Protein AF-0000000074034510 (afdb_homodimer)

Organism: Plasmodium gonderi (NCBI:txid77519)

Structure (mmCIF, N/CA/C/O backbone):
data_AF-0000000074034510-model_v1
#
loop_
_entity.id
_entity.type
_entity.pdbx_description
1 polymer 'Sphingomyelin synthase 2'
#
loop_
_atom_site.group_PDB
_atom_site.id
_atom_site.type_symbol
_atom_site.label_atom_id
_atom_site.label_alt_id
_atom_site.label_comp_id
_atom_site.label_asym_id
_atom_site.label_entity_id
_atom_site.label_seq_id
_atom_site.pdbx_PDB_ins_code
_atom_site.Cartn_x
_atom_site.Cartn_y
_atom_site.Cartn_z
_atom_site.occupancy
_atom_site.B_iso_or_equiv
_atom_site.auth_seq_id
_atom_site.auth_comp_id
_atom_site.auth_asym_id
_atom_site.auth_atom_id
_atom_site.pdbx_PDB_model_num
ATOM 1 N N . MET A 1 1 ? 15.148 32.625 19.844 1 21.69 1 MET A N 1
ATOM 2 C CA . MET A 1 1 ? 14.727 32.969 18.5 1 21.69 1 MET A CA 1
ATOM 3 C C . MET A 1 1 ? 13.305 33.5 18.5 1 21.69 1 MET A C 1
ATOM 5 O O . MET A 1 1 ? 12.367 32.812 18.891 1 21.69 1 MET A O 1
ATOM 9 N N . SER A 1 2 ? 13.125 34.719 18.625 1 24.03 2 SER A N 1
ATOM 10 C CA . SER A 1 2 ? 11.922 35.469 18.938 1 24.03 2 SER A CA 1
ATOM 11 C C . SER A 1 2 ? 10.977 35.562 17.75 1 24.03 2 SER A C 1
ATOM 13 O O . SER A 1 2 ? 11.406 35.812 16.625 1 24.03 2 SER A O 1
ATOM 15 N N . ILE A 1 3 ? 9.977 34.688 17.688 1 31.17 3 ILE A N 1
ATOM 16 C CA . ILE A 1 3 ? 8.82 34.969 16.828 1 31.17 3 ILE A CA 1
ATOM 17 C C . ILE A 1 3 ? 8.438 36.438 16.922 1 31.17 3 ILE A C 1
ATOM 19 O O . ILE A 1 3 ? 8.055 36.906 18 1 31.17 3 ILE A O 1
ATOM 23 N N . THR A 1 4 ? 9.133 37.344 16.297 1 28.84 4 THR A N 1
ATOM 24 C CA . THR A 1 4 ? 8.656 38.719 16.344 1 28.84 4 THR A CA 1
ATOM 25 C C . THR A 1 4 ? 7.324 38.875 15.625 1 28.84 4 THR A C 1
ATOM 27 O O . THR A 1 4 ? 7.23 38.594 14.43 1 28.84 4 THR A O 1
ATOM 30 N N . THR A 1 5 ? 6.199 38.75 16.234 1 32.41 5 THR A N 1
ATOM 31 C CA . THR A 1 5 ? 4.855 39.156 15.844 1 32.41 5 THR A CA 1
ATOM 32 C C . THR A 1 5 ? 4.832 40.656 15.469 1 32.41 5 THR A C 1
ATOM 34 O O . THR A 1 5 ? 4.633 41.5 16.328 1 32.41 5 THR A O 1
ATOM 37 N N . GLU A 1 6 ? 5.738 41.188 14.68 1 30.78 6 GLU A N 1
ATOM 38 C CA . GLU A 1 6 ? 5.426 42.594 14.344 1 30.78 6 GLU A CA 1
ATOM 39 C C . GLU A 1 6 ? 4.23 42.656 13.406 1 30.78 6 GLU A C 1
ATOM 41 O O . GLU A 1 6 ? 4.289 42.188 12.266 1 30.78 6 GLU A O 1
ATOM 46 N N . PHE A 1 7 ? 3.023 42.719 13.914 1 32.66 7 PHE A N 1
ATOM 47 C CA . PHE A 1 7 ? 1.898 43.25 13.148 1 32.66 7 PHE A CA 1
ATOM 48 C C . PHE A 1 7 ? 2.248 44.594 12.539 1 32.66 7 PHE A C 1
ATOM 50 O O . PHE A 1 7 ? 2.295 45.594 13.242 1 32.66 7 PHE A O 1
ATOM 57 N N . LYS A 1 8 ? 3.004 44.562 11.469 1 35.94 8 LYS A N 1
ATOM 58 C CA . LYS A 1 8 ? 3.209 45.844 10.836 1 35.94 8 LYS A CA 1
ATOM 59 C C . LYS A 1 8 ? 1.889 46.438 10.352 1 35.94 8 LYS A C 1
ATOM 61 O O . LYS A 1 8 ? 1.207 45.844 9.516 1 35.94 8 LYS A O 1
ATOM 66 N N . LYS A 1 9 ? 1.268 47.312 11.125 1 34.28 9 LYS A N 1
ATOM 67 C CA . LYS A 1 9 ? 0.274 48.312 10.695 1 34.28 9 LYS A CA 1
ATOM 68 C C . LYS A 1 9 ? 0.782 49.125 9.508 1 34.28 9 LYS A C 1
ATOM 70 O O . LYS A 1 9 ? 1.759 49.844 9.625 1 34.28 9 LYS A O 1
ATOM 75 N N . LYS A 1 10 ? 0.629 48.688 8.195 1 33.22 10 LYS A N 1
ATOM 76 C CA . LYS A 1 10 ? 0.838 49.656 7.109 1 33.22 10 LYS A CA 1
ATOM 77 C C . LYS A 1 10 ? -0.125 50.812 7.219 1 33.22 10 LYS A C 1
ATOM 79 O O . LYS A 1 10 ? -1.344 50.625 7.168 1 33.22 10 LYS A O 1
ATOM 84 N N . THR A 1 11 ? 0.208 51.906 7.84 1 28.08 11 THR A N 1
ATOM 85 C CA . THR A 1 11 ? -0.455 53.188 7.652 1 28.08 11 THR A CA 1
ATOM 86 C C . THR A 1 11 ? -0.308 53.656 6.211 1 28.08 11 THR A C 1
ATOM 88 O O . THR A 1 11 ? 0.729 54.219 5.836 1 28.08 11 THR A O 1
ATOM 91 N N . SER A 1 12 ? -0.665 52.906 5.137 1 27.03 12 SER A N 1
ATOM 92 C CA . SER A 1 12 ? -0.628 53.531 3.811 1 27.03 12 SER A CA 1
ATOM 93 C C . SER A 1 12 ? -1.612 54.688 3.713 1 27.03 12 SER A C 1
ATOM 95 O O . SER A 1 12 ? -2.826 54.469 3.695 1 27.03 12 SER A O 1
ATOM 97 N N . GLU A 1 13 ? -1.406 55.844 4.176 1 24.89 13 GLU A N 1
ATOM 98 C CA . GLU A 1 13 ? -2.197 57 3.742 1 24.89 13 GLU A CA 1
ATOM 99 C C . GLU A 1 13 ? -2.104 57.188 2.232 1 24.89 13 GLU A C 1
ATOM 101 O O . GLU A 1 13 ? -2.688 58.125 1.686 1 24.89 13 GLU A O 1
ATOM 106 N N . HIS A 1 14 ? -0.968 56.812 1.524 1 24.45 14 HIS A N 1
ATOM 107 C CA . HIS A 1 14 ? -0.853 57.688 0.368 1 24.45 14 HIS A CA 1
ATOM 108 C C . HIS A 1 14 ? -1.963 57.438 -0.643 1 24.45 14 HIS A C 1
ATOM 110 O O . HIS A 1 14 ? -2.529 56.344 -0.673 1 24.45 14 HIS A O 1
ATOM 116 N N . SER A 1 15 ? -2.16 58.438 -1.667 1 24.31 15 SER A N 1
ATOM 117 C CA . SER A 1 15 ? -3.078 58.875 -2.709 1 24.31 15 SER A CA 1
ATOM 118 C C . SER A 1 15 ? -3.316 57.781 -3.744 1 24.31 15 SER A C 1
ATOM 120 O O . SER A 1 15 ? -2.566 56.812 -3.809 1 24.31 15 SER A O 1
ATOM 122 N N . GLY A 1 16 ? -3.98 58.156 -5.031 1 22.53 16 GLY A N 1
ATOM 123 C CA . GLY A 1 16 ? -4.949 57.781 -6.055 1 22.53 16 GLY A CA 1
ATOM 124 C C . GLY A 1 16 ? -4.441 56.75 -7.023 1 22.53 16 GLY A C 1
ATOM 125 O O . GLY A 1 16 ? -5.23 56.094 -7.707 1 22.53 16 GLY A O 1
ATOM 126 N N . THR A 1 17 ? -3.25 57 -7.742 1 25.47 17 THR A N 1
ATOM 127 C CA . THR A 1 17 ? -3.307 56.656 -9.156 1 25.47 17 THR A CA 1
ATOM 128 C C . THR A 1 17 ? -3.219 55.125 -9.344 1 25.47 17 THR A C 1
ATOM 130 O O . THR A 1 17 ? -2.395 54.469 -8.703 1 25.47 17 THR A O 1
ATOM 133 N N . GLU A 1 18 ? -4.227 54.5 -10.016 1 25.67 18 GLU A N 1
ATOM 134 C CA . GLU A 1 18 ? -4.699 53.156 -10.383 1 25.67 18 GLU A CA 1
ATOM 135 C C . GLU A 1 18 ? -3.621 52.375 -11.125 1 25.67 18 GLU A C 1
ATOM 137 O O . G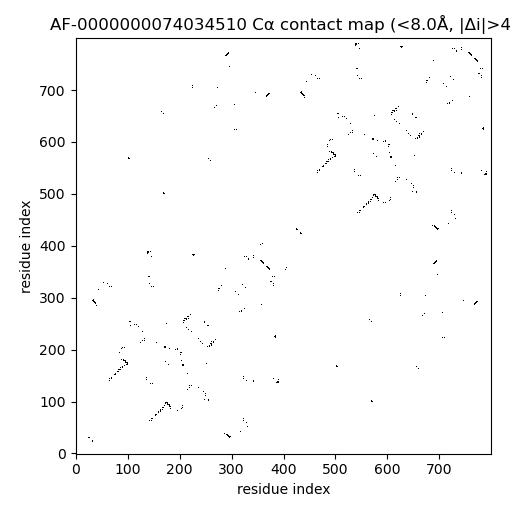LU A 1 18 ? -3.9 51.312 -11.703 1 25.67 18 GLU A O 1
ATOM 142 N N . ASN A 1 19 ? -2.398 52.906 -11.359 1 25.8 19 ASN A N 1
ATOM 143 C CA . ASN A 1 19 ? -1.757 52.156 -12.43 1 25.8 19 ASN A CA 1
ATOM 144 C C . ASN A 1 19 ? -1.609 50.656 -12.062 1 25.8 19 ASN A C 1
ATOM 146 O O . ASN A 1 19 ? -1.172 50.344 -10.961 1 25.8 19 ASN A O 1
ATOM 150 N N . GLU A 1 20 ? -2.316 49.75 -12.781 1 27.2 20 GLU A N 1
ATOM 151 C CA . GLU A 1 20 ? -2.607 48.312 -12.883 1 27.2 20 GLU A CA 1
ATOM 152 C C . GLU A 1 20 ? -1.364 47.5 -12.594 1 27.2 20 GLU A C 1
ATOM 154 O O . GLU A 1 20 ? -1.433 46.5 -11.859 1 27.2 20 GLU A O 1
ATOM 159 N N . ASP A 1 21 ? -0.495 47.438 -13.617 1 26.73 21 ASP A N 1
ATOM 160 C CA . ASP A 1 21 ? 0.273 46.281 -14.023 1 26.73 21 ASP A CA 1
ATOM 161 C C . ASP A 1 21 ? 1.408 46 -13.039 1 26.73 21 ASP A C 1
ATOM 163 O O . ASP A 1 21 ? 2.338 45.25 -13.352 1 26.73 21 ASP A O 1
ATOM 167 N N . SER A 1 22 ? 1.687 46.906 -12.094 1 27.88 22 SER A N 1
ATOM 168 C CA . SER A 1 22 ? 3.043 46.875 -11.555 1 27.88 22 SER A CA 1
ATOM 169 C C . SER A 1 22 ? 3.334 45.562 -10.852 1 27.88 22 SER A C 1
ATOM 171 O O . SER A 1 22 ? 2.525 45.094 -10.047 1 27.88 22 SER A O 1
ATOM 173 N N . ASN A 1 23 ? 4.121 44.688 -11.641 1 29.58 23 ASN A N 1
ATOM 174 C CA . ASN A 1 23 ? 4.918 43.562 -11.195 1 29.58 23 ASN A CA 1
ATOM 175 C C . ASN A 1 23 ? 5.445 43.75 -9.773 1 29.58 23 ASN A C 1
ATOM 177 O O . ASN A 1 23 ? 6.555 44.25 -9.586 1 29.58 23 ASN A O 1
ATOM 181 N N . ASN A 1 24 ? 4.707 44.344 -8.977 1 27.5 24 ASN A N 1
ATOM 182 C CA . ASN A 1 24 ? 5.168 44.844 -7.68 1 27.5 24 ASN A CA 1
ATOM 183 C C . ASN A 1 24 ? 5.734 43.719 -6.82 1 27.5 24 ASN A C 1
ATOM 185 O O . ASN A 1 24 ? 5 42.812 -6.414 1 27.5 24 ASN A O 1
ATOM 189 N N . CYS A 1 25 ? 6.984 43.312 -7.164 1 31.38 25 CYS A N 1
ATOM 190 C CA . CYS A 1 25 ? 7.875 42.656 -6.207 1 31.38 25 CYS A CA 1
ATOM 191 C C . CYS A 1 25 ? 7.645 43.188 -4.797 1 31.38 25 CYS A C 1
ATOM 193 O O . CYS A 1 25 ? 7.891 44.375 -4.527 1 31.38 25 CYS A O 1
ATOM 195 N N . ARG A 1 26 ? 6.547 42.875 -4.234 1 35.31 26 ARG A N 1
ATOM 196 C CA . ARG A 1 26 ? 6.352 43.406 -2.895 1 35.31 26 ARG A CA 1
ATOM 197 C C . ARG A 1 26 ? 7.512 43.062 -1.978 1 35.31 26 ARG A C 1
ATOM 199 O O . ARG A 1 26 ? 7.914 41.875 -1.91 1 35.31 26 ARG A O 1
ATOM 206 N N . ASP A 1 27 ? 8.469 43.875 -1.936 1 31.66 27 ASP A N 1
ATOM 207 C CA . ASP A 1 27 ? 9.523 43.875 -0.922 1 31.66 27 ASP A CA 1
ATOM 208 C C . ASP A 1 27 ? 8.945 43.625 0.469 1 31.66 27 ASP A C 1
ATOM 210 O O . ASP A 1 27 ? 8.203 44.469 1 1 31.66 27 ASP A O 1
ATOM 214 N N . VAL A 1 28 ? 8.234 42.688 0.54 1 32.53 28 VAL A N 1
ATOM 215 C CA . VAL A 1 28 ? 7.926 42.562 1.961 1 32.53 28 VAL A CA 1
ATOM 216 C C . VAL A 1 28 ? 9.141 42.031 2.719 1 32.53 28 VAL A C 1
ATOM 218 O O . VAL A 1 28 ? 9.531 40.875 2.535 1 32.53 28 VAL A O 1
ATOM 221 N N . GLY A 1 29 ? 9.812 42.844 3.449 1 33.91 29 GLY A N 1
ATOM 222 C CA . GLY A 1 29 ? 11.172 42.781 3.963 1 33.91 29 GLY A CA 1
ATOM 223 C C . GLY A 1 29 ? 12.195 42.438 2.893 1 33.91 29 GLY A C 1
ATOM 224 O O . GLY A 1 29 ? 11.914 42.562 1.698 1 33.91 29 GLY A O 1
ATOM 225 N N . ASN A 1 30 ? 13.602 42.344 3.176 1 33.62 30 ASN A N 1
ATOM 226 C CA . ASN A 1 30 ? 14.688 42.125 2.215 1 33.62 30 ASN A CA 1
ATOM 227 C C . ASN A 1 30 ? 14.469 40.875 1.394 1 33.62 30 ASN A C 1
ATOM 229 O O . ASN A 1 30 ? 15.422 40.344 0.82 1 33.62 30 ASN A O 1
ATOM 233 N N . TYR A 1 31 ? 13.391 40.094 1.666 1 37.62 31 TYR A N 1
ATOM 234 C CA . TYR A 1 31 ? 13.266 38.812 0.949 1 37.62 31 TYR A CA 1
ATOM 235 C C . TYR A 1 31 ? 12.508 39 -0.359 1 37.62 31 TYR A C 1
ATOM 237 O O . TYR A 1 31 ? 11.5 39.719 -0.404 1 37.62 31 TYR A O 1
ATOM 245 N N . LYS A 1 32 ? 13.211 38.781 -1.444 1 39.12 32 LYS A N 1
ATOM 246 C CA . LYS A 1 32 ? 12.523 38.75 -2.736 1 39.12 32 LYS A CA 1
ATOM 247 C C . LYS A 1 32 ? 11.727 37.438 -2.902 1 39.12 32 LYS A C 1
ATOM 249 O O . LYS A 1 32 ? 12.289 36.344 -2.861 1 39.12 32 LYS A O 1
ATOM 254 N N . ILE A 1 33 ? 10.586 37.344 -2.502 1 44.59 33 ILE A N 1
ATOM 255 C CA . ILE A 1 33 ? 9.656 36.281 -2.785 1 44.59 33 ILE A CA 1
ATOM 256 C C . ILE A 1 33 ? 9.523 36.094 -4.297 1 44.59 33 ILE A C 1
ATOM 258 O O . ILE A 1 33 ? 9.016 36.969 -4.996 1 44.59 33 ILE A O 1
ATOM 262 N N . ASN A 1 34 ? 10.305 35.125 -4.832 1 43 34 ASN A N 1
ATOM 263 C CA . ASN A 1 34 ? 10.234 34.906 -6.273 1 43 34 ASN A CA 1
ATOM 264 C C . ASN A 1 34 ? 9 34.094 -6.656 1 43 34 ASN A C 1
ATOM 266 O O . ASN A 1 34 ? 8.461 34.25 -7.754 1 43 34 ASN A O 1
ATOM 270 N N . VAL A 1 35 ? 8.695 33.094 -5.855 1 45.09 35 VAL A N 1
ATOM 271 C CA . VAL A 1 35 ? 7.527 32.281 -6.207 1 45.09 35 VAL A CA 1
ATOM 272 C C . VAL A 1 35 ? 6.559 32.25 -5.027 1 45.09 35 VAL A C 1
ATOM 274 O O . VAL A 1 35 ? 6.961 31.969 -3.893 1 45.09 35 VAL A O 1
ATOM 277 N N . ASP A 1 36 ? 5.5 32.875 -5.098 1 45.5 36 ASP A N 1
ATOM 278 C CA . ASP A 1 36 ? 4.383 32.844 -4.16 1 45.5 36 ASP A CA 1
ATOM 279 C C . ASP A 1 36 ? 3.252 31.953 -4.699 1 45.5 36 ASP A C 1
ATOM 281 O O . ASP A 1 36 ? 2.496 32.375 -5.574 1 45.5 36 ASP A O 1
ATOM 285 N N . VAL A 1 37 ? 3.512 30.641 -4.52 1 46.22 37 VAL A N 1
ATOM 286 C CA . VAL A 1 37 ? 2.438 29.812 -5.047 1 46.22 37 VAL A CA 1
ATOM 287 C C . VAL A 1 37 ? 1.452 29.469 -3.93 1 46.22 37 VAL A C 1
ATOM 289 O O . VAL A 1 37 ? 1.854 29 -2.861 1 46.22 37 VAL A O 1
ATOM 292 N N . LYS A 1 38 ? 0.297 30.078 -4.07 1 46.34 38 LYS A N 1
ATOM 293 C CA . LYS A 1 38 ? -0.797 29.656 -3.199 1 46.34 38 LYS A CA 1
ATOM 294 C C . LYS A 1 38 ? -1.012 28.141 -3.271 1 46.34 38 LYS A C 1
ATOM 296 O O . LYS A 1 38 ? -0.988 27.562 -4.355 1 46.34 38 LYS A O 1
ATOM 301 N N . MET A 1 39 ? -0.523 27.469 -2.295 1 47.97 39 MET A N 1
ATOM 302 C CA . MET A 1 39 ? -0.903 26.062 -2.275 1 47.97 39 MET A CA 1
ATOM 303 C C . MET A 1 39 ? -2.348 25.875 -2.73 1 47.97 39 MET A C 1
ATOM 305 O O . MET A 1 39 ? -3.121 25.172 -2.09 1 47.97 39 MET A O 1
ATOM 309 N N . SER A 1 40 ? -3.074 26.859 -3.279 1 43.72 40 SER A N 1
ATOM 310 C CA . SER A 1 40 ? -4.469 26.656 -3.656 1 43.72 40 SER A CA 1
ATOM 311 C C . SER A 1 40 ? -4.633 25.438 -4.559 1 43.72 40 SER A C 1
ATOM 313 O O . SER A 1 40 ? -5.754 25.078 -4.918 1 43.72 40 SER A O 1
ATOM 315 N N . ASN A 1 41 ? -3.684 25.203 -5.512 1 40.88 41 ASN A N 1
ATOM 316 C CA . ASN A 1 41 ? -4.109 24.297 -6.562 1 40.88 41 ASN A CA 1
ATOM 317 C C . ASN A 1 41 ? -4.477 22.922 -6 1 40.88 41 ASN A C 1
ATOM 319 O O . ASN A 1 41 ? -3.645 22.016 -5.965 1 40.88 41 ASN A O 1
ATOM 323 N N . SER A 1 42 ? -5 22.875 -5.047 1 42.75 42 SER A N 1
ATOM 324 C CA . SER A 1 42 ? -5.637 21.578 -4.797 1 42.75 42 SER A CA 1
ATOM 325 C C . SER A 1 42 ? -6.137 20.953 -6.09 1 42.75 42 SER A C 1
ATOM 327 O O . SER A 1 42 ? -6.652 21.641 -6.969 1 42.75 42 SER A O 1
ATOM 329 N N . PRO A 1 43 ? -5.508 19.969 -6.488 1 42.5 43 PRO A N 1
ATOM 330 C CA . PRO A 1 43 ? -6.117 19.297 -7.648 1 42.5 43 PRO A CA 1
ATOM 331 C C . PRO A 1 43 ? -7.641 19.359 -7.621 1 42.5 43 PRO A C 1
ATOM 333 O O . PRO A 1 43 ? -8.305 18.531 -8.25 1 42.5 43 PRO A O 1
ATOM 336 N N . MET A 1 44 ? -8.234 20.141 -6.855 1 39.59 44 MET A N 1
ATOM 337 C CA . MET A 1 44 ? -9.695 20.141 -6.922 1 39.59 44 MET A CA 1
ATOM 338 C C . MET A 1 44 ? -10.18 20.625 -8.281 1 39.59 44 MET A C 1
ATOM 340 O O . MET A 1 44 ? -9.602 21.531 -8.859 1 39.59 44 MET A O 1
ATOM 344 N N . PRO A 1 45 ? -10.82 19.844 -8.922 1 38.03 45 PRO A N 1
ATOM 345 C CA . PRO A 1 45 ? -11.414 20.359 -10.148 1 38.03 45 PRO A CA 1
ATOM 346 C C . PRO A 1 45 ? -11.992 21.766 -9.977 1 38.03 45 PRO A C 1
ATOM 348 O O . PRO A 1 45 ? -12.555 22.078 -8.922 1 38.03 45 PRO A O 1
ATOM 351 N N . LYS A 1 46 ? -11.461 22.891 -10.617 1 38.66 46 LYS A N 1
ATOM 352 C CA . LYS A 1 46 ? -11.969 24.266 -10.688 1 38.66 46 LYS A CA 1
ATOM 353 C C . LYS A 1 46 ? -13.492 24.297 -10.578 1 38.66 46 LYS A C 1
ATOM 355 O O . LYS A 1 46 ? -14.07 25.312 -10.18 1 38.66 46 LYS A O 1
ATOM 360 N N . LYS A 1 47 ? -14.086 23.375 -11.375 1 37.16 47 LYS A N 1
ATOM 361 C CA . LYS A 1 47 ? -15.484 23.656 -11.711 1 37.16 47 LYS A CA 1
ATOM 362 C C . LYS A 1 47 ? -16.391 23.391 -10.508 1 37.16 47 LYS A C 1
ATOM 364 O O . LYS A 1 47 ? -17.609 23.344 -10.648 1 37.16 47 LYS A O 1
ATOM 369 N N . VAL A 1 48 ? -15.945 22.703 -9.516 1 37.28 48 VAL A N 1
ATOM 370 C CA . VAL A 1 48 ? -17.156 22.625 -8.695 1 37.28 48 VAL A CA 1
ATOM 371 C C . VAL A 1 48 ? -17.562 24.031 -8.242 1 37.28 48 VAL A C 1
ATOM 373 O O . VAL A 1 48 ? -16.781 24.719 -7.566 1 37.28 48 VAL A O 1
ATOM 376 N N . LYS A 1 49 ? -18.328 24.75 -8.969 1 35.38 49 LYS A N 1
ATOM 377 C CA . LYS A 1 49 ? -19 25.984 -8.562 1 35.38 49 LYS A CA 1
ATOM 378 C C . LYS A 1 49 ? -19.188 26.047 -7.051 1 35.38 49 LYS A C 1
ATOM 380 O O . LYS A 1 49 ? -19.641 25.078 -6.441 1 35.38 49 LYS A O 1
ATOM 385 N N . PRO A 1 50 ? -18.297 26.797 -6.352 1 36 50 PRO A N 1
ATOM 386 C CA . PRO A 1 50 ? -18.812 26.953 -4.988 1 36 50 PRO A CA 1
ATOM 387 C C . PRO A 1 50 ? -20.328 26.828 -4.914 1 36 50 PRO A C 1
ATOM 389 O O . PRO A 1 50 ? -21.047 27.562 -5.586 1 36 50 PRO A O 1
ATOM 392 N N . SER A 1 51 ? -20.875 25.766 -4.996 1 37 51 SER A N 1
ATOM 393 C CA . SER A 1 51 ? -22.281 25.969 -4.637 1 37 51 SER A CA 1
ATOM 394 C C . SER A 1 51 ? -22.453 27.172 -3.717 1 37 51 SER A C 1
ATOM 396 O O . SER A 1 51 ? -21.562 27.484 -2.922 1 37 51 SER A O 1
ATOM 398 N N . ASN A 1 52 ? -23.141 28.219 -3.932 1 37.62 52 ASN A N 1
ATOM 399 C CA . ASN A 1 52 ? -23.453 29.219 -2.926 1 37.62 52 ASN A CA 1
ATOM 400 C C . ASN A 1 52 ? -23.234 28.688 -1.512 1 37.62 52 ASN A C 1
ATOM 402 O O . ASN A 1 52 ? -23.969 27.812 -1.058 1 37.62 52 ASN A O 1
ATOM 406 N N . GLU A 1 53 ? -22 28.359 -1.103 1 48.22 53 GLU A N 1
ATOM 407 C CA . GLU A 1 53 ? -21.484 28.031 0.219 1 48.22 53 GLU A CA 1
ATOM 408 C C . GLU A 1 53 ? -22.531 28.25 1.302 1 48.22 53 GLU A C 1
ATOM 410 O O . GLU A 1 53 ? -22.562 27.531 2.299 1 48.22 53 GLU A O 1
ATOM 415 N N . HIS A 1 54 ? -23.281 29.344 1.119 1 49.41 54 HIS A N 1
ATOM 416 C CA . HIS A 1 54 ? -24.234 29.828 2.113 1 49.41 54 HIS A CA 1
ATOM 417 C C . HIS A 1 54 ? -25.375 28.828 2.324 1 49.41 54 HIS A C 1
ATOM 419 O O . HIS A 1 54 ? -26.047 28.859 3.354 1 49.41 54 HIS A O 1
ATOM 425 N N . ASN A 1 55 ? -25.844 27.875 1.349 1 61.88 55 ASN A N 1
ATOM 426 C CA . ASN A 1 55 ? -27.094 27.234 1.731 1 61.88 55 ASN A CA 1
ATOM 427 C C . ASN A 1 55 ? -27 25.719 1.672 1 61.88 55 ASN A C 1
ATOM 429 O O . ASN A 1 55 ? -27.891 25.062 1.114 1 61.88 55 ASN A O 1
ATOM 433 N N . LEU A 1 56 ? -25.797 25 2.135 1 76.5 56 LEU A N 1
ATOM 434 C CA . LEU A 1 56 ? -25.859 23.531 2.207 1 76.5 56 LEU A CA 1
ATOM 435 C C . LEU A 1 56 ? -26.688 23.094 3.406 1 76.5 56 LEU A C 1
ATOM 437 O O . LEU A 1 56 ? -26.281 23.281 4.555 1 76.5 56 LEU A O 1
ATOM 441 N N . THR A 1 57 ? -27.859 22.625 3.035 1 78.88 57 THR A N 1
ATOM 442 C CA . THR A 1 57 ? -28.734 22.094 4.078 1 78.88 57 THR A CA 1
ATOM 443 C C . THR A 1 57 ? -28.484 20.609 4.305 1 78.88 57 THR A C 1
ATOM 445 O O . THR A 1 57 ? -27.797 19.969 3.512 1 78.88 57 THR A O 1
ATOM 448 N N . LYS A 1 58 ? -28.938 20.094 5.336 1 83.19 58 LYS A N 1
ATOM 449 C CA . LYS A 1 58 ? -28.828 18.688 5.699 1 83.19 58 LYS A CA 1
ATOM 450 C C . LYS A 1 58 ? -29.406 17.797 4.605 1 83.19 58 LYS A C 1
ATOM 452 O O . LYS A 1 58 ? -28.812 16.766 4.254 1 83.19 58 LYS A O 1
ATOM 457 N N . TRP A 1 59 ? -30.453 18.25 3.988 1 84.62 59 TRP A N 1
ATOM 458 C CA . TRP A 1 59 ? -31.141 17.438 2.986 1 84.62 59 TRP A CA 1
ATOM 459 C C . TRP A 1 59 ? -30.391 17.469 1.66 1 84.62 59 TRP A C 1
ATOM 461 O O . TRP A 1 59 ? -30.328 16.453 0.959 1 84.62 59 TRP A O 1
ATOM 471 N N . LYS A 1 60 ? -29.875 18.547 1.322 1 87.31 60 LYS A N 1
ATOM 472 C CA . LYS A 1 60 ? -29.094 18.641 0.096 1 87.31 60 LYS A CA 1
ATOM 473 C C . LYS A 1 60 ? -27.828 17.781 0.185 1 87.31 60 LYS A C 1
ATOM 475 O O . LYS A 1 60 ? -27.453 17.109 -0.783 1 87.31 60 LYS A O 1
ATOM 480 N N . LEU A 1 61 ? -27.188 17.797 1.354 1 88.81 61 LEU A N 1
ATOM 481 C CA . LEU A 1 61 ? -26.016 16.953 1.562 1 88.81 61 LEU A CA 1
ATOM 482 C C . LEU A 1 61 ? -26.406 15.477 1.463 1 88.81 61 LEU A C 1
ATOM 484 O O . LEU A 1 61 ? -25.688 14.68 0.843 1 88.81 61 LEU A O 1
ATOM 488 N N . PHE A 1 62 ? -27.547 15.117 2.029 1 89.88 62 PHE A N 1
ATOM 489 C CA . PHE A 1 62 ? -28.031 13.742 1.995 1 89.88 62 PHE A CA 1
ATOM 490 C C . PHE A 1 62 ? -28.25 13.281 0.56 1 89.88 62 PHE A C 1
ATOM 492 O O . PHE A 1 62 ? -27.844 12.18 0.183 1 89.88 62 PHE A O 1
ATOM 499 N N . LYS A 1 63 ? -28.844 14.141 -0.232 1 91.88 63 LYS A N 1
ATOM 500 C CA . LYS A 1 63 ? -29.109 13.805 -1.627 1 91.88 63 LYS A CA 1
ATOM 501 C C . LYS A 1 63 ? -27.812 13.609 -2.402 1 91.88 63 LYS A C 1
ATOM 503 O O . LYS A 1 63 ? -27.703 12.688 -3.211 1 91.88 63 LYS A O 1
ATOM 508 N N . ILE A 1 64 ? -26.859 14.43 -2.137 1 93.38 64 ILE A N 1
ATOM 509 C CA . ILE A 1 64 ? -25.562 14.336 -2.809 1 93.38 64 ILE A CA 1
ATOM 510 C C . ILE A 1 64 ? -24.891 13.023 -2.432 1 93.38 64 ILE A C 1
ATOM 512 O O . ILE A 1 64 ? -24.359 12.32 -3.297 1 93.38 64 ILE A O 1
ATOM 516 N N . LEU A 1 65 ? -24.906 12.695 -1.2 1 93.12 65 LEU A N 1
ATOM 517 C CA . LEU A 1 65 ? -24.234 11.492 -0.726 1 93.12 65 LEU A CA 1
ATOM 518 C C . LEU A 1 65 ? -24.938 10.234 -1.255 1 93.12 65 LEU A C 1
ATOM 520 O O . LEU A 1 65 ? -24.281 9.227 -1.518 1 93.12 65 LEU A O 1
ATOM 524 N N . VAL A 1 66 ? -26.25 10.32 -1.452 1 94.5 66 VAL A N 1
ATOM 525 C CA . VAL A 1 66 ? -26.984 9.188 -2.006 1 94.5 66 VAL A CA 1
ATOM 526 C C . VAL A 1 66 ? -26.594 8.992 -3.471 1 94.5 66 VAL A C 1
ATOM 528 O O . VAL A 1 66 ? -26.484 7.855 -3.941 1 94.5 66 VAL A O 1
ATOM 531 N N . ILE A 1 67 ? -26.406 10.078 -4.152 1 96.06 67 ILE A N 1
ATOM 532 C CA . ILE A 1 67 ? -25.953 9.984 -5.535 1 96.06 67 ILE A CA 1
ATOM 533 C C . ILE A 1 67 ? -24.562 9.352 -5.59 1 96.06 67 ILE A C 1
ATOM 535 O O . ILE A 1 67 ? -24.297 8.492 -6.434 1 96.06 67 ILE A O 1
ATOM 539 N N . LYS A 1 68 ? -23.688 9.781 -4.719 1 96.38 68 LYS A N 1
ATOM 540 C CA . LYS A 1 68 ? -22.359 9.203 -4.66 1 96.38 68 LYS A CA 1
ATOM 541 C C . LYS A 1 68 ? -22.422 7.711 -4.324 1 96.38 68 LYS A C 1
ATOM 543 O O . LYS A 1 68 ? -21.625 6.918 -4.852 1 96.38 68 LYS A O 1
ATOM 548 N N . PHE A 1 69 ? -23.328 7.359 -3.465 1 96.5 69 PHE A N 1
ATOM 549 C CA . PHE A 1 69 ? -23.547 5.961 -3.111 1 96.5 69 PHE A CA 1
ATOM 550 C C . PHE A 1 69 ? -23.984 5.152 -4.328 1 96.5 69 PHE A C 1
ATOM 552 O O . PHE A 1 69 ? -23.484 4.051 -4.559 1 96.5 69 PHE A O 1
ATOM 559 N N . SER A 1 70 ? -24.844 5.711 -5.105 1 97.62 70 SER A N 1
ATOM 560 C CA . SER A 1 70 ? -25.312 5.039 -6.316 1 97.62 70 SER A CA 1
ATOM 561 C C . SER A 1 70 ? -24.188 4.84 -7.312 1 97.62 70 SER A C 1
ATOM 563 O O . SER A 1 70 ? -24.094 3.789 -7.949 1 97.62 70 SER A O 1
ATOM 565 N N . ILE A 1 71 ? -23.344 5.793 -7.438 1 97.44 71 ILE A N 1
ATOM 566 C CA . ILE A 1 71 ? -22.203 5.691 -8.336 1 97.44 71 ILE A CA 1
ATOM 567 C C . ILE A 1 71 ? -21.25 4.605 -7.844 1 97.44 71 ILE A C 1
ATOM 569 O O . ILE A 1 71 ? -20.719 3.826 -8.641 1 97.44 71 ILE A O 1
ATOM 573 N N . ALA A 1 72 ? -21 4.57 -6.551 1 97.88 72 ALA A N 1
ATOM 574 C CA . ALA A 1 72 ? -20.141 3.541 -5.973 1 97.88 72 ALA A CA 1
ATOM 575 C C . ALA A 1 72 ? -20.703 2.146 -6.223 1 97.88 72 ALA A C 1
ATOM 577 O O . ALA A 1 72 ? -19.953 1.208 -6.5 1 97.88 72 ALA A O 1
ATOM 578 N N . LEU A 1 73 ? -22.016 1.998 -6.156 1 97.75 73 LEU A N 1
ATOM 579 C CA . LEU A 1 73 ? -22.672 0.72 -6.41 1 97.75 73 LEU A CA 1
ATOM 580 C C . LEU A 1 73 ? -22.5 0.297 -7.863 1 97.75 73 LEU A C 1
ATOM 582 O O . LEU A 1 73 ? -22.219 -0.869 -8.148 1 97.75 73 LEU A O 1
ATOM 586 N N . VAL A 1 74 ? -22.672 1.222 -8.727 1 97.94 74 VAL A N 1
ATOM 587 C CA . VAL A 1 74 ? -22.484 0.941 -10.148 1 97.94 74 VAL A CA 1
ATOM 588 C C . VAL A 1 74 ? -21.047 0.526 -10.414 1 97.94 74 VAL A C 1
ATOM 590 O O . VAL A 1 74 ? -20.797 -0.413 -11.172 1 97.94 74 VAL A O 1
ATOM 593 N N . PHE A 1 75 ? -20.125 1.228 -9.828 1 97.88 75 PHE A N 1
ATOM 594 C CA . PHE A 1 75 ? -18.719 0.89 -9.984 1 97.88 75 PHE A CA 1
ATOM 595 C C . PHE A 1 75 ? -18.453 -0.535 -9.516 1 97.88 75 PHE A C 1
ATOM 597 O O . PHE A 1 75 ? -17.719 -1.282 -10.18 1 97.88 75 PHE A O 1
ATOM 604 N N . LEU A 1 76 ? -19 -0.926 -8.391 1 97.62 76 LEU A N 1
ATOM 605 C CA . LEU A 1 76 ? -18.812 -2.281 -7.883 1 97.62 76 LEU A CA 1
ATOM 606 C C . LEU A 1 76 ? -19.391 -3.307 -8.859 1 97.62 76 LEU A C 1
ATOM 608 O O . LEU A 1 76 ? -18.766 -4.34 -9.117 1 97.62 76 LEU A O 1
ATOM 612 N N . PHE A 1 77 ? -20.516 -3.014 -9.398 1 96.94 77 PHE A N 1
ATOM 613 C CA . PHE A 1 77 ? -21.141 -3.938 -10.328 1 96.94 77 PHE A CA 1
ATOM 614 C C . PHE A 1 77 ? -20.297 -4.105 -11.586 1 96.94 77 PHE A C 1
ATOM 616 O O . PHE A 1 77 ? -20.125 -5.223 -12.078 1 96.94 77 PHE A O 1
ATOM 623 N N . ILE A 1 78 ? -19.781 -3.057 -12.062 1 97.38 78 ILE A N 1
ATOM 624 C CA . ILE A 1 78 ? -18.922 -3.119 -13.234 1 97.38 78 ILE A CA 1
ATOM 625 C C . ILE A 1 78 ? -17.672 -3.938 -12.906 1 97.38 78 ILE A C 1
ATOM 627 O O . ILE A 1 78 ? -17.219 -4.758 -13.719 1 97.38 78 ILE A O 1
ATOM 631 N N . SER A 1 79 ? -17.125 -3.693 -11.742 1 98 79 SER A N 1
ATOM 632 C CA . SER A 1 79 ? -15.93 -4.41 -11.328 1 98 79 SER A CA 1
ATOM 633 C C . SER A 1 79 ? -16.203 -5.906 -11.188 1 98 79 SER A C 1
ATOM 635 O O . SER A 1 79 ? -15.359 -6.73 -11.539 1 98 79 SER A O 1
ATOM 637 N N . LEU A 1 80 ? -17.344 -6.238 -10.688 1 96.56 80 LEU A N 1
ATOM 638 C CA . LEU A 1 80 ? -17.734 -7.641 -10.555 1 96.56 80 LEU A CA 1
ATOM 639 C C . LEU A 1 80 ? -17.859 -8.297 -11.93 1 96.56 80 LEU A C 1
ATOM 641 O O . LEU A 1 80 ? -17.484 -9.453 -12.109 1 96.56 80 LEU A O 1
ATOM 645 N N . PHE A 1 81 ? -18.359 -7.551 -12.82 1 95.94 81 PHE A N 1
ATOM 646 C CA . PHE A 1 81 ? -18.5 -8.039 -14.188 1 95.94 81 PHE A CA 1
ATOM 647 C C . PHE A 1 81 ? -17.125 -8.281 -14.812 1 95.94 81 PHE A C 1
ATOM 649 O O . PHE A 1 81 ? -16.891 -9.336 -15.406 1 95.94 81 PHE A O 1
ATOM 656 N N . ILE A 1 82 ? -16.281 -7.391 -14.633 1 96.81 82 ILE A N 1
ATOM 657 C CA . ILE A 1 82 ? -14.945 -7.5 -15.203 1 96.81 82 ILE A CA 1
ATOM 658 C C . ILE A 1 82 ? -14.219 -8.688 -14.586 1 96.81 82 ILE A C 1
ATOM 660 O O . ILE A 1 82 ? -13.656 -9.523 -15.305 1 96.81 82 ILE A O 1
ATOM 664 N N . GLN A 1 83 ? -14.266 -8.797 -13.312 1 97.25 83 GLN A N 1
ATOM 665 C CA . GLN A 1 83 ? -13.594 -9.898 -12.633 1 97.25 83 GLN A CA 1
ATOM 666 C C . GLN A 1 83 ? -14.18 -11.242 -13.055 1 97.25 83 GLN A C 1
ATOM 668 O O . GLN A 1 83 ? -13.438 -12.203 -13.297 1 97.25 83 GLN A O 1
ATOM 673 N N . GLY A 1 84 ? -15.523 -11.312 -13.125 1 95.69 84 GLY A N 1
ATOM 674 C CA . GLY A 1 84 ? -16.172 -12.555 -13.516 1 95.69 84 GLY A CA 1
ATOM 675 C C . GLY A 1 84 ? -15.773 -13.031 -14.898 1 95.69 84 GLY A C 1
ATOM 676 O O . GLY A 1 84 ? -15.492 -14.211 -15.094 1 95.69 84 GLY A O 1
ATOM 677 N N . PHE A 1 85 ? -15.664 -12.148 -15.805 1 95.75 85 PHE A N 1
ATOM 678 C CA . PHE A 1 85 ? -15.281 -12.508 -17.156 1 95.75 85 PHE A CA 1
ATOM 679 C C . PHE A 1 85 ? -13.836 -12.992 -17.203 1 95.75 85 PHE A C 1
ATOM 681 O O . PHE A 1 85 ? -13.539 -13.992 -17.859 1 95.75 85 PHE A O 1
ATOM 688 N N . PHE A 1 86 ? -13.008 -12.336 -16.516 1 96.12 86 PHE A N 1
ATOM 689 C CA . PHE A 1 86 ? -11.609 -12.742 -16.484 1 96.12 86 PHE A CA 1
ATOM 690 C C . PHE A 1 86 ? -11.461 -14.117 -15.836 1 96.12 86 PHE A C 1
ATOM 692 O O . PHE A 1 86 ? -10.633 -14.922 -16.266 1 96.12 86 PHE A O 1
ATOM 699 N N . MET A 1 87 ? -12.234 -14.359 -14.867 1 95.81 87 MET A N 1
ATOM 700 C CA . MET A 1 87 ? -12.18 -15.648 -14.172 1 95.81 87 MET A CA 1
ATOM 701 C C . MET A 1 87 ? -12.656 -16.781 -15.086 1 95.81 87 MET A C 1
ATOM 703 O O . MET A 1 87 ? -12.039 -17.844 -15.117 1 95.81 87 MET A O 1
ATOM 707 N N . ILE A 1 88 ? -13.734 -16.516 -15.797 1 95.31 88 ILE A N 1
ATOM 708 C CA . ILE A 1 88 ? -14.273 -17.516 -16.719 1 95.31 88 ILE A CA 1
ATOM 709 C C . ILE A 1 88 ? -13.242 -17.812 -17.797 1 95.31 88 ILE A C 1
ATOM 711 O O . ILE A 1 88 ? -12.984 -18.984 -18.109 1 95.31 88 ILE A O 1
ATOM 715 N N . TYR A 1 89 ? -12.641 -16.812 -18.297 1 94.25 89 TYR A N 1
ATOM 716 C CA . TYR A 1 89 ? -11.656 -17 -19.359 1 94.25 89 TYR A CA 1
ATOM 717 C C . TYR A 1 89 ? -10.406 -17.703 -18.828 1 94.25 89 TYR A C 1
ATOM 719 O O . TYR A 1 89 ? -9.828 -18.531 -19.516 1 94.25 89 TYR A O 1
ATOM 727 N N . SER A 1 90 ? -10 -17.359 -17.656 1 95.06 90 SER A N 1
ATOM 728 C CA . SER A 1 90 ? -8.859 -18.031 -17.062 1 95.06 90 SER A CA 1
ATOM 729 C C . SER A 1 90 ? -9.141 -19.516 -16.844 1 95.06 90 SER A C 1
ATOM 731 O O . SER A 1 90 ? -8.281 -20.359 -17.109 1 95.06 90 SER A O 1
ATOM 733 N N . ASP A 1 91 ? -10.328 -19.797 -16.422 1 95 91 ASP A N 1
ATOM 734 C CA . ASP A 1 91 ? -10.734 -21.156 -16.125 1 95 91 ASP A CA 1
ATOM 735 C C . ASP A 1 91 ? -10.758 -22.016 -17.375 1 95 91 ASP A C 1
ATOM 737 O O . ASP A 1 91 ? -10.609 -23.25 -17.312 1 95 91 ASP A O 1
ATOM 741 N N . SER A 1 92 ? -10.945 -21.406 -18.531 1 92.44 92 SER A N 1
ATOM 742 C CA . SER A 1 92 ? -10.984 -22.141 -19.797 1 92.44 92 SER A CA 1
ATOM 743 C C . SER A 1 92 ? -9.617 -22.719 -20.141 1 92.44 92 SER A C 1
ATOM 745 O O . SER A 1 92 ? -9.516 -23.656 -20.938 1 92.44 92 SER A O 1
ATOM 747 N N . TYR A 1 93 ? -8.594 -22.25 -19.531 1 91.25 93 TYR A N 1
ATOM 748 C CA . TYR A 1 93 ? -7.246 -22.75 -19.781 1 91.25 93 TYR A CA 1
ATOM 749 C C . TYR A 1 93 ? -6.863 -23.828 -18.766 1 91.25 93 TYR A C 1
ATOM 751 O O . TYR A 1 93 ? -5.809 -24.453 -18.891 1 91.25 93 TYR A O 1
ATOM 759 N N . TYR A 1 94 ? -7.641 -23.984 -17.781 1 92.25 94 TYR A N 1
ATOM 760 C CA . TYR A 1 94 ? -7.379 -24.984 -16.766 1 92.25 94 TYR A CA 1
ATOM 761 C C . TYR A 1 94 ? -7.879 -26.359 -17.203 1 92.25 94 TYR A C 1
ATOM 763 O O . TYR A 1 94 ? -8.961 -26.469 -17.766 1 92.25 94 TYR A O 1
ATOM 771 N N . LYS A 1 95 ? -7.09 -27.359 -16.922 1 91.19 95 LYS A N 1
ATOM 772 C CA . LYS A 1 95 ? -7.453 -28.734 -17.203 1 91.19 95 LYS A CA 1
ATOM 773 C C . LYS A 1 95 ? -7.621 -29.547 -15.922 1 91.19 95 LYS A C 1
ATOM 775 O O . LYS A 1 95 ? -6.773 -29.484 -15.031 1 91.19 95 LYS A O 1
ATOM 780 N N . THR A 1 96 ? -8.672 -30.266 -15.914 1 93.06 96 THR A N 1
ATOM 781 C CA . THR A 1 96 ? -8.922 -31.141 -14.766 1 93.06 96 THR A CA 1
ATOM 782 C C . THR A 1 96 ? -7.77 -32.125 -14.57 1 93.06 96 THR A C 1
ATOM 784 O O . THR A 1 96 ? -7.195 -32.625 -15.547 1 93.06 96 THR A O 1
ATOM 787 N N . TYR A 1 97 ? -7.371 -32.312 -13.305 1 91.75 97 TYR A N 1
ATOM 788 C CA . TYR A 1 97 ? -6.352 -33.25 -12.883 1 91.75 97 TYR A CA 1
ATOM 789 C C . TYR A 1 97 ? -4.953 -32.656 -13.055 1 91.75 97 TYR A C 1
ATOM 791 O O . TYR A 1 97 ? -3.967 -33.406 -13.086 1 91.75 97 TYR A O 1
ATOM 799 N N . THR A 1 98 ? -4.934 -31.391 -13.305 1 91.81 98 THR A N 1
ATOM 800 C CA . THR A 1 98 ? -3.641 -30.734 -13.203 1 91.81 98 THR A CA 1
ATOM 801 C C . THR A 1 98 ? -3.107 -30.781 -11.781 1 91.81 98 THR A C 1
ATOM 803 O O . THR A 1 98 ? -3.855 -30.578 -10.82 1 91.81 98 THR A O 1
ATOM 806 N N . THR A 1 99 ? -1.86 -31.141 -11.656 1 91.81 99 THR A N 1
ATOM 807 C CA . THR A 1 99 ? -1.248 -31.281 -10.344 1 91.81 99 THR A CA 1
ATOM 808 C C . THR A 1 99 ? -1.248 -29.938 -9.594 1 91.81 99 THR A C 1
ATOM 810 O O . THR A 1 99 ? -0.857 -28.922 -10.156 1 91.81 99 THR A O 1
ATOM 813 N N . PRO A 1 100 ? -1.711 -29.922 -8.383 1 94.31 100 PRO A N 1
ATOM 814 C CA . PRO A 1 100 ? -1.699 -28.688 -7.59 1 94.31 100 PRO A CA 1
ATOM 815 C C . PRO A 1 100 ? -0.285 -28.203 -7.258 1 94.31 100 PRO A C 1
ATOM 817 O O . PRO A 1 100 ? 0.673 -28.984 -7.387 1 94.31 100 PRO A O 1
ATOM 820 N N . LEU A 1 101 ? -0.194 -27 -6.855 1 94.88 101 LEU A N 1
ATOM 821 C CA . LEU A 1 101 ? 1.082 -26.422 -6.449 1 94.88 101 LEU A CA 1
ATOM 822 C C . LEU A 1 101 ? 1.531 -27 -5.105 1 94.88 101 LEU A C 1
ATOM 824 O O . LEU A 1 101 ? 0.707 -27.453 -4.316 1 94.88 101 LEU A O 1
ATOM 828 N N . HIS A 1 102 ? 2.791 -26.953 -4.918 1 94 102 HIS A N 1
ATOM 829 C CA . HIS A 1 102 ? 3.322 -27.375 -3.631 1 94 102 HIS A CA 1
ATOM 830 C C . HIS A 1 102 ? 3.172 -26.281 -2.58 1 94 102 HIS A C 1
ATOM 832 O O . HIS A 1 102 ? 3.857 -25.266 -2.641 1 94 102 HIS A O 1
ATOM 838 N N . ASP A 1 103 ? 2.301 -26.531 -1.634 1 96.5 103 ASP A N 1
ATOM 839 C CA . ASP A 1 103 ? 2.059 -25.625 -0.514 1 96.5 103 ASP A CA 1
ATOM 840 C C . ASP A 1 103 ? 2.484 -26.266 0.808 1 96.5 103 ASP A C 1
ATOM 842 O O . ASP A 1 103 ? 2.162 -27.422 1.077 1 96.5 103 ASP A O 1
ATOM 846 N N . ARG A 1 104 ? 3.18 -25.562 1.611 1 96.62 104 ARG A N 1
ATOM 847 C CA . ARG A 1 104 ? 3.768 -26.094 2.832 1 96.62 104 ARG A CA 1
ATOM 848 C C . ARG A 1 104 ? 2.686 -26.562 3.797 1 96.62 104 ARG A C 1
ATOM 850 O O . ARG A 1 104 ? 2.807 -27.641 4.402 1 96.62 104 ARG A O 1
ATOM 857 N N . ILE A 1 105 ? 1.651 -25.828 3.92 1 96.12 105 ILE A N 1
ATOM 858 C CA . ILE A 1 105 ? 0.596 -26.188 4.855 1 96.12 105 ILE A CA 1
ATOM 859 C C . ILE A 1 105 ? -0.22 -27.344 4.285 1 96.12 105 ILE A C 1
ATOM 861 O O . ILE A 1 105 ? -0.6 -28.266 5.016 1 96.12 105 ILE A O 1
ATOM 865 N N . HIS A 1 106 ? -0.482 -27.312 2.992 1 95.56 106 HIS A N 1
ATOM 866 C CA . HIS A 1 106 ? -1.194 -28.406 2.35 1 95.56 106 HIS A CA 1
ATOM 867 C C . HIS A 1 106 ? -0.416 -29.719 2.471 1 95.56 106 HIS A C 1
ATOM 869 O O . HIS A 1 106 ? -1.005 -30.766 2.697 1 95.56 106 HIS A O 1
ATOM 875 N N . THR A 1 107 ? 0.888 -29.562 2.277 1 93.75 107 THR A N 1
ATOM 876 C CA . THR A 1 107 ? 1.729 -30.75 2.383 1 93.75 107 THR A CA 1
ATOM 877 C C . THR A 1 107 ? 1.72 -31.297 3.809 1 93.75 107 THR A C 1
ATOM 879 O O . THR A 1 107 ? 1.77 -32.5 4.016 1 93.75 107 THR A O 1
ATOM 882 N N . PHE A 1 108 ? 1.712 -30.391 4.758 1 94.44 108 PHE A N 1
ATOM 883 C CA . PHE A 1 108 ? 1.689 -30.781 6.164 1 94.44 108 PHE A CA 1
ATOM 884 C C . PHE A 1 108 ? 0.405 -31.531 6.496 1 94.44 108 PHE A C 1
ATOM 886 O O . PHE A 1 108 ? 0.433 -32.531 7.219 1 94.44 108 PHE A O 1
ATOM 893 N N . PHE A 1 109 ? -0.748 -31.203 5.922 1 93.94 109 PHE A N 1
ATOM 894 C CA . PHE A 1 109 ? -2.039 -31.812 6.227 1 93.94 109 PHE A CA 1
ATOM 895 C C . PHE A 1 109 ? -2.342 -32.969 5.262 1 93.94 109 PHE A C 1
ATOM 897 O O . PHE A 1 109 ? -3.17 -33.812 5.555 1 93.94 109 PHE A O 1
ATOM 904 N N . GLU A 1 110 ? -1.711 -32.969 4.09 1 91.75 110 GLU A N 1
ATOM 905 C CA . GLU A 1 110 ? -1.813 -34 3.053 1 91.75 110 GLU A CA 1
ATOM 906 C C . GLU A 1 110 ? -3.199 -34 2.414 1 91.75 110 GLU A C 1
ATOM 908 O O . GLU A 1 110 ? -3.324 -34 1.188 1 91.75 110 GLU A O 1
ATOM 913 N N . TYR A 1 111 ? -4.316 -33.969 3.338 1 92.44 111 TYR A N 1
ATOM 914 C CA . TYR A 1 111 ? -5.691 -33.906 2.848 1 92.44 111 TYR A CA 1
ATOM 915 C C . TYR A 1 111 ? -6.52 -32.906 3.633 1 92.44 111 TYR A C 1
ATOM 917 O O . TYR A 1 111 ? -6.289 -32.688 4.828 1 92.44 111 TYR A O 1
ATOM 925 N N . PRO A 1 112 ? -7.426 -32.25 2.916 1 92.94 112 PRO A N 1
ATOM 926 C CA . PRO A 1 112 ? -8.289 -31.328 3.648 1 92.94 112 PRO A CA 1
ATOM 927 C C . PRO A 1 112 ? -9.305 -32.031 4.535 1 92.94 112 PRO A C 1
ATOM 929 O O . PRO A 1 112 ? -9.906 -33.031 4.113 1 92.94 112 PRO A O 1
ATOM 932 N N . PRO A 1 113 ? -9.469 -31.547 5.73 1 93.5 113 PRO A N 1
ATOM 933 C CA . PRO A 1 113 ? -10.508 -32.125 6.582 1 93.5 113 PRO A CA 1
ATOM 934 C C . PRO A 1 113 ? -11.898 -32.031 5.953 1 93.5 113 PRO A C 1
ATOM 936 O O . PRO A 1 113 ? -12.242 -31.031 5.344 1 93.5 113 PRO A O 1
ATOM 939 N N . ARG A 1 114 ? -12.742 -33 6.211 1 90.75 114 ARG A N 1
ATOM 940 C CA . ARG A 1 114 ? -14.039 -33.156 5.555 1 90.75 114 ARG A CA 1
ATOM 941 C C . ARG A 1 114 ? -15.023 -32.094 6.078 1 90.75 114 ARG A C 1
ATOM 943 O O . ARG A 1 114 ? -15.938 -31.688 5.359 1 90.75 114 ARG A O 1
ATOM 950 N N . TRP A 1 115 ? -14.797 -31.609 7.195 1 90.94 115 TRP A N 1
ATOM 951 C CA . TRP A 1 115 ? -15.758 -30.703 7.809 1 90.94 115 TRP A CA 1
ATOM 952 C C . TRP A 1 115 ? -15.531 -29.266 7.336 1 90.94 115 TRP A C 1
ATOM 954 O O . TRP A 1 115 ? -16.391 -28.406 7.516 1 90.94 115 TRP A O 1
ATOM 964 N N . ILE A 1 116 ? -14.422 -29.031 6.723 1 91.44 116 ILE A N 1
ATOM 965 C CA . ILE A 1 116 ? -14.148 -27.703 6.184 1 91.44 116 ILE A CA 1
ATOM 966 C C . ILE A 1 116 ? -14.617 -27.625 4.734 1 91.44 116 ILE A C 1
ATOM 968 O O . ILE A 1 116 ? -14.125 -28.359 3.877 1 91.44 116 ILE A O 1
ATOM 972 N N . SER A 1 117 ? -15.648 -26.797 4.516 1 87.5 117 SER A N 1
ATOM 973 C CA . SER A 1 117 ? -16.172 -26.656 3.162 1 87.5 117 SER A CA 1
ATOM 974 C C . SER A 1 117 ? -16.141 -25.203 2.705 1 87.5 117 SER A C 1
ATOM 976 O O . SER A 1 117 ? -15.984 -24.297 3.521 1 87.5 117 SER A O 1
ATOM 978 N N . TYR A 1 118 ? -16.219 -25.125 1.425 1 87.62 118 TYR A N 1
ATOM 979 C CA . TYR A 1 118 ? -16.297 -23.812 0.814 1 87.62 118 TYR A CA 1
ATOM 980 C C . TYR A 1 118 ? -17.484 -23.016 1.371 1 87.62 118 TYR A C 1
ATOM 982 O O . TYR A 1 118 ? -17.359 -21.828 1.665 1 87.62 118 TYR A O 1
ATOM 990 N N . ASN A 1 119 ? -18.562 -23.656 1.606 1 88.88 119 ASN A N 1
ATOM 991 C CA . ASN A 1 119 ? -19.766 -23.016 2.131 1 88.88 119 ASN A CA 1
ATOM 992 C C . ASN A 1 119 ? -19.578 -22.547 3.57 1 88.88 119 ASN A C 1
ATOM 994 O O . ASN A 1 119 ? -20.094 -21.5 3.963 1 88.88 119 ASN A O 1
ATOM 998 N N . LEU A 1 120 ? -18.906 -23.312 4.297 1 90.69 120 LEU A N 1
ATOM 999 C CA . LEU A 1 120 ? -18.625 -22.922 5.672 1 90.69 120 LEU A CA 1
ATOM 1000 C C . LEU A 1 120 ? -17.828 -21.625 5.711 1 90.69 120 LEU A C 1
ATOM 1002 O O . LEU A 1 120 ? -18.125 -20.719 6.492 1 90.69 120 LEU A O 1
ATOM 1006 N N . SER A 1 121 ? -16.797 -21.578 4.871 1 90.62 121 SER A N 1
ATOM 1007 C CA . SER A 1 121 ? -15.984 -20.375 4.824 1 90.62 121 SER A CA 1
ATOM 1008 C C . SER A 1 121 ? -16.812 -19.156 4.43 1 90.62 121 SER A C 1
ATOM 1010 O O . SER A 1 121 ? -16.703 -18.094 5.031 1 90.62 121 SER A O 1
ATOM 1012 N N . ASN A 1 122 ? -17.703 -19.266 3.512 1 90.88 122 ASN A N 1
ATOM 1013 C CA . ASN A 1 122 ? -18.578 -18.188 3.086 1 90.88 122 ASN A CA 1
ATOM 1014 C C . ASN A 1 122 ? -19.531 -17.766 4.203 1 90.88 122 ASN A C 1
ATOM 1016 O O . ASN A 1 122 ? -19.797 -16.562 4.375 1 90.88 122 ASN A O 1
ATOM 1020 N N . ASN A 1 123 ? -20 -18.734 4.898 1 91.75 123 ASN A N 1
ATOM 1021 C CA . ASN A 1 123 ? -20.891 -18.438 6.012 1 91.75 123 ASN A CA 1
ATOM 1022 C C . ASN A 1 123 ? -20.172 -17.672 7.113 1 91.75 123 ASN A C 1
ATOM 1024 O O . ASN A 1 123 ? -20.766 -16.781 7.734 1 91.75 123 ASN A O 1
ATOM 1028 N N . LEU A 1 124 ? -19 -18.031 7.344 1 93.19 124 LEU A N 1
ATOM 1029 C CA . LEU A 1 124 ? -18.234 -17.344 8.367 1 93.19 124 LEU A CA 1
ATOM 1030 C C . LEU A 1 124 ? -17.938 -15.906 7.949 1 93.19 124 LEU A C 1
ATOM 1032 O O . LEU A 1 124 ? -18.016 -14.984 8.773 1 93.19 124 LEU A O 1
ATOM 1036 N N . ILE A 1 125 ? -17.641 -15.742 6.727 1 92.81 125 ILE A N 1
ATOM 1037 C CA . ILE A 1 125 ? -17.406 -14.398 6.219 1 92.81 125 ILE A CA 1
ATOM 1038 C C . ILE A 1 125 ? -18.719 -13.602 6.266 1 92.81 125 ILE A C 1
ATOM 1040 O O . ILE A 1 125 ? -18.703 -12.398 6.547 1 92.81 125 ILE A O 1
ATOM 1044 N N . ALA A 1 126 ? -19.828 -14.273 6.012 1 91.44 126 ALA A N 1
ATOM 1045 C CA . ALA A 1 126 ? -21.141 -13.633 6.117 1 91.44 126 ALA A CA 1
ATOM 1046 C C . ALA A 1 126 ? -21.391 -13.148 7.539 1 91.44 126 ALA A C 1
ATOM 1048 O O . ALA A 1 126 ? -21.969 -12.078 7.742 1 91.44 126 ALA A O 1
ATOM 1049 N N . LEU A 1 127 ? -21 -13.914 8.461 1 91.75 127 LEU A N 1
ATOM 1050 C CA . LEU A 1 127 ? -21.125 -13.508 9.859 1 91.75 127 LEU A CA 1
ATOM 1051 C C . LEU A 1 127 ? -20.281 -12.273 10.148 1 91.75 127 LEU A C 1
ATOM 1053 O O . LEU A 1 127 ? -20.719 -11.375 10.875 1 91.75 127 LEU A O 1
ATOM 1057 N N . LEU A 1 128 ? -19.141 -12.312 9.562 1 91.69 128 LEU A N 1
ATOM 1058 C CA . LEU A 1 128 ? -18.266 -11.148 9.711 1 91.69 128 LEU A CA 1
ATOM 1059 C C . LEU A 1 128 ? -18.906 -9.914 9.078 1 91.69 128 LEU A C 1
ATOM 1061 O O . LEU A 1 128 ? -18.766 -8.805 9.594 1 91.69 128 LEU A O 1
ATOM 1065 N N . THR A 1 129 ? -19.609 -10.086 8 1 90 129 THR A N 1
ATOM 1066 C CA . THR A 1 129 ? -20.312 -9 7.316 1 90 129 THR A CA 1
ATOM 1067 C C . THR A 1 129 ? -21.359 -8.375 8.227 1 90 129 THR A C 1
ATOM 1069 O O . THR A 1 129 ? -21.625 -7.172 8.141 1 90 129 THR A O 1
ATOM 1072 N N . LEU A 1 130 ? -21.859 -9.109 9.172 1 87.81 130 LEU A N 1
ATOM 1073 C CA . LEU A 1 130 ? -22.844 -8.594 10.125 1 87.81 130 LEU A CA 1
ATOM 1074 C C . LEU A 1 130 ? -22.203 -7.535 11.031 1 87.81 130 LEU A C 1
ATOM 1076 O O . LEU A 1 130 ? -22.859 -6.551 11.383 1 87.81 130 LEU A O 1
ATOM 1080 N N . THR A 1 131 ? -21 -7.723 11.328 1 83.94 131 THR A N 1
ATOM 1081 C CA . THR A 1 131 ? -20.312 -6.727 12.133 1 83.94 131 THR A CA 1
ATOM 1082 C C . THR A 1 131 ? -20.125 -5.426 11.352 1 83.94 131 THR A C 1
ATOM 1084 O O . THR A 1 131 ? -20.188 -4.336 11.93 1 83.94 131 THR A O 1
ATOM 1087 N N . PHE A 1 132 ? -19.938 -5.551 10.125 1 88.31 132 PHE A N 1
ATOM 1088 C CA . PHE A 1 132 ? -19.828 -4.395 9.25 1 88.31 132 PHE A CA 1
ATOM 1089 C C . PHE A 1 132 ? -21.156 -3.658 9.148 1 88.31 132 PHE A C 1
ATOM 1091 O O . PHE A 1 132 ? -21.203 -2.426 9.172 1 88.31 132 PHE A O 1
ATOM 1098 N N . ILE A 1 133 ? -22.234 -4.441 9.117 1 88.56 133 ILE A N 1
ATOM 1099 C CA . ILE A 1 133 ? -23.578 -3.85 9.062 1 88.56 133 ILE A CA 1
ATOM 1100 C C . ILE A 1 133 ? -23.859 -3.104 10.359 1 88.56 133 ILE A C 1
ATOM 1102 O O . ILE A 1 133 ? -24.469 -2.027 10.344 1 88.56 133 ILE A O 1
ATOM 1106 N N . GLN A 1 134 ? -23.406 -3.578 11.414 1 85 134 GLN A N 1
ATOM 1107 C CA . GLN A 1 134 ? -23.547 -2.904 12.695 1 85 134 GLN A CA 1
ATOM 1108 C C . GLN A 1 134 ? -22.828 -1.563 12.703 1 85 134 GLN A C 1
ATOM 1110 O O . GLN A 1 134 ? -23.328 -0.585 13.266 1 85 134 GLN A O 1
ATOM 1115 N N . LEU A 1 135 ? -21.703 -1.55 12.094 1 84.38 135 LEU A N 1
ATOM 1116 C CA . LEU A 1 135 ? -20.938 -0.312 12.008 1 84.38 135 LEU A CA 1
ATOM 1117 C C . LEU A 1 135 ? -21.688 0.742 11.203 1 84.38 135 LEU A C 1
ATOM 1119 O O . LEU A 1 135 ? -21.672 1.926 11.547 1 84.38 135 LEU A O 1
ATOM 1123 N N . ILE A 1 136 ? -22.422 0.254 10.25 1 87.31 136 ILE A N 1
ATOM 1124 C CA . ILE A 1 136 ? -23.172 1.16 9.391 1 87.31 136 ILE A CA 1
ATOM 1125 C C . ILE A 1 136 ? -24.406 1.655 10.133 1 87.31 136 ILE A C 1
ATOM 1127 O O . ILE A 1 136 ? -24.719 2.848 10.109 1 87.31 136 ILE A O 1
ATOM 1131 N N . LEU A 1 137 ? -25.031 0.805 10.875 1 84.56 137 LEU A N 1
ATOM 1132 C CA . LEU A 1 137 ? -26.328 1.11 11.492 1 84.56 137 LEU A CA 1
ATOM 1133 C C . LEU A 1 137 ? -26.141 2.002 12.719 1 84.56 137 LEU A C 1
ATOM 1135 O O . LEU A 1 137 ? -27.031 2.783 13.062 1 84.56 137 LEU A O 1
ATOM 1139 N N . PHE A 1 138 ? -24.969 1.97 13.336 1 82.56 138 PHE A N 1
ATOM 1140 C CA . PHE A 1 138 ? -24.812 2.684 14.602 1 82.56 138 PHE A CA 1
ATOM 1141 C C . PHE A 1 138 ? -23.844 3.85 14.438 1 82.56 138 PHE A C 1
ATOM 1143 O O . PHE A 1 138 ? -23 4.09 15.305 1 82.56 138 PHE A O 1
ATOM 1150 N N . ASN A 1 139 ? -23.891 4.508 13.367 1 84.12 139 ASN A N 1
ATOM 1151 C CA . ASN A 1 139 ? -23.203 5.758 13.078 1 84.12 139 ASN A CA 1
ATOM 1152 C C . ASN A 1 139 ? -24.141 6.785 12.445 1 84.12 139 ASN A C 1
ATOM 1154 O O . ASN A 1 139 ? -25.312 6.5 12.219 1 84.12 139 ASN A O 1
ATOM 1158 N N . SER A 1 140 ? -23.672 7.969 12.359 1 83.69 140 SER A N 1
ATOM 1159 C CA . SER A 1 140 ? -24.469 8.984 11.68 1 83.69 140 SER A CA 1
ATOM 1160 C C . SER A 1 140 ? -24.719 8.617 10.219 1 83.69 140 SER A C 1
ATOM 1162 O O . SER A 1 140 ? -23.922 7.898 9.609 1 83.69 140 SER A O 1
ATOM 1164 N N . ILE A 1 141 ? -25.781 9.031 9.672 1 84.88 141 ILE A N 1
ATOM 1165 C CA . ILE A 1 141 ? -26.188 8.672 8.312 1 84.88 141 ILE A CA 1
ATOM 1166 C C . ILE A 1 141 ? -25.109 9.109 7.324 1 84.88 141 ILE A C 1
ATOM 1168 O O . ILE A 1 141 ? -24.812 8.398 6.363 1 84.88 141 ILE A O 1
ATOM 1172 N N . PHE A 1 142 ? -24.5 10.266 7.535 1 86.94 142 PHE A N 1
ATOM 1173 C CA . PHE A 1 142 ? -23.5 10.766 6.617 1 86.94 142 PHE A CA 1
ATOM 1174 C C . PHE A 1 142 ? -22.234 9.898 6.66 1 86.94 142 PHE A C 1
ATOM 1176 O O . PHE A 1 142 ? -21.688 9.555 5.613 1 86.94 142 PHE A O 1
ATOM 1183 N N . LEU A 1 143 ? -21.859 9.555 7.855 1 88.75 143 LEU A N 1
ATOM 1184 C CA . LEU A 1 143 ? -20.688 8.711 7.996 1 88.75 143 LEU A CA 1
ATOM 1185 C C . LEU A 1 143 ? -20.969 7.293 7.496 1 88.75 143 LEU A C 1
ATOM 1187 O O . LEU A 1 143 ? -20.109 6.652 6.91 1 88.75 143 LEU A O 1
ATOM 1191 N N . SER A 1 144 ? -22.203 6.852 7.75 1 91.31 144 SER A N 1
ATOM 1192 C CA . SER A 1 144 ? -22.594 5.523 7.289 1 91.31 144 SER A CA 1
ATOM 1193 C C . SER A 1 144 ? -22.516 5.414 5.77 1 91.31 144 SER A C 1
ATOM 1195 O O . SER A 1 144 ? -21.969 4.445 5.242 1 91.31 144 SER A O 1
ATOM 1197 N N . ILE A 1 145 ? -23 6.406 5.113 1 92.81 145 ILE A N 1
ATOM 1198 C CA . ILE A 1 145 ? -22.953 6.406 3.654 1 92.81 145 ILE A CA 1
ATOM 1199 C C . ILE A 1 145 ? -21.5 6.465 3.186 1 92.81 145 ILE A C 1
ATOM 1201 O O . ILE A 1 145 ? -21.125 5.773 2.238 1 92.81 145 ILE A O 1
ATOM 1205 N N . ALA A 1 146 ? -20.688 7.266 3.838 1 93.19 146 ALA A N 1
ATOM 1206 C CA . ALA A 1 146 ? -19.281 7.375 3.492 1 93.19 146 ALA A CA 1
ATOM 1207 C C . ALA A 1 146 ? -18.578 6.035 3.66 1 93.19 146 ALA A C 1
ATOM 1209 O O . ALA A 1 146 ? -17.812 5.613 2.789 1 93.19 146 ALA A O 1
ATOM 1210 N N . ILE A 1 147 ? -18.828 5.344 4.746 1 93.56 147 ILE A N 1
ATOM 1211 C CA . ILE A 1 147 ? -18.203 4.059 5.043 1 93.56 147 ILE A CA 1
ATOM 1212 C C . ILE A 1 147 ? -18.562 3.045 3.963 1 93.56 147 ILE A C 1
ATOM 1214 O O . ILE A 1 147 ? -17.719 2.297 3.482 1 93.56 147 ILE A O 1
ATOM 1218 N N . ILE A 1 148 ? -19.812 3.035 3.576 1 95.25 148 ILE A N 1
ATOM 1219 C CA . ILE A 1 148 ? -20.266 2.104 2.551 1 95.25 148 ILE A CA 1
ATOM 1220 C C . ILE A 1 148 ? -19.578 2.422 1.225 1 95.25 148 ILE A C 1
ATOM 1222 O O . ILE A 1 148 ? -19.141 1.516 0.514 1 95.25 148 ILE A O 1
ATOM 1226 N N . CYS A 1 149 ? -19.5 3.697 0.917 1 96.25 149 CYS A N 1
ATOM 1227 C CA . CYS A 1 149 ? -18.828 4.102 -0.317 1 96.25 149 CYS A CA 1
ATOM 1228 C C . CYS A 1 149 ? -17.375 3.67 -0.313 1 96.25 149 CYS A C 1
ATOM 1230 O O . CYS A 1 149 ? -16.875 3.117 -1.298 1 96.25 149 CYS A O 1
ATOM 1232 N N . ARG A 1 150 ? -16.719 3.902 0.769 1 96.56 150 ARG A N 1
ATOM 1233 C CA . ARG A 1 150 ? -15.32 3.492 0.899 1 96.56 150 ARG A CA 1
ATOM 1234 C C . ARG A 1 150 ? -15.164 1.993 0.663 1 96.56 150 ARG A C 1
ATOM 1236 O O . ARG A 1 150 ? -14.281 1.564 -0.078 1 96.56 150 ARG A O 1
ATOM 1243 N N . PHE A 1 151 ? -16.031 1.247 1.297 1 96.88 151 PHE A N 1
ATOM 1244 C CA . PHE A 1 151 ? -16 -0.207 1.181 1 96.88 151 PHE A CA 1
ATOM 1245 C C . PHE A 1 151 ? -16.203 -0.636 -0.268 1 96.88 151 PHE A C 1
ATOM 1247 O O . PHE A 1 151 ? -15.461 -1.473 -0.783 1 96.88 151 PHE A O 1
ATOM 1254 N N . LEU A 1 152 ? -17.141 -0.025 -0.98 1 97.62 152 LEU A N 1
ATOM 1255 C CA . LEU A 1 152 ? -17.484 -0.398 -2.348 1 97.62 152 LEU A CA 1
ATOM 1256 C C . LEU A 1 152 ? -16.359 -0.055 -3.309 1 97.62 152 LEU A C 1
ATOM 1258 O O . LEU A 1 152 ? -16.031 -0.841 -4.203 1 97.62 152 LEU A O 1
ATOM 1262 N N . TYR A 1 153 ? -15.742 1.059 -3.154 1 97.62 153 TYR A N 1
ATOM 1263 C CA . TYR A 1 153 ? -14.648 1.463 -4.039 1 97.62 153 TYR A CA 1
ATOM 1264 C C . TYR A 1 153 ? -13.422 0.581 -3.832 1 97.62 153 TYR A C 1
ATOM 1266 O O . TYR A 1 153 ? -12.773 0.179 -4.797 1 97.62 153 TYR A O 1
ATOM 1274 N N . MET A 1 154 ? -13.102 0.266 -2.602 1 97.75 154 MET A N 1
ATOM 1275 C CA . MET A 1 154 ? -11.953 -0.587 -2.326 1 97.75 154 MET A CA 1
ATOM 1276 C C . MET A 1 154 ? -12.18 -1.995 -2.867 1 97.75 154 MET A C 1
ATOM 1278 O O . MET A 1 154 ? -11.281 -2.578 -3.482 1 97.75 154 MET A O 1
ATOM 1282 N N . LEU A 1 155 ? -13.367 -2.477 -2.656 1 97.69 155 LEU A N 1
ATOM 1283 C CA . LEU A 1 155 ? -13.711 -3.801 -3.168 1 97.69 155 LEU A CA 1
ATOM 1284 C C . LEU A 1 155 ? -13.672 -3.818 -4.691 1 97.69 155 LEU A C 1
ATOM 1286 O O . LEU A 1 155 ? -13.117 -4.738 -5.293 1 97.69 155 LEU A O 1
ATOM 1290 N N . GLY A 1 156 ? -14.289 -2.807 -5.25 1 97.88 156 GLY A N 1
ATOM 1291 C CA . GLY A 1 156 ? -14.305 -2.732 -6.699 1 97.88 156 GLY A CA 1
ATOM 1292 C C . GLY A 1 156 ? -12.922 -2.635 -7.309 1 97.88 156 GLY A C 1
ATOM 1293 O O . GLY A 1 156 ? -12.617 -3.318 -8.289 1 97.88 156 GLY A O 1
ATOM 1294 N N . PHE A 1 157 ? -12.125 -1.811 -6.801 1 97.5 157 PHE A N 1
ATOM 1295 C CA . PHE A 1 157 ? -10.758 -1.65 -7.281 1 97.5 157 PHE A CA 1
ATOM 1296 C C . PHE A 1 157 ? -9.992 -2.965 -7.184 1 97.5 157 PHE A C 1
ATOM 1298 O O . PHE A 1 157 ? -9.297 -3.354 -8.117 1 97.5 157 PHE A O 1
ATOM 1305 N N . PHE A 1 158 ? -10.172 -3.645 -6.047 1 98.19 158 PHE A N 1
ATOM 1306 C CA . PHE A 1 158 ? -9.508 -4.922 -5.824 1 98.19 158 PHE A CA 1
ATOM 1307 C C . PHE A 1 158 ? -9.977 -5.961 -6.832 1 98.19 158 PHE A C 1
ATOM 1309 O O . PHE A 1 158 ? -9.18 -6.742 -7.352 1 98.19 158 PHE A O 1
ATOM 1316 N N . TYR A 1 159 ? -11.203 -5.977 -7.125 1 98 159 TYR A N 1
ATOM 1317 C CA . TYR A 1 159 ? -11.758 -6.973 -8.031 1 98 159 TYR A CA 1
ATOM 1318 C C . TYR A 1 159 ? -11.227 -6.777 -9.445 1 98 159 TYR A C 1
ATOM 1320 O O . TYR A 1 159 ? -11 -7.746 -10.172 1 98 159 TYR A O 1
ATOM 1328 N N . ILE A 1 160 ? -11.039 -5.625 -9.836 1 97.75 160 ILE A N 1
ATOM 1329 C CA . ILE A 1 160 ? -10.461 -5.367 -11.148 1 97.75 160 ILE A CA 1
ATOM 1330 C C . ILE A 1 160 ? -9.023 -5.875 -11.195 1 97.75 160 ILE A C 1
ATOM 1332 O O . ILE A 1 160 ? -8.633 -6.586 -12.125 1 97.75 160 ILE A O 1
ATOM 1336 N N . LEU A 1 161 ? -8.289 -5.535 -10.188 1 97.44 161 LEU A N 1
ATOM 1337 C CA . LEU A 1 161 ? -6.898 -5.965 -10.109 1 97.44 161 LEU A CA 1
ATOM 1338 C C . LEU A 1 161 ? -6.805 -7.488 -10.055 1 97.44 161 LEU A C 1
ATOM 1340 O O . LEU A 1 161 ? -6.012 -8.086 -10.781 1 97.44 161 LEU A O 1
ATOM 1344 N N . ARG A 1 162 ? -7.582 -8.016 -9.188 1 97.38 162 ARG A N 1
ATOM 1345 C CA . ARG A 1 162 ? -7.617 -9.469 -9.023 1 97.38 162 ARG A CA 1
ATOM 1346 C C . ARG A 1 162 ? -7.984 -10.156 -10.328 1 97.38 162 ARG A C 1
ATOM 1348 O O . ARG A 1 162 ? -7.359 -11.148 -10.711 1 97.38 162 ARG A O 1
ATOM 1355 N N . GLY A 1 163 ? -9 -9.609 -11.016 1 97.06 163 GLY A N 1
ATOM 1356 C CA . GLY A 1 163 ? -9.406 -10.172 -12.297 1 97.06 163 GLY A CA 1
ATOM 1357 C C . GLY A 1 163 ? -8.281 -10.188 -13.32 1 97.06 163 GLY A C 1
ATOM 1358 O O . GLY A 1 163 ? -8.062 -11.203 -13.992 1 97.06 163 GLY A O 1
ATOM 1359 N N . ILE A 1 164 ? -7.559 -9.18 -13.383 1 97.62 164 ILE A N 1
ATOM 1360 C CA . ILE A 1 164 ? -6.457 -9.07 -14.336 1 97.62 164 ILE A CA 1
ATOM 1361 C C . ILE A 1 164 ? -5.379 -10.102 -13.992 1 97.62 164 ILE A C 1
ATOM 1363 O O . ILE A 1 164 ? -4.898 -10.812 -14.875 1 97.62 164 ILE A O 1
ATOM 1367 N N . LEU A 1 165 ? -5.031 -10.234 -12.758 1 97.38 165 LEU A N 1
ATOM 1368 C CA . LEU A 1 165 ? -3.975 -11.141 -12.32 1 97.38 165 LEU A CA 1
ATOM 1369 C C . LEU A 1 165 ? -4.367 -12.594 -12.57 1 97.38 165 LEU A C 1
ATOM 1371 O O . LEU A 1 165 ? -3.543 -13.391 -13.023 1 97.38 165 LEU A O 1
ATOM 1375 N N . VAL A 1 166 ? -5.605 -12.883 -12.312 1 96.62 166 VAL A N 1
ATOM 1376 C CA . VAL A 1 166 ? -6.094 -14.25 -12.5 1 96.62 166 VAL A CA 1
ATOM 1377 C C . VAL A 1 166 ? -6.094 -14.594 -13.992 1 96.62 166 VAL A C 1
ATOM 1379 O O . VAL A 1 166 ? -5.801 -15.727 -14.375 1 96.62 166 VAL A O 1
ATOM 1382 N N . TYR A 1 167 ? -6.355 -13.625 -14.766 1 96.69 167 TYR A N 1
ATOM 1383 C CA . TYR A 1 167 ? -6.469 -13.867 -16.203 1 96.69 167 TYR A CA 1
ATOM 1384 C C . TYR A 1 167 ? -5.098 -14.07 -16.828 1 96.69 167 TYR A C 1
ATOM 1386 O O . TYR A 1 167 ? -4.898 -14.992 -17.625 1 96.69 167 TYR A O 1
ATOM 1394 N N . VAL A 1 168 ? -4.141 -13.266 -16.469 1 96.94 168 VAL A N 1
ATOM 1395 C CA . VAL A 1 168 ? -2.871 -13.242 -17.188 1 96.94 168 VAL A CA 1
ATOM 1396 C C . VAL A 1 168 ? -2.104 -14.531 -16.922 1 96.94 168 VAL A C 1
ATOM 1398 O O . VAL A 1 168 ? -1.367 -15.008 -17.781 1 96.94 168 VAL A O 1
ATOM 1401 N N . THR A 1 169 ? -2.236 -15.086 -15.742 1 96.5 169 THR A N 1
ATOM 1402 C CA . THR A 1 169 ? -1.6 -16.344 -15.391 1 96.5 169 THR A CA 1
ATOM 1403 C C . THR A 1 169 ? -2.566 -17.25 -14.625 1 96.5 169 THR A C 1
ATOM 1405 O O . THR A 1 169 ? -3.016 -16.891 -13.531 1 96.5 169 THR A O 1
ATOM 1408 N N . SER A 1 170 ? -2.82 -18.422 -15.125 1 95.12 170 SER A N 1
ATOM 1409 C CA . SER A 1 170 ? -3.75 -19.344 -14.484 1 95.12 170 SER A CA 1
ATOM 1410 C C . SER A 1 170 ? -3.021 -20.312 -13.555 1 95.12 170 SER A C 1
ATOM 1412 O O . SER A 1 170 ? -2.088 -21 -13.977 1 95.12 170 SER A O 1
ATOM 1414 N N . LEU A 1 171 ? -3.428 -20.359 -12.32 1 95.12 171 LEU A N 1
ATOM 1415 C CA . LEU A 1 171 ? -2.879 -21.297 -11.352 1 95.12 171 LEU A CA 1
ATOM 1416 C C . LEU A 1 171 ? -3.744 -22.562 -11.266 1 95.12 171 LEU A C 1
ATOM 1418 O O . LEU A 1 171 ? -4.965 -22.484 -11.422 1 95.12 171 LEU A O 1
ATOM 1422 N N . PRO A 1 172 ? -3.086 -23.625 -11.023 1 95.19 172 PRO A N 1
ATOM 1423 C CA . PRO A 1 172 ? -3.885 -24.844 -10.875 1 95.19 172 PRO A CA 1
ATOM 1424 C C . PRO A 1 172 ? -4.727 -24.844 -9.602 1 95.19 172 PRO A C 1
ATOM 1426 O O . PRO A 1 172 ? -4.355 -24.219 -8.609 1 95.19 172 PRO A O 1
ATOM 1429 N N . ALA A 1 173 ? -5.773 -25.594 -9.68 1 95.62 173 ALA A N 1
ATOM 1430 C CA . ALA A 1 173 ? -6.656 -25.703 -8.523 1 95.62 173 ALA A CA 1
ATOM 1431 C C . ALA A 1 173 ? -5.973 -26.438 -7.379 1 95.62 173 ALA A C 1
ATOM 1433 O O . ALA A 1 173 ? -5 -27.172 -7.594 1 95.62 173 ALA A O 1
ATOM 1434 N N . THR A 1 174 ? -6.445 -26.234 -6.195 1 94.75 174 THR A N 1
ATOM 1435 C CA . THR A 1 174 ? -5.891 -26.891 -5.012 1 94.75 174 THR A CA 1
ATOM 1436 C C . THR A 1 174 ? -6.273 -28.359 -4.973 1 94.75 174 THR A C 1
ATOM 1438 O O . THR A 1 174 ? -5.578 -29.172 -4.355 1 94.75 174 THR A O 1
ATOM 1441 N N . LEU A 1 175 ? -7.367 -28.594 -5.637 1 92.81 175 LEU A N 1
ATOM 1442 C CA . LEU A 1 175 ? -7.824 -29.984 -5.77 1 92.81 175 LEU A CA 1
ATOM 1443 C C . LEU A 1 175 ? -7.797 -30.422 -7.23 1 92.81 175 LEU A C 1
ATOM 1445 O O . LEU A 1 175 ? -8.312 -29.719 -8.102 1 92.81 175 LEU A O 1
ATOM 1449 N N . GLU A 1 176 ? -7.301 -31.547 -7.492 1 91.88 176 GLU A N 1
ATOM 1450 C CA . GLU A 1 176 ? -7.133 -32.062 -8.852 1 91.88 176 GLU A CA 1
ATOM 1451 C C . GLU A 1 176 ? -8.477 -32.375 -9.5 1 91.88 176 GLU A C 1
ATOM 1453 O O . GLU A 1 176 ? -8.594 -32.375 -10.727 1 91.88 176 GLU A O 1
ATOM 1458 N N . THR A 1 177 ? -9.523 -32.531 -8.68 1 91.06 177 THR A N 1
ATOM 1459 C CA . THR A 1 177 ? -10.82 -32.969 -9.18 1 91.06 177 THR A CA 1
ATOM 1460 C C . THR A 1 177 ? -11.688 -31.781 -9.594 1 91.06 177 THR A C 1
ATOM 1462 O O . THR A 1 177 ? -12.828 -31.969 -10.016 1 91.06 177 THR A O 1
ATOM 1465 N N . CYS A 1 178 ? -11.117 -30.656 -9.508 1 92.06 178 CYS A N 1
ATOM 1466 C CA . CYS A 1 178 ? -11.891 -29.484 -9.859 1 92.06 178 CYS A CA 1
ATOM 1467 C C . CYS A 1 178 ? -12.234 -29.469 -11.344 1 92.06 178 CYS A C 1
ATOM 1469 O O . CYS A 1 178 ? -11.375 -29.734 -12.188 1 92.06 178 CYS A O 1
ATOM 1471 N N . VAL A 1 179 ? -13.516 -29.141 -11.656 1 93.31 179 VAL A N 1
ATOM 1472 C CA . VAL A 1 179 ? -13.984 -29.078 -13.039 1 93.31 179 VAL A CA 1
ATOM 1473 C C . VAL A 1 179 ? -14.172 -27.625 -13.453 1 93.31 179 VAL A C 1
ATOM 1475 O O . VAL A 1 179 ? -14.93 -26.875 -12.812 1 93.31 179 VAL A O 1
ATOM 1478 N N . PRO A 1 180 ? -13.461 -27.203 -14.516 1 94.06 180 PRO A N 1
ATOM 1479 C CA . PRO A 1 180 ? -13.562 -25.797 -14.938 1 94.06 180 PRO A CA 1
ATOM 1480 C C . PRO A 1 180 ? -14.969 -25.422 -15.406 1 94.06 180 PRO A C 1
ATOM 1482 O O . PRO A 1 180 ? -15.719 -26.297 -15.852 1 94.06 180 PRO A O 1
ATOM 1485 N N . LEU A 1 181 ? -15.242 -24.156 -15.352 1 93.44 181 LEU A N 1
ATOM 1486 C CA . LEU A 1 181 ? -16.547 -23.641 -15.758 1 93.44 181 LEU A CA 1
ATOM 1487 C C . LEU A 1 181 ? -16.688 -23.656 -17.266 1 93.44 181 LEU A C 1
ATOM 1489 O O . LEU A 1 181 ? -15.727 -23.422 -18 1 93.44 181 LEU A O 1
ATOM 1493 N N . GLU A 1 182 ? -17.891 -23.953 -17.719 1 89.44 182 GLU A N 1
ATOM 1494 C CA . GLU A 1 182 ? -18.188 -23.891 -19.156 1 89.44 182 GLU A CA 1
ATOM 1495 C C . GLU A 1 182 ? -18.25 -22.453 -19.641 1 89.44 182 GLU A C 1
ATOM 1497 O O . GLU A 1 182 ? -18.734 -21.562 -18.922 1 89.44 182 GLU A O 1
ATOM 1502 N N . ARG A 1 183 ? -17.656 -22.203 -20.828 1 90.19 183 ARG A N 1
ATOM 1503 C CA . ARG A 1 183 ? -17.719 -20.891 -21.453 1 90.19 183 ARG A CA 1
ATOM 1504 C C . ARG A 1 183 ? -18.641 -20.922 -22.672 1 90.19 183 ARG A C 1
ATOM 1506 O O . ARG A 1 183 ? -18.75 -21.938 -23.344 1 90.19 183 ARG A O 1
ATOM 1513 N N . GLY A 1 184 ? -19.391 -19.812 -22.875 1 91.75 184 GLY A N 1
ATOM 1514 C CA . GLY A 1 184 ? -20.312 -19.719 -23.984 1 91.75 184 GLY A CA 1
ATOM 1515 C C . GLY A 1 184 ? -20.406 -18.312 -24.562 1 91.75 184 GLY A C 1
ATOM 1516 O O . GLY A 1 184 ? -19.406 -17.609 -24.656 1 91.75 184 GLY A O 1
ATOM 1517 N N . ASN A 1 185 ? -21.594 -18.062 -25.047 1 91.94 185 ASN A N 1
ATOM 1518 C CA . ASN A 1 185 ? -21.828 -16.719 -25.594 1 91.94 185 ASN A CA 1
ATOM 1519 C C . ASN A 1 185 ? -21.891 -15.68 -24.484 1 91.94 185 ASN A C 1
ATOM 1521 O O . ASN A 1 185 ? -21.734 -16 -23.297 1 91.94 185 ASN A O 1
ATOM 1525 N N . PHE A 1 186 ? -22 -14.5 -24.891 1 93 186 PHE A N 1
ATOM 1526 C CA . PHE A 1 186 ? -21.953 -13.391 -23.938 1 93 186 PHE A CA 1
ATOM 1527 C C . PHE A 1 186 ? -23.047 -13.523 -22.891 1 93 186 PHE A C 1
ATOM 1529 O O . PHE A 1 186 ? -22.781 -13.344 -21.688 1 93 186 PHE A O 1
ATOM 1536 N N . ALA A 1 187 ? -24.234 -13.836 -23.234 1 93.06 187 ALA A N 1
ATOM 1537 C CA . ALA A 1 187 ? -25.359 -13.969 -22.312 1 93.06 187 ALA A CA 1
ATOM 1538 C C . ALA A 1 187 ? -25.125 -15.117 -21.328 1 93.06 187 ALA A C 1
ATOM 1540 O O . ALA A 1 187 ? -25.422 -15 -20.141 1 93.06 187 ALA A O 1
ATOM 1541 N N . PHE A 1 188 ? -24.609 -16.172 -21.844 1 93.38 188 PHE A N 1
ATOM 1542 C CA . PHE A 1 188 ? -24.297 -17.328 -21.016 1 93.38 188 PHE A CA 1
ATOM 1543 C C . PHE A 1 188 ? -23.234 -16.984 -19.984 1 93.38 188 PHE A C 1
ATOM 1545 O O . PHE A 1 188 ? -23.359 -17.328 -18.812 1 93.38 188 PHE A O 1
ATOM 1552 N N . ASN A 1 189 ? -22.266 -16.328 -20.484 1 93.94 189 ASN A N 1
ATOM 1553 C CA . ASN A 1 189 ? -21.172 -15.945 -19.594 1 93.94 189 ASN A CA 1
ATOM 1554 C C . ASN A 1 189 ? -21.641 -14.953 -18.531 1 93.94 189 ASN A C 1
ATOM 1556 O O . ASN A 1 189 ? -21.156 -14.977 -17.391 1 93.94 189 ASN A O 1
ATOM 1560 N N . LEU A 1 190 ? -22.531 -14.117 -18.891 1 93.81 190 LEU A N 1
ATOM 1561 C CA . LEU A 1 190 ? -23.094 -13.188 -17.922 1 93.81 190 LEU A CA 1
ATOM 1562 C C . LEU A 1 190 ? -23.844 -13.938 -16.828 1 93.81 190 LEU A C 1
ATOM 1564 O O . LEU A 1 190 ? -23.75 -13.562 -15.648 1 93.81 190 LEU A O 1
ATOM 1568 N N . LEU A 1 191 ? -24.531 -14.906 -17.172 1 92.94 191 LEU A N 1
ATOM 1569 C CA . LEU A 1 191 ? -25.234 -15.742 -16.203 1 92.94 191 LEU A CA 1
ATOM 1570 C C . LEU A 1 191 ? -24.234 -16.469 -15.297 1 92.94 191 LEU A C 1
ATOM 1572 O O . LEU A 1 191 ? -24.469 -16.609 -14.094 1 92.94 191 LEU A O 1
ATOM 1576 N N . GLN A 1 192 ? -23.203 -16.922 -15.945 1 93.81 192 GLN A N 1
ATOM 1577 C CA . GLN A 1 192 ? -22.172 -17.594 -15.164 1 93.81 192 GLN A CA 1
ATOM 1578 C C . GLN A 1 192 ? -21.562 -16.641 -14.133 1 93.81 192 GLN A C 1
ATOM 1580 O O . GLN A 1 192 ? -21.281 -17.047 -13 1 93.81 192 GLN A O 1
ATOM 1585 N N . VAL A 1 193 ? -21.359 -15.422 -14.539 1 94.31 193 VAL A N 1
ATOM 1586 C CA . VAL A 1 193 ? -20.812 -14.422 -13.633 1 94.31 193 VAL A CA 1
ATOM 1587 C C . VAL A 1 193 ? -21.75 -14.234 -12.445 1 94.31 193 VAL A C 1
ATOM 1589 O O . VAL A 1 193 ? -21.312 -14.148 -11.297 1 94.31 193 VAL A O 1
ATOM 1592 N N . ALA A 1 194 ? -23.016 -14.195 -12.68 1 93.88 194 ALA A N 1
ATOM 1593 C CA . ALA A 1 194 ? -24 -14.07 -11.617 1 93.88 194 ALA A CA 1
ATOM 1594 C C . ALA A 1 194 ? -23.953 -15.273 -10.68 1 93.88 194 ALA A C 1
ATOM 1596 O O . ALA A 1 194 ? -24.016 -15.125 -9.453 1 93.88 194 ALA A O 1
ATOM 1597 N N . LYS A 1 195 ? -23.781 -16.438 -11.258 1 92.88 195 LYS A N 1
ATOM 1598 C CA . LYS A 1 195 ? -23.719 -17.656 -10.469 1 92.88 195 LYS A CA 1
ATOM 1599 C C . LYS A 1 195 ? -22.484 -17.688 -9.586 1 92.88 195 LYS A C 1
ATOM 1601 O O . LYS A 1 195 ? -22.531 -18.156 -8.445 1 92.88 195 LYS A O 1
ATOM 1606 N N . ILE A 1 196 ? -21.406 -17.203 -10.117 1 92 196 ILE A N 1
ATOM 1607 C CA . ILE A 1 196 ? -20.172 -17.141 -9.359 1 92 196 ILE A CA 1
ATOM 1608 C C . ILE A 1 196 ? -20.359 -16.25 -8.125 1 92 196 ILE A C 1
ATOM 1610 O O . ILE A 1 196 ? -20 -16.641 -7.012 1 92 196 ILE A O 1
ATOM 1614 N N . ASN A 1 197 ? -21 -15.117 -8.312 1 88.88 197 ASN A N 1
ATOM 1615 C CA . ASN A 1 197 ? -21.156 -14.141 -7.242 1 88.88 197 ASN A CA 1
ATOM 1616 C C . ASN A 1 197 ? -22.219 -14.586 -6.23 1 88.88 197 ASN A C 1
ATOM 1618 O O . ASN A 1 197 ? -22.234 -14.102 -5.098 1 88.88 197 ASN A O 1
ATOM 1622 N N . MET A 1 198 ? -23.016 -15.516 -6.617 1 88.19 198 MET A N 1
ATOM 1623 C CA . MET A 1 198 ? -24.016 -16.078 -5.707 1 88.19 198 MET A CA 1
ATOM 1624 C C . MET A 1 198 ? -23.516 -17.375 -5.086 1 88.19 198 MET A C 1
ATOM 1626 O O . MET A 1 198 ? -24.266 -18.078 -4.414 1 88.19 198 MET A O 1
ATOM 1630 N N . ASN A 1 199 ? -22.312 -17.719 -5.387 1 85.38 199 ASN A N 1
ATOM 1631 C CA . ASN A 1 199 ? -21.656 -18.906 -4.848 1 85.38 199 ASN A CA 1
ATOM 1632 C C . ASN A 1 199 ? -22.344 -20.188 -5.301 1 85.38 199 ASN A C 1
ATOM 1634 O O . ASN A 1 199 ? -22.453 -21.141 -4.531 1 85.38 199 ASN A O 1
ATOM 1638 N N . LEU A 1 200 ? -22.797 -20.188 -6.5 1 88 200 LEU A N 1
ATOM 1639 C CA . LEU A 1 200 ? -23.484 -21.359 -7.043 1 88 200 LEU A CA 1
ATOM 1640 C C . LEU A 1 200 ? -22.516 -22.219 -7.855 1 88 200 LEU A C 1
ATOM 1642 O O . LEU A 1 200 ? -22.75 -23.406 -8.039 1 88 200 LEU A O 1
ATOM 1646 N N . VAL A 1 201 ? -21.516 -21.562 -8.383 1 89 201 VAL A N 1
ATOM 1647 C CA . VAL A 1 201 ? -20.469 -22.266 -9.117 1 89 201 VAL A CA 1
ATOM 1648 C C . VAL A 1 201 ? -19.094 -21.812 -8.617 1 89 201 VAL A C 1
ATOM 1650 O O . VAL A 1 201 ? -18.953 -20.719 -8.078 1 89 201 VAL A O 1
ATOM 1653 N N . TYR A 1 202 ? -18.141 -22.703 -8.844 1 87.81 202 TYR A N 1
ATOM 1654 C CA . TYR A 1 202 ? -16.797 -22.438 -8.367 1 87.81 202 TYR A CA 1
ATOM 1655 C C . TYR A 1 202 ? -15.805 -22.375 -9.523 1 87.81 202 TYR A C 1
ATOM 1657 O O . TYR A 1 202 ? -15.891 -23.156 -10.469 1 87.81 202 TYR A O 1
ATOM 1665 N N . VAL A 1 203 ? -14.93 -21.406 -9.383 1 92.44 203 VAL A N 1
ATOM 1666 C CA . VAL A 1 203 ? -13.875 -21.234 -10.383 1 92.44 203 VAL A CA 1
ATOM 1667 C C . VAL A 1 203 ? -12.609 -21.953 -9.922 1 92.44 203 VAL A C 1
ATOM 1669 O O . VAL A 1 203 ? -12.188 -21.812 -8.773 1 92.44 203 VAL A O 1
ATOM 1672 N N . CYS A 1 204 ? -11.945 -22.656 -10.75 1 94 204 CYS A N 1
ATOM 1673 C CA . CYS A 1 204 ? -10.805 -23.484 -10.375 1 94 204 CYS A CA 1
ATOM 1674 C C . CYS A 1 204 ? -9.523 -22.672 -10.352 1 94 204 CYS A C 1
ATOM 1676 O O . CYS A 1 204 ? -8.648 -22.906 -9.516 1 94 204 CYS A O 1
ATOM 1678 N N . SER A 1 205 ? -9.375 -21.719 -11.211 1 93.5 205 SER A N 1
ATOM 1679 C CA . SER A 1 205 ? -8.094 -21.047 -11.414 1 93.5 205 SER A CA 1
ATOM 1680 C C . SER A 1 205 ? -8.016 -19.75 -10.609 1 93.5 205 SER A C 1
ATOM 1682 O O . SER A 1 205 ? -7.062 -18.984 -10.75 1 93.5 205 SER A O 1
ATOM 1684 N N . ASP A 1 206 ? -9.016 -19.469 -9.781 1 89.94 206 ASP A N 1
ATOM 1685 C CA . ASP A 1 206 ? -9.086 -18.234 -8.984 1 89.94 206 ASP A CA 1
ATOM 1686 C C . ASP A 1 206 ? -8.242 -18.359 -7.715 1 89.94 206 ASP A C 1
ATOM 1688 O O . ASP A 1 206 ? -8.773 -18.328 -6.605 1 89.94 206 ASP A O 1
ATOM 1692 N N . LEU A 1 207 ? -6.816 -18.422 -7.969 1 93.12 207 LEU A N 1
ATOM 1693 C CA . LEU A 1 207 ? -6.004 -18.781 -6.809 1 93.12 207 LEU A CA 1
ATOM 1694 C C . LEU A 1 207 ? -4.727 -17.953 -6.762 1 93.12 207 LEU A C 1
ATOM 1696 O O . LEU A 1 207 ? -3.709 -18.406 -6.227 1 93.12 207 LEU A O 1
ATOM 1700 N N . ILE A 1 208 ? -4.727 -16.812 -7.355 1 94.69 208 ILE A N 1
ATOM 1701 C CA . ILE A 1 208 ? -3.562 -15.93 -7.262 1 94.69 208 ILE A CA 1
ATOM 1702 C C . ILE A 1 208 ? -3.688 -15.039 -6.031 1 94.69 208 ILE A C 1
ATOM 1704 O O . ILE A 1 208 ? -2.762 -14.953 -5.219 1 94.69 208 ILE A O 1
ATOM 1708 N N . ILE A 1 209 ? -4.797 -14.453 -5.898 1 97.31 209 ILE A N 1
ATOM 1709 C CA . ILE A 1 209 ? -5.121 -13.641 -4.73 1 97.31 209 ILE A CA 1
ATOM 1710 C C . ILE A 1 209 ? -6.504 -14.016 -4.207 1 97.31 209 ILE A C 1
ATOM 1712 O O . ILE A 1 209 ? -7.5 -13.906 -4.926 1 97.31 209 ILE A O 1
ATOM 1716 N N . SER A 1 210 ? -6.625 -14.352 -3.01 1 96.75 210 SER A N 1
ATOM 1717 C CA . SER A 1 210 ? -7.863 -14.828 -2.41 1 96.75 210 SER A CA 1
ATOM 1718 C C . SER A 1 210 ? -8.828 -13.68 -2.139 1 96.75 210 SER A C 1
ATOM 1720 O O . SER A 1 210 ? -8.508 -12.766 -1.378 1 96.75 210 SER A O 1
ATOM 1722 N N . GLY A 1 211 ? -9.977 -13.758 -2.715 1 95.19 211 GLY A N 1
ATOM 1723 C CA . GLY A 1 211 ? -11.031 -12.797 -2.41 1 95.19 211 GLY A CA 1
ATOM 1724 C C . GLY A 1 211 ? -11.562 -12.93 -0.996 1 95.19 211 GLY A C 1
ATOM 1725 O O . GLY A 1 211 ? -11.898 -11.93 -0.359 1 95.19 211 GLY A O 1
ATOM 1726 N N . HIS A 1 212 ? -11.625 -14.172 -0.5 1 94.88 212 HIS A N 1
ATOM 1727 C CA . HIS A 1 212 ? -12.062 -14.43 0.866 1 94.88 212 HIS A CA 1
ATOM 1728 C C . HIS A 1 212 ? -11.148 -13.75 1.878 1 94.88 212 HIS A C 1
ATOM 1730 O O . HIS A 1 212 ? -11.617 -13.094 2.809 1 94.88 212 HIS A O 1
ATOM 1736 N N . SER A 1 213 ? -9.883 -13.969 1.632 1 97.44 213 SER A N 1
ATOM 1737 C CA . SER A 1 213 ? -8.914 -13.375 2.549 1 97.44 213 SER A CA 1
ATOM 1738 C C . SER A 1 213 ? -8.969 -11.852 2.494 1 97.44 213 SER A C 1
ATOM 1740 O O . SER A 1 213 ? -8.891 -11.188 3.527 1 97.44 213 SER A O 1
ATOM 1742 N N . PHE A 1 214 ? -9.062 -11.297 1.342 1 97.75 214 PHE A N 1
ATOM 1743 C CA . PHE A 1 214 ? -9.164 -9.852 1.185 1 97.75 214 PHE A CA 1
ATOM 1744 C C . PHE A 1 214 ? -10.375 -9.305 1.93 1 97.75 214 PHE A C 1
ATOM 1746 O O . PHE A 1 214 ? -10.258 -8.375 2.725 1 97.75 214 PHE A O 1
ATOM 1753 N N . SER A 1 215 ? -11.562 -9.93 1.643 1 96.44 215 SER A N 1
ATOM 1754 C CA . SER A 1 215 ? -12.797 -9.469 2.277 1 96.44 215 SER A CA 1
ATOM 1755 C C . SER A 1 215 ? -12.711 -9.594 3.795 1 96.44 215 SER A C 1
ATOM 1757 O O . SER A 1 215 ? -13.117 -8.672 4.52 1 96.44 215 SER A O 1
ATOM 1759 N N . THR A 1 216 ? -12.188 -10.672 4.254 1 97.38 216 THR A N 1
ATOM 1760 C CA . THR A 1 216 ? -12.016 -10.883 5.688 1 97.38 216 THR A CA 1
ATOM 1761 C C . THR A 1 216 ? -11.148 -9.781 6.293 1 97.38 216 THR A C 1
ATOM 1763 O O . THR A 1 216 ? -11.492 -9.211 7.328 1 97.38 216 THR A O 1
ATOM 1766 N N . THR A 1 217 ? -10.102 -9.453 5.617 1 97.25 217 THR A N 1
ATOM 1767 C CA . THR A 1 217 ? -9.164 -8.461 6.129 1 97.25 217 THR A CA 1
ATOM 1768 C C . THR A 1 217 ? -9.781 -7.062 6.086 1 97.25 217 THR A C 1
ATOM 1770 O O . THR A 1 217 ? -9.578 -6.262 7.004 1 97.25 217 THR A O 1
ATOM 1773 N N . ILE A 1 218 ? -10.469 -6.77 5.012 1 96.81 218 ILE A N 1
ATOM 1774 C CA . ILE A 1 218 ? -11.094 -5.457 4.891 1 96.81 218 ILE A CA 1
ATOM 1775 C C . ILE A 1 218 ? -12.078 -5.246 6.039 1 96.81 218 ILE A C 1
ATOM 1777 O O . ILE A 1 218 ? -12.117 -4.172 6.641 1 96.81 218 ILE A O 1
ATOM 1781 N N . PHE A 1 219 ? -12.867 -6.242 6.371 1 96.12 219 PHE A N 1
ATOM 1782 C CA . PHE A 1 219 ? -13.805 -6.141 7.484 1 96.12 219 PHE A CA 1
ATOM 1783 C C . PHE A 1 219 ? -13.062 -5.98 8.805 1 96.12 219 PHE A C 1
ATOM 1785 O O . PHE A 1 219 ? -13.492 -5.223 9.672 1 96.12 219 PHE A O 1
ATOM 1792 N N . LEU A 1 220 ? -12.023 -6.672 8.914 1 94.69 220 LEU A N 1
ATOM 1793 C CA . LEU A 1 220 ? -11.188 -6.52 10.094 1 94.69 220 LEU A CA 1
ATOM 1794 C C . LEU A 1 220 ? -10.688 -5.086 10.234 1 94.69 220 LEU A C 1
ATOM 1796 O O . LEU A 1 220 ? -10.789 -4.488 11.305 1 94.69 220 LEU A O 1
ATOM 1800 N N . LEU A 1 221 ? -10.219 -4.547 9.156 1 94.25 221 LEU A N 1
ATOM 1801 C CA . LEU A 1 221 ? -9.641 -3.207 9.188 1 94.25 221 LEU A CA 1
ATOM 1802 C C . LEU A 1 221 ? -10.719 -2.162 9.461 1 94.25 221 LEU A C 1
ATOM 1804 O O . LEU A 1 221 ? -10.477 -1.181 10.164 1 94.25 221 LEU A O 1
ATOM 1808 N N . PHE A 1 222 ? -11.891 -2.342 8.883 1 93.69 222 PHE A N 1
ATOM 1809 C CA . PHE A 1 222 ? -12.984 -1.432 9.211 1 93.69 222 PHE A CA 1
ATOM 1810 C C . PHE A 1 222 ? -13.289 -1.468 10.703 1 93.69 222 PHE A C 1
ATOM 1812 O O . PHE A 1 222 ? -13.555 -0.429 11.312 1 93.69 222 PHE A O 1
ATOM 1819 N N . SER A 1 223 ? -13.266 -2.621 11.266 1 90.81 223 SER A N 1
ATOM 1820 C CA . SER A 1 223 ? -13.516 -2.74 12.695 1 90.81 223 SER A CA 1
ATOM 1821 C C . SER A 1 223 ? -12.406 -2.072 13.508 1 90.81 223 SER A C 1
ATOM 1823 O O . SER A 1 223 ? -12.68 -1.375 14.484 1 90.81 223 SER A O 1
ATOM 1825 N N . LEU A 1 224 ? -11.227 -2.211 13.086 1 88.69 224 LEU A N 1
ATOM 1826 C CA . LEU A 1 224 ? -10.086 -1.669 13.82 1 88.69 224 LEU A CA 1
ATOM 1827 C C . LEU A 1 224 ? -10.047 -0.149 13.711 1 88.69 224 LEU A C 1
ATOM 1829 O O . LEU A 1 224 ? -9.648 0.534 14.656 1 88.69 224 LEU A O 1
ATOM 1833 N N . PHE A 1 225 ? -10.516 0.403 12.594 1 88.56 225 PHE A N 1
ATOM 1834 C CA . PHE A 1 225 ? -10.391 1.833 12.336 1 88.56 225 PHE A CA 1
ATOM 1835 C C . PHE A 1 225 ? -11.617 2.584 12.836 1 88.56 225 PHE A C 1
ATOM 1837 O O . PHE A 1 225 ? -11.531 3.762 13.188 1 88.56 225 PHE A O 1
ATOM 1844 N N . TYR A 1 226 ? -12.773 1.965 12.859 1 88.25 226 TYR A N 1
ATOM 1845 C CA . TYR A 1 226 ? -14 2.729 13.07 1 88.25 226 TYR A CA 1
ATOM 1846 C C . TYR A 1 226 ? -14.656 2.355 14.391 1 88.25 226 TYR A C 1
ATOM 1848 O O . TYR A 1 226 ? -15.68 2.932 14.773 1 88.25 226 TYR A O 1
ATOM 1856 N N . MET A 1 227 ? -14.062 1.44 15.086 1 84.19 227 MET A N 1
ATOM 1857 C CA . MET A 1 227 ? -14.594 1.059 16.391 1 84.19 227 MET A CA 1
ATOM 1858 C C . MET A 1 227 ? -13.578 1.318 17.5 1 84.19 227 MET A C 1
ATOM 1860 O O . MET A 1 227 ? -12.375 1.139 17.297 1 84.19 227 MET A O 1
ATOM 1864 N N . ASN A 1 228 ? -14.062 1.691 18.672 1 83.19 228 ASN A N 1
ATOM 1865 C CA . ASN A 1 228 ? -13.18 1.957 19.797 1 83.19 228 ASN A CA 1
ATOM 1866 C C . ASN A 1 228 ? -13.203 0.816 20.812 1 83.19 228 ASN A C 1
ATOM 1868 O O . ASN A 1 228 ? -12.305 0.704 21.656 1 83.19 228 ASN A O 1
ATOM 1872 N N . ASN A 1 229 ? -14.109 -0.077 20.766 1 84.88 229 ASN A N 1
ATOM 1873 C CA . ASN A 1 229 ? -14.234 -1.17 21.719 1 84.88 229 ASN A CA 1
ATOM 1874 C C . ASN A 1 229 ? -13.133 -2.207 21.531 1 84.88 229 ASN A C 1
ATOM 1876 O O . ASN A 1 229 ? -13.133 -2.955 20.562 1 84.88 229 ASN A O 1
ATOM 1880 N N . ILE A 1 230 ? -12.281 -2.307 22.469 1 86.81 230 ILE A N 1
ATOM 1881 C CA . ILE A 1 230 ? -11.094 -3.154 22.375 1 86.81 230 ILE A CA 1
ATOM 1882 C C . ILE A 1 230 ? -11.508 -4.625 22.406 1 86.81 230 ILE A C 1
ATOM 1884 O O . ILE A 1 230 ? -10.906 -5.461 21.734 1 86.81 230 ILE A O 1
ATOM 1888 N N . ILE A 1 231 ? -12.469 -4.969 23.172 1 90.69 231 ILE A N 1
ATOM 1889 C CA . ILE A 1 231 ? -12.914 -6.352 23.297 1 90.69 231 ILE A CA 1
ATOM 1890 C C . ILE A 1 231 ? -13.469 -6.836 21.953 1 90.69 231 ILE A C 1
ATOM 1892 O O . ILE A 1 231 ? -13.102 -7.914 21.484 1 90.69 231 ILE A O 1
ATOM 1896 N N . LEU A 1 232 ? -14.305 -6.035 21.422 1 88.56 232 LEU A N 1
ATOM 1897 C CA . LEU A 1 232 ? -14.891 -6.41 20.141 1 88.56 232 LEU A CA 1
ATOM 1898 C C . LEU A 1 232 ? -13.82 -6.508 19.047 1 88.56 232 LEU A C 1
ATOM 1900 O O . LEU A 1 232 ? -13.844 -7.426 18.234 1 88.56 232 LEU A O 1
ATOM 1904 N N . LYS A 1 233 ? -12.891 -5.621 19.047 1 89.62 233 LYS A N 1
ATOM 1905 C CA . LYS A 1 233 ? -11.797 -5.648 18.094 1 89.62 233 LYS A CA 1
ATOM 1906 C C . LYS A 1 233 ? -10.984 -6.938 18.219 1 89.62 233 LYS A C 1
ATOM 1908 O O . LYS A 1 233 ? -10.609 -7.547 17.219 1 89.62 233 LYS A O 1
ATOM 1913 N N . THR A 1 234 ? -10.758 -7.336 19.422 1 93.19 234 THR A N 1
ATOM 1914 C CA . THR A 1 234 ? -9.961 -8.531 19.672 1 93.19 234 THR A CA 1
ATOM 1915 C C . THR A 1 234 ? -10.711 -9.781 19.234 1 93.19 234 THR A C 1
ATOM 1917 O O . THR A 1 234 ? -10.125 -10.68 18.625 1 93.19 234 THR A O 1
ATOM 1920 N N . VAL A 1 235 ? -11.93 -9.828 19.5 1 94.25 235 VAL A N 1
ATOM 1921 C CA . VAL A 1 235 ? -12.742 -10.977 19.125 1 94.25 235 VAL A CA 1
ATOM 1922 C C . VAL A 1 235 ? -12.797 -11.086 17.594 1 94.25 235 VAL A C 1
ATOM 1924 O O . VAL A 1 235 ? -12.641 -12.18 17.047 1 94.25 235 VAL A O 1
ATOM 1927 N N . ILE A 1 236 ? -12.977 -9.969 16.969 1 94.12 236 ILE A N 1
ATOM 1928 C CA . ILE A 1 236 ? -13.047 -9.961 15.508 1 94.12 236 ILE A CA 1
ATOM 1929 C C . ILE A 1 236 ? -11.695 -10.367 14.922 1 94.12 236 ILE A C 1
ATOM 1931 O O . ILE A 1 236 ? -11.633 -11.125 13.953 1 94.12 236 ILE A O 1
ATOM 1935 N N . ALA A 1 237 ? -10.625 -9.875 15.5 1 94.38 237 ALA A N 1
ATOM 1936 C CA . ALA A 1 237 ? -9.289 -10.234 15.039 1 94.38 237 ALA A CA 1
ATOM 1937 C C . ALA A 1 237 ? -9.047 -11.734 15.141 1 94.38 237 ALA A C 1
ATOM 1939 O O . ALA A 1 237 ? -8.523 -12.352 14.211 1 94.38 237 ALA A O 1
ATOM 1940 N N . PHE A 1 238 ? -9.453 -12.328 16.203 1 96.44 238 PHE A N 1
ATOM 1941 C CA . PHE A 1 238 ? -9.297 -13.773 16.391 1 96.44 238 PHE A CA 1
ATOM 1942 C C . PHE A 1 238 ? -10.172 -14.539 15.406 1 96.44 238 PHE A C 1
ATOM 1944 O O . PHE A 1 238 ? -9.75 -15.555 14.859 1 96.44 238 PHE A O 1
ATOM 1951 N N . PHE A 1 239 ? -11.336 -14.055 15.242 1 96.5 239 PHE A N 1
ATOM 1952 C CA . PHE A 1 239 ? -12.258 -14.672 14.297 1 96.5 239 PHE A CA 1
ATOM 1953 C C . PHE A 1 239 ? -11.68 -14.648 12.883 1 96.5 239 PHE A C 1
ATOM 1955 O O . PHE A 1 239 ? -11.781 -15.625 12.148 1 96.5 239 PHE A O 1
ATOM 1962 N N . CYS A 1 240 ? -11.062 -13.547 12.516 1 97.38 240 CYS A N 1
ATOM 1963 C CA . CYS A 1 240 ? -10.445 -13.438 11.203 1 97.38 240 CYS A CA 1
ATOM 1964 C C . CYS A 1 240 ? -9.289 -14.422 11.062 1 97.38 240 CYS A C 1
ATOM 1966 O O . CYS A 1 240 ? -9.125 -15.047 10.008 1 97.38 240 CYS A O 1
ATOM 1968 N N . CYS A 1 241 ? -8.5 -14.586 12.117 1 97.56 241 CYS A N 1
ATOM 1969 C CA . CYS A 1 241 ? -7.418 -15.562 12.102 1 97.56 241 CYS A CA 1
ATOM 1970 C C . CYS A 1 241 ? -7.961 -16.969 11.883 1 97.56 241 CYS A C 1
ATOM 1972 O O . CYS A 1 241 ? -7.359 -17.766 11.156 1 97.56 241 CYS A O 1
ATOM 1974 N N . PHE A 1 242 ? -9.055 -17.203 12.484 1 97 242 PHE A N 1
ATOM 1975 C CA . PHE A 1 242 ? -9.711 -18.5 12.328 1 97 242 PHE A CA 1
ATOM 1976 C C . PHE A 1 242 ? -10.148 -18.719 10.883 1 97 242 PHE A C 1
ATOM 1978 O O . PHE A 1 242 ? -9.953 -19.797 10.328 1 97 242 PHE A O 1
ATOM 1985 N N . ILE A 1 243 ? -10.672 -17.734 10.281 1 97.19 243 ILE A N 1
ATOM 1986 C CA . ILE A 1 243 ? -11.133 -17.828 8.898 1 97.19 243 ILE A CA 1
ATOM 1987 C C . ILE A 1 243 ? -9.945 -18.078 7.973 1 97.19 243 ILE A C 1
ATOM 1989 O O . ILE A 1 243 ? -10.008 -18.938 7.09 1 97.19 243 ILE A O 1
ATOM 1993 N N . TYR A 1 244 ? -8.828 -17.328 8.188 1 98.06 244 TYR A N 1
ATOM 1994 C CA . TYR A 1 244 ? -7.637 -17.547 7.371 1 98.06 244 TYR A CA 1
ATOM 1995 C C . TYR A 1 244 ? -7.16 -18.984 7.465 1 98.06 244 TYR A C 1
ATOM 1997 O O . TYR A 1 244 ? -6.863 -19.609 6.445 1 98.06 244 TYR A O 1
ATOM 2005 N N . ALA A 1 245 ? -7.105 -19.484 8.672 1 97.19 245 ALA A N 1
ATOM 2006 C CA . ALA A 1 245 ? -6.641 -20.859 8.898 1 97.19 245 ALA A CA 1
ATOM 2007 C C . ALA A 1 245 ? -7.551 -21.875 8.211 1 97.19 245 ALA A C 1
ATOM 2009 O O . ALA A 1 245 ? -7.074 -22.828 7.59 1 97.19 245 ALA A O 1
ATOM 2010 N N . LEU A 1 246 ? -8.789 -21.641 8.273 1 96.75 246 LEU A N 1
ATOM 2011 C CA . LEU A 1 246 ? -9.758 -22.578 7.711 1 96.75 246 LEU A CA 1
ATOM 2012 C C . LEU A 1 246 ? -9.656 -22.609 6.191 1 96.75 246 LEU A C 1
ATOM 2014 O O . LEU A 1 246 ? -9.758 -23.672 5.578 1 96.75 246 LEU A O 1
ATOM 2018 N N . ILE A 1 247 ? -9.438 -21.469 5.586 1 96.62 247 ILE A N 1
ATOM 2019 C CA . ILE A 1 247 ? -9.398 -21.422 4.129 1 96.62 247 ILE A CA 1
ATOM 2020 C C . ILE A 1 247 ? -8.133 -22.109 3.621 1 96.62 247 ILE A C 1
ATOM 2022 O O . ILE A 1 247 ? -8.148 -22.75 2.564 1 96.62 247 ILE A O 1
ATOM 2026 N N . ILE A 1 248 ? -7.043 -22.062 4.371 1 97.56 248 ILE A N 1
ATOM 2027 C CA . ILE A 1 248 ? -5.793 -22.688 3.973 1 97.56 248 ILE A CA 1
ATOM 2028 C C . ILE A 1 248 ? -5.863 -24.188 4.258 1 97.56 248 ILE A C 1
ATOM 2030 O O . ILE A 1 248 ? -5.621 -25.016 3.369 1 97.56 248 ILE A O 1
ATOM 2034 N N . ILE A 1 249 ? -6.301 -24.562 5.465 1 96.94 249 ILE A N 1
ATOM 2035 C CA . ILE A 1 249 ? -6.328 -25.953 5.902 1 96.94 249 ILE A CA 1
ATOM 2036 C C . ILE A 1 249 ? -7.375 -26.719 5.102 1 96.94 249 ILE A C 1
ATOM 2038 O O . ILE A 1 249 ? -7.199 -27.906 4.82 1 96.94 249 ILE A O 1
ATOM 2042 N N . GLY A 1 250 ? -8.398 -26.047 4.652 1 95.88 250 GLY A N 1
ATOM 2043 C CA . GLY A 1 250 ? -9.453 -26.672 3.869 1 95.88 250 GLY A CA 1
ATOM 2044 C C . GLY A 1 250 ? -9.117 -26.797 2.395 1 95.88 250 GLY A C 1
ATOM 2045 O O . GLY A 1 250 ? -9.945 -27.25 1.598 1 95.88 250 GLY A O 1
ATOM 2046 N N . PHE A 1 251 ? -7.93 -26.359 1.952 1 95.75 251 PHE A N 1
ATOM 2047 C CA . PHE A 1 251 ? -7.445 -26.406 0.578 1 95.75 251 PHE A CA 1
ATOM 2048 C C . PHE A 1 251 ? -8.344 -25.594 -0.344 1 95.75 251 PHE A C 1
ATOM 2050 O O . PHE A 1 251 ? -8.57 -25.969 -1.494 1 95.75 251 PHE A O 1
ATOM 2057 N N . ILE A 1 252 ? -8.914 -24.578 0.239 1 94.12 252 ILE A N 1
ATOM 2058 C CA . ILE A 1 252 ? -9.727 -23.688 -0.569 1 94.12 252 ILE A CA 1
ATOM 2059 C C . ILE A 1 252 ? -8.828 -22.734 -1.345 1 94.12 252 ILE A C 1
ATOM 2061 O O . ILE A 1 252 ? -9.062 -22.469 -2.525 1 94.12 252 ILE A O 1
ATOM 2065 N N . HIS A 1 253 ? -7.832 -22.234 -0.699 1 96.56 253 HIS A N 1
ATOM 2066 C CA . HIS A 1 253 ? -6.82 -21.359 -1.284 1 96.56 253 HIS A CA 1
ATOM 2067 C C . HIS A 1 253 ? -5.418 -21.781 -0.857 1 96.56 253 HIS A C 1
ATOM 2069 O O . HIS A 1 253 ? -5.242 -22.422 0.184 1 96.56 253 HIS A O 1
ATOM 2075 N N . TYR A 1 254 ? -4.445 -21.5 -1.687 1 97.62 254 TYR A N 1
ATOM 2076 C CA . TYR A 1 254 ? -3.049 -21.672 -1.303 1 97.62 254 TYR A CA 1
ATOM 2077 C C . TYR A 1 254 ? -2.66 -20.656 -0.223 1 97.62 254 TYR A C 1
ATOM 2079 O O . TYR A 1 254 ? -3.283 -19.609 -0.097 1 97.62 254 TYR A O 1
ATOM 2087 N N . THR A 1 255 ? -1.646 -20.984 0.53 1 97.94 255 THR A N 1
ATOM 2088 C CA . THR A 1 255 ? -1.176 -20.094 1.58 1 97.94 255 THR A CA 1
ATOM 2089 C C . THR A 1 255 ? -0.723 -18.766 0.992 1 97.94 255 THR A C 1
ATOM 2091 O O . THR A 1 255 ? -1.031 -17.703 1.537 1 97.94 255 THR A O 1
ATOM 2094 N N . SER A 1 256 ? 0.007 -18.797 -0.119 1 97.06 256 SER A N 1
ATOM 2095 C CA . SER A 1 256 ? 0.495 -17.578 -0.739 1 97.06 256 SER A CA 1
ATOM 2096 C C . SER A 1 256 ? -0.659 -16.688 -1.188 1 97.06 256 SER A C 1
ATOM 2098 O O . SER A 1 256 ? -0.598 -15.461 -1.047 1 97.06 256 SER A O 1
ATOM 2100 N N . ASP A 1 257 ? -1.703 -17.266 -1.744 1 96.94 257 ASP A N 1
ATOM 2101 C CA . ASP A 1 257 ? -2.838 -16.469 -2.215 1 96.94 257 ASP A CA 1
ATOM 2102 C C . ASP A 1 257 ? -3.57 -15.812 -1.047 1 96.94 257 ASP A C 1
ATOM 2104 O O . ASP A 1 257 ? -4.02 -14.672 -1.153 1 96.94 257 ASP A O 1
ATOM 2108 N N . VAL A 1 258 ? -3.697 -16.547 0.073 1 98.12 258 VAL A N 1
ATOM 2109 C CA . VAL A 1 258 ? -4.312 -15.992 1.27 1 98.12 258 VAL A CA 1
ATOM 2110 C C . VAL A 1 258 ? -3.465 -14.836 1.796 1 98.12 258 VAL A C 1
ATOM 2112 O O . VAL A 1 258 ? -3.992 -13.781 2.143 1 98.12 258 VAL A O 1
ATOM 2115 N N . LEU A 1 259 ? -2.178 -15.016 1.812 1 98.06 259 LEU A N 1
ATOM 2116 C CA . LEU A 1 259 ? -1.271 -13.969 2.275 1 98.06 259 LEU A CA 1
ATOM 2117 C C . LEU A 1 259 ? -1.338 -12.75 1.366 1 98.06 259 LEU A C 1
ATOM 2119 O O . LEU A 1 259 ? -1.32 -11.609 1.845 1 98.06 259 LEU A O 1
ATOM 2123 N N . LEU A 1 260 ? -1.379 -12.969 0.117 1 98.06 260 LEU A N 1
ATOM 2124 C CA . LEU A 1 260 ? -1.478 -11.859 -0.821 1 98.06 260 LEU A CA 1
ATOM 2125 C C . LEU A 1 260 ? -2.791 -11.102 -0.635 1 98.06 260 LEU A C 1
ATOM 2127 O O . LEU A 1 260 ? -2.816 -9.867 -0.671 1 98.06 260 LEU A O 1
ATOM 2131 N N . GLY A 1 261 ? -3.938 -11.859 -0.452 1 98.25 261 GLY A N 1
ATOM 2132 C CA . GLY A 1 261 ? -5.195 -11.203 -0.152 1 98.25 261 GLY A CA 1
ATOM 2133 C C . GLY A 1 261 ? -5.137 -10.344 1.098 1 98.25 261 GLY A C 1
ATOM 2134 O O . GLY A 1 261 ? -5.648 -9.219 1.112 1 98.25 261 GLY A O 1
ATOM 2135 N N . PHE A 1 262 ? -4.492 -10.93 2.059 1 97.94 262 PHE A N 1
ATOM 2136 C CA . PHE A 1 262 ? -4.289 -10.234 3.324 1 97.94 262 PHE A CA 1
ATOM 2137 C C . PHE A 1 262 ? -3.48 -8.953 3.115 1 97.94 262 PHE A C 1
ATOM 2139 O O . PHE A 1 262 ? -3.883 -7.879 3.566 1 97.94 262 PHE A O 1
ATOM 2146 N N . ILE A 1 263 ? -2.389 -8.977 2.406 1 97 263 ILE A N 1
ATOM 2147 C CA . ILE A 1 263 ? -1.468 -7.863 2.197 1 97 263 ILE A CA 1
ATOM 2148 C C . ILE A 1 263 ? -2.135 -6.797 1.327 1 97 263 ILE A C 1
ATOM 2150 O O . ILE A 1 263 ? -2.061 -5.605 1.631 1 97 263 ILE A O 1
ATOM 2154 N N . PHE A 1 264 ? -2.777 -7.188 0.274 1 97.5 264 PHE A N 1
ATOM 2155 C CA . PHE A 1 264 ? -3.438 -6.242 -0.617 1 97.5 264 PHE A CA 1
ATOM 2156 C C . PHE A 1 264 ? -4.539 -5.484 0.116 1 97.5 264 PHE A C 1
ATOM 2158 O O . PHE A 1 264 ? -4.742 -4.293 -0.12 1 97.5 264 PHE A O 1
ATOM 2165 N N . ALA A 1 265 ? -5.254 -6.188 1.008 1 97.75 265 ALA A N 1
ATOM 2166 C CA . ALA A 1 265 ? -6.289 -5.52 1.791 1 97.75 265 ALA A CA 1
ATOM 2167 C C . ALA A 1 265 ? -5.691 -4.426 2.674 1 97.75 265 ALA A C 1
ATOM 2169 O O . ALA A 1 265 ? -6.223 -3.316 2.74 1 97.75 265 ALA A O 1
ATOM 2170 N N . ILE A 1 266 ? -4.566 -4.734 3.268 1 94.75 266 ILE A N 1
ATOM 2171 C CA . ILE A 1 266 ? -3.91 -3.771 4.148 1 94.75 266 ILE A CA 1
ATOM 2172 C C . ILE A 1 266 ? -3.426 -2.574 3.332 1 94.75 266 ILE A C 1
ATOM 2174 O O . ILE A 1 266 ? -3.639 -1.425 3.721 1 94.75 266 ILE A O 1
ATOM 2178 N N . PHE A 1 267 ? -2.893 -2.846 2.205 1 94 267 PHE A N 1
ATOM 2179 C CA . PHE A 1 267 ? -2.338 -1.787 1.371 1 94 267 PHE A CA 1
ATOM 2180 C C . PHE A 1 267 ? -3.443 -0.878 0.844 1 94 267 PHE A C 1
ATOM 2182 O O . PHE A 1 267 ? -3.365 0.344 0.982 1 94 267 PHE A O 1
ATOM 2189 N N . ILE A 1 268 ? -4.434 -1.457 0.326 1 95.75 268 ILE A N 1
ATOM 2190 C CA . ILE A 1 268 ? -5.504 -0.684 -0.292 1 95.75 268 ILE A CA 1
ATOM 2191 C C . ILE A 1 268 ? -6.25 0.112 0.777 1 95.75 268 ILE A C 1
ATOM 2193 O O . ILE A 1 268 ? -6.52 1.303 0.598 1 95.75 268 ILE A O 1
ATOM 2197 N N . PHE A 1 269 ? -6.551 -0.501 1.887 1 95.69 269 PHE A N 1
ATOM 2198 C CA . PHE A 1 269 ? -7.281 0.146 2.971 1 95.69 269 PHE A CA 1
ATOM 2199 C C . PHE A 1 269 ? -6.48 1.314 3.537 1 95.69 269 PHE A C 1
ATOM 2201 O O . PHE A 1 269 ? -7.012 2.416 3.693 1 95.69 269 PHE A O 1
ATOM 2208 N N . THR A 1 270 ? -5.223 1.055 3.838 1 92.19 270 THR A N 1
ATOM 2209 C CA . THR A 1 270 ? -4.379 2.076 4.445 1 92.19 270 THR A CA 1
ATOM 2210 C C . THR A 1 270 ? -4.141 3.23 3.477 1 92.19 270 THR A C 1
ATOM 2212 O O . THR A 1 270 ? -4.188 4.398 3.869 1 92.19 270 THR A O 1
ATOM 2215 N N . PHE A 1 271 ? -3.904 2.877 2.301 1 91.19 271 PHE A N 1
ATOM 2216 C CA . PHE A 1 271 ? -3.697 3.908 1.29 1 91.19 271 PHE A CA 1
ATOM 2217 C C . PHE A 1 271 ? -4.934 4.789 1.155 1 91.19 271 PHE A C 1
ATOM 2219 O O . PHE A 1 271 ? -4.828 6.02 1.174 1 91.19 271 PHE A O 1
ATOM 2226 N N . TYR A 1 272 ? -6.074 4.195 1.048 1 93.62 272 TYR A N 1
ATOM 2227 C CA . TYR A 1 272 ? -7.336 4.914 0.902 1 93.62 272 TYR A CA 1
ATOM 2228 C C . TYR A 1 272 ? -7.566 5.855 2.076 1 93.62 272 TYR A C 1
ATOM 2230 O O . TYR A 1 272 ? -7.883 7.031 1.884 1 93.62 272 TYR A O 1
ATOM 2238 N N . HIS A 1 273 ? -7.359 5.457 3.254 1 92.94 273 HIS A N 1
ATOM 2239 C CA . HIS A 1 273 ? -7.684 6.23 4.445 1 92.94 273 HIS A CA 1
ATOM 2240 C C . HIS A 1 273 ? -6.621 7.289 4.723 1 92.94 273 HIS A C 1
ATOM 2242 O O . HIS A 1 273 ? -6.926 8.352 5.273 1 92.94 273 HIS A O 1
ATOM 2248 N N . ILE A 1 274 ? -5.391 7 4.316 1 89.25 274 ILE A N 1
ATOM 2249 C CA . ILE A 1 274 ? -4.367 8.031 4.434 1 89.25 274 ILE A CA 1
ATOM 2250 C C . ILE A 1 274 ? -4.668 9.172 3.465 1 89.25 274 ILE A C 1
ATOM 2252 O O . ILE A 1 274 ? -4.484 10.344 3.801 1 89.25 274 ILE A O 1
ATOM 2256 N N . MET A 1 275 ? -5.098 8.812 2.332 1 89.75 275 MET A N 1
ATOM 2257 C CA . MET A 1 275 ? -5.461 9.836 1.354 1 89.75 275 MET A CA 1
ATOM 2258 C C . MET A 1 275 ? -6.609 10.695 1.868 1 89.75 275 MET A C 1
ATOM 2260 O O . MET A 1 275 ? -6.625 11.906 1.649 1 89.75 275 MET A O 1
ATOM 2264 N N . LEU A 1 276 ? -7.543 10.07 2.561 1 91.56 276 LEU A N 1
ATOM 2265 C CA . LEU A 1 276 ? -8.641 10.82 3.16 1 91.56 276 LEU A CA 1
ATOM 2266 C C . LEU A 1 276 ? -8.117 11.797 4.215 1 91.56 276 LEU A C 1
ATOM 2268 O O . LEU A 1 276 ? -8.555 12.945 4.277 1 91.56 276 LEU A O 1
ATOM 2272 N N . ASP A 1 277 ? -7.215 11.352 4.957 1 88.06 277 ASP A N 1
ATOM 2273 C CA . ASP A 1 277 ? -6.621 12.18 5.996 1 88.06 277 ASP A CA 1
ATOM 2274 C C . ASP A 1 277 ? -5.875 13.367 5.391 1 88.06 277 ASP A C 1
ATOM 2276 O O . ASP A 1 277 ? -6.062 14.508 5.82 1 88.06 277 ASP A O 1
ATOM 2280 N N . ILE A 1 278 ? -5.07 13.102 4.43 1 84.81 278 ILE A N 1
ATOM 2281 C CA . ILE A 1 278 ? -4.262 14.148 3.811 1 84.81 278 ILE A CA 1
ATOM 2282 C C . ILE A 1 278 ? -5.172 15.172 3.139 1 84.81 278 ILE A C 1
ATOM 2284 O O . ILE A 1 278 ? -4.992 16.375 3.309 1 84.81 278 ILE A O 1
ATOM 2288 N N . PHE A 1 279 ? -6.105 14.703 2.488 1 86.88 279 PHE A N 1
ATOM 2289 C CA . PHE A 1 279 ? -7.02 15.609 1.803 1 86.88 279 PHE A CA 1
ATOM 2290 C C . PHE A 1 279 ? -7.781 16.469 2.803 1 86.88 279 PHE A C 1
ATOM 2292 O O . PHE A 1 279 ? -7.91 17.688 2.619 1 86.88 279 PHE A O 1
ATOM 2299 N N . SER A 1 280 ? -8.359 15.867 3.797 1 86.94 280 SER A N 1
ATOM 2300 C CA . SER A 1 280 ? -9.148 16.594 4.785 1 86.94 280 SER A CA 1
ATOM 2301 C C . SER A 1 280 ? -8.32 17.672 5.465 1 86.94 280 SER A C 1
ATOM 2303 O O . SER A 1 280 ? -8.789 18.812 5.641 1 86.94 280 SER A O 1
ATOM 2305 N N . GLN A 1 281 ? -7.129 17.328 5.75 1 79.56 281 GLN A N 1
ATOM 2306 C CA . GLN A 1 281 ? -6.254 18.297 6.395 1 79.56 281 GLN A CA 1
ATOM 2307 C C . GLN A 1 281 ? -5.938 19.469 5.461 1 79.56 281 GLN A C 1
ATOM 2309 O O . GLN A 1 281 ? -6.055 20.641 5.852 1 79.56 281 GLN A O 1
ATOM 2314 N N . TYR A 1 282 ? -5.613 19.156 4.309 1 76.81 282 TYR A N 1
ATOM 2315 C CA . TYR A 1 282 ? -5.27 20.188 3.344 1 76.81 282 TYR A CA 1
ATOM 2316 C C . TYR A 1 282 ? -6.488 21.047 3.004 1 76.81 282 TYR A C 1
ATOM 2318 O O . TYR A 1 282 ? -6.383 22.266 2.887 1 76.81 282 TYR A O 1
ATOM 2326 N N . TYR A 1 283 ? -7.598 20.422 2.867 1 81.75 283 TYR A N 1
ATOM 2327 C CA . TYR A 1 283 ? -8.828 21.125 2.521 1 81.75 283 TYR A CA 1
ATOM 2328 C C . TYR A 1 283 ? -9.242 22.078 3.637 1 81.75 283 TYR A C 1
ATOM 2330 O O . TYR A 1 283 ? -9.562 23.25 3.379 1 81.75 283 TYR A O 1
ATOM 2338 N N . ILE A 1 284 ? -9.203 21.641 4.801 1 77.25 284 ILE A N 1
ATOM 2339 C CA . ILE A 1 284 ? -9.586 22.438 5.957 1 77.25 284 ILE A CA 1
ATOM 2340 C C . ILE A 1 284 ? -8.602 23.594 6.141 1 77.25 284 ILE A C 1
ATOM 2342 O O . ILE A 1 284 ? -9 24.734 6.387 1 77.25 284 ILE A O 1
ATOM 2346 N N . PHE A 1 285 ? -7.344 23.281 5.949 1 73.31 285 PHE A N 1
ATOM 2347 C CA . PHE A 1 285 ? -6.32 24.312 6.102 1 73.31 285 PHE A CA 1
ATOM 2348 C C . PHE A 1 285 ? -6.473 25.391 5.039 1 73.31 285 PHE A C 1
ATOM 2350 O O . PHE A 1 285 ? -6.305 26.578 5.32 1 73.31 285 PHE A O 1
ATOM 2357 N N . ASN A 1 286 ? -6.766 24.984 3.934 1 72.19 286 ASN A N 1
ATOM 2358 C CA . ASN A 1 286 ? -6.922 25.953 2.846 1 72.19 286 ASN A CA 1
ATOM 2359 C C . ASN A 1 286 ? -8.18 26.797 3.014 1 72.19 286 ASN A C 1
ATOM 2361 O O . ASN A 1 286 ? -8.258 27.906 2.508 1 72.19 286 ASN A O 1
ATOM 2365 N N . LYS A 1 287 ? -9.148 26.266 3.658 1 73.44 287 LYS A N 1
ATOM 2366 C CA . LYS A 1 287 ? -10.375 27.016 3.914 1 73.44 287 LYS A CA 1
ATOM 2367 C C . LYS A 1 287 ? -10.188 28 5.055 1 73.44 287 LYS A C 1
ATOM 2369 O O . LYS A 1 287 ? -10.797 29.078 5.055 1 73.44 287 LYS A O 1
ATOM 2374 N N . LEU A 1 288 ? -9.312 27.609 5.93 1 69.19 288 LEU A N 1
ATOM 2375 C CA . LEU A 1 288 ? -9.125 28.438 7.121 1 69.19 288 LEU A CA 1
ATOM 2376 C C . LEU A 1 288 ? -7.98 29.422 6.926 1 69.19 288 LEU A C 1
ATOM 2378 O O . LEU A 1 288 ? -7.992 30.516 7.496 1 69.19 288 LEU A O 1
ATOM 2382 N N . PHE A 1 289 ? -7.02 28.828 6.152 1 68.88 289 PHE A N 1
ATOM 2383 C CA . PHE A 1 289 ? -5.805 29.625 6.023 1 68.88 289 PHE A CA 1
ATOM 2384 C C . PHE A 1 289 ? -5.43 29.812 4.559 1 68.88 289 PHE A C 1
ATOM 2386 O O . PHE A 1 289 ? -5.879 29.047 3.697 1 68.88 289 PHE A O 1
ATOM 2393 N N . GLU A 1 290 ? -4.816 30.891 4.316 1 69.25 290 GLU A N 1
ATOM 2394 C CA . GLU A 1 290 ? -4.125 31.062 3.043 1 69.25 290 GLU A CA 1
ATOM 2395 C C . GLU A 1 290 ? -2.654 30.672 3.158 1 69.25 290 GLU A C 1
ATOM 2397 O O . GLU A 1 290 ? -1.878 31.359 3.828 1 69.25 290 GLU A O 1
ATOM 2402 N N . ILE A 1 291 ? -2.416 29.5 2.705 1 66.25 291 ILE A N 1
ATOM 2403 C CA . ILE A 1 291 ? -1.056 28.984 2.82 1 66.25 291 ILE A CA 1
ATOM 2404 C C . ILE A 1 291 ? -0.253 29.375 1.579 1 66.25 291 ILE A C 1
ATOM 2406 O O . ILE A 1 291 ? -0.694 29.141 0.451 1 66.25 291 ILE A O 1
ATOM 2410 N N . LYS A 1 292 ? 0.763 30.031 1.757 1 65.56 292 LYS A N 1
ATOM 2411 C CA . LYS A 1 292 ? 1.686 30.422 0.691 1 65.56 292 LYS A CA 1
ATOM 2412 C C . LYS A 1 292 ? 3.057 29.781 0.895 1 65.56 292 LYS A C 1
ATOM 2414 O O . LYS A 1 292 ? 3.561 29.719 2.018 1 65.56 292 LYS A O 1
ATOM 2419 N N . ILE A 1 293 ? 3.49 29.094 -0.083 1 66 293 ILE A N 1
ATOM 2420 C CA . ILE A 1 293 ? 4.844 28.547 -0.065 1 66 293 ILE A CA 1
ATOM 2421 C C . ILE A 1 293 ? 5.805 29.531 -0.738 1 66 293 ILE A C 1
ATOM 2423 O O . ILE A 1 293 ? 5.566 29.953 -1.869 1 66 293 ILE A O 1
ATOM 2427 N N . ILE A 1 294 ? 6.734 29.906 -0.012 1 63.59 294 ILE A N 1
ATOM 2428 C CA . ILE A 1 294 ? 7.703 30.891 -0.5 1 63.59 294 ILE A CA 1
ATOM 2429 C C . ILE A 1 294 ? 9 30.188 -0.88 1 63.59 294 ILE A C 1
ATOM 2431 O O . ILE A 1 294 ? 9.477 29.312 -0.151 1 63.59 294 ILE A O 1
ATOM 2435 N N . SER A 1 295 ? 9.391 30.312 -2.061 1 65.56 295 SER A N 1
ATOM 2436 C CA . SER A 1 295 ? 10.656 29.766 -2.521 1 65.56 295 SER A CA 1
ATOM 2437 C C . SER A 1 295 ? 11.641 30.875 -2.893 1 65.56 295 SER A C 1
ATOM 2439 O O . SER A 1 295 ? 11.234 31.922 -3.428 1 65.56 295 SER A O 1
ATOM 2441 N N . ASN A 1 296 ? 12.852 30.703 -2.488 1 59.78 296 ASN A N 1
ATOM 2442 C CA . ASN A 1 296 ? 13.891 31.656 -2.857 1 59.78 296 ASN A CA 1
ATOM 2443 C C . ASN A 1 296 ? 14.5 31.328 -4.219 1 59.78 296 ASN A C 1
ATOM 2445 O O . ASN A 1 296 ? 15.242 32.125 -4.781 1 59.78 296 ASN A O 1
ATOM 2449 N N . LYS A 1 297 ? 14.336 30.109 -4.613 1 61.06 297 LYS A N 1
ATOM 2450 C CA . LYS A 1 297 ? 14.875 29.719 -5.914 1 61.06 297 LYS A CA 1
ATOM 2451 C C . LYS A 1 297 ? 13.93 30.109 -7.043 1 61.06 297 LYS A C 1
ATOM 2453 O O . LYS A 1 297 ? 12.711 30.031 -6.898 1 61.06 297 LYS A O 1
ATOM 2458 N N . LYS A 1 298 ? 14.68 30.609 -8.055 1 54.84 298 LYS A N 1
ATOM 2459 C CA . LYS A 1 298 ? 13.969 31 -9.266 1 54.84 298 LYS A CA 1
ATOM 2460 C C . LYS A 1 298 ? 13.375 29.781 -9.969 1 54.84 298 LYS A C 1
ATOM 2462 O O . LYS A 1 298 ? 14.078 28.812 -10.227 1 54.84 298 LYS A O 1
ATOM 2467 N N . ASN A 1 299 ? 12.164 29.516 -9.953 1 57.81 299 ASN A N 1
ATOM 2468 C CA . ASN A 1 299 ? 11.391 28.656 -10.852 1 57.81 299 ASN A CA 1
ATOM 2469 C C . ASN A 1 299 ? 11.219 27.25 -10.273 1 57.81 299 ASN A C 1
ATOM 2471 O O . ASN A 1 299 ? 10.836 26.328 -10.984 1 57.81 299 ASN A O 1
ATOM 2475 N N . VAL A 1 300 ? 11.945 27 -9.039 1 62 300 VAL A N 1
ATOM 2476 C CA . VAL A 1 300 ? 11.734 25.625 -8.586 1 62 300 VAL A CA 1
ATOM 2477 C C . VAL A 1 300 ? 11.172 25.641 -7.168 1 62 300 VAL A C 1
ATOM 2479 O O . VAL A 1 300 ? 11.641 26.391 -6.312 1 62 300 VAL A O 1
ATOM 2482 N N . GLN A 1 301 ? 10.062 25.094 -6.973 1 62.38 301 GLN A N 1
ATOM 2483 C CA . GLN A 1 301 ? 9.461 24.922 -5.652 1 62.38 301 GLN A CA 1
ATOM 2484 C C . GLN A 1 301 ? 9.539 23.469 -5.191 1 62.38 301 GLN A C 1
ATOM 2486 O O . GLN A 1 301 ? 9.203 22.562 -5.941 1 62.38 301 GLN A O 1
ATOM 2491 N N . ALA A 1 302 ? 10.203 23.344 -3.979 1 66.56 302 ALA A N 1
ATOM 2492 C CA . ALA A 1 302 ? 10.188 22.016 -3.383 1 66.56 302 ALA A CA 1
ATOM 2493 C C . ALA A 1 302 ? 8.797 21.656 -2.873 1 66.56 302 ALA A C 1
ATOM 2495 O O . ALA A 1 302 ? 8.117 22.484 -2.273 1 66.56 302 ALA A O 1
ATOM 2496 N N . LYS A 1 303 ? 8.305 20.562 -3.338 1 69.88 303 LYS A N 1
ATOM 2497 C CA . LYS A 1 303 ? 6.988 20.062 -2.949 1 69.88 303 LYS A CA 1
ATOM 2498 C C . LYS A 1 303 ? 7.102 18.766 -2.158 1 69.88 303 LYS A C 1
ATOM 2500 O O . LYS A 1 303 ? 8.094 18.031 -2.279 1 69.88 303 LYS A O 1
ATOM 2505 N N . PRO A 1 304 ? 6.109 18.672 -1.28 1 75.75 304 PRO A N 1
ATOM 2506 C CA . PRO A 1 304 ? 6.078 17.359 -0.626 1 75.75 304 PRO A CA 1
ATOM 2507 C C . PRO A 1 304 ? 5.906 16.219 -1.616 1 75.75 304 PRO A C 1
ATOM 2509 O O . PRO A 1 304 ? 5.547 16.438 -2.775 1 75.75 304 PRO A O 1
ATOM 2512 N N . PHE A 1 305 ? 6.191 15.023 -1.193 1 79.19 305 PHE A N 1
ATOM 2513 C CA . PHE A 1 305 ? 6.215 13.859 -2.072 1 79.19 305 PHE A CA 1
ATOM 2514 C C . PHE A 1 305 ? 4.832 13.578 -2.641 1 79.19 305 PHE A C 1
ATOM 2516 O O . PHE A 1 305 ? 4.699 13.125 -3.779 1 79.19 305 PHE A O 1
ATOM 2523 N N . PHE A 1 306 ? 3.848 13.828 -1.828 1 73.25 306 PHE A N 1
ATOM 2524 C CA . PHE A 1 306 ? 2.512 13.453 -2.281 1 73.25 306 PHE A CA 1
ATOM 2525 C C . PHE A 1 306 ? 2.064 14.344 -3.438 1 73.25 306 PHE A C 1
ATOM 2527 O O . PHE A 1 306 ? 1.132 14 -4.164 1 73.25 306 PHE A O 1
ATOM 2534 N N . LEU A 1 307 ? 2.795 15.422 -3.684 1 73.31 307 LEU A N 1
ATOM 2535 C CA . LEU A 1 307 ? 2.467 16.312 -4.789 1 73.31 307 LEU A CA 1
ATOM 2536 C C . LEU A 1 307 ? 3.387 16.062 -5.98 1 73.31 307 LEU A C 1
ATOM 2538 O O . LEU A 1 307 ? 3.145 16.578 -7.078 1 73.31 307 LEU A O 1
ATOM 2542 N N . ARG A 1 308 ? 4.406 15.297 -5.824 1 74.12 308 ARG A N 1
ATOM 2543 C CA . ARG A 1 308 ? 5.398 15.086 -6.871 1 74.12 308 ARG A CA 1
ATOM 2544 C C . ARG A 1 308 ? 5.008 13.914 -7.766 1 74.12 308 ARG A C 1
ATOM 2546 O O . ARG A 1 308 ? 5.348 13.891 -8.953 1 74.12 308 ARG A O 1
ATOM 2553 N N . CYS A 1 309 ? 4.32 13.008 -7.18 1 71.75 309 CYS A N 1
ATOM 2554 C CA . CYS A 1 309 ? 3.977 11.82 -7.945 1 71.75 309 CYS A CA 1
ATOM 2555 C C . CYS A 1 309 ? 2.584 11.945 -8.555 1 71.75 309 CYS A C 1
ATOM 2557 O O . CYS A 1 309 ? 1.608 12.172 -7.836 1 71.75 309 CYS A O 1
ATOM 2559 N N . PHE A 1 310 ? 2.58 11.719 -9.828 1 73.5 310 PHE A N 1
ATOM 2560 C CA . PHE A 1 310 ? 1.33 11.852 -10.57 1 73.5 310 PHE A CA 1
ATOM 2561 C C . PHE A 1 310 ? 0.275 10.891 -10.031 1 73.5 310 PHE A C 1
ATOM 2563 O O . PHE A 1 310 ? -0.884 11.273 -9.852 1 73.5 310 PHE A O 1
ATOM 2570 N N . PHE A 1 311 ? 0.657 9.742 -9.664 1 76.44 311 PHE A N 1
ATOM 2571 C CA . PHE A 1 311 ? -0.287 8.727 -9.203 1 76.44 311 PHE A CA 1
ATOM 2572 C C . PHE A 1 311 ? -0.9 9.125 -7.867 1 76.44 311 PHE A C 1
ATOM 2574 O O . PHE A 1 311 ? -2.113 9.016 -7.676 1 76.44 311 PHE A O 1
ATOM 2581 N N . THR A 1 312 ? -0.116 9.672 -7.035 1 77.44 312 THR A N 1
ATOM 2582 C CA . THR A 1 312 ? -0.613 10.078 -5.723 1 77.44 312 THR A CA 1
ATOM 2583 C C . THR A 1 312 ? -1.524 11.297 -5.844 1 77.44 312 THR A C 1
ATOM 2585 O O . THR A 1 312 ? -2.553 11.375 -5.168 1 77.44 312 THR A O 1
ATOM 2588 N N . ARG A 1 313 ? -1.179 12.109 -6.781 1 81.06 313 ARG A N 1
ATOM 2589 C CA . ARG A 1 313 ? -1.991 13.305 -6.996 1 81.06 313 ARG A CA 1
ATOM 2590 C C . ARG A 1 313 ? -3.359 12.938 -7.562 1 81.06 313 ARG A C 1
ATOM 2592 O O . ARG A 1 313 ? -4.375 13.516 -7.172 1 81.06 313 ARG A O 1
ATOM 2599 N N . MET A 1 314 ? -3.291 11.961 -8.391 1 84.19 314 MET A N 1
ATOM 2600 C CA . MET A 1 314 ? -4.543 11.523 -9.008 1 84.19 314 MET A CA 1
ATOM 2601 C C . MET A 1 314 ? -5.48 10.93 -7.961 1 84.19 314 MET A C 1
ATOM 2603 O O . MET A 1 314 ? -6.672 11.242 -7.941 1 84.19 314 MET A O 1
ATOM 2607 N N . PHE A 1 315 ? -4.957 10.203 -7.066 1 87.12 315 PHE A N 1
ATOM 2608 C CA . PHE A 1 315 ? -5.797 9.57 -6.059 1 87.12 315 PHE A CA 1
ATOM 2609 C C . PHE A 1 315 ? -6.25 10.586 -5.016 1 87.12 315 PHE A C 1
ATOM 2611 O O . PHE A 1 315 ? -7.344 10.469 -4.461 1 87.12 315 PHE A O 1
ATOM 2618 N N . LEU A 1 316 ? -5.434 11.602 -4.801 1 86.25 316 LEU A N 1
ATOM 2619 C CA . LEU A 1 316 ? -5.801 12.664 -3.867 1 86.25 316 LEU A CA 1
ATOM 2620 C C . LEU A 1 316 ? -6.973 13.477 -4.406 1 86.25 316 LEU A C 1
ATOM 2622 O O . LEU A 1 316 ? -7.738 14.055 -3.629 1 86.25 316 LEU A O 1
ATOM 2626 N N . LYS A 1 317 ? -7.09 13.406 -5.719 1 86 317 LYS A N 1
ATOM 2627 C CA . LYS A 1 317 ? -8.203 14.125 -6.336 1 86 317 LYS A CA 1
ATOM 2628 C C . LYS A 1 317 ? -9.422 13.227 -6.492 1 86 317 LYS A C 1
ATOM 2630 O O . LYS A 1 317 ? -10.547 13.625 -6.176 1 86 317 LYS A O 1
ATOM 2635 N N . ILE A 1 318 ? -9.219 12.039 -6.832 1 90.31 318 ILE A N 1
ATOM 2636 C CA . ILE A 1 318 ? -10.297 11.125 -7.215 1 90.31 318 ILE A CA 1
ATOM 2637 C C . ILE A 1 318 ? -11.023 10.633 -5.965 1 90.31 318 ILE A C 1
ATOM 2639 O O . ILE A 1 318 ? -12.258 10.656 -5.91 1 90.31 318 ILE A O 1
ATOM 2643 N N . ILE A 1 319 ? -10.336 10.305 -4.914 1 90.44 319 ILE A N 1
ATOM 2644 C CA . ILE A 1 319 ? -10.922 9.633 -3.756 1 90.44 319 ILE A CA 1
ATOM 2645 C C . ILE A 1 319 ? -11.883 10.586 -3.045 1 90.44 319 ILE A C 1
ATOM 2647 O O . ILE A 1 319 ? -13.062 10.258 -2.848 1 90.44 319 ILE A O 1
ATOM 2651 N N . PRO A 1 320 ? -11.492 11.797 -2.736 1 88.5 320 PRO A N 1
ATOM 2652 C CA . PRO A 1 320 ? -12.438 12.703 -2.08 1 88.5 320 PRO A CA 1
ATOM 2653 C C . PRO A 1 320 ? -13.586 13.117 -2.998 1 88.5 320 PRO A C 1
ATOM 2655 O O . PRO A 1 320 ? -14.711 13.328 -2.533 1 88.5 320 PRO A O 1
ATOM 2658 N N . PHE A 1 321 ? -13.305 13.094 -4.262 1 89.06 321 PHE A N 1
ATOM 2659 C CA . PHE A 1 321 ? -14.32 13.508 -5.23 1 89.06 321 PHE A CA 1
ATOM 2660 C C . PHE A 1 321 ? -15.422 12.461 -5.332 1 89.06 321 PHE A C 1
ATOM 2662 O O . PHE A 1 321 ? -16.609 12.797 -5.332 1 89.06 321 PHE A O 1
ATOM 2669 N N . ILE A 1 322 ? -15.039 11.258 -5.367 1 92.06 322 ILE A N 1
ATOM 2670 C CA . ILE A 1 322 ? -16.031 10.203 -5.594 1 92.06 322 ILE A CA 1
ATOM 2671 C C . ILE A 1 322 ? -16.812 9.961 -4.312 1 92.06 322 ILE A C 1
ATOM 2673 O O . ILE A 1 322 ? -17.969 9.5 -4.359 1 92.06 322 ILE A O 1
ATOM 2677 N N . GLU A 1 323 ? -16.328 10.242 -3.195 1 91.75 323 GLU A N 1
ATOM 2678 C CA . GLU A 1 323 ? -17.031 10.055 -1.929 1 91.75 323 GLU A CA 1
ATOM 2679 C C . GLU A 1 323 ? -17.812 11.305 -1.529 1 91.75 323 GLU A C 1
ATOM 2681 O O . GLU A 1 323 ? -18.672 11.25 -0.654 1 91.75 323 GLU A O 1
ATOM 2686 N N . GLY A 1 324 ? -17.547 12.5 -2.086 1 91 324 GLY A N 1
ATOM 2687 C CA . GLY A 1 324 ? -18.156 13.758 -1.699 1 91 324 GLY A CA 1
ATOM 2688 C C . GLY A 1 324 ? -17.641 14.297 -0.383 1 91 324 GLY A C 1
ATOM 2689 O O . GLY A 1 324 ? -18.406 14.852 0.414 1 91 324 GLY A O 1
ATOM 2690 N N . LEU A 1 325 ? -16.406 14.047 -0.132 1 90.69 325 LEU A N 1
ATOM 2691 C CA . LEU A 1 325 ? -15.805 14.453 1.134 1 90.69 325 LEU A CA 1
ATOM 2692 C C . LEU A 1 325 ? -15.773 15.969 1.262 1 90.69 325 LEU A C 1
ATOM 2694 O O . LEU A 1 325 ? -15.922 16.516 2.359 1 90.69 325 LEU A O 1
ATOM 2698 N N . ASN A 1 326 ? -15.57 16.656 0.157 1 87.81 326 ASN A N 1
ATOM 2699 C CA . ASN A 1 326 ? -15.555 18.125 0.195 1 87.81 326 ASN A CA 1
ATOM 2700 C C . ASN A 1 326 ? -16.891 18.672 0.677 1 87.81 326 ASN A C 1
ATOM 2702 O O . ASN A 1 326 ? -16.922 19.641 1.453 1 87.81 326 ASN A O 1
ATOM 2706 N N . TYR A 1 327 ? -18 18.031 0.271 1 88.94 327 TYR A N 1
ATOM 2707 C CA . TYR A 1 327 ? -19.328 18.484 0.686 1 88.94 327 TYR A CA 1
ATOM 2708 C C . TYR A 1 327 ? -19.547 18.234 2.172 1 88.94 327 TYR A C 1
ATOM 2710 O O . TYR A 1 327 ? -20.109 19.078 2.873 1 88.94 327 TYR A O 1
ATOM 2718 N N . THR A 1 328 ? -19.109 17.094 2.619 1 88.69 328 THR A N 1
ATOM 2719 C CA . THR A 1 328 ? -19.266 16.766 4.027 1 88.69 328 THR A CA 1
ATOM 2720 C C . THR A 1 328 ? -18.453 17.719 4.906 1 88.69 328 THR A C 1
ATOM 2722 O O . THR A 1 328 ? -18.953 18.172 5.941 1 88.69 328 THR A O 1
ATOM 2725 N N . LEU A 1 329 ? -17.266 18.031 4.453 1 86.69 329 LEU A N 1
ATOM 2726 C CA . LEU A 1 329 ? -16.406 18.938 5.227 1 86.69 329 LEU A CA 1
ATOM 2727 C C . LEU A 1 329 ? -16.969 20.359 5.203 1 86.69 329 LEU A C 1
ATOM 2729 O O . LEU A 1 329 ? -16.906 21.062 6.215 1 86.69 329 LEU A O 1
ATOM 2733 N N . ASP A 1 330 ? -17.484 20.734 4.102 1 84.56 330 ASP A N 1
ATOM 2734 C CA . ASP A 1 330 ? -18.094 22.047 4.004 1 84.56 330 ASP A CA 1
ATOM 2735 C C . ASP A 1 330 ? -19.281 22.172 4.949 1 84.56 330 ASP A C 1
ATOM 2737 O O . ASP A 1 330 ? -19.469 23.203 5.594 1 84.56 330 ASP A O 1
ATOM 2741 N N . TYR A 1 331 ? -20.047 21.141 4.965 1 84.5 331 TYR A N 1
ATOM 2742 C CA . TYR A 1 331 ? -21.188 21.141 5.863 1 84.5 331 TYR A CA 1
ATOM 2743 C C . TYR A 1 331 ? -20.75 21.172 7.32 1 84.5 331 TYR A C 1
ATOM 2745 O O . TYR A 1 331 ? -21.344 21.859 8.148 1 84.5 331 TYR A O 1
ATOM 2753 N N . ALA A 1 332 ? -19.734 20.516 7.625 1 81.44 332 ALA A N 1
ATOM 2754 C CA . ALA A 1 332 ? -19.234 20.422 8.992 1 81.44 332 ALA A CA 1
ATOM 2755 C C . ALA A 1 332 ? -18.641 21.75 9.461 1 81.44 332 ALA A C 1
ATOM 2757 O O . ALA A 1 332 ? -18.688 22.062 10.656 1 81.44 332 ALA A O 1
ATOM 2758 N N . ILE A 1 333 ? -18.094 22.5 8.492 1 77.38 333 ILE A N 1
ATOM 2759 C CA . ILE A 1 333 ? -17.453 23.75 8.836 1 77.38 333 ILE A CA 1
ATOM 2760 C C . ILE A 1 333 ? -18.484 24.875 8.836 1 77.38 333 ILE A C 1
ATOM 2762 O O . ILE A 1 333 ? -18.297 25.906 9.5 1 77.38 333 ILE A O 1
ATOM 2766 N N . SER A 1 334 ? -19.578 24.594 8.188 1 75.75 334 SER A N 1
ATOM 2767 C CA . SER A 1 334 ? -20.578 25.641 8.086 1 75.75 334 SER A CA 1
ATOM 2768 C C . SER A 1 334 ? -21.203 25.953 9.445 1 75.75 334 SER A C 1
ATOM 2770 O O . SER A 1 334 ? -21.391 25.047 10.266 1 75.75 334 SER A O 1
ATOM 2772 N N . LYS A 1 335 ? -21.453 27.219 9.711 1 63.84 335 LYS A N 1
ATOM 2773 C CA . LYS A 1 335 ? -22 27.703 10.969 1 63.84 335 LYS A CA 1
ATOM 2774 C C . LYS A 1 335 ? -23.422 27.203 11.18 1 63.84 335 LYS A C 1
ATOM 2776 O O . LYS A 1 335 ? -23.875 27.031 12.32 1 63.84 335 LYS A O 1
ATOM 2781 N N . ASN A 1 336 ? -24.078 26.984 10.148 1 61.75 336 ASN A N 1
ATOM 2782 C CA . ASN A 1 336 ? -25.484 26.578 10.234 1 61.75 336 ASN A CA 1
ATOM 2783 C C . ASN A 1 336 ? -25.625 25.062 10.266 1 61.75 336 ASN A C 1
ATOM 2785 O O . ASN A 1 336 ? -26.719 24.531 10.109 1 61.75 336 ASN A O 1
ATOM 2789 N N . ALA A 1 337 ? -24.469 24.391 10.492 1 68.12 337 ALA A N 1
ATOM 2790 C CA . ALA A 1 337 ? -24.531 22.938 10.43 1 68.12 337 ALA A CA 1
ATOM 2791 C C . ALA A 1 337 ? -25.109 22.344 11.711 1 68.12 337 ALA A C 1
ATOM 2793 O O . ALA A 1 337 ? -24.859 22.859 12.805 1 68.12 337 ALA A O 1
ATOM 2794 N N . ASP A 1 338 ? -26.188 21.547 11.484 1 66.62 338 ASP A N 1
ATOM 2795 C CA . ASP A 1 338 ? -26.672 20.766 12.617 1 66.62 338 ASP A CA 1
ATOM 2796 C C . ASP A 1 338 ? -25.672 19.688 13.008 1 66.62 338 ASP A C 1
ATOM 2798 O O . ASP A 1 338 ? -25.656 18.594 12.422 1 66.62 338 ASP A O 1
ATOM 2802 N N . LEU A 1 339 ? -24.828 20 13.898 1 65.38 339 LEU A N 1
ATOM 2803 C CA . LEU A 1 339 ? -23.719 19.141 14.289 1 65.38 339 LEU A CA 1
ATOM 2804 C C . LEU A 1 339 ? -24.234 17.859 14.945 1 65.38 339 LEU A C 1
ATOM 2806 O O . LEU A 1 339 ? -23.484 16.875 15.039 1 65.38 339 LEU A O 1
ATOM 2810 N N . SER A 1 340 ? -25.547 17.891 15.32 1 64.69 340 SER A N 1
ATOM 2811 C CA . SER A 1 340 ? -26.141 16.719 15.953 1 64.69 340 SER A CA 1
ATOM 2812 C C . SER A 1 340 ? -26.266 15.562 14.961 1 64.69 340 SER A C 1
ATOM 2814 O O . SER A 1 340 ? -26.438 14.406 15.367 1 64.69 340 SER A O 1
ATOM 2816 N N . THR A 1 341 ? -26 15.953 13.742 1 67.75 341 THR A N 1
ATOM 2817 C CA . THR A 1 341 ? -26.125 14.906 12.734 1 67.75 341 THR A CA 1
ATOM 2818 C C . THR A 1 341 ? -24.828 14.109 12.625 1 67.75 341 THR A C 1
ATOM 2820 O O . THR A 1 341 ? -24.828 12.984 12.117 1 67.75 341 THR A O 1
ATOM 2823 N N . PHE A 1 342 ? -23.766 14.688 13.102 1 67.19 342 PHE A N 1
ATOM 2824 C CA . PHE A 1 342 ? -22.484 14.016 12.977 1 67.19 342 PHE A CA 1
ATOM 2825 C C . PHE A 1 342 ? -22.094 13.344 14.281 1 67.19 342 PHE A C 1
ATOM 2827 O O . PHE A 1 342 ? -21.453 12.297 14.281 1 67.19 342 PHE A O 1
ATOM 2834 N N . CYS A 1 343 ? -22.344 14.039 15.352 1 64.38 343 CYS A N 1
ATOM 2835 C CA . CYS A 1 343 ? -21.875 13.508 16.625 1 64.38 343 CYS A CA 1
ATOM 2836 C C . CYS A 1 343 ? -22.859 13.859 17.75 1 64.38 343 CYS A C 1
ATOM 2838 O O . CYS A 1 343 ? -23.625 14.812 17.625 1 64.38 343 CYS A O 1
ATOM 2840 N N . ILE A 1 344 ? -23.125 12.914 18.609 1 59.91 344 ILE A N 1
ATOM 2841 C CA . ILE A 1 344 ? -23.906 13.195 19.812 1 59.91 344 ILE A CA 1
ATOM 2842 C C . ILE A 1 344 ? -23.109 14.117 20.734 1 59.91 344 ILE A C 1
ATOM 2844 O O . ILE A 1 344 ? -22.359 13.648 21.594 1 59.91 344 ILE A O 1
ATOM 2848 N N . CYS A 1 345 ? -22.625 15.195 20.109 1 55.59 345 CYS A N 1
ATOM 2849 C CA . CYS A 1 345 ? -21.938 16.125 20.984 1 55.59 345 CYS A CA 1
ATOM 2850 C C . CYS A 1 345 ? -22.906 16.797 21.953 1 55.59 345 CYS A C 1
ATOM 2852 O O . CYS A 1 345 ? -24.078 16.984 21.625 1 55.59 345 CYS A O 1
ATOM 2854 N N . GLU A 1 346 ? -22.828 16.672 23.203 1 52.12 346 GLU A N 1
ATOM 2855 C CA . GLU A 1 346 ? -23.719 17.188 24.234 1 52.12 346 GLU A CA 1
ATOM 2856 C C . GLU A 1 346 ? -24.25 18.578 23.859 1 52.12 346 GLU A C 1
ATOM 2858 O O . GLU A 1 346 ? -23.484 19.438 23.406 1 52.12 346 GLU A O 1
ATOM 2863 N N . LYS A 1 347 ? -25.562 18.703 23.578 1 47.09 347 LYS A N 1
ATOM 2864 C CA . LYS A 1 347 ? -26.391 19.859 23.297 1 47.09 347 LYS A CA 1
ATOM 2865 C C . LYS A 1 347 ? -25.828 21.125 23.938 1 47.09 347 LYS A C 1
ATOM 2867 O O . LYS A 1 347 ? -25.922 22.219 23.391 1 47.09 347 LYS A O 1
ATOM 2872 N N . GLU A 1 348 ? -25.719 20.953 25.203 1 43.84 348 GLU A N 1
ATOM 2873 C CA . GLU A 1 348 ? -25.516 22.172 26 1 43.84 348 GLU A CA 1
ATOM 2874 C C . GLU A 1 348 ? -24.406 23.031 25.438 1 43.84 348 GLU A C 1
ATOM 2876 O O . GLU A 1 348 ? -24.359 24.25 25.688 1 43.84 348 GLU A O 1
ATOM 2881 N N . PHE A 1 349 ? -23.422 22.438 24.891 1 41.56 349 PHE A N 1
ATOM 2882 C CA . PHE A 1 349 ? -22.297 23.281 24.531 1 41.56 349 PHE A CA 1
ATOM 2883 C C . PHE A 1 349 ? -22.375 23.688 23.062 1 41.56 349 PHE A C 1
ATOM 2885 O O . PHE A 1 349 ? -21.438 24.281 22.516 1 41.56 349 PHE A O 1
ATOM 2892 N N . ALA A 1 350 ? -23.359 23.297 22.359 1 41.72 350 ALA A N 1
ATOM 2893 C CA . ALA A 1 350 ? -23.625 23.656 20.969 1 41.72 350 ALA A CA 1
ATOM 2894 C C . ALA A 1 350 ? -23.812 25.156 20.828 1 41.72 350 ALA A C 1
ATOM 2896 O O . ALA A 1 350 ? -24.031 25.656 19.719 1 41.72 350 ALA A O 1
ATOM 2897 N N . ILE A 1 351 ? -24.312 25.812 21.828 1 40.47 351 ILE A N 1
ATOM 2898 C CA . ILE A 1 351 ? -24.766 27.172 21.562 1 40.47 351 ILE A CA 1
ATOM 2899 C C . ILE A 1 351 ? -23.672 27.953 20.844 1 40.47 351 ILE A C 1
ATOM 2901 O O . ILE A 1 351 ? -23.969 28.781 19.984 1 40.47 351 ILE A O 1
ATOM 2905 N N . ASP A 1 352 ? -22.406 28.109 21.391 1 38.84 352 ASP A N 1
ATOM 2906 C CA . ASP A 1 352 ? -21.438 28.953 20.688 1 38.84 352 ASP A CA 1
ATOM 2907 C C . ASP A 1 352 ? -20.438 28.109 19.922 1 38.84 352 ASP A C 1
ATOM 2909 O O . ASP A 1 352 ? -19.734 27.281 20.5 1 38.84 352 ASP A O 1
ATOM 2913 N N . VAL A 1 353 ? -20.75 27.609 18.781 1 44.81 353 VAL A N 1
ATOM 2914 C CA . VAL A 1 353 ? -19.938 26.875 17.828 1 44.81 353 VAL A CA 1
ATOM 2915 C C . VAL A 1 353 ? -18.469 27.156 18.078 1 44.81 353 VAL A C 1
ATOM 2917 O O . VAL A 1 353 ? -18.016 28.312 18 1 44.81 353 VAL A O 1
ATOM 2920 N N . PRO A 1 354 ? -17.734 26.453 18.953 1 46.62 354 PRO A N 1
ATOM 2921 C CA . PRO A 1 354 ? -16.297 26.734 19.047 1 46.62 354 PRO A CA 1
ATOM 2922 C C . PRO A 1 354 ? -15.672 27.031 17.688 1 46.62 354 PRO A C 1
ATOM 2924 O O . PRO A 1 354 ? -16.125 26.484 16.672 1 46.62 354 PRO A O 1
ATOM 2927 N N . GLU A 1 355 ? -14.922 28.125 17.531 1 56.16 355 GLU A N 1
ATOM 2928 C CA . GLU A 1 355 ? -14.031 28.422 16.406 1 56.16 355 GLU A CA 1
ATOM 2929 C C . GLU A 1 355 ? -13.227 27.188 16 1 56.16 355 GLU A C 1
ATOM 2931 O O . GLU A 1 355 ? -12.703 26.469 16.859 1 56.16 355 GLU A O 1
ATOM 2936 N N . VAL A 1 356 ? -13.508 26.609 14.797 1 64.44 356 VAL A N 1
ATOM 2937 C CA . VAL A 1 356 ? -12.797 25.484 14.195 1 64.44 356 VAL A CA 1
ATOM 2938 C C . VAL A 1 356 ? -11.32 25.547 14.547 1 64.44 356 VAL A C 1
ATOM 2940 O O . VAL A 1 356 ? -10.688 24.531 14.828 1 64.44 356 VAL A O 1
ATOM 2943 N N . CYS A 1 357 ? -10.828 26.703 14.617 1 65.5 357 CYS A N 1
ATOM 2944 C CA . CYS A 1 357 ? -9.414 26.922 14.922 1 65.5 357 CYS A CA 1
ATOM 2945 C C . CYS A 1 357 ? -9.219 28.203 15.727 1 65.5 357 CYS A C 1
ATOM 2947 O O . CYS A 1 357 ? -9.852 29.219 15.445 1 65.5 357 CYS A O 1
ATOM 2949 N N . SER A 1 358 ? -8.641 28.125 16.953 1 65.56 358 SER A N 1
ATOM 2950 C CA . SER A 1 358 ? -8.312 29.312 17.75 1 65.56 358 SER A CA 1
ATOM 2951 C C . SER A 1 358 ? -6.809 29.422 17.969 1 65.56 358 SER A C 1
ATOM 2953 O O . SER A 1 358 ? -6.109 28.406 18.047 1 65.56 358 SER A O 1
ATOM 2955 N N . PHE A 1 359 ? -6.277 30.578 17.781 1 63.72 359 PHE A N 1
ATOM 2956 C CA . PHE A 1 359 ? -4.867 30.859 18.031 1 63.72 359 PHE A CA 1
ATOM 2957 C C . PHE A 1 359 ? -4.676 31.531 19.391 1 63.72 359 PHE A C 1
ATOM 2959 O O . PHE A 1 359 ? -5.461 32.406 19.766 1 63.72 359 PHE A O 1
ATOM 2966 N N . SER A 1 360 ? -4.082 30.859 20.281 1 60.53 360 SER A N 1
ATOM 2967 C CA . SER A 1 360 ? -3.762 31.5 21.547 1 60.53 360 SER A CA 1
ATOM 2968 C C . SER A 1 360 ? -2.256 31.547 21.781 1 60.53 360 SER A C 1
ATOM 2970 O O . SER A 1 360 ? -1.51 30.75 21.203 1 60.53 360 SER A O 1
ATOM 2972 N N . LYS A 1 361 ? -1.63 32.688 22.359 1 57.25 361 LYS A N 1
ATOM 2973 C CA . LYS A 1 361 ? -0.22 32.75 22.734 1 57.25 361 LYS A CA 1
ATOM 2974 C C . LYS A 1 361 ? 0.109 31.797 23.859 1 57.25 361 LYS A C 1
ATOM 2976 O O . LYS A 1 361 ? -0.658 31.656 24.812 1 57.25 361 LYS A O 1
ATOM 2981 N N . SER A 1 362 ? 0.853 30.781 23.531 1 55.66 362 SER A N 1
ATOM 2982 C CA . SER A 1 362 ? 1.22 29.875 24.609 1 55.66 362 SER A CA 1
ATOM 2983 C C . SER A 1 362 ? 2.207 30.516 25.578 1 55.66 362 SER A C 1
ATOM 2985 O O . SER A 1 362 ? 3.062 31.312 25.156 1 55.66 362 SER A O 1
ATOM 2987 N N . GLY A 1 363 ? 1.86 30.766 26.922 1 46.56 363 GLY A N 1
ATOM 2988 C CA . GLY A 1 363 ? 2.689 31.375 27.938 1 46.56 363 GLY A CA 1
ATOM 2989 C C . GLY A 1 363 ? 4.121 30.875 27.922 1 46.56 363 GLY A C 1
ATOM 2990 O O . GLY A 1 363 ? 5.051 31.641 28.234 1 46.56 363 GLY A O 1
ATOM 2991 N N . LYS A 1 364 ? 4.355 29.672 27.969 1 50.59 364 LYS A N 1
ATOM 2992 C CA . LYS A 1 364 ? 5.688 29.312 28.438 1 50.59 364 LYS A CA 1
ATOM 2993 C C . LYS A 1 364 ? 6.754 29.672 27.406 1 50.59 364 LYS A C 1
ATOM 2995 O O . LYS A 1 364 ? 7.82 30.172 27.75 1 50.59 364 LYS A O 1
ATOM 3000 N N . LYS A 1 365 ? 6.828 28.922 26.156 1 53.47 365 LYS A N 1
ATOM 3001 C CA . LYS A 1 365 ? 8.016 28.984 25.312 1 53.47 365 LYS A CA 1
ATOM 3002 C C . LYS A 1 365 ? 7.707 29.672 23.984 1 53.47 365 LYS A C 1
ATOM 3004 O O . LYS A 1 365 ? 8.352 29.391 22.969 1 53.47 365 LYS A O 1
ATOM 3009 N N . ASN A 1 366 ? 7.035 30.797 23.984 1 55.25 366 ASN A N 1
ATOM 3010 C CA . ASN A 1 366 ? 6.84 31.703 22.859 1 55.25 366 ASN A CA 1
ATOM 3011 C C . ASN A 1 366 ? 6.281 30.969 21.641 1 55.25 366 ASN A C 1
ATOM 3013 O O . ASN A 1 366 ? 6.672 31.25 20.5 1 55.25 366 ASN A O 1
ATOM 3017 N N . LYS A 1 367 ? 5.605 29.812 21.891 1 62.84 367 LYS A N 1
ATOM 3018 C CA . LYS A 1 367 ? 4.941 29.172 20.766 1 62.84 367 LYS A CA 1
ATOM 3019 C C . LYS A 1 367 ? 3.486 29.625 20.656 1 62.84 367 LYS A C 1
ATOM 3021 O O . LYS A 1 367 ? 2.883 30.047 21.641 1 62.84 367 LYS A O 1
ATOM 3026 N N . ILE A 1 368 ? 3.064 29.734 19.375 1 65.81 368 ILE A N 1
ATOM 3027 C CA . ILE A 1 368 ? 1.651 29.984 19.109 1 65.81 368 ILE A CA 1
ATOM 3028 C C . ILE A 1 368 ? 0.861 28.688 19.281 1 65.81 368 ILE A C 1
ATOM 3030 O O . ILE A 1 368 ? 1.248 27.641 18.75 1 65.81 368 ILE A O 1
ATOM 3034 N N . SER A 1 369 ? -0.069 28.656 20.109 1 68 369 SER A N 1
ATOM 3035 C CA . SER A 1 369 ? -0.932 27.5 20.312 1 68 369 SER A CA 1
ATOM 3036 C C . SER A 1 369 ? -2.133 27.531 19.375 1 68 369 SER A C 1
ATOM 3038 O O . SER A 1 369 ? -2.797 28.562 19.25 1 68 369 SER A O 1
ATOM 3040 N N . ILE A 1 370 ? -2.15 26.531 18.578 1 68.12 370 ILE A N 1
ATOM 3041 C CA . ILE A 1 370 ? -3.299 26.391 17.688 1 68.12 370 ILE A CA 1
ATOM 3042 C C . ILE A 1 370 ? -4.23 25.312 18.234 1 68.12 370 ILE A C 1
ATOM 3044 O O . ILE A 1 370 ? -3.797 24.188 18.531 1 68.12 370 ILE A O 1
ATOM 3048 N N . SER A 1 371 ? -5.406 25.625 18.484 1 67.25 371 SER A N 1
ATOM 3049 C CA . SER A 1 371 ? -6.387 24.656 18.969 1 67.25 371 SER A CA 1
ATOM 3050 C C . SER A 1 371 ? -7.387 24.297 17.875 1 67.25 371 SER A C 1
ATOM 3052 O O . SER A 1 371 ? -7.945 25.172 17.219 1 67.25 371 SER A O 1
ATOM 3054 N N . PHE A 1 372 ? -7.391 23 17.625 1 69.44 372 PHE A N 1
ATOM 3055 C CA . PHE A 1 372 ? -8.344 22.5 16.641 1 69.44 372 PHE A CA 1
ATOM 3056 C C . PHE A 1 372 ? -9.445 21.703 17.312 1 69.44 372 PHE A C 1
ATOM 3058 O O . PHE A 1 372 ? -9.195 20.938 18.25 1 69.44 372 PHE A O 1
ATOM 3065 N N . SER A 1 373 ? -10.672 21.953 16.844 1 68.69 373 SER A N 1
ATOM 3066 C CA . SER A 1 373 ? -11.789 21.156 17.328 1 68.69 373 SER A CA 1
ATOM 3067 C C . SER A 1 373 ? -11.766 19.75 16.734 1 68.69 373 SER A C 1
ATOM 3069 O O . SER A 1 373 ? -11.484 19.578 15.555 1 68.69 373 SER A O 1
ATOM 3071 N N . ASP A 1 374 ? -12.023 18.75 17.484 1 72.81 374 ASP A N 1
ATOM 3072 C CA . ASP A 1 374 ? -12.047 17.359 17.016 1 72.81 374 ASP A CA 1
ATOM 3073 C C . ASP A 1 374 ? -13.273 17.094 16.156 1 72.81 374 ASP A C 1
ATOM 3075 O O . ASP A 1 374 ? -13.383 16.047 15.531 1 72.81 374 ASP A O 1
ATOM 3079 N N . HIS A 1 375 ? -14.141 18.094 16.094 1 70.38 375 HIS A N 1
ATOM 3080 C CA . HIS A 1 375 ? -15.336 17.984 15.266 1 70.38 375 HIS A CA 1
ATOM 3081 C C . HIS A 1 375 ? -14.969 17.734 13.805 1 70.38 375 HIS A C 1
ATOM 3083 O O . HIS A 1 375 ? -15.703 17.062 13.078 1 70.38 375 HIS A O 1
ATOM 3089 N N . LEU A 1 376 ? -13.852 18.25 13.539 1 71.94 376 LEU A N 1
ATOM 3090 C CA . LEU A 1 376 ? -13.414 18.109 12.156 1 71.94 376 LEU A CA 1
ATOM 3091 C C . LEU A 1 376 ? -13.102 16.656 11.828 1 71.94 376 LEU A C 1
ATOM 3093 O O . LEU A 1 376 ? -13.359 16.188 10.719 1 71.94 376 LEU A O 1
ATOM 3097 N N . PHE A 1 377 ? -12.773 15.938 12.828 1 75.81 377 PHE A N 1
ATOM 3098 C CA . PHE A 1 377 ? -12.438 14.531 12.609 1 75.81 377 PHE A CA 1
ATOM 3099 C C . PHE A 1 377 ? -13.688 13.656 12.703 1 75.81 377 PHE A C 1
ATOM 3101 O O . PHE A 1 377 ? -13.742 12.586 12.109 1 75.81 377 PHE A O 1
ATOM 3108 N N . HIS A 1 378 ? -14.68 14.141 13.312 1 75.88 378 HIS A N 1
ATOM 3109 C CA . HIS A 1 378 ? -15.93 13.406 13.438 1 75.88 378 HIS A CA 1
ATOM 3110 C C . HIS A 1 378 ? -16.641 13.297 12.094 1 75.88 378 HIS A C 1
ATOM 3112 O O . HIS A 1 378 ? -17.297 12.281 11.812 1 75.88 378 HIS A O 1
ATOM 3118 N N . SER A 1 379 ? -16.438 14.32 11.352 1 77.44 379 SER A N 1
ATOM 3119 C CA . SER A 1 379 ? -17.203 14.414 10.125 1 77.44 379 SER A CA 1
ATOM 3120 C C . SER A 1 379 ? -16.797 13.344 9.125 1 77.44 379 SER A C 1
ATOM 3122 O O . SER A 1 379 ? -17.641 12.766 8.438 1 77.44 379 SER A O 1
ATOM 3124 N N . TYR A 1 380 ? -15.531 13.008 9.094 1 82.5 380 TYR A N 1
ATOM 3125 C CA . TYR A 1 380 ? -15.164 12.062 8.047 1 82.5 380 TYR A CA 1
ATOM 3126 C C . TYR A 1 380 ? -14.633 10.766 8.648 1 82.5 380 TYR A C 1
ATOM 3128 O O . TYR A 1 380 ? -14.617 9.727 7.984 1 82.5 380 TYR A O 1
ATOM 3136 N N . ALA A 1 381 ? -14.188 10.734 9.875 1 81.44 381 ALA A N 1
ATOM 3137 C CA . ALA A 1 381 ? -13.617 9.539 10.492 1 81.44 381 ALA A CA 1
ATOM 3138 C C . ALA A 1 381 ? -14.516 9.008 11.602 1 81.44 381 ALA A C 1
ATOM 3140 O O . ALA A 1 381 ? -14.469 7.816 11.938 1 81.44 381 ALA A O 1
ATOM 3141 N N . GLY A 1 382 ? -15.336 9.781 12.117 1 77.5 382 GLY A N 1
ATOM 3142 C CA . GLY A 1 382 ? -16.172 9.352 13.219 1 77.5 382 GLY A CA 1
ATOM 3143 C C . GLY A 1 382 ? -15.438 9.266 14.539 1 77.5 382 GLY A C 1
ATOM 3144 O O . GLY A 1 382 ? -14.219 9.484 14.594 1 77.5 382 GLY A O 1
ATOM 3145 N N . ASP A 1 383 ? -16.125 8.992 15.625 1 74.19 383 ASP A N 1
ATOM 3146 C CA . ASP A 1 383 ? -15.516 8.93 16.953 1 74.19 383 ASP A CA 1
ATOM 3147 C C . ASP A 1 383 ? -15.406 7.48 17.438 1 74.19 383 ASP A C 1
ATOM 3149 O O . ASP A 1 383 ? -14.875 7.223 18.516 1 74.19 383 ASP A O 1
ATOM 3153 N N . GLY A 1 384 ? -15.867 6.492 16.641 1 75.25 384 GLY A N 1
ATOM 3154 C CA . GLY A 1 384 ? -15.727 5.082 16.969 1 75.25 384 GLY A CA 1
ATOM 3155 C C . GLY A 1 384 ? -16.766 4.598 17.953 1 75.25 384 GLY A C 1
ATOM 3156 O O . GLY A 1 384 ? -16.766 3.428 18.344 1 75.25 384 GLY A O 1
ATOM 3157 N N . THR A 1 385 ? -17.641 5.543 18.344 1 76.25 385 THR A N 1
ATOM 3158 C CA . THR A 1 385 ? -18.672 5.172 19.328 1 76.25 385 THR A CA 1
ATOM 3159 C C . THR A 1 385 ? -19.969 4.781 18.625 1 76.25 385 THR A C 1
ATOM 3161 O O . THR A 1 385 ? -20.219 5.199 17.5 1 76.25 385 THR A O 1
ATOM 3164 N N . ILE A 1 386 ? -20.672 3.877 19.328 1 73.19 386 ILE A N 1
ATOM 3165 C CA . ILE A 1 386 ? -21.969 3.445 18.812 1 73.19 386 ILE A CA 1
ATOM 3166 C C . ILE A 1 386 ? -23.016 4.527 19.078 1 73.19 386 ILE A C 1
ATOM 3168 O O . ILE A 1 386 ? -23.078 5.086 20.172 1 73.19 386 ILE A O 1
ATOM 3172 N N . ASN A 1 387 ? -23.594 4.949 18.016 1 74.75 387 ASN A N 1
ATOM 3173 C CA . ASN A 1 387 ? -24.672 5.93 18.172 1 74.75 387 ASN A CA 1
ATOM 3174 C C . ASN A 1 387 ? -25.891 5.562 17.344 1 74.75 387 ASN A C 1
ATOM 3176 O O . ASN A 1 387 ? -25.844 4.637 16.531 1 74.75 387 ASN A O 1
ATOM 3180 N N . PHE A 1 388 ? -27.031 6.078 17.688 1 70.81 388 PHE A N 1
ATOM 3181 C CA . PHE A 1 388 ? -28.281 5.762 17 1 70.81 388 PHE A CA 1
ATOM 3182 C C . PHE A 1 388 ? -28.734 6.914 16.109 1 70.81 388 PHE A C 1
ATOM 3184 O O . PHE A 1 388 ? -29.922 7.094 15.867 1 70.81 388 PHE A O 1
ATOM 3191 N N . LEU A 1 389 ? -27.828 7.688 15.703 1 72.44 389 LEU A N 1
ATOM 3192 C CA . LEU A 1 389 ? -28.125 8.898 14.953 1 72.44 389 LEU A CA 1
ATOM 3193 C C . LEU A 1 389 ? -28.75 8.57 13.602 1 72.44 389 LEU A C 1
ATOM 3195 O O . LEU A 1 389 ? -29.578 9.336 13.086 1 72.44 389 LEU A O 1
ATOM 3199 N N . LEU A 1 390 ? -28.391 7.5 13.07 1 76.12 390 LEU A N 1
ATOM 3200 C CA . LEU A 1 390 ? -28.984 7.07 11.805 1 76.12 390 LEU A CA 1
ATOM 3201 C C . LEU A 1 390 ? -30.484 6.867 11.953 1 76.12 390 LEU A C 1
ATOM 3203 O O . LEU A 1 390 ? -31.266 7.336 11.117 1 76.12 390 LEU A O 1
ATOM 3207 N N . PHE A 1 391 ? -30.828 6.238 13.023 1 71.94 391 PHE A N 1
ATOM 3208 C CA . PHE A 1 391 ? -32.25 5.941 13.25 1 71.94 391 PHE A CA 1
ATOM 3209 C C . PHE A 1 391 ? -33.031 7.215 13.57 1 71.94 391 PHE A C 1
ATOM 3211 O O . PHE A 1 391 ? -34.188 7.363 13.156 1 71.94 391 PHE A O 1
ATOM 3218 N N . ASN A 1 392 ? -32.375 8.164 14.227 1 74.44 392 ASN A N 1
ATOM 3219 C CA . ASN A 1 392 ? -33 9.453 14.523 1 74.44 392 ASN A CA 1
ATOM 3220 C C . ASN A 1 392 ? -33.25 10.258 13.258 1 74.44 392 ASN A C 1
ATOM 3222 O O . ASN A 1 392 ? -34.281 10.906 13.133 1 74.44 392 ASN A O 1
ATOM 3226 N N . PHE A 1 393 ? -32.344 10.219 12.414 1 75.38 393 PHE A N 1
ATOM 3227 C CA . PHE A 1 393 ? -32.5 10.914 11.141 1 75.38 393 PHE A CA 1
ATOM 3228 C C . PHE A 1 393 ? -33.625 10.312 10.328 1 75.38 393 PHE A C 1
ATOM 3230 O O . PHE A 1 393 ? -34.438 11.047 9.758 1 75.38 393 PHE A O 1
ATOM 3237 N N . LEU A 1 394 ? -33.75 9 10.297 1 73.38 394 LEU A N 1
ATOM 3238 C CA . LEU A 1 394 ? -34.781 8.336 9.523 1 73.38 394 LEU A CA 1
ATOM 3239 C C . LEU A 1 394 ? -36.156 8.609 10.109 1 73.38 394 LEU A C 1
ATOM 3241 O O . LEU A 1 394 ? -37.156 8.742 9.375 1 73.38 394 LEU A O 1
ATOM 3245 N N . ARG A 1 395 ? -36.156 8.781 11.414 1 71.12 395 ARG A N 1
ATOM 3246 C CA . ARG A 1 395 ? -37.406 9.094 12.086 1 71.12 395 ARG A CA 1
ATOM 3247 C C . ARG A 1 395 ? -37.875 10.508 11.766 1 71.12 395 ARG A C 1
ATOM 3249 O O . ARG A 1 395 ? -39.062 10.758 11.594 1 71.12 395 ARG A O 1
ATOM 3256 N N . LYS A 1 396 ? -36.938 11.414 11.578 1 72.38 396 LYS A N 1
ATOM 3257 C CA . LYS A 1 396 ? -37.281 12.805 11.305 1 72.38 396 LYS A CA 1
ATOM 3258 C C . LYS A 1 396 ? -37.719 12.992 9.859 1 72.38 396 LYS A C 1
ATOM 3260 O O . LYS A 1 396 ? -38.562 13.836 9.57 1 72.38 396 LYS A O 1
ATOM 3265 N N . ILE A 1 397 ? -37.125 12.344 8.984 1 67.81 397 ILE A N 1
ATOM 3266 C CA . ILE A 1 397 ? -37.531 12.422 7.59 1 67.81 397 ILE A CA 1
ATOM 3267 C C . ILE A 1 397 ? -39 11.945 7.449 1 67.81 397 ILE A C 1
ATOM 3269 O O . ILE A 1 397 ? -39.781 12.531 6.695 1 67.81 397 ILE A O 1
ATOM 3273 N N . LYS A 1 398 ? -39.375 10.938 8.266 1 62.97 398 LYS A N 1
ATOM 3274 C CA . LYS A 1 398 ? -40.719 10.422 8.211 1 62.97 398 LYS A CA 1
ATOM 3275 C C . LYS A 1 398 ? -41.719 11.43 8.781 1 62.97 398 LYS A C 1
ATOM 3277 O O . LYS A 1 398 ? -42.875 11.484 8.359 1 62.97 398 LYS A O 1
ATOM 3282 N N . MET A 1 399 ? -41.156 12.227 9.586 1 57.19 399 MET A N 1
ATOM 3283 C CA . MET A 1 399 ? -42.031 13.195 10.227 1 57.19 399 MET A CA 1
ATOM 3284 C C . MET A 1 399 ? -42.188 14.445 9.375 1 57.19 399 MET A C 1
ATOM 3286 O O . MET A 1 399 ? -43.188 15.148 9.469 1 57.19 399 MET A O 1
ATOM 3290 N N . ASP A 1 400 ? -41.156 14.719 8.539 1 54.53 400 ASP A N 1
ATOM 3291 C CA . ASP A 1 400 ? -41.281 15.867 7.656 1 54.53 400 ASP A CA 1
ATOM 3292 C C . ASP A 1 400 ? -42.062 15.5 6.391 1 54.53 400 ASP A C 1
ATOM 3294 O O . ASP A 1 400 ? -42.844 16.297 5.875 1 54.53 400 ASP A O 1
ATOM 3298 N N . MET B 1 1 ? -18.594 35.375 9.375 1 21.55 1 MET B N 1
ATOM 3299 C CA . MET B 1 1 ? -18.094 34.625 10.531 1 21.55 1 MET B CA 1
ATOM 3300 C C . MET B 1 1 ? -16.703 35.125 10.922 1 21.55 1 MET B C 1
ATOM 3302 O O . MET B 1 1 ? -15.758 35.031 10.133 1 21.55 1 MET B O 1
ATOM 3306 N N . SER B 1 2 ? -16.594 36.062 11.734 1 24.16 2 SER B N 1
ATOM 3307 C CA . SER B 1 2 ? -15.453 36.906 12.062 1 24.16 2 SER B CA 1
ATOM 3308 C C . SER B 1 2 ? -14.445 36.156 12.945 1 24.16 2 SER B C 1
ATOM 3310 O O . SER B 1 2 ? -14.836 35.469 13.883 1 24.16 2 SER B O 1
ATOM 3312 N N . ILE B 1 3 ? -13.391 35.625 12.367 1 31.41 3 ILE B N 1
ATOM 3313 C CA . ILE B 1 3 ? -12.211 35.281 13.164 1 31.41 3 ILE B CA 1
ATOM 3314 C C . ILE B 1 3 ? -11.945 36.406 14.18 1 31.41 3 ILE B C 1
ATOM 3316 O O . ILE B 1 3 ? -11.656 37.531 13.805 1 31.41 3 ILE B O 1
ATOM 3320 N N . THR B 1 4 ? -12.672 36.531 15.289 1 29.2 4 THR B N 1
ATOM 3321 C CA . THR B 1 4 ? -12.312 37.562 16.266 1 29.2 4 THR B CA 1
ATOM 3322 C C . THR B 1 4 ? -10.961 37.25 16.891 1 29.2 4 THR B C 1
ATOM 3324 O O . THR B 1 4 ? -10.789 36.219 17.547 1 29.2 4 THR B O 1
ATOM 3327 N N . THR B 1 5 ? -9.859 37.719 16.438 1 32.78 5 THR B N 1
ATOM 3328 C CA . THR B 1 5 ? -8.539 37.812 17.047 1 32.78 5 THR B CA 1
ATOM 3329 C C . THR B 1 5 ? -8.625 38.562 18.375 1 32.78 5 THR B C 1
ATOM 3331 O O . THR B 1 5 ? -8.531 39.812 18.406 1 32.78 5 THR B O 1
ATOM 3334 N N . GLU B 1 6 ? -9.539 38.281 19.312 1 31.12 6 GLU B N 1
ATOM 3335 C CA . GLU B 1 6 ? -9.359 39.031 20.562 1 31.12 6 GLU B CA 1
ATOM 3336 C C . GLU B 1 6 ? -8.133 38.531 21.312 1 31.12 6 GLU B C 1
ATOM 3338 O O . GLU B 1 6 ? -8.094 37.375 21.75 1 31.12 6 GLU B O 1
ATOM 3343 N N . PHE B 1 7 ? -6.934 39.062 21.078 1 32.5 7 PHE B N 1
ATOM 3344 C CA . PHE B 1 7 ? -5.824 38.969 22.016 1 32.5 7 PHE B CA 1
ATOM 3345 C C . PHE B 1 7 ? -6.258 39.406 23.406 1 32.5 7 PHE B C 1
ATOM 3347 O O . PHE B 1 7 ? -6.418 40.625 23.656 1 32.5 7 PHE B O 1
ATOM 3354 N N . LYS B 1 8 ? -6.973 38.531 24.125 1 37.44 8 LYS B N 1
ATOM 3355 C CA . LYS B 1 8 ? -7.258 38.938 25.5 1 37.44 8 LYS B CA 1
ATOM 3356 C C . LYS B 1 8 ? -5.969 39.094 26.297 1 37.44 8 LYS B C 1
ATOM 3358 O O . LYS B 1 8 ? -5.203 38.125 26.453 1 37.44 8 LYS B O 1
ATOM 3363 N N . LYS B 1 9 ? -5.465 40.312 26.5 1 35.88 9 LYS B N 1
ATOM 3364 C CA . LYS B 1 9 ? -4.535 40.719 27.547 1 35.88 9 LYS B CA 1
ATOM 3365 C C . LYS B 1 9 ? -5.047 40.312 28.922 1 35.88 9 LYS B C 1
ATOM 3367 O O . LYS B 1 9 ? -6.102 40.781 29.375 1 35.88 9 LYS B O 1
ATOM 3372 N N . LYS B 1 10 ? -4.762 39.094 29.531 1 37.69 10 LYS B N 1
ATOM 3373 C CA . LYS B 1 10 ? -4.98 38.844 30.953 1 37.69 10 LYS B CA 1
ATOM 3374 C C . LYS B 1 10 ? -4.188 39.812 31.828 1 37.69 10 LYS B C 1
ATOM 3376 O O . LYS B 1 10 ? -2.953 39.781 31.812 1 37.69 10 LYS B O 1
ATOM 3381 N N . THR B 1 11 ? -4.645 40.906 32.188 1 28.2 11 THR B N 1
ATOM 3382 C CA . THR B 1 11 ? -4.098 41.688 33.312 1 28.2 11 THR B CA 1
ATOM 3383 C C . THR B 1 11 ? -4.289 40.906 34.625 1 28.2 11 THR B C 1
ATOM 3385 O O . THR B 1 11 ? -5.301 41.094 35.312 1 28.2 11 THR B O 1
ATOM 3388 N N . SER B 1 12 ? -4.184 39.594 34.75 1 26.98 12 SER B N 1
ATOM 3389 C CA . SER B 1 12 ? -4.348 39.094 36.125 1 26.98 12 SER B CA 1
ATOM 3390 C C . SER B 1 12 ? -3.225 39.562 37.031 1 26.98 12 SER B C 1
ATOM 3392 O O . SER B 1 12 ? -2.061 39.219 36.844 1 26.98 12 SER B O 1
ATOM 3394 N N . GLU B 1 13 ? -3.252 40.688 37.719 1 24.77 13 GLU B N 1
ATOM 3395 C CA . GLU B 1 13 ? -2.436 41.094 38.844 1 24.77 13 GLU B CA 1
ATOM 3396 C C . GLU B 1 13 ? -2.533 40.094 39.969 1 24.77 13 GLU B C 1
ATOM 3398 O O . GLU B 1 13 ? -1.963 40.281 41.062 1 24.77 13 GLU B O 1
ATOM 3403 N N . HIS B 1 14 ? -3.631 39.281 40.156 1 25.09 14 HIS B N 1
ATOM 3404 C CA . HIS B 1 14 ? -3.73 38.906 41.562 1 25.09 14 HIS B CA 1
ATOM 3405 C C . HIS B 1 14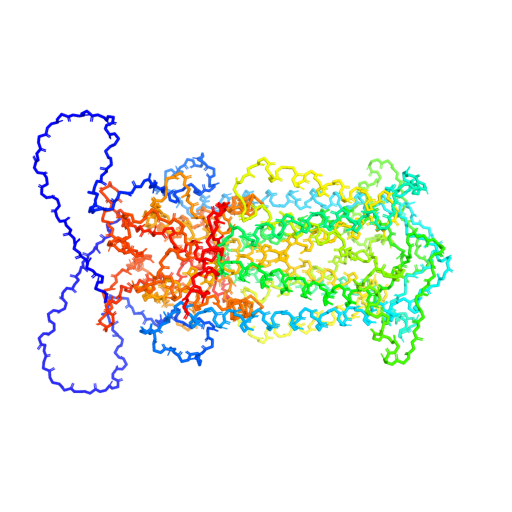 ? -2.562 38.031 42 1 25.09 14 HIS B C 1
ATOM 3407 O O . HIS B 1 14 ? -1.948 37.375 41.188 1 25.09 14 HIS B O 1
ATOM 3413 N N . SER B 1 15 ? -2.33 37.906 43.438 1 24.5 15 SER B N 1
ATOM 3414 C CA . SER B 1 15 ? -1.369 37.469 44.438 1 24.5 15 SER B CA 1
ATOM 3415 C C . SER B 1 15 ? -1.032 36 44.25 1 24.5 15 SER B C 1
ATOM 3417 O O . SER B 1 15 ? -1.741 35.281 43.531 1 24.5 15 SER B O 1
ATOM 3419 N N . GLY B 1 16 ? -0.302 35.281 45.344 1 22.81 16 GLY B N 1
ATOM 3420 C CA . GLY B 1 16 ? 0.762 34.344 45.688 1 22.81 16 GLY B CA 1
ATOM 3421 C C . GLY B 1 16 ? 0.379 32.906 45.5 1 22.81 16 GLY B C 1
ATOM 3422 O O . GLY B 1 16 ? 1.249 32.031 45.375 1 22.81 16 GLY B O 1
ATOM 3423 N N . THR B 1 17 ? -0.775 32.438 46.188 1 25.97 17 THR B N 1
ATOM 3424 C CA . THR B 1 17 ? -0.583 31.125 46.812 1 25.97 17 THR B CA 1
ATOM 3425 C C . THR B 1 17 ? -0.597 30.016 45.75 1 25.97 17 THR B C 1
ATOM 3427 O O . THR B 1 17 ? -1.436 30.016 44.875 1 25.97 17 THR B O 1
ATOM 3430 N N . GLU B 1 18 ? 0.502 29.203 45.625 1 25.75 18 GLU B N 1
ATOM 3431 C CA . GLU B 1 18 ? 1.066 28.141 44.812 1 25.75 18 GLU B CA 1
ATOM 3432 C C . GLU B 1 18 ? 0.103 26.953 44.719 1 25.75 18 GLU B C 1
ATOM 3434 O O . GLU B 1 18 ? 0.483 25.875 44.25 1 25.75 18 GLU B O 1
ATOM 3439 N N . ASN B 1 19 ? -1.12 26.984 45.281 1 26.55 19 ASN B N 1
ATOM 3440 C CA . ASN B 1 19 ? -1.604 25.625 45.406 1 26.55 19 ASN B CA 1
ATOM 3441 C C . ASN B 1 19 ? -1.735 24.953 44.031 1 26.55 19 ASN B C 1
ATOM 3443 O O . ASN B 1 19 ? -2.316 25.531 43.125 1 26.55 19 ASN B O 1
ATOM 3447 N N . GLU B 1 20 ? -0.867 23.969 43.688 1 27.88 20 GLU B N 1
ATOM 3448 C CA . GLU B 1 20 ? -0.513 23.062 42.594 1 27.88 20 GLU B CA 1
ATOM 3449 C C . GLU B 1 20 ? -1.759 22.531 41.906 1 27.88 20 GLU B C 1
ATOM 3451 O O . GLU B 1 20 ? -1.782 22.391 40.688 1 27.88 20 GLU B O 1
ATOM 3456 N N . ASP B 1 21 ? -2.533 21.781 42.688 1 27.08 21 ASP B N 1
ATOM 3457 C CA . ASP B 1 21 ? -3.268 20.625 42.156 1 27.08 21 ASP B CA 1
ATOM 3458 C C . ASP B 1 21 ? -4.441 21.078 41.281 1 27.08 21 ASP B C 1
ATOM 3460 O O . ASP B 1 21 ? -5.316 20.281 40.969 1 27.08 21 ASP B O 1
ATOM 3464 N N . SER B 1 22 ? -4.844 22.359 41.344 1 28.05 22 SER B N 1
ATOM 3465 C CA . SER B 1 22 ? -6.223 22.625 40.938 1 28.05 22 SER B CA 1
ATOM 3466 C C . SER B 1 22 ? -6.449 22.281 39.469 1 28.05 22 SER B C 1
ATOM 3468 O O . SER B 1 22 ? -5.664 22.688 38.625 1 28.05 22 SER B O 1
ATOM 3470 N N . ASN B 1 23 ? -7.113 21.078 39.312 1 30.2 23 ASN B N 1
ATOM 3471 C CA . ASN B 1 23 ? -7.844 20.609 38.125 1 30.2 23 ASN B CA 1
ATOM 3472 C C . ASN B 1 23 ? -8.484 21.766 37.375 1 30.2 23 ASN B C 1
ATOM 3474 O O . ASN B 1 23 ? -9.641 22.109 37.625 1 30.2 23 ASN B O 1
ATOM 3478 N N . ASN B 1 24 ? -7.883 22.844 37.312 1 28.12 24 ASN B N 1
ATOM 3479 C CA . ASN B 1 24 ? -8.484 24.109 36.875 1 28.12 24 ASN B CA 1
ATOM 3480 C C . ASN B 1 24 ? -9 24 35.438 1 28.12 24 ASN B C 1
ATOM 3482 O O . ASN B 1 24 ? -8.219 23.812 34.5 1 28.12 24 ASN B O 1
ATOM 3486 N N . CYS B 1 25 ? -10.211 23.375 35.281 1 32.31 25 CYS B N 1
ATOM 3487 C CA . CYS B 1 25 ? -11.102 23.609 34.125 1 32.31 25 CYS B CA 1
ATOM 3488 C C . CYS B 1 25 ? -10.984 25.047 33.656 1 32.31 25 CYS B C 1
ATOM 3490 O O . CYS B 1 25 ? -11.312 25.984 34.375 1 32.31 25 CYS B O 1
ATOM 3492 N N . ARG B 1 26 ? -9.93 25.406 33.062 1 36.66 26 ARG B N 1
ATOM 3493 C CA . ARG B 1 26 ? -9.836 26.797 32.625 1 36.66 26 ARG B CA 1
ATOM 3494 C C . ARG B 1 26 ? -10.992 27.156 31.688 1 36.66 26 ARG B C 1
ATOM 3496 O O . ARG B 1 26 ? -11.305 26.422 30.75 1 36.66 26 ARG B O 1
ATOM 3503 N N . ASP B 1 27 ? -12.031 27.656 32.25 1 32.44 27 ASP B N 1
ATOM 3504 C CA . ASP B 1 27 ? -13.125 28.328 31.547 1 32.44 27 ASP B CA 1
ATOM 3505 C C . ASP B 1 27 ? -12.594 29.266 30.469 1 32.44 27 ASP B C 1
ATOM 3507 O O . ASP B 1 27 ? -11.93 30.266 30.781 1 32.44 27 ASP B O 1
ATOM 3511 N N . VAL B 1 28 ? -11.844 28.766 29.688 1 33.47 28 VAL B N 1
ATOM 3512 C CA . VAL B 1 28 ? -11.578 29.797 28.688 1 33.47 28 VAL B CA 1
ATOM 3513 C C . VAL B 1 28 ? -12.781 29.938 27.766 1 33.47 28 VAL B C 1
ATOM 3515 O O . VAL B 1 28 ? -13.086 29.031 26.984 1 33.47 28 VAL B O 1
ATOM 3518 N N . GLY B 1 29 ? -13.547 30.922 27.891 1 34.94 29 GLY B N 1
ATOM 3519 C CA . GLY B 1 29 ? -14.906 31.156 27.422 1 34.94 29 GLY B CA 1
ATOM 3520 C C . GLY B 1 29 ? -15.867 30.062 27.844 1 34.94 29 GLY B C 1
ATOM 3521 O O . GLY B 1 29 ? -15.594 29.297 28.766 1 34.94 29 GLY B O 1
ATOM 3522 N N . ASN B 1 30 ? -17.25 30.062 27.391 1 34.31 30 ASN B N 1
ATOM 3523 C CA . ASN B 1 30 ? -18.281 29.125 27.812 1 34.31 30 ASN B CA 1
ATOM 3524 C C . ASN B 1 30 ? -17.906 27.688 27.453 1 34.31 30 ASN B C 1
ATOM 3526 O O . ASN B 1 30 ? -18.781 26.812 27.375 1 34.31 30 ASN B O 1
ATOM 3530 N N . TYR B 1 31 ? -16.75 27.484 26.797 1 39.34 31 TYR B N 1
ATOM 3531 C CA . TYR B 1 31 ? -16.469 26.125 26.344 1 39.34 31 TYR B CA 1
ATOM 3532 C C . TYR B 1 31 ? -15.672 25.359 27.391 1 39.34 31 TYR B C 1
ATOM 3534 O O . TYR B 1 31 ? -14.742 25.906 28 1 39.34 31 TYR B O 1
ATOM 3542 N N . LYS B 1 32 ? -16.312 24.359 27.922 1 40.69 32 LYS B N 1
ATOM 3543 C CA . LYS B 1 32 ? -15.594 23.453 28.828 1 40.69 32 LYS B CA 1
ATOM 3544 C C . LYS B 1 32 ? -14.648 22.547 28.047 1 40.69 32 LYS B C 1
ATOM 3546 O O . LYS B 1 32 ? -15.086 21.781 27.188 1 40.69 32 LYS B O 1
ATOM 3551 N N . ILE B 1 33 ? -13.477 22.781 27.797 1 45.59 33 ILE B N 1
ATOM 3552 C CA . ILE B 1 33 ? -12.43 21.938 27.234 1 45.59 33 ILE B CA 1
ATOM 3553 C C . ILE B 1 33 ? -12.219 20.719 28.125 1 45.59 33 ILE B C 1
ATOM 3555 O O . ILE B 1 33 ? -11.758 20.844 29.266 1 45.59 33 ILE B O 1
ATOM 3559 N N . ASN B 1 34 ? -12.836 19.562 27.766 1 43.03 34 ASN B N 1
ATOM 3560 C CA . ASN B 1 34 ? -12.688 18.375 28.594 1 43.03 34 ASN B CA 1
ATOM 3561 C C . ASN B 1 34 ? -11.367 17.656 28.297 1 43.03 34 ASN B C 1
ATOM 3563 O O . ASN B 1 34 ? -10.82 17 29.188 1 43.03 34 ASN B O 1
ATOM 3567 N N . VAL B 1 35 ? -11.008 17.609 27.078 1 44.56 35 VAL B N 1
ATOM 3568 C CA . VAL B 1 35 ? -9.758 16.922 26.75 1 44.56 35 VAL B CA 1
ATOM 3569 C C . VAL B 1 35 ? -8.836 17.859 25.969 1 44.56 35 VAL B C 1
ATOM 3571 O O . VAL B 1 35 ? -9.266 18.484 25 1 44.56 35 VAL B O 1
ATOM 3574 N N . ASP B 1 36 ? -7.863 18.344 26.547 1 44.41 36 ASP B N 1
ATOM 3575 C CA . ASP B 1 36 ? -6.785 19.094 25.922 1 44.41 36 ASP B CA 1
ATOM 3576 C C . ASP B 1 36 ? -5.555 18.234 25.688 1 44.41 36 ASP B C 1
ATOM 3578 O O . ASP B 1 36 ? -4.801 17.953 26.625 1 44.41 36 ASP B O 1
ATOM 3582 N N . VAL B 1 37 ? -5.68 17.453 24.594 1 46.72 37 VAL B N 1
ATOM 3583 C CA . VAL B 1 37 ? -4.512 16.609 24.375 1 46.72 37 VAL B CA 1
ATOM 3584 C C . VAL B 1 37 ? -3.551 17.281 23.406 1 46.72 37 VAL B C 1
ATOM 3586 O O . VAL B 1 37 ? -3.955 17.719 22.328 1 46.72 37 VAL B O 1
ATOM 3589 N N . LYS B 1 38 ? -2.453 17.703 24 1 46.56 38 LYS B N 1
ATOM 3590 C CA . LYS B 1 38 ? -1.364 18.156 23.141 1 46.56 38 LYS B CA 1
ATOM 3591 C C . LYS B 1 38 ? -1.021 17.109 22.094 1 46.56 38 LYS B C 1
ATOM 3593 O O . LYS B 1 38 ? -0.944 15.914 22.391 1 46.56 38 LYS B O 1
ATOM 3598 N N . MET B 1 39 ? -1.509 17.344 20.891 1 47.72 39 MET B N 1
ATOM 3599 C CA . MET B 1 39 ? -0.999 16.453 19.859 1 47.72 39 MET B CA 1
ATOM 3600 C C . MET B 1 39 ? 0.472 16.125 20.109 1 47.72 39 MET B C 1
ATOM 3602 O O . MET B 1 39 ? 1.295 16.234 19.203 1 47.72 39 MET B O 1
ATOM 3606 N N . SER B 1 40 ? 1.128 16.484 21.203 1 43.94 40 SER B N 1
ATOM 3607 C CA . SER B 1 40 ? 2.549 16.188 21.375 1 43.94 40 SER B CA 1
ATOM 3608 C C . SER B 1 40 ? 2.842 14.719 21.109 1 43.94 40 SER B C 1
ATOM 3610 O O . SER B 1 40 ? 3.996 14.289 21.172 1 43.94 40 SER B O 1
ATOM 3612 N N . ASN B 1 41 ? 1.941 13.781 21.578 1 41.28 41 ASN B N 1
ATOM 3613 C CA . ASN B 1 41 ? 2.459 12.422 21.641 1 41.28 41 ASN B CA 1
ATOM 3614 C C . ASN B 1 41 ? 2.908 11.938 20.266 1 41.28 41 ASN B C 1
ATOM 3616 O O . ASN B 1 41 ? 2.133 11.312 19.547 1 41.28 41 ASN B O 1
ATOM 3620 N N . SER B 1 42 ? 3.383 12.625 19.609 1 43.22 42 SER B N 1
ATOM 3621 C CA . SER B 1 42 ? 4.078 11.977 18.5 1 43.22 42 SER B CA 1
ATOM 3622 C C . SER B 1 42 ? 4.645 10.625 18.922 1 43.22 42 SER B C 1
ATOM 3624 O O . SER B 1 42 ? 5.16 10.484 20.031 1 43.22 42 SER B O 1
ATOM 3626 N N . PRO B 1 43 ? 4.062 9.633 18.453 1 42.78 43 PRO B N 1
ATOM 3627 C CA . PRO B 1 43 ? 4.738 8.375 18.766 1 42.78 43 PRO B CA 1
ATOM 3628 C C . PRO B 1 43 ? 6.254 8.523 18.859 1 42.78 43 PRO B C 1
ATOM 3630 O O . PRO B 1 43 ? 6.984 7.535 18.766 1 42.78 43 PRO B O 1
ATOM 3633 N N . MET B 1 44 ? 6.789 9.641 18.906 1 39.56 44 MET B N 1
ATOM 3634 C CA . MET B 1 44 ? 8.242 9.695 19.016 1 39.56 44 MET B CA 1
ATOM 3635 C C . MET B 1 44 ? 8.711 9.109 20.344 1 39.56 44 MET B C 1
ATOM 3637 O O . MET B 1 44 ? 8.062 9.305 21.375 1 39.56 44 MET B O 1
ATOM 3641 N N . PRO B 1 45 ? 9.438 8.141 20.281 1 38.47 45 PRO B N 1
ATOM 3642 C CA . PRO B 1 45 ? 10 7.672 21.547 1 38.47 45 PRO B CA 1
ATOM 3643 C C . PRO B 1 45 ? 10.438 8.812 22.469 1 38.47 45 PRO B C 1
ATOM 3645 O O . PRO B 1 45 ? 10.945 9.828 21.984 1 38.47 45 PRO B O 1
ATOM 3648 N N . LYS B 1 46 ? 9.82 9.094 23.75 1 39.34 46 LYS B N 1
ATOM 3649 C CA . LYS B 1 46 ? 10.211 10.023 24.812 1 39.34 46 LYS B CA 1
ATOM 3650 C C . LYS B 1 46 ? 11.719 10.258 24.812 1 39.34 46 LYS B C 1
ATOM 3652 O O . LYS B 1 46 ? 12.188 11.273 25.328 1 39.34 46 LYS B O 1
ATOM 3657 N N . LYS B 1 47 ? 12.438 9.141 24.688 1 37.34 47 LYS B N 1
ATOM 3658 C CA . LYS B 1 47 ? 13.828 9.219 25.109 1 37.34 47 LYS B CA 1
ATOM 3659 C C . LYS B 1 47 ? 14.672 10 24.109 1 37.34 47 LYS B C 1
ATOM 3661 O O . LYS B 1 47 ? 15.906 9.961 24.156 1 37.34 47 LYS B O 1
ATOM 3666 N N . VAL B 1 48 ? 14.211 10.242 22.953 1 37.53 48 VAL B N 1
ATOM 3667 C CA . VAL B 1 48 ? 15.344 10.922 22.344 1 37.53 48 VAL B CA 1
ATOM 3668 C C . VAL B 1 48 ? 15.641 12.219 23.094 1 37.53 48 VAL B C 1
ATOM 3670 O O . VAL B 1 48 ? 14.797 13.117 23.141 1 37.53 48 VAL B O 1
ATOM 3673 N N . LYS B 1 49 ? 16.359 12.211 24.125 1 35.53 49 LYS B N 1
ATOM 3674 C CA . LYS B 1 49 ? 16.938 13.375 24.797 1 35.53 49 LYS B CA 1
ATOM 3675 C C . LYS B 1 49 ? 17.109 14.539 23.828 1 35.53 49 LYS B C 1
ATOM 3677 O O . LYS B 1 49 ? 17.625 14.367 22.719 1 35.53 49 LYS B O 1
ATOM 3682 N N . PRO B 1 50 ? 16.156 15.516 23.859 1 36.16 50 PRO B N 1
ATOM 3683 C CA . PRO B 1 50 ? 16.641 16.656 23.094 1 36.16 50 PRO B CA 1
ATOM 3684 C C . PRO B 1 50 ? 18.172 16.703 23.016 1 36.16 50 PRO B C 1
ATOM 3686 O O . PRO B 1 50 ? 18.844 16.766 24.047 1 36.16 50 PRO B O 1
ATOM 3689 N N . SER B 1 51 ? 18.797 15.945 22.328 1 37.5 51 SER B N 1
ATOM 3690 C CA . SER B 1 51 ? 20.188 16.391 22.266 1 37.5 51 SER B CA 1
ATOM 3691 C C . SER B 1 51 ? 20.297 17.891 22.547 1 37.5 51 SER B C 1
ATOM 3693 O O . SER B 1 51 ? 19.375 18.656 22.234 1 37.5 51 SER B O 1
ATOM 3695 N N . ASN B 1 52 ? 20.953 18.453 23.453 1 38.12 52 ASN B N 1
ATOM 3696 C CA . ASN B 1 52 ? 21.219 19.891 23.516 1 38.12 52 ASN B CA 1
ATOM 3697 C C . ASN B 1 52 ? 21.016 20.562 22.172 1 38.12 52 ASN B C 1
ATOM 3699 O O . ASN B 1 52 ? 21.797 20.344 21.234 1 38.12 52 ASN B O 1
ATOM 3703 N N . GLU B 1 53 ? 19.812 20.562 21.609 1 48.5 53 GLU B N 1
ATOM 3704 C CA . GLU B 1 53 ? 19.25 21.266 20.453 1 48.5 53 GLU B CA 1
ATOM 3705 C C . GLU B 1 53 ? 20.234 22.297 19.922 1 48.5 53 GLU B C 1
ATOM 3707 O O . GLU B 1 53 ? 20.297 22.531 18.703 1 48.5 53 GLU B O 1
ATOM 3712 N N . HIS B 1 54 ? 20.875 22.984 20.859 1 49.62 54 HIS B N 1
ATOM 3713 C CA . HIS B 1 54 ? 21.734 24.125 20.562 1 49.62 54 HIS B CA 1
ATOM 3714 C C . HIS B 1 54 ? 22.953 23.688 19.75 1 49.62 54 HIS B C 1
ATOM 3716 O O . HIS B 1 54 ? 23.609 24.516 19.109 1 49.62 54 HIS B O 1
ATOM 3722 N N . ASN B 1 55 ? 23.5 22.359 19.75 1 62.22 55 ASN B N 1
ATOM 3723 C CA . ASN B 1 55 ? 24.812 22.297 19.094 1 62.22 55 ASN B CA 1
ATOM 3724 C C . ASN B 1 55 ? 24.859 21.219 18.016 1 62.22 55 ASN B C 1
ATOM 3726 O O . ASN B 1 55 ? 25.797 20.438 17.969 1 62.22 55 ASN B O 1
ATOM 3730 N N . LEU B 1 56 ? 23.719 21.016 17.109 1 76.5 56 LEU B N 1
ATOM 3731 C CA . LEU B 1 56 ? 23.906 20.078 16 1 76.5 56 LEU B CA 1
ATOM 3732 C C . LEU B 1 56 ? 24.719 20.734 14.891 1 76.5 56 LEU B C 1
ATOM 3734 O O . LEU B 1 56 ? 24.266 21.672 14.242 1 76.5 56 LEU B O 1
ATOM 3738 N N . THR B 1 57 ? 25.953 20.25 14.844 1 78.75 57 THR B N 1
ATOM 3739 C CA . THR B 1 57 ? 26.844 20.734 13.789 1 78.75 57 THR B CA 1
ATOM 3740 C C . THR B 1 57 ? 26.703 19.875 12.531 1 78.75 57 THR B C 1
ATOM 3742 O O . THR B 1 57 ? 26.109 18.797 12.57 1 78.75 57 THR B O 1
ATOM 3745 N N . LYS B 1 58 ? 27.156 20.328 11.477 1 83.12 58 LYS B N 1
ATOM 3746 C CA . LYS B 1 58 ? 27.156 19.625 10.195 1 83.12 58 LYS B CA 1
ATOM 3747 C C . LYS B 1 58 ? 27.844 18.266 10.305 1 83.12 58 LYS B C 1
ATOM 3749 O O . LYS B 1 58 ? 27.344 17.266 9.773 1 83.12 58 LYS B O 1
ATOM 3754 N N . TRP B 1 59 ? 28.891 18.219 11.086 1 84.5 59 TRP B N 1
ATOM 3755 C CA . TRP B 1 59 ? 29.672 16.984 11.195 1 84.5 59 TRP B CA 1
ATOM 3756 C C . TRP B 1 59 ? 28.969 15.969 12.086 1 84.5 59 TRP B C 1
ATOM 3758 O O . TRP B 1 59 ? 29.016 14.766 11.82 1 84.5 59 TRP B O 1
ATOM 3768 N N . LYS B 1 60 ? 28.375 16.422 13.094 1 87.25 60 LYS B N 1
ATOM 3769 C CA . LYS B 1 60 ? 27.625 15.516 13.961 1 87.25 60 LYS B CA 1
ATOM 3770 C C . LYS B 1 60 ? 26.453 14.891 13.219 1 87.25 60 LYS B C 1
ATOM 3772 O O . LYS B 1 60 ? 26.172 13.703 13.383 1 87.25 60 LYS B O 1
ATOM 3777 N N . LEU B 1 61 ? 25.766 15.703 12.422 1 88.69 61 LEU B N 1
ATOM 3778 C CA . LEU B 1 61 ? 24.672 15.18 11.609 1 88.69 61 LEU B CA 1
ATOM 3779 C C . LEU B 1 61 ? 25.188 14.148 10.617 1 88.69 61 LEU B C 1
ATOM 3781 O O . LEU B 1 61 ? 24.562 13.102 10.43 1 88.69 61 LEU B O 1
ATOM 3785 N N . PHE B 1 62 ? 26.344 14.414 10.008 1 89.69 62 PHE B N 1
ATOM 3786 C CA . PHE B 1 62 ? 26.938 13.5 9.047 1 89.69 62 PHE B CA 1
ATOM 3787 C C . PHE B 1 62 ? 27.25 12.156 9.695 1 89.69 62 PHE B C 1
ATOM 3789 O O . PHE B 1 62 ? 26.953 11.102 9.133 1 89.69 62 PHE B O 1
ATOM 3796 N N . LYS B 1 63 ? 27.797 12.227 10.883 1 91.75 63 LYS B N 1
ATOM 3797 C CA . LYS B 1 63 ? 28.141 11 11.602 1 91.75 63 LYS B CA 1
ATOM 3798 C C . LYS B 1 63 ? 26.891 10.188 11.938 1 91.75 63 LYS B C 1
ATOM 3800 O O . LYS B 1 63 ? 26.891 8.961 11.812 1 91.75 63 LYS B O 1
ATOM 3805 N N . ILE B 1 64 ? 25.859 10.859 12.328 1 93.19 64 ILE B N 1
ATOM 3806 C CA . ILE B 1 64 ? 24.609 10.195 12.664 1 93.19 64 ILE B CA 1
ATOM 3807 C C . ILE B 1 64 ? 24.031 9.523 11.422 1 93.19 64 ILE B C 1
ATOM 3809 O O . ILE B 1 64 ? 23.594 8.367 11.477 1 93.19 64 ILE B O 1
ATOM 3813 N N . LEU B 1 65 ? 24.031 10.195 10.344 1 93.06 65 LEU B N 1
ATOM 3814 C CA . LEU B 1 65 ? 23.453 9.664 9.109 1 93.06 65 LEU B CA 1
ATOM 3815 C C . LEU B 1 65 ? 24.266 8.492 8.586 1 93.06 65 LEU B C 1
ATOM 3817 O O . LEU B 1 65 ? 23.719 7.555 8 1 93.06 65 LEU B O 1
ATOM 3821 N N . VAL B 1 66 ? 25.578 8.523 8.828 1 94.38 66 VAL B N 1
ATOM 3822 C CA . VAL B 1 66 ? 26.438 7.418 8.406 1 94.38 66 VAL B CA 1
ATOM 3823 C C . VAL B 1 66 ? 26.125 6.18 9.25 1 94.38 66 VAL B C 1
ATOM 3825 O O . VAL B 1 66 ? 26.141 5.059 8.742 1 94.38 66 VAL B O 1
ATOM 3828 N N . ILE B 1 67 ? 25.859 6.41 10.5 1 95.94 67 ILE B N 1
ATOM 3829 C CA . ILE B 1 67 ? 25.484 5.297 11.359 1 95.94 67 ILE B CA 1
ATOM 3830 C C . ILE B 1 67 ? 24.156 4.707 10.883 1 95.94 67 ILE B C 1
ATOM 3832 O O . ILE B 1 67 ? 24 3.486 10.82 1 95.94 67 ILE B O 1
ATOM 3836 N N . LYS B 1 68 ? 23.219 5.551 10.57 1 96.25 68 LYS B N 1
ATOM 3837 C CA . LYS B 1 68 ? 21.922 5.086 10.055 1 96.25 68 LYS B CA 1
ATOM 3838 C C . LYS B 1 68 ? 22.109 4.328 8.742 1 96.25 68 LYS B C 1
ATOM 3840 O O . LYS B 1 68 ? 21.422 3.336 8.492 1 96.25 68 LYS B O 1
ATOM 3845 N N . PHE B 1 69 ? 23.016 4.793 7.926 1 96.44 69 PHE B N 1
ATOM 3846 C CA . PHE B 1 69 ? 23.328 4.125 6.668 1 96.44 69 PHE B CA 1
ATOM 3847 C C . PHE B 1 69 ? 23.875 2.727 6.922 1 96.44 69 PHE B C 1
ATOM 3849 O O . PHE B 1 69 ? 23.484 1.767 6.258 1 96.44 69 PHE B O 1
ATOM 3856 N N . SER B 1 70 ? 24.734 2.617 7.895 1 97.62 70 SER B N 1
ATOM 3857 C CA . SER B 1 70 ? 25.312 1.32 8.242 1 97.62 70 SER B CA 1
ATOM 3858 C C . SER B 1 70 ? 24.234 0.356 8.734 1 97.62 70 SER B C 1
ATOM 3860 O O . SER B 1 70 ? 24.25 -0.829 8.398 1 97.62 70 SER B O 1
ATOM 3862 N N . ILE B 1 71 ? 23.328 0.835 9.484 1 97.44 71 ILE B N 1
ATOM 3863 C CA . ILE B 1 71 ? 22.234 0.01 9.984 1 97.44 71 ILE B CA 1
ATOM 3864 C C . ILE B 1 71 ? 21.359 -0.446 8.82 1 97.44 71 ILE B C 1
ATOM 3866 O O . ILE B 1 71 ? 20.922 -1.603 8.773 1 97.44 71 ILE B O 1
ATOM 3870 N N . ALA B 1 72 ? 21.062 0.448 7.902 1 97.81 72 ALA B N 1
ATOM 3871 C CA . ALA B 1 72 ? 20.266 0.102 6.723 1 97.81 72 ALA B CA 1
ATOM 3872 C C . ALA B 1 72 ? 20.969 -0.977 5.898 1 97.81 72 ALA B C 1
ATOM 3874 O O . ALA B 1 72 ? 20.312 -1.881 5.371 1 97.81 72 ALA B O 1
ATOM 3875 N N . LEU B 1 73 ? 22.281 -0.908 5.797 1 97.69 73 LEU B N 1
ATOM 3876 C CA . LEU B 1 73 ? 23.047 -1.897 5.055 1 97.69 73 LEU B CA 1
ATOM 3877 C C . LEU B 1 73 ? 22.984 -3.264 5.727 1 97.69 73 LEU B C 1
ATOM 3879 O O . LEU B 1 73 ? 22.812 -4.285 5.055 1 97.69 73 LEU B O 1
ATOM 3883 N N . VAL B 1 74 ? 23.094 -3.252 6.996 1 97.94 74 VAL B N 1
ATOM 3884 C CA . VAL B 1 74 ? 23 -4.496 7.75 1 97.94 74 VAL B CA 1
ATOM 3885 C C . VAL B 1 74 ? 21.609 -5.098 7.574 1 97.94 74 VAL B C 1
ATOM 3887 O O . VAL B 1 74 ? 21.469 -6.312 7.395 1 97.94 74 VAL B O 1
ATOM 3890 N N . PHE B 1 75 ? 20.609 -4.281 7.66 1 97.88 75 PHE B N 1
ATOM 3891 C CA . PHE B 1 75 ? 19.234 -4.75 7.469 1 97.88 75 PHE B CA 1
ATOM 3892 C C . PHE B 1 75 ? 19.062 -5.395 6.098 1 97.88 75 PHE B C 1
ATOM 3894 O O . PHE B 1 75 ? 18.438 -6.445 5.977 1 97.88 75 PHE B O 1
ATOM 3901 N N . LEU B 1 76 ? 19.609 -4.789 5.055 1 97.62 76 LEU B N 1
ATOM 3902 C CA . LEU B 1 76 ? 19.531 -5.352 3.715 1 97.62 76 LEU B CA 1
ATOM 3903 C C . LEU B 1 76 ? 20.219 -6.707 3.65 1 97.62 76 LEU B C 1
ATOM 3905 O O . LEU B 1 76 ? 19.703 -7.652 3.049 1 97.62 76 LEU B O 1
ATOM 3909 N N . PHE B 1 77 ? 21.344 -6.805 4.273 1 96.94 77 PHE B N 1
ATOM 3910 C CA . PHE B 1 77 ? 22.078 -8.055 4.254 1 96.94 77 PHE B CA 1
ATOM 3911 C C . PHE B 1 77 ? 21.312 -9.164 4.957 1 96.94 77 PHE B C 1
ATOM 3913 O O . PHE B 1 77 ? 21.25 -10.297 4.473 1 96.94 77 PHE B O 1
ATOM 3920 N N . ILE B 1 78 ? 20.719 -8.836 6.031 1 97.38 78 ILE B N 1
ATOM 3921 C CA . ILE B 1 78 ? 19.906 -9.812 6.75 1 97.38 78 ILE B CA 1
ATOM 3922 C C . ILE B 1 78 ? 18.719 -10.242 5.887 1 97.38 78 ILE B C 1
ATOM 3924 O O . ILE B 1 78 ? 18.391 -11.422 5.824 1 97.38 78 ILE B O 1
ATOM 3928 N N . SER B 1 79 ? 18.125 -9.281 5.254 1 98 79 SER B N 1
ATOM 3929 C CA . SER B 1 79 ? 16.984 -9.562 4.398 1 98 79 SER B CA 1
ATOM 3930 C C . SER B 1 79 ? 17.375 -10.453 3.225 1 98 79 SER B C 1
ATOM 3932 O O . SER B 1 79 ? 16.609 -11.344 2.83 1 98 79 SER B O 1
ATOM 3934 N N . LEU B 1 80 ? 18.516 -10.211 2.688 1 96.5 80 LEU B N 1
ATOM 3935 C CA . LEU B 1 80 ? 19.031 -11.031 1.591 1 96.5 80 LEU B CA 1
ATOM 3936 C C . LEU B 1 80 ? 19.266 -12.461 2.053 1 96.5 80 LEU B C 1
ATOM 3938 O O . LEU B 1 80 ? 18.984 -13.414 1.315 1 96.5 80 LEU B O 1
ATOM 3942 N N . PHE B 1 81 ? 19.719 -12.562 3.223 1 95.81 81 PHE B N 1
ATOM 3943 C CA . PHE B 1 81 ? 19.953 -13.883 3.801 1 95.81 81 PHE B CA 1
ATOM 3944 C C . PHE B 1 81 ? 18.641 -14.625 4.008 1 95.81 81 PHE B C 1
ATOM 3946 O O . PHE B 1 81 ? 18.516 -15.789 3.631 1 95.81 81 PHE B O 1
ATOM 3953 N N . ILE B 1 82 ? 17.719 -13.953 4.496 1 96.75 82 ILE B N 1
ATOM 3954 C CA . ILE B 1 82 ? 16.422 -14.562 4.758 1 96.75 82 ILE B CA 1
ATOM 3955 C C . ILE B 1 82 ? 15.773 -14.977 3.441 1 96.75 82 ILE B C 1
ATOM 3957 O O . ILE B 1 82 ? 15.312 -16.109 3.301 1 96.75 82 ILE B O 1
ATOM 3961 N N . GLN B 1 83 ? 15.773 -14.125 2.494 1 97.19 83 GLN B N 1
ATOM 3962 C CA . GLN B 1 83 ? 15.172 -14.438 1.2 1 97.19 83 GLN B CA 1
ATOM 3963 C C . GLN B 1 83 ? 15.891 -15.602 0.529 1 97.19 83 GLN B C 1
ATOM 3965 O O . GLN B 1 83 ? 15.25 -16.5 -0.034 1 97.19 83 GLN B O 1
ATOM 3970 N N . GLY B 1 84 ? 17.234 -15.586 0.574 1 95.62 84 GLY B N 1
ATOM 3971 C CA . GLY B 1 84 ? 18 -16.656 -0.046 1 95.62 84 GLY B CA 1
ATOM 3972 C C . GLY B 1 84 ? 17.703 -18.016 0.534 1 95.62 84 GLY B C 1
ATOM 3973 O O . GLY B 1 84 ? 17.531 -18.984 -0.208 1 95.62 84 GLY B O 1
ATOM 3974 N N . PHE B 1 85 ? 17.547 -18.078 1.795 1 95.75 85 PHE B N 1
ATOM 3975 C CA . PHE B 1 85 ? 17.25 -19.359 2.447 1 95.75 85 PHE B CA 1
ATOM 3976 C C . PHE B 1 85 ? 15.859 -19.844 2.068 1 95.75 85 PHE B C 1
ATOM 3978 O O . PHE B 1 85 ? 15.672 -21.031 1.771 1 95.75 85 PHE B O 1
ATOM 3985 N N . PHE B 1 86 ? 14.945 -18.984 2.049 1 96.19 86 PHE B N 1
ATOM 3986 C CA . PHE B 1 86 ? 13.586 -19.359 1.674 1 96.19 86 PHE B CA 1
ATOM 3987 C C . PHE B 1 86 ? 13.531 -19.828 0.223 1 96.19 86 PHE B C 1
ATOM 3989 O O . PHE B 1 86 ? 12.805 -20.75 -0.109 1 96.19 86 PHE B O 1
ATOM 3996 N N . MET B 1 87 ? 14.297 -19.203 -0.588 1 95.88 87 MET B N 1
ATOM 3997 C CA . MET B 1 87 ? 14.328 -19.578 -2.002 1 95.88 87 MET B CA 1
ATOM 3998 C C . MET B 1 87 ? 14.93 -20.953 -2.191 1 95.88 87 MET B C 1
ATOM 4000 O O . MET B 1 87 ? 14.422 -21.766 -2.971 1 95.88 87 MET B O 1
ATOM 4004 N N . ILE B 1 88 ? 16.016 -21.203 -1.47 1 95.31 88 ILE B N 1
ATOM 4005 C CA . ILE B 1 88 ? 16.672 -22.5 -1.555 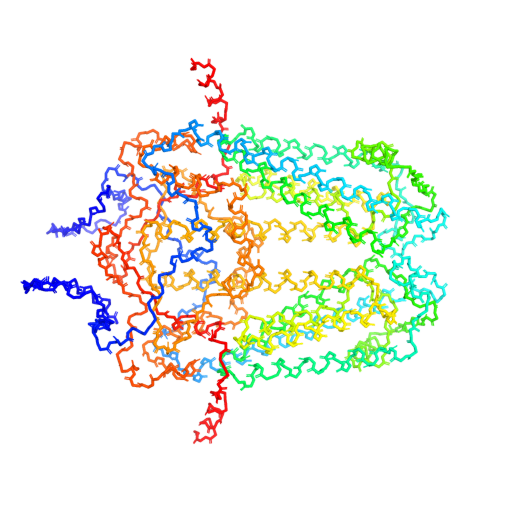1 95.31 88 ILE B CA 1
ATOM 4006 C C . ILE B 1 88 ? 15.719 -23.594 -1.074 1 95.31 88 ILE B C 1
ATOM 4008 O O . ILE B 1 88 ? 15.578 -24.641 -1.722 1 95.31 88 ILE B O 1
ATOM 4012 N N . TYR B 1 89 ? 15.055 -23.328 -0.03 1 94.25 89 TYR B N 1
ATOM 4013 C CA . TYR B 1 89 ? 14.133 -24.312 0.525 1 94.25 89 TYR B CA 1
ATOM 4014 C C . TYR B 1 89 ? 12.938 -24.516 -0.392 1 94.25 89 TYR B C 1
ATOM 4016 O O . TYR B 1 89 ? 12.453 -25.641 -0.554 1 94.25 89 TYR B O 1
ATOM 4024 N N . SER B 1 90 ? 12.453 -23.469 -0.952 1 95.06 90 SER B N 1
ATOM 4025 C CA . SER B 1 90 ? 11.344 -23.578 -1.9 1 95.06 90 SER B CA 1
ATOM 4026 C C . SER B 1 90 ? 11.75 -24.406 -3.117 1 95.06 90 SER B C 1
ATOM 4028 O O . SER B 1 90 ? 10.984 -25.25 -3.592 1 95.06 90 SER B O 1
ATOM 4030 N N . ASP B 1 91 ? 12.938 -24.188 -3.559 1 95.06 91 ASP B N 1
ATOM 4031 C CA . ASP B 1 91 ? 13.445 -24.859 -4.75 1 95.06 91 ASP B CA 1
ATOM 4032 C C . ASP B 1 91 ? 13.594 -26.359 -4.516 1 95.06 91 ASP B C 1
ATOM 4034 O O . ASP B 1 91 ? 13.547 -27.156 -5.461 1 95.06 91 ASP B O 1
ATOM 4038 N N . SER B 1 92 ? 13.781 -26.766 -3.268 1 92.44 92 SER B N 1
ATOM 4039 C CA . SER B 1 92 ? 13.93 -28.172 -2.939 1 92.44 92 SER B CA 1
ATOM 4040 C C . SER B 1 92 ? 12.625 -28.938 -3.176 1 92.44 92 SER B C 1
ATOM 4042 O O . SER B 1 92 ? 12.633 -30.172 -3.311 1 92.44 92 SER B O 1
ATOM 4044 N N . TYR B 1 93 ? 11.547 -28.266 -3.303 1 91.31 93 TYR B N 1
ATOM 4045 C CA . TYR B 1 93 ? 10.25 -28.891 -3.539 1 91.31 93 TYR B CA 1
ATOM 4046 C C . TYR B 1 93 ? 9.922 -28.922 -5.027 1 91.31 93 TYR B C 1
ATOM 4048 O O . TYR B 1 93 ? 8.922 -29.516 -5.438 1 91.31 93 TYR B O 1
ATOM 4056 N N . TYR B 1 94 ? 10.672 -28.25 -5.785 1 92.38 94 TYR B N 1
ATOM 4057 C CA . TYR B 1 94 ? 10.461 -28.203 -7.227 1 92.38 94 TYR B CA 1
ATOM 4058 C C . TYR B 1 94 ? 11.094 -29.422 -7.91 1 92.38 94 TYR B C 1
ATOM 4060 O O . TYR B 1 94 ? 12.203 -29.828 -7.562 1 92.38 94 TYR B O 1
ATOM 4068 N N . LYS B 1 95 ? 10.398 -29.953 -8.867 1 91.31 95 LYS B N 1
ATOM 4069 C CA . LYS B 1 95 ? 10.891 -31.062 -9.672 1 91.31 95 LYS B CA 1
ATOM 4070 C C . LYS B 1 95 ? 11.07 -30.656 -11.133 1 91.31 95 LYS B C 1
ATOM 4072 O O . LYS B 1 95 ? 10.188 -30.031 -11.727 1 91.31 95 LYS B O 1
ATOM 4077 N N . THR B 1 96 ? 12.18 -31.047 -11.648 1 93.25 96 THR B N 1
ATOM 4078 C CA . THR B 1 96 ? 12.453 -30.781 -13.055 1 93.25 96 THR B CA 1
ATOM 4079 C C . THR B 1 96 ? 11.383 -31.406 -13.945 1 93.25 96 THR B C 1
ATOM 4081 O O . THR B 1 96 ? 10.906 -32.5 -13.664 1 93.25 96 THR B O 1
ATOM 4084 N N . TYR B 1 97 ? 10.953 -30.641 -14.938 1 91.88 97 TYR B N 1
ATOM 4085 C CA . TYR B 1 97 ? 10.008 -31.062 -15.961 1 91.88 97 TYR B CA 1
ATOM 4086 C C . TYR B 1 97 ? 8.57 -30.922 -15.469 1 91.88 97 TYR B C 1
ATOM 4088 O O . TYR B 1 97 ? 7.656 -31.547 -16.031 1 91.88 97 TYR B O 1
ATOM 4096 N N . THR B 1 98 ? 8.453 -30.25 -14.367 1 91.94 98 THR B N 1
ATOM 4097 C CA . THR B 1 98 ? 7.098 -29.844 -13.992 1 91.94 98 THR B CA 1
ATOM 4098 C C . THR B 1 98 ? 6.52 -28.875 -15.031 1 91.94 98 THR B C 1
ATOM 4100 O O . THR B 1 98 ? 7.211 -27.969 -15.5 1 91.94 98 THR B O 1
ATOM 4103 N N . THR B 1 99 ? 5.301 -29.125 -15.414 1 91.81 99 THR B N 1
ATOM 4104 C CA . THR B 1 99 ? 4.656 -28.312 -16.438 1 91.81 99 THR B CA 1
ATOM 4105 C C . THR B 1 99 ? 4.512 -26.875 -15.969 1 91.81 99 THR B C 1
ATOM 4107 O O . THR B 1 99 ? 4.055 -26.609 -14.852 1 91.81 99 THR B O 1
ATOM 4110 N N . PRO B 1 100 ? 4.922 -25.922 -16.75 1 94.31 100 PRO B N 1
ATOM 4111 C CA . PRO B 1 100 ? 4.77 -24.516 -16.406 1 94.31 100 PRO B CA 1
ATOM 4112 C C . PRO B 1 100 ? 3.309 -24.078 -16.328 1 94.31 100 PRO B C 1
ATOM 4114 O O . PRO B 1 100 ? 2.428 -24.781 -16.844 1 94.31 100 PRO B O 1
ATOM 4117 N N . LEU B 1 101 ? 3.098 -22.969 -15.727 1 94.94 101 LEU B N 1
ATOM 4118 C CA . LEU B 1 101 ? 1.761 -22.391 -15.633 1 94.94 101 LEU B CA 1
ATOM 4119 C C . LEU B 1 101 ? 1.314 -21.828 -16.984 1 94.94 101 LEU B C 1
ATOM 4121 O O . LEU B 1 101 ? 2.148 -21.5 -17.828 1 94.94 101 LEU B O 1
ATOM 4125 N N . HIS B 1 102 ? 0.055 -21.781 -17.125 1 94.06 102 HIS B N 1
ATOM 4126 C CA . HIS B 1 102 ? -0.484 -21.172 -18.328 1 94.06 102 HIS B CA 1
ATOM 4127 C C . HIS B 1 102 ? -0.47 -19.641 -18.25 1 94.06 102 HIS B C 1
ATOM 4129 O O . HIS B 1 102 ? -1.24 -19.062 -17.484 1 94.06 102 HIS B O 1
ATOM 4135 N N . ASP B 1 103 ? 0.386 -19.047 -19.031 1 96.5 103 ASP B N 1
ATOM 4136 C CA . ASP B 1 103 ? 0.505 -17.594 -19.125 1 96.5 103 ASP B CA 1
ATOM 4137 C C . ASP B 1 103 ? 0.084 -17.094 -20.516 1 96.5 103 ASP B C 1
ATOM 4139 O O . ASP B 1 103 ? 0.49 -17.656 -21.531 1 96.5 103 ASP B O 1
ATOM 4143 N N . ARG B 1 104 ? -0.692 -16.094 -20.562 1 96.62 104 ARG B N 1
ATOM 4144 C CA . ARG B 1 104 ? -1.279 -15.625 -21.812 1 96.62 104 ARG B CA 1
ATOM 4145 C C . ARG B 1 104 ? -0.199 -15.141 -22.781 1 96.62 104 ARG B C 1
ATOM 4147 O O . ARG B 1 104 ? -0.25 -15.438 -23.969 1 96.62 104 ARG B O 1
ATOM 4154 N N . ILE B 1 105 ? 0.764 -14.461 -22.281 1 96.25 105 ILE B N 1
ATOM 4155 C CA . ILE B 1 105 ? 1.811 -13.938 -23.141 1 96.25 105 ILE B CA 1
ATOM 4156 C C . ILE B 1 105 ? 2.742 -15.062 -23.578 1 96.25 105 ILE B C 1
ATOM 4158 O O . ILE B 1 105 ? 3.168 -15.125 -24.734 1 96.25 105 ILE B O 1
ATOM 4162 N N . HIS B 1 106 ? 3.037 -15.969 -22.656 1 95.62 106 HIS B N 1
ATOM 4163 C CA . HIS B 1 106 ? 3.863 -17.125 -23 1 95.62 106 HIS B CA 1
ATOM 4164 C C . HIS B 1 106 ? 3.193 -17.984 -24.062 1 95.62 106 HIS B C 1
ATOM 4166 O O . HIS B 1 106 ? 3.857 -18.5 -24.969 1 95.62 106 HIS B O 1
ATOM 4172 N N . THR B 1 107 ? 1.9 -18.141 -23.875 1 93.75 107 THR B N 1
ATOM 4173 C CA . THR B 1 107 ? 1.156 -18.938 -24.844 1 93.75 107 THR B CA 1
ATOM 4174 C C . THR B 1 107 ? 1.163 -18.266 -26.203 1 93.75 107 THR B C 1
ATOM 4176 O O . THR B 1 107 ? 1.213 -18.938 -27.234 1 93.75 107 THR B O 1
ATOM 4179 N N . PHE B 1 108 ? 1.062 -16.953 -26.203 1 94.44 108 PHE B N 1
ATOM 4180 C CA . PHE B 1 108 ? 1.065 -16.188 -27.438 1 94.44 108 PHE B CA 1
ATOM 4181 C C . PHE B 1 108 ? 2.396 -16.328 -28.156 1 94.44 108 PHE B C 1
ATOM 4183 O O . PHE B 1 108 ? 2.43 -16.484 -29.391 1 94.44 108 PHE B O 1
ATOM 4190 N N . PHE B 1 109 ? 3.537 -16.438 -27.484 1 94.06 109 PHE B N 1
ATOM 4191 C CA . PHE B 1 109 ? 4.863 -16.516 -28.094 1 94.06 109 PHE B CA 1
ATOM 4192 C C . PHE B 1 109 ? 5.305 -17.969 -28.25 1 94.06 109 PHE B C 1
ATOM 4194 O O . PHE B 1 109 ? 6.195 -18.266 -29.047 1 94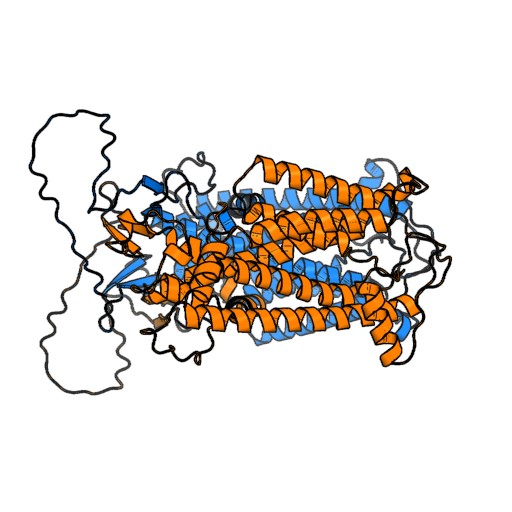.06 109 PHE B O 1
ATOM 4201 N N . GLU B 1 110 ? 4.719 -18.906 -27.484 1 91.75 110 GLU B N 1
ATOM 4202 C CA . GLU B 1 110 ? 4.949 -20.344 -27.531 1 91.75 110 GLU B CA 1
ATOM 4203 C C . GLU B 1 110 ? 6.355 -20.688 -27.047 1 91.75 110 GLU B C 1
ATOM 4205 O O . GLU B 1 110 ? 6.527 -21.562 -26.203 1 91.75 110 GLU B O 1
ATOM 4210 N N . TYR B 1 111 ? 7.426 -19.875 -27.594 1 92.44 111 TYR B N 1
ATOM 4211 C CA . TYR B 1 111 ? 8.805 -20.078 -27.172 1 92.44 111 TYR B CA 1
ATOM 4212 C C . TYR B 1 111 ? 9.508 -18.75 -26.938 1 92.44 111 TYR B C 1
ATOM 4214 O O . TYR B 1 111 ? 9.219 -17.75 -27.609 1 92.44 111 TYR B O 1
ATOM 4222 N N . PRO B 1 112 ? 10.383 -18.766 -25.938 1 92.88 112 PRO B N 1
ATOM 4223 C CA . PRO B 1 112 ? 11.133 -17.516 -25.734 1 92.88 112 PRO B CA 1
ATOM 4224 C C . PRO B 1 112 ? 12.172 -17.266 -26.812 1 92.88 112 PRO B C 1
ATOM 4226 O O . PRO B 1 112 ? 12.883 -18.188 -27.234 1 92.88 112 PRO B O 1
ATOM 4229 N N . PRO B 1 113 ? 12.227 -16.047 -27.266 1 93.44 113 PRO B N 1
ATOM 4230 C CA . PRO B 1 113 ? 13.281 -15.711 -28.234 1 93.44 113 PRO B CA 1
ATOM 4231 C C . PRO B 1 113 ? 14.688 -15.992 -27.703 1 93.44 113 PRO B C 1
ATOM 4233 O O . PRO B 1 113 ? 14.969 -15.719 -26.531 1 93.44 113 PRO B O 1
ATOM 4236 N N . ARG B 1 114 ? 15.586 -16.406 -28.547 1 90.69 114 ARG B N 1
ATOM 4237 C CA . ARG B 1 114 ? 16.922 -16.875 -28.141 1 90.69 114 ARG B CA 1
ATOM 4238 C C . ARG B 1 114 ? 17.781 -15.695 -27.703 1 90.69 114 ARG B C 1
ATOM 4240 O O . ARG B 1 114 ? 18.688 -15.859 -26.875 1 90.69 114 ARG B O 1
ATOM 4247 N N . TRP B 1 115 ? 17.484 -14.555 -28.125 1 90.94 115 TRP B N 1
ATOM 4248 C CA . TRP B 1 115 ? 18.344 -13.414 -27.844 1 90.94 115 TRP B CA 1
ATOM 4249 C C . TRP B 1 115 ? 18.016 -12.805 -26.484 1 90.94 115 TRP B C 1
ATOM 4251 O O . TRP B 1 115 ? 18.797 -12.016 -25.953 1 90.94 115 TRP B O 1
ATOM 4261 N N . ILE B 1 116 ? 16.922 -13.188 -25.938 1 91.62 116 ILE B N 1
ATOM 4262 C CA . ILE B 1 116 ? 16.547 -12.703 -24.609 1 91.62 116 ILE B CA 1
ATOM 4263 C C . ILE B 1 116 ? 17.062 -13.672 -23.547 1 91.62 116 ILE B C 1
ATOM 4265 O O . ILE B 1 116 ? 16.672 -14.836 -23.516 1 91.62 116 ILE B O 1
ATOM 4269 N N . SER B 1 117 ? 18.031 -13.195 -22.766 1 87.5 117 SER B N 1
ATOM 4270 C CA . SER B 1 117 ? 18.594 -14.039 -21.719 1 87.5 117 SER B CA 1
ATOM 4271 C C . SER B 1 117 ? 18.438 -13.398 -20.344 1 87.5 117 SER B C 1
ATOM 4273 O O . SER B 1 117 ? 18.188 -12.195 -20.234 1 87.5 117 SER B O 1
ATOM 4275 N N . TYR B 1 118 ? 18.562 -14.273 -19.406 1 87.81 118 TYR B N 1
ATOM 4276 C CA . TYR B 1 118 ? 18.562 -13.812 -18.016 1 87.81 118 TYR B CA 1
ATOM 4277 C C . TYR B 1 118 ? 19.641 -12.773 -17.781 1 87.81 118 TYR B C 1
ATOM 4279 O O . TYR B 1 118 ? 19.406 -11.758 -17.125 1 87.81 118 TYR B O 1
ATOM 4287 N N . ASN B 1 119 ? 20.766 -12.938 -18.359 1 88.88 119 ASN B N 1
ATOM 4288 C CA . ASN B 1 119 ? 21.891 -12.023 -18.219 1 88.88 119 ASN B CA 1
ATOM 4289 C C . ASN B 1 119 ? 21.609 -10.664 -18.859 1 88.88 119 ASN B C 1
ATOM 4291 O O . ASN B 1 119 ? 22.016 -9.625 -18.344 1 88.88 119 ASN B O 1
ATOM 4295 N N . LEU B 1 120 ? 20.969 -10.719 -19.938 1 90.81 120 LEU B N 1
ATOM 4296 C CA . LEU B 1 120 ? 20.594 -9.461 -20.594 1 90.81 120 LEU B CA 1
ATOM 4297 C C . LEU B 1 120 ? 19.688 -8.633 -19.703 1 90.81 120 LEU B C 1
ATOM 4299 O O . LEU B 1 120 ? 19.891 -7.422 -19.562 1 90.81 120 LEU B O 1
ATOM 4303 N N . SER B 1 121 ? 18.703 -9.312 -19.141 1 90.56 121 SER B N 1
ATOM 4304 C CA . SER B 1 121 ? 17.797 -8.602 -18.25 1 90.56 121 SER B CA 1
ATOM 4305 C C . SER B 1 121 ? 18.531 -7.996 -17.062 1 90.56 121 SER B C 1
ATOM 4307 O O . SER B 1 121 ? 18.297 -6.844 -16.703 1 90.56 121 SER B O 1
ATOM 4309 N N . ASN B 1 122 ? 19.453 -8.664 -16.5 1 90.94 122 ASN B N 1
ATOM 4310 C CA . ASN B 1 122 ? 20.234 -8.164 -15.375 1 90.94 122 ASN B CA 1
ATOM 4311 C C . ASN B 1 122 ? 21.109 -6.977 -15.789 1 90.94 122 ASN B C 1
ATOM 4313 O O . ASN B 1 122 ? 21.266 -6.023 -15.023 1 90.94 122 ASN B O 1
ATOM 4317 N N . ASN B 1 123 ? 21.641 -7.082 -16.953 1 91.69 123 ASN B N 1
ATOM 4318 C CA . ASN B 1 123 ? 22.469 -5.992 -17.453 1 91.69 123 ASN B CA 1
ATOM 4319 C C . ASN B 1 123 ? 21.656 -4.723 -17.672 1 91.69 123 ASN B C 1
ATOM 4321 O O . ASN B 1 123 ? 22.125 -3.617 -17.422 1 91.69 123 ASN B O 1
ATOM 4325 N N . LEU B 1 124 ? 20.5 -4.902 -18.141 1 93.19 124 LEU B N 1
ATOM 4326 C CA . LEU B 1 124 ? 19.625 -3.752 -18.359 1 93.19 124 LEU B CA 1
ATOM 4327 C C . LEU B 1 124 ? 19.234 -3.105 -17.031 1 93.19 124 LEU B C 1
ATOM 4329 O O . LEU B 1 124 ? 19.203 -1.877 -16.922 1 93.19 124 LEU B O 1
ATOM 4333 N N . ILE B 1 125 ? 18.969 -3.924 -16.109 1 92.81 125 ILE B N 1
ATOM 4334 C CA . ILE B 1 125 ? 18.641 -3.396 -14.781 1 92.81 125 ILE B CA 1
ATOM 4335 C C . ILE B 1 125 ? 19.875 -2.717 -14.18 1 92.81 125 ILE B C 1
ATOM 4337 O O . ILE B 1 125 ? 19.766 -1.694 -13.5 1 92.81 125 ILE B O 1
ATOM 4341 N N . ALA B 1 126 ? 21.047 -3.262 -14.469 1 91.38 126 ALA B N 1
ATOM 4342 C CA . ALA B 1 126 ? 22.297 -2.641 -14.016 1 91.38 126 ALA B CA 1
ATOM 4343 C C . ALA B 1 126 ? 22.469 -1.252 -14.625 1 91.38 126 ALA B C 1
ATOM 4345 O O . ALA B 1 126 ? 22.938 -0.326 -13.961 1 91.38 126 ALA B O 1
ATOM 4346 N N . LEU B 1 127 ? 22.094 -1.128 -15.828 1 91.62 127 LEU B N 1
ATOM 4347 C CA . LEU B 1 127 ? 22.141 0.175 -16.484 1 91.62 127 LEU B CA 1
ATOM 4348 C C . LEU B 1 127 ? 21.188 1.154 -15.805 1 91.62 127 LEU B C 1
ATOM 4350 O O . LEU B 1 127 ? 21.516 2.33 -15.633 1 91.62 127 LEU B O 1
ATOM 4354 N N . LEU B 1 128 ? 20.062 0.602 -15.477 1 91.62 128 LEU B N 1
ATOM 4355 C CA . LEU B 1 128 ? 19.094 1.426 -14.758 1 91.62 128 LEU B CA 1
ATOM 4356 C C . LEU B 1 128 ? 19.656 1.86 -13.406 1 91.62 128 LEU B C 1
ATOM 4358 O O . LEU B 1 128 ? 19.391 2.979 -12.953 1 91.62 128 LEU B O 1
ATOM 4362 N N . THR B 1 129 ? 20.406 1.021 -12.781 1 89.88 129 THR B N 1
ATOM 4363 C CA . THR B 1 129 ? 21.031 1.32 -11.5 1 89.88 129 THR B CA 1
ATOM 4364 C C . THR B 1 129 ? 21.984 2.504 -11.625 1 89.88 129 THR B C 1
ATOM 4366 O O . THR B 1 129 ? 22.156 3.277 -10.672 1 89.88 129 THR B O 1
ATOM 4369 N N . LEU B 1 130 ? 22.516 2.736 -12.781 1 87.62 130 LEU B N 1
ATOM 4370 C CA . LEU B 1 130 ? 23.391 3.867 -13.016 1 87.62 130 LEU B CA 1
ATOM 4371 C C . LEU B 1 130 ? 22.641 5.188 -12.883 1 87.62 130 LEU B C 1
ATOM 4373 O O . LEU B 1 130 ? 23.203 6.172 -12.383 1 87.62 130 LEU B O 1
ATOM 4377 N N . THR B 1 131 ? 21.438 5.18 -13.266 1 83.81 131 THR B N 1
ATOM 4378 C CA . THR B 1 131 ? 20.625 6.383 -13.109 1 83.81 131 THR B CA 1
ATOM 4379 C C . THR B 1 131 ? 20.375 6.676 -11.633 1 83.81 131 THR B C 1
ATOM 4381 O O . THR B 1 131 ? 20.328 7.836 -11.227 1 83.81 131 THR B O 1
ATOM 4384 N N . PHE B 1 132 ? 20.25 5.664 -10.898 1 88.19 132 PHE B N 1
ATOM 4385 C CA . PHE B 1 132 ? 20.078 5.797 -9.461 1 88.19 132 PHE B CA 1
ATOM 4386 C C . PHE B 1 132 ? 21.344 6.34 -8.805 1 88.19 132 PHE B C 1
ATOM 4388 O O . PHE B 1 132 ? 21.281 7.199 -7.926 1 88.19 132 PHE B O 1
ATOM 4395 N N . ILE B 1 133 ? 22.484 5.891 -9.312 1 88.44 133 ILE B N 1
ATOM 4396 C CA . ILE B 1 133 ? 23.766 6.367 -8.797 1 88.44 133 ILE B CA 1
ATOM 4397 C C . ILE B 1 133 ? 23.938 7.848 -9.133 1 88.44 133 ILE B C 1
ATOM 4399 O O . ILE B 1 133 ? 24.438 8.625 -8.312 1 88.44 133 ILE B O 1
ATOM 4403 N N . GLN B 1 134 ? 23.484 8.25 -10.211 1 84.69 134 GLN B N 1
ATOM 4404 C CA . GLN B 1 134 ? 23.516 9.656 -10.594 1 84.69 134 GLN B CA 1
ATOM 4405 C C . GLN B 1 134 ? 22.672 10.508 -9.656 1 84.69 134 GLN B C 1
ATOM 4407 O O . GLN B 1 134 ? 23.062 11.625 -9.297 1 84.69 134 GLN B O 1
ATOM 4412 N N . LEU B 1 135 ? 21.578 9.969 -9.273 1 84 135 LEU B N 1
ATOM 4413 C CA . LEU B 1 135 ? 20.703 10.672 -8.344 1 84 135 LEU B CA 1
ATOM 4414 C C . LEU B 1 135 ? 21.391 10.875 -7 1 84 135 LEU B C 1
ATOM 4416 O O . LEU B 1 135 ? 21.25 11.93 -6.375 1 84 135 LEU B O 1
ATOM 4420 N N . ILE B 1 136 ? 22.203 9.914 -6.664 1 87.25 136 ILE B N 1
ATOM 4421 C CA . ILE B 1 136 ? 22.906 9.969 -5.387 1 87.25 136 ILE B CA 1
ATOM 4422 C C . ILE B 1 136 ? 24.062 10.961 -5.48 1 87.25 136 ILE B C 1
ATOM 4424 O O . ILE B 1 136 ? 24.266 11.773 -4.582 1 87.25 136 ILE B O 1
ATOM 4428 N N . LEU B 1 137 ? 24.734 10.984 -6.586 1 84.31 137 LEU B N 1
ATOM 4429 C CA . LEU B 1 137 ? 25.969 11.75 -6.73 1 84.31 137 LEU B CA 1
ATOM 4430 C C . LEU B 1 137 ? 25.656 13.234 -6.922 1 84.31 137 LEU B C 1
ATOM 4432 O O . LEU B 1 137 ? 26.469 14.094 -6.547 1 84.31 137 LEU B O 1
ATOM 4436 N N . PHE B 1 138 ? 24.469 13.57 -7.402 1 82 138 PHE B N 1
ATOM 4437 C CA . PHE B 1 138 ? 24.203 14.961 -7.742 1 82 138 PHE B CA 1
ATOM 4438 C C . PHE B 1 138 ? 23.141 15.547 -6.816 1 82 138 PHE B C 1
ATOM 4440 O O . PHE B 1 138 ? 22.25 16.266 -7.262 1 82 138 PHE B O 1
ATOM 4447 N N . ASN B 1 139 ? 23.188 15.211 -5.602 1 83.81 139 ASN B N 1
ATOM 4448 C CA . ASN B 1 139 ? 22.406 15.781 -4.516 1 83.81 139 ASN B CA 1
ATOM 4449 C C . ASN B 1 139 ? 23.266 16.094 -3.303 1 83.81 139 ASN B C 1
ATOM 4451 O O . ASN B 1 139 ? 24.484 15.852 -3.316 1 83.81 139 ASN B O 1
ATOM 4455 N N . SER B 1 140 ? 22.703 16.797 -2.398 1 83.5 140 SER B N 1
ATOM 4456 C CA . SER B 1 140 ? 23.438 17.047 -1.161 1 83.5 140 SER B CA 1
ATOM 4457 C C . SER B 1 140 ? 23.766 15.758 -0.433 1 83.5 140 SER B C 1
ATOM 4459 O O . SER B 1 140 ? 23.062 14.758 -0.577 1 83.5 140 SER B O 1
ATOM 4461 N N . ILE B 1 141 ? 24.812 15.711 0.292 1 84.56 141 ILE B N 1
ATOM 4462 C CA . ILE B 1 141 ? 25.297 14.516 0.967 1 84.56 141 ILE B CA 1
ATOM 4463 C C . ILE B 1 141 ? 24.219 13.992 1.92 1 84.56 141 ILE B C 1
ATOM 4465 O O . ILE B 1 141 ? 24.031 12.781 2.045 1 84.56 141 ILE B O 1
ATOM 4469 N N . PHE B 1 142 ? 23.516 14.875 2.596 1 86.81 142 PHE B N 1
ATOM 4470 C CA . PHE B 1 142 ? 22.5 14.461 3.553 1 86.81 142 PHE B CA 1
ATOM 4471 C C . PHE B 1 142 ? 21.328 13.797 2.842 1 86.81 142 PHE B C 1
ATOM 4473 O O . PHE B 1 142 ? 20.844 12.75 3.279 1 86.81 142 PHE B O 1
ATOM 4480 N N . LEU B 1 143 ? 20.938 14.414 1.767 1 88.62 143 LEU B N 1
ATOM 4481 C CA . LEU B 1 143 ? 19.844 13.844 1.003 1 88.62 143 LEU B CA 1
ATOM 4482 C C . LEU B 1 143 ? 20.266 12.547 0.322 1 88.62 143 LEU B C 1
ATOM 4484 O O . LEU B 1 143 ? 19.469 11.609 0.218 1 88.62 143 LEU B O 1
ATOM 4488 N N . SER B 1 144 ? 21.516 12.531 -0.127 1 91.19 144 SER B N 1
ATOM 4489 C CA . SER B 1 144 ? 22.047 11.328 -0.77 1 91.19 144 SER B CA 1
ATOM 4490 C C . SER B 1 144 ? 22.016 10.141 0.185 1 91.19 144 SER B C 1
ATOM 4492 O O . SER B 1 144 ? 21.578 9.047 -0.182 1 91.19 144 SER B O 1
ATOM 4494 N N . ILE B 1 145 ? 22.453 10.375 1.38 1 92.62 145 ILE B N 1
ATOM 4495 C CA . ILE B 1 145 ? 22.469 9.312 2.371 1 92.62 145 ILE B CA 1
ATOM 4496 C C . ILE B 1 145 ? 21.031 8.875 2.678 1 92.62 145 ILE B C 1
ATOM 4498 O O . ILE B 1 145 ? 20.75 7.684 2.801 1 92.62 145 ILE B O 1
ATOM 4502 N N . ALA B 1 146 ? 20.125 9.828 2.775 1 93.12 146 ALA B N 1
ATOM 4503 C CA . ALA B 1 146 ? 18.719 9.523 3.037 1 93.12 146 ALA B CA 1
ATOM 4504 C C . ALA B 1 146 ? 18.125 8.68 1.916 1 93.12 146 ALA B C 1
ATOM 4506 O O . ALA B 1 146 ? 17.438 7.691 2.176 1 93.12 146 ALA B O 1
ATOM 4507 N N . ILE B 1 147 ? 18.391 9.031 0.686 1 93.56 147 ILE B N 1
ATOM 4508 C CA . ILE B 1 147 ? 17.875 8.32 -0.478 1 93.56 147 ILE B CA 1
ATOM 4509 C C . ILE B 1 147 ? 18.375 6.875 -0.469 1 93.56 147 ILE B C 1
ATOM 4511 O O . ILE B 1 147 ? 17.594 5.945 -0.722 1 93.56 147 ILE B O 1
ATOM 4515 N N . ILE B 1 148 ? 19.625 6.695 -0.164 1 95.25 148 ILE B N 1
ATOM 4516 C CA . ILE B 1 148 ? 20.188 5.352 -0.128 1 95.25 148 ILE B CA 1
ATOM 4517 C C . ILE B 1 148 ? 19.531 4.539 0.984 1 95.25 148 ILE B C 1
ATOM 4519 O O . ILE B 1 148 ? 19.203 3.369 0.792 1 95.25 148 ILE B O 1
ATOM 4523 N N . CYS B 1 149 ? 19.359 5.172 2.117 1 96.25 149 CYS B N 1
ATOM 4524 C CA . CYS B 1 149 ? 18.703 4.488 3.229 1 96.25 149 CYS B CA 1
ATOM 4525 C C . CYS B 1 149 ? 17.281 4.07 2.855 1 96.25 149 CYS B C 1
ATOM 4527 O O . CYS B 1 149 ? 16.891 2.934 3.105 1 96.25 149 CYS B O 1
ATOM 4529 N N . ARG B 1 150 ? 16.578 4.965 2.27 1 96.56 150 ARG B N 1
ATOM 4530 C CA . ARG B 1 150 ? 15.219 4.656 1.828 1 96.56 150 ARG B CA 1
ATOM 4531 C C . ARG B 1 150 ? 15.203 3.455 0.89 1 96.56 150 ARG B C 1
ATOM 4533 O O . ARG B 1 150 ? 14.391 2.547 1.049 1 96.56 150 ARG B O 1
ATOM 4540 N N . PHE B 1 151 ? 16.094 3.488 -0.064 1 96.75 151 PHE B N 1
ATOM 4541 C CA . PHE B 1 151 ? 16.203 2.418 -1.047 1 96.75 151 PHE B CA 1
ATOM 4542 C C . PHE B 1 151 ? 16.5 1.086 -0.365 1 96.75 151 PHE B C 1
ATOM 4544 O O . PHE B 1 151 ? 15.852 0.079 -0.653 1 96.75 151 PHE B O 1
ATOM 4551 N N . LEU B 1 152 ? 17.406 1.062 0.609 1 97.56 152 LEU B N 1
ATOM 4552 C CA . LEU B 1 152 ? 17.828 -0.16 1.282 1 97.56 152 LEU B CA 1
ATOM 4553 C C . LEU B 1 152 ? 16.703 -0.727 2.146 1 97.56 152 LEU B C 1
ATOM 4555 O O . LEU B 1 152 ? 16.484 -1.94 2.168 1 97.56 152 LEU B O 1
ATOM 4559 N N . TYR B 1 153 ? 15.992 0.093 2.824 1 97.62 153 TYR B N 1
ATOM 4560 C CA . TYR B 1 153 ? 14.906 -0.374 3.682 1 97.62 153 TYR B CA 1
ATOM 4561 C C . TYR B 1 153 ? 13.758 -0.928 2.852 1 97.62 153 TYR B C 1
ATOM 4563 O O . TYR B 1 153 ? 13.18 -1.963 3.191 1 97.62 153 TYR B O 1
ATOM 4571 N N . MET B 1 154 ? 13.422 -0.269 1.78 1 97.75 154 MET B N 1
ATOM 4572 C CA . MET B 1 154 ? 12.336 -0.746 0.928 1 97.75 154 MET B CA 1
ATOM 4573 C C . MET B 1 154 ? 12.703 -2.074 0.275 1 97.75 154 MET B C 1
ATOM 4575 O O . MET B 1 154 ? 11.883 -2.998 0.234 1 97.75 154 MET B O 1
ATOM 4579 N N . LEU B 1 155 ? 13.922 -2.145 -0.189 1 97.69 155 LEU B N 1
ATOM 4580 C CA . LEU B 1 155 ? 14.391 -3.385 -0.797 1 97.69 155 LEU B CA 1
ATOM 4581 C C . LEU B 1 155 ? 14.422 -4.516 0.225 1 97.69 155 LEU B C 1
ATOM 4583 O O . LEU B 1 155 ? 13.961 -5.625 -0.058 1 97.69 155 LEU B O 1
ATOM 4587 N N . GLY B 1 156 ? 14.969 -4.18 1.369 1 97.88 156 GLY B N 1
ATOM 4588 C CA . GLY B 1 156 ? 15.031 -5.191 2.414 1 97.88 156 GLY B CA 1
ATOM 4589 C C . GLY B 1 156 ? 13.664 -5.688 2.848 1 97.88 156 GLY B C 1
ATOM 4590 O O . GLY B 1 156 ? 13.453 -6.891 3.004 1 97.88 156 GLY B O 1
ATOM 4591 N N . PHE B 1 157 ? 12.781 -4.816 3.074 1 97.38 157 PHE B N 1
ATOM 4592 C CA . PHE B 1 157 ? 11.43 -5.176 3.465 1 97.38 157 PHE B CA 1
ATOM 4593 C C . PHE B 1 157 ? 10.773 -6.062 2.41 1 97.38 157 PHE B C 1
ATOM 4595 O O . PHE B 1 157 ? 10.141 -7.07 2.74 1 97.38 157 PHE B O 1
ATOM 4602 N N . PHE B 1 158 ? 10.961 -5.68 1.15 1 98.19 158 PHE B N 1
ATOM 4603 C CA . PHE B 1 158 ? 10.398 -6.441 0.042 1 98.19 158 PHE B CA 1
ATOM 4604 C C . PHE B 1 158 ? 11 -7.844 -0.01 1 98.19 158 PHE B C 1
ATOM 4606 O O . PHE B 1 158 ? 10.289 -8.82 -0.257 1 98.19 158 PHE B O 1
ATOM 4613 N N . TYR B 1 159 ? 12.242 -7.961 0.223 1 98 159 TYR B N 1
ATOM 4614 C CA . TYR B 1 159 ? 12.906 -9.258 0.135 1 98 159 TYR B CA 1
ATOM 4615 C C . TYR B 1 159 ? 12.414 -10.195 1.225 1 98 159 TYR B C 1
ATOM 4617 O O . TYR B 1 159 ? 12.297 -11.406 1.002 1 98 159 TYR B O 1
ATOM 4625 N N . ILE B 1 160 ? 12.148 -9.719 2.322 1 97.75 160 ILE B N 1
ATOM 4626 C CA . ILE B 1 160 ? 11.602 -10.555 3.389 1 97.75 160 ILE B CA 1
ATOM 4627 C C . ILE B 1 160 ? 10.211 -11.055 2.992 1 97.75 160 ILE B C 1
ATOM 4629 O O . ILE B 1 160 ? 9.93 -12.25 3.092 1 97.75 160 ILE B O 1
ATOM 4633 N N . LEU B 1 161 ? 9.414 -10.156 2.523 1 97.38 161 LEU B N 1
ATOM 4634 C CA . LEU B 1 161 ? 8.062 -10.516 2.102 1 97.38 161 LEU B CA 1
ATOM 4635 C C . LEU B 1 161 ? 8.102 -11.516 0.954 1 97.38 161 LEU B C 1
ATOM 4637 O O . LEU B 1 161 ? 7.391 -12.523 0.98 1 97.38 161 LEU B O 1
ATOM 4641 N N . ARG B 1 162 ? 8.883 -11.172 0.005 1 97.38 162 ARG B N 1
ATOM 4642 C CA . ARG B 1 162 ? 9.039 -12.031 -1.165 1 97.38 162 ARG B CA 1
ATOM 4643 C C . ARG B 1 162 ? 9.523 -13.422 -0.764 1 97.38 162 ARG B C 1
ATOM 4645 O O . ARG B 1 162 ? 9 -14.43 -1.25 1 97.38 162 ARG B O 1
ATOM 4652 N N . GLY B 1 163 ? 10.508 -13.469 0.139 1 97.06 163 GLY B N 1
ATOM 4653 C CA . GLY B 1 163 ? 11.016 -14.75 0.614 1 97.06 163 GLY B CA 1
ATOM 4654 C C . GLY B 1 163 ? 9.945 -15.609 1.258 1 97.06 163 GLY B C 1
ATOM 4655 O O . GLY B 1 163 ? 9.836 -16.797 0.969 1 97.06 163 GLY B O 1
ATOM 4656 N N . ILE B 1 164 ? 9.141 -15.023 2.012 1 97.56 164 ILE B N 1
ATOM 4657 C CA . ILE B 1 164 ? 8.07 -15.742 2.695 1 97.56 164 ILE B CA 1
ATOM 4658 C C . ILE B 1 164 ? 7.074 -16.281 1.672 1 97.56 164 ILE B C 1
ATOM 4660 O O . ILE B 1 164 ? 6.691 -17.453 1.729 1 97.56 164 ILE B O 1
ATOM 4664 N N . LEU B 1 165 ? 6.684 -15.508 0.722 1 97.38 165 LEU B N 1
ATOM 4665 C CA . LEU B 1 165 ? 5.695 -15.898 -0.277 1 97.38 165 LEU B CA 1
ATOM 4666 C C . LEU B 1 165 ? 6.219 -17.031 -1.153 1 97.38 165 LEU B C 1
ATOM 4668 O O . LEU B 1 165 ? 5.484 -17.969 -1.465 1 97.38 165 LEU B O 1
ATOM 4672 N N . VAL B 1 166 ? 7.469 -16.938 -1.501 1 96.62 166 VAL B N 1
ATOM 4673 C CA . VAL B 1 166 ? 8.078 -17.953 -2.35 1 96.62 166 VAL B CA 1
ATOM 4674 C C . VAL B 1 166 ? 8.164 -19.266 -1.589 1 96.62 166 VAL B C 1
ATOM 4676 O O . VAL B 1 166 ? 7.984 -20.344 -2.172 1 96.62 166 VAL B O 1
ATOM 4679 N N . TYR B 1 167 ? 8.367 -19.156 -0.338 1 96.69 167 TYR B N 1
ATOM 4680 C CA . TYR B 1 167 ? 8.562 -20.359 0.46 1 96.69 167 TYR B CA 1
ATOM 4681 C C . TYR B 1 167 ? 7.234 -21.078 0.697 1 96.69 167 TYR B C 1
ATOM 4683 O O . TYR B 1 167 ? 7.148 -22.297 0.551 1 96.69 167 TYR B O 1
ATOM 4691 N N . VAL B 1 168 ? 6.203 -20.344 1.011 1 96.88 168 VAL B N 1
ATOM 4692 C CA . VAL B 1 168 ? 4.965 -20.969 1.474 1 96.88 168 VAL B CA 1
ATOM 4693 C C . VAL B 1 168 ? 4.301 -21.719 0.322 1 96.88 168 VAL B C 1
ATOM 4695 O O . VAL B 1 168 ? 3.641 -22.734 0.535 1 96.88 168 VAL B O 1
ATOM 4698 N N . THR B 1 169 ? 4.438 -21.219 -0.887 1 96.5 169 THR B N 1
ATOM 4699 C CA . THR B 1 169 ? 3.898 -21.875 -2.074 1 96.5 169 THR B CA 1
ATOM 4700 C C . THR B 1 169 ? 4.906 -21.828 -3.217 1 96.5 169 THR B C 1
ATOM 4702 O O . THR B 1 169 ? 5.277 -20.75 -3.691 1 96.5 169 THR B O 1
ATOM 4705 N N . SER B 1 170 ? 5.281 -22.969 -3.725 1 95.12 170 SER B N 1
ATOM 4706 C CA . SER B 1 170 ? 6.262 -23.047 -4.801 1 95.12 170 SER B CA 1
ATOM 4707 C C . SER B 1 170 ? 5.586 -23.078 -6.168 1 95.12 170 SER B C 1
ATOM 4709 O O . SER B 1 170 ? 4.73 -23.938 -6.414 1 95.12 170 SER B O 1
ATOM 4711 N N . LEU B 1 171 ? 5.945 -22.188 -7.023 1 95.19 171 LEU B N 1
ATOM 4712 C CA . LEU B 1 171 ? 5.445 -22.156 -8.391 1 95.19 171 LEU B CA 1
ATOM 4713 C C . LEU B 1 171 ? 6.41 -22.875 -9.336 1 95.19 171 LEU B C 1
ATOM 4715 O O . LEU B 1 171 ? 7.629 -22.828 -9.133 1 95.19 171 LEU B O 1
ATOM 4719 N N . PRO B 1 172 ? 5.844 -23.484 -10.312 1 95.19 172 PRO B N 1
ATOM 4720 C CA . PRO B 1 172 ? 6.738 -24.125 -11.273 1 95.19 172 PRO B CA 1
ATOM 4721 C C . PRO B 1 172 ? 7.527 -23.125 -12.109 1 95.19 172 PRO B C 1
ATOM 4723 O O . PRO B 1 172 ? 7.066 -22 -12.328 1 95.19 172 PRO B O 1
ATOM 4726 N N . ALA B 1 173 ? 8.633 -23.594 -12.562 1 95.69 173 ALA B N 1
ATOM 4727 C CA . ALA B 1 173 ? 9.484 -22.75 -13.398 1 95.69 173 ALA B CA 1
ATOM 4728 C C . ALA B 1 173 ? 8.82 -22.469 -14.742 1 95.69 173 ALA B C 1
ATOM 4730 O O . ALA B 1 173 ? 7.926 -23.203 -15.164 1 95.69 173 ALA B O 1
ATOM 4731 N N . THR B 1 174 ? 9.219 -21.438 -15.383 1 94.81 174 THR B N 1
ATOM 4732 C CA . THR B 1 174 ? 8.68 -21.062 -16.688 1 94.81 174 THR B CA 1
ATOM 4733 C C . THR B 1 174 ? 9.188 -22 -17.781 1 94.81 174 THR B C 1
ATOM 4735 O O . THR B 1 174 ? 8.547 -22.156 -18.812 1 94.81 174 THR B O 1
ATOM 4738 N N . LEU B 1 175 ? 10.336 -22.531 -17.453 1 92.75 175 LEU B N 1
ATOM 4739 C CA . LEU B 1 175 ? 10.914 -23.531 -18.344 1 92.75 175 LEU B CA 1
ATOM 4740 C C . LEU B 1 175 ? 10.992 -24.891 -17.672 1 92.75 175 LEU B C 1
ATOM 4742 O O . LEU B 1 175 ? 11.484 -25.016 -16.562 1 92.75 175 LEU B O 1
ATOM 4746 N N . GLU B 1 176 ? 10.602 -25.891 -18.344 1 91.94 176 GLU B N 1
ATOM 4747 C CA . GLU B 1 176 ? 10.531 -27.234 -17.781 1 91.94 176 GLU B CA 1
ATOM 4748 C C . GLU B 1 176 ? 11.922 -27.797 -17.531 1 91.94 176 GLU B C 1
ATOM 4750 O O . GLU B 1 176 ? 12.086 -28.688 -16.703 1 91.94 176 GLU B O 1
ATOM 4755 N N . THR B 1 177 ? 12.945 -27.219 -18.156 1 91.12 177 THR B N 1
ATOM 4756 C CA . THR B 1 177 ? 14.289 -27.781 -18.109 1 91.12 177 THR B CA 1
ATOM 4757 C C . THR B 1 177 ? 15.07 -27.203 -16.938 1 91.12 177 THR B C 1
ATOM 4759 O O . THR B 1 177 ? 16.234 -27.531 -16.734 1 91.12 177 THR B O 1
ATOM 4762 N N . CYS B 1 178 ? 14.391 -26.422 -16.172 1 92.12 178 CYS B N 1
ATOM 4763 C CA . CYS B 1 178 ? 15.078 -25.812 -15.047 1 92.12 178 CYS B CA 1
ATOM 4764 C C . CYS B 1 178 ? 15.484 -26.859 -14.016 1 92.12 178 CYS B C 1
ATOM 4766 O O . CYS B 1 178 ? 14.688 -27.719 -13.664 1 92.12 178 CYS B O 1
ATOM 4768 N N . VAL B 1 179 ? 16.75 -26.75 -13.523 1 93.31 179 VAL B N 1
ATOM 4769 C CA . VAL B 1 179 ? 17.266 -27.672 -12.516 1 93.31 179 VAL B CA 1
ATOM 4770 C C . VAL B 1 179 ? 17.344 -26.969 -11.164 1 93.31 179 VAL B C 1
ATOM 4772 O O . VAL B 1 179 ? 18.016 -25.938 -11.031 1 93.31 179 VAL B O 1
ATOM 4775 N N . PRO B 1 180 ? 16.625 -27.531 -10.148 1 94.12 180 PRO B N 1
ATOM 4776 C CA . PRO B 1 180 ? 16.641 -26.875 -8.836 1 94.12 180 PRO B CA 1
ATOM 4777 C C . PRO B 1 180 ? 18.016 -26.844 -8.195 1 94.12 180 PRO B C 1
ATOM 4779 O O . PRO B 1 180 ? 18.859 -27.703 -8.492 1 94.12 180 PRO B O 1
ATOM 4782 N N . LEU B 1 181 ? 18.172 -25.922 -7.309 1 93.5 181 LEU B N 1
ATOM 4783 C CA . LEU B 1 181 ? 19.438 -25.75 -6.605 1 93.5 181 LEU B CA 1
ATOM 4784 C C . LEU B 1 181 ? 19.656 -26.859 -5.582 1 93.5 181 LEU B C 1
ATOM 4786 O O . LEU B 1 181 ? 18.703 -27.312 -4.941 1 93.5 181 LEU B O 1
ATOM 4790 N N . GLU B 1 182 ? 20.891 -27.281 -5.441 1 89.62 182 GLU B N 1
ATOM 4791 C CA . GLU B 1 182 ? 21.234 -28.25 -4.41 1 89.62 182 GLU B CA 1
ATOM 4792 C C . GLU B 1 182 ? 21.188 -27.625 -3.021 1 89.62 182 GLU B C 1
ATOM 4794 O O . GLU B 1 182 ? 21.562 -26.469 -2.842 1 89.62 182 GLU B O 1
ATOM 4799 N N . ARG B 1 183 ? 20.625 -28.375 -2.062 1 90.19 183 ARG B N 1
ATOM 4800 C CA . ARG B 1 183 ? 20.609 -27.953 -0.668 1 90.19 183 ARG B CA 1
ATOM 4801 C C . ARG B 1 183 ? 21.578 -28.781 0.174 1 90.19 183 ARG B C 1
ATOM 4803 O O . ARG B 1 183 ? 21.797 -29.953 -0.107 1 90.19 183 ARG B O 1
ATOM 4810 N N . GLY B 1 184 ? 22.219 -28.109 1.15 1 91.69 184 GLY B N 1
ATOM 4811 C CA . GLY B 1 184 ? 23.172 -28.781 2.023 1 91.69 184 GLY B CA 1
ATOM 4812 C C . GLY B 1 184 ? 23.156 -28.25 3.441 1 91.69 184 GLY B C 1
ATOM 4813 O O . GLY B 1 184 ? 22.094 -27.922 3.982 1 91.69 184 GLY B O 1
ATOM 4814 N N . ASN B 1 185 ? 24.328 -28.312 4 1 92 185 ASN B N 1
ATOM 4815 C CA . ASN B 1 185 ? 24.453 -27.781 5.352 1 92 185 ASN B CA 1
ATOM 4816 C C . ASN B 1 185 ? 24.375 -26.266 5.363 1 92 185 ASN B C 1
ATOM 4818 O O . ASN B 1 185 ? 24.219 -25.641 4.312 1 92 185 ASN B O 1
ATOM 4822 N N . PHE B 1 186 ? 24.422 -25.766 6.504 1 93 186 PHE B N 1
ATOM 4823 C CA . PHE B 1 186 ? 24.234 -24.328 6.672 1 93 186 PHE B CA 1
ATOM 4824 C C . PHE B 1 186 ? 25.281 -23.547 5.895 1 93 186 PHE B C 1
ATOM 4826 O O . PHE B 1 186 ? 24.969 -22.578 5.199 1 93 186 PHE B O 1
ATOM 4833 N N . ALA B 1 187 ? 26.531 -23.906 5.945 1 93.06 187 ALA B N 1
ATOM 4834 C CA . ALA B 1 187 ? 27.609 -23.219 5.258 1 93.06 187 ALA B CA 1
ATOM 4835 C C . ALA B 1 187 ? 27.453 -23.297 3.742 1 93.06 187 ALA B C 1
ATOM 4837 O O . ALA B 1 187 ? 27.688 -22.328 3.029 1 93.06 187 ALA B O 1
ATOM 4838 N N . PHE B 1 188 ? 27.047 -24.438 3.316 1 93.38 188 PHE B N 1
ATOM 4839 C CA . PHE B 1 188 ? 26.812 -24.641 1.892 1 93.38 188 PHE B CA 1
ATOM 4840 C C . PHE B 1 188 ? 25.672 -23.75 1.396 1 93.38 188 PHE B C 1
ATOM 4842 O O . PHE B 1 188 ? 25.797 -23.109 0.347 1 93.38 188 PHE B O 1
ATOM 4849 N N . ASN B 1 189 ? 24.672 -23.75 2.184 1 93.94 189 ASN B N 1
ATOM 4850 C CA . ASN B 1 189 ? 23.516 -22.938 1.806 1 93.94 189 ASN B CA 1
ATOM 4851 C C . ASN B 1 189 ? 23.859 -21.453 1.819 1 93.94 189 ASN B C 1
ATOM 4853 O O . ASN B 1 189 ? 23.328 -20.688 1.012 1 93.94 189 ASN B O 1
ATOM 4857 N N . LEU B 1 190 ? 24.672 -21.078 2.703 1 93.81 190 LEU B N 1
ATOM 4858 C CA . LEU B 1 190 ? 25.125 -19.688 2.746 1 93.81 190 LEU B CA 1
ATOM 4859 C C . LEU B 1 190 ? 25.891 -19.328 1.477 1 93.81 190 LEU B C 1
ATOM 4861 O O . LEU B 1 190 ? 25.734 -18.219 0.944 1 93.81 190 LEU B O 1
ATOM 4865 N N . LEU B 1 191 ? 26.688 -20.172 1.031 1 92.94 191 LEU B N 1
ATOM 4866 C CA . LEU B 1 191 ? 27.406 -19.969 -0.217 1 92.94 191 LEU B CA 1
ATOM 4867 C C . LEU B 1 191 ? 26.438 -19.875 -1.396 1 92.94 191 LEU B C 1
ATOM 4869 O O . LEU B 1 191 ? 26.641 -19.078 -2.311 1 92.94 191 LEU B O 1
ATOM 4873 N N . GLN B 1 192 ? 25.484 -20.75 -1.328 1 93.81 192 GLN B N 1
ATOM 4874 C CA . GLN B 1 192 ? 24.469 -20.719 -2.383 1 93.81 192 GLN B CA 1
ATOM 4875 C C . GLN B 1 192 ? 23.75 -19.375 -2.42 1 93.81 192 GLN B C 1
ATOM 4877 O O . GLN B 1 192 ? 23.453 -18.859 -3.496 1 93.81 192 GLN B O 1
ATOM 4882 N N . VAL B 1 193 ? 23.453 -18.875 -1.256 1 94.25 193 VAL B N 1
ATOM 4883 C CA . VAL B 1 193 ? 22.781 -17.578 -1.167 1 94.25 193 VAL B CA 1
ATOM 4884 C C . VAL B 1 193 ? 23.672 -16.5 -1.801 1 94.25 193 VAL B C 1
ATOM 4886 O O . VAL B 1 193 ? 23.172 -15.648 -2.539 1 94.25 193 VAL B O 1
ATOM 4889 N N . ALA B 1 194 ? 24.922 -16.531 -1.562 1 93.88 194 ALA B N 1
ATOM 4890 C CA . ALA B 1 194 ? 25.859 -15.586 -2.162 1 93.88 194 ALA B CA 1
ATOM 4891 C C . ALA B 1 194 ? 25.875 -15.727 -3.682 1 93.88 194 ALA B C 1
ATOM 4893 O O . ALA B 1 194 ? 25.875 -14.719 -4.402 1 93.88 194 ALA B O 1
ATOM 4894 N N . LYS B 1 195 ? 25.828 -16.938 -4.141 1 92.88 195 LYS B N 1
ATOM 4895 C CA . LYS B 1 195 ? 25.859 -17.203 -5.574 1 92.88 195 LYS B CA 1
ATOM 4896 C C . LYS B 1 195 ? 24.578 -16.672 -6.246 1 92.88 195 LYS B C 1
ATOM 4898 O O . LYS B 1 195 ? 24.625 -16.172 -7.367 1 92.88 195 LYS B O 1
ATOM 4903 N N . ILE B 1 196 ? 23.5 -16.844 -5.566 1 92 196 ILE B N 1
ATOM 4904 C CA . ILE B 1 196 ? 22.219 -16.359 -6.086 1 92 196 ILE B CA 1
ATOM 4905 C C . ILE B 1 196 ? 22.281 -14.836 -6.277 1 92 196 ILE B C 1
ATOM 4907 O O . ILE B 1 196 ? 21.922 -14.328 -7.34 1 92 196 ILE B O 1
ATOM 4911 N N . ASN B 1 197 ? 22.828 -14.141 -5.297 1 88.88 197 ASN B N 1
ATOM 4912 C CA . ASN B 1 197 ? 22.859 -12.68 -5.316 1 88.88 197 ASN B CA 1
ATOM 4913 C C . ASN B 1 197 ? 23.906 -12.156 -6.293 1 88.88 197 ASN B C 1
ATOM 4915 O O . ASN B 1 197 ? 23.844 -11 -6.711 1 88.88 197 ASN B O 1
ATOM 4919 N N . MET B 1 198 ? 24.812 -13.008 -6.684 1 88 198 MET B N 1
ATOM 4920 C CA . MET B 1 198 ? 25.812 -12.633 -7.68 1 88 198 MET B CA 1
ATOM 4921 C C . MET B 1 198 ? 25.406 -13.109 -9.07 1 88 198 MET B C 1
ATOM 4923 O O . MET B 1 198 ? 26.203 -13.039 -10.016 1 88 198 MET B O 1
ATOM 4927 N N . ASN B 1 199 ? 24.266 -13.688 -9.156 1 85.19 199 ASN B N 1
ATOM 4928 C CA . ASN B 1 199 ? 23.688 -14.156 -10.406 1 85.19 199 ASN B CA 1
ATOM 4929 C C . ASN B 1 199 ? 24.5 -15.297 -11.008 1 85.19 199 ASN B C 1
ATOM 4931 O O . ASN B 1 199 ? 24.672 -15.383 -12.227 1 85.19 199 ASN B O 1
ATOM 4935 N N . LEU B 1 200 ? 25.016 -16.125 -10.164 1 87.94 200 LEU B N 1
ATOM 4936 C CA . LEU B 1 200 ? 25.812 -17.25 -10.617 1 87.94 200 LEU B CA 1
ATOM 4937 C C . LEU B 1 200 ? 24.953 -18.516 -10.719 1 87.94 200 LEU B C 1
ATOM 4939 O O . LEU B 1 200 ? 25.297 -19.438 -11.461 1 87.94 200 LEU B O 1
ATOM 4943 N N . VAL B 1 201 ? 23.922 -18.531 -9.914 1 88.94 201 VAL B N 1
ATOM 4944 C CA . VAL B 1 201 ? 22.969 -19.641 -9.953 1 88.94 201 VAL B CA 1
ATOM 4945 C C . VAL B 1 201 ? 21.547 -19.094 -10.023 1 88.94 201 VAL B C 1
ATOM 4947 O O . VAL B 1 201 ? 21.281 -17.953 -9.609 1 88.94 201 VAL B O 1
ATOM 4950 N N . TYR B 1 202 ? 20.688 -19.953 -10.555 1 87.88 202 TYR B N 1
ATOM 4951 C CA . TYR B 1 202 ? 19.297 -19.531 -10.742 1 87.88 202 TYR B CA 1
ATOM 4952 C C . TYR B 1 202 ? 18.344 -20.422 -9.938 1 87.88 202 TYR B C 1
ATOM 4954 O O . TYR B 1 202 ? 18.547 -21.641 -9.852 1 87.88 202 TYR B O 1
ATOM 4962 N N . VAL B 1 203 ? 17.391 -19.75 -9.391 1 92.44 203 VAL B N 1
ATOM 4963 C CA . VAL B 1 203 ? 16.359 -20.453 -8.617 1 92.44 203 VAL B CA 1
ATOM 4964 C C . VAL B 1 203 ? 15.141 -20.703 -9.5 1 92.44 203 VAL B C 1
ATOM 4966 O O . VAL B 1 203 ? 14.672 -19.812 -10.195 1 92.44 203 VAL B O 1
ATOM 4969 N N . CYS B 1 204 ? 14.57 -21.859 -9.461 1 94 204 CYS B N 1
ATOM 4970 C CA . CYS B 1 204 ? 13.492 -22.234 -10.359 1 94 204 CYS B CA 1
ATOM 4971 C C . CYS B 1 204 ? 12.141 -21.781 -9.82 1 94 204 CYS B C 1
ATOM 4973 O O . CYS B 1 204 ? 11.258 -21.406 -10.594 1 94 204 CYS B O 1
ATOM 4975 N N . SER B 1 205 ? 11.953 -21.766 -8.547 1 93.44 205 SER B N 1
ATOM 4976 C CA . SER B 1 205 ? 10.625 -21.578 -7.961 1 93.44 205 SER B CA 1
ATOM 4977 C C . SER B 1 205 ? 10.406 -20.109 -7.562 1 93.44 205 SER B C 1
ATOM 4979 O O . SER B 1 205 ? 9.406 -19.781 -6.934 1 93.44 205 SER B O 1
ATOM 4981 N N . ASP B 1 206 ? 11.328 -19.219 -7.887 1 89.94 206 ASP B N 1
ATOM 4982 C CA . ASP B 1 206 ? 11.258 -17.812 -7.539 1 89.94 206 ASP B CA 1
ATOM 4983 C C . ASP B 1 206 ? 10.375 -17.047 -8.516 1 89.94 206 ASP B C 1
ATOM 4985 O O . ASP B 1 206 ? 10.859 -16.156 -9.227 1 89.94 206 ASP B O 1
ATOM 4989 N N . LEU B 1 207 ? 8.984 -17.391 -8.453 1 93 207 LEU B N 1
ATOM 4990 C CA . LEU B 1 207 ? 8.164 -16.859 -9.531 1 93 207 LEU B CA 1
ATOM 4991 C C . LEU B 1 207 ? 6.816 -16.375 -9.008 1 93 207 LEU B C 1
ATOM 4993 O O . LEU B 1 207 ? 5.82 -16.391 -9.734 1 93 207 LEU B O 1
ATOM 4997 N N . ILE B 1 208 ? 6.746 -16.031 -7.77 1 94.69 208 ILE B N 1
ATOM 4998 C CA . ILE B 1 208 ? 5.508 -15.469 -7.238 1 94.69 208 ILE B CA 1
ATOM 4999 C C . ILE B 1 208 ? 5.512 -13.953 -7.422 1 94.69 208 ILE B C 1
ATOM 5001 O O . ILE B 1 208 ? 4.551 -13.383 -7.949 1 94.69 208 ILE B O 1
ATOM 5005 N N . ILE B 1 209 ? 6.559 -13.367 -7.043 1 97.31 209 ILE B N 1
ATOM 5006 C CA . ILE B 1 209 ? 6.766 -11.938 -7.227 1 97.31 209 ILE B CA 1
ATOM 5007 C C . ILE B 1 209 ? 8.156 -11.688 -7.805 1 97.31 209 ILE B C 1
ATOM 5009 O O . ILE B 1 209 ? 9.164 -12.047 -7.195 1 97.31 209 ILE B O 1
ATOM 5013 N N . SER B 1 210 ? 8.258 -11.031 -8.875 1 96.81 210 SER B N 1
ATOM 5014 C CA . SER B 1 210 ? 9.508 -10.812 -9.586 1 96.81 210 SER B CA 1
ATOM 5015 C C . SER B 1 210 ? 10.359 -9.758 -8.891 1 96.81 210 SER B C 1
ATOM 5017 O O . SER B 1 210 ? 9.938 -8.602 -8.758 1 96.81 210 SER B O 1
ATOM 5019 N N . GLY B 1 211 ? 11.539 -10.125 -8.516 1 95.19 211 GLY B N 1
ATOM 5020 C CA . GLY B 1 211 ? 12.492 -9.164 -7.984 1 95.19 211 GLY B CA 1
ATOM 5021 C C . GLY B 1 211 ? 12.984 -8.172 -9.023 1 95.19 211 GLY B C 1
ATOM 5022 O O . GLY B 1 211 ? 13.211 -7.004 -8.719 1 95.19 211 GLY B O 1
ATOM 5023 N N . HIS B 1 212 ? 13.133 -8.656 -10.258 1 94.94 212 HIS B N 1
ATOM 5024 C CA . HIS B 1 212 ? 13.539 -7.797 -11.367 1 94.94 212 HIS B CA 1
ATOM 5025 C C . HIS B 1 212 ? 12.531 -6.676 -11.594 1 94.94 212 HIS B C 1
ATOM 5027 O O . HIS B 1 212 ? 12.914 -5.512 -11.734 1 94.94 212 HIS B O 1
ATOM 5033 N N . SER B 1 213 ? 11.289 -7.117 -11.633 1 97.44 213 SER B N 1
ATOM 5034 C CA . SER B 1 213 ? 10.242 -6.129 -11.859 1 97.44 213 SER B CA 1
ATOM 5035 C C . SER B 1 213 ? 10.164 -5.129 -10.711 1 97.44 213 SER B C 1
ATOM 5037 O O . SER B 1 213 ? 10.008 -3.93 -10.93 1 97.44 213 SER B O 1
ATOM 5039 N N . PHE B 1 214 ? 10.258 -5.582 -9.508 1 97.75 214 PHE B N 1
ATOM 5040 C CA . PHE B 1 214 ? 10.242 -4.707 -8.344 1 97.75 214 PHE B CA 1
ATOM 5041 C C . PHE B 1 214 ? 11.375 -3.689 -8.414 1 97.75 214 PHE B C 1
ATOM 5043 O O . PHE B 1 214 ? 11.141 -2.486 -8.273 1 97.75 214 PHE B O 1
ATOM 5050 N N . SER B 1 215 ? 12.617 -4.219 -8.625 1 96.5 215 SER B N 1
ATOM 5051 C CA . SER B 1 215 ? 13.781 -3.342 -8.688 1 96.5 215 SER B CA 1
ATOM 5052 C C . SER B 1 215 ? 13.648 -2.32 -9.805 1 96.5 215 SER B C 1
ATOM 5054 O O . SER B 1 215 ? 13.938 -1.137 -9.617 1 96.5 215 SER B O 1
ATOM 5056 N N . THR B 1 216 ? 13.203 -2.764 -10.93 1 97.31 216 THR B N 1
ATOM 5057 C CA . THR B 1 216 ? 12.992 -1.872 -12.07 1 97.31 216 THR B CA 1
ATOM 5058 C C . THR B 1 216 ? 12.008 -0.759 -11.711 1 97.31 216 THR B C 1
ATOM 5060 O O . THR B 1 216 ? 12.266 0.414 -11.984 1 97.31 216 THR B O 1
ATOM 5063 N N . THR B 1 217 ? 10.969 -1.115 -11.047 1 97.25 217 THR B N 1
ATOM 5064 C CA . THR B 1 217 ? 9.93 -0.15 -10.703 1 97.25 217 THR B CA 1
ATOM 5065 C C . THR B 1 217 ? 10.422 0.816 -9.633 1 97.25 217 THR B C 1
ATOM 5067 O O . THR B 1 217 ? 10.125 2.01 -9.672 1 97.25 217 THR B O 1
ATOM 5070 N N . ILE B 1 218 ? 11.125 0.287 -8.664 1 96.81 218 ILE B N 1
ATOM 5071 C CA . ILE B 1 218 ? 11.641 1.138 -7.598 1 96.81 218 ILE B CA 1
ATOM 5072 C C . ILE B 1 218 ? 12.562 2.205 -8.188 1 96.81 218 ILE B C 1
ATOM 5074 O O . ILE B 1 218 ? 12.484 3.377 -7.809 1 96.81 218 ILE B O 1
ATOM 5078 N N . PHE B 1 219 ? 13.414 1.842 -9.109 1 96.12 219 PHE B N 1
ATOM 5079 C CA . PHE B 1 219 ? 14.297 2.807 -9.758 1 96.12 219 PHE B CA 1
ATOM 5080 C C . PHE B 1 219 ? 13.492 3.816 -10.57 1 96.12 219 PHE B C 1
ATOM 5082 O O . PHE B 1 219 ? 13.82 5.004 -10.586 1 96.12 219 PHE B O 1
ATOM 5089 N N . LEU B 1 220 ? 12.516 3.336 -11.188 1 94.62 220 LEU B N 1
ATOM 5090 C CA . LEU B 1 220 ? 11.625 4.234 -11.914 1 94.62 220 LEU B CA 1
ATOM 5091 C C . LEU B 1 220 ? 11 5.258 -10.977 1 94.62 220 LEU B C 1
ATOM 5093 O O . LEU B 1 220 ? 11 6.457 -11.266 1 94.62 220 LEU B O 1
ATOM 5097 N N . LEU B 1 221 ? 10.523 4.805 -9.867 1 94.19 221 LEU B N 1
ATOM 5098 C CA . LEU B 1 221 ? 9.836 5.684 -8.922 1 94.19 221 LEU B CA 1
ATOM 5099 C C . LEU B 1 221 ? 10.805 6.684 -8.305 1 94.19 221 LEU B C 1
ATOM 5101 O O . LEU B 1 221 ? 10.445 7.84 -8.078 1 94.19 221 LEU B O 1
ATOM 5105 N N . PHE B 1 222 ? 12 6.246 -8.008 1 93.56 222 PHE B N 1
ATOM 5106 C CA . PHE B 1 222 ? 13 7.195 -7.523 1 93.56 222 PHE B CA 1
ATOM 5107 C C . PHE B 1 222 ? 13.25 8.289 -8.555 1 93.56 222 PHE B C 1
ATOM 5109 O O . PHE B 1 222 ? 13.391 9.461 -8.203 1 93.56 222 PHE B O 1
ATOM 5116 N N . SER B 1 223 ? 13.305 7.91 -9.773 1 90.75 223 SER B N 1
ATOM 5117 C CA . SER B 1 223 ? 13.508 8.898 -10.828 1 90.75 223 SER B CA 1
ATOM 5118 C C . SER B 1 223 ? 12.312 9.844 -10.938 1 90.75 223 SER B C 1
ATOM 5120 O O . SER B 1 223 ? 12.484 11.055 -11.086 1 90.75 223 SER B O 1
ATOM 5122 N N . LEU B 1 224 ? 11.172 9.336 -10.805 1 88.62 224 LEU B N 1
ATOM 5123 C CA . LEU B 1 224 ? 9.961 10.141 -10.945 1 88.62 224 LEU B CA 1
ATOM 5124 C C . LEU B 1 224 ? 9.789 11.086 -9.766 1 88.62 224 LEU B C 1
ATOM 5126 O O . LEU B 1 224 ? 9.305 12.203 -9.922 1 88.62 224 LEU B O 1
ATOM 5130 N N . PHE B 1 225 ? 10.25 10.695 -8.586 1 88.38 225 PHE B N 1
ATOM 5131 C CA . PHE B 1 225 ? 10.008 11.461 -7.367 1 88.38 225 PHE B CA 1
ATOM 5132 C C . PHE B 1 225 ? 11.141 12.445 -7.109 1 88.38 225 PHE B C 1
ATOM 5134 O O . PHE B 1 225 ? 10.938 13.492 -6.496 1 88.38 225 PHE B O 1
ATOM 5141 N N . TYR B 1 226 ? 12.344 12.133 -7.535 1 88.31 226 TYR B N 1
ATOM 5142 C CA . TYR B 1 226 ? 13.492 12.914 -7.074 1 88.31 226 TYR B CA 1
ATOM 5143 C C . TYR B 1 226 ? 14.117 13.688 -8.227 1 88.31 226 TYR B C 1
ATOM 5145 O O . TYR B 1 226 ? 15.07 14.445 -8.023 1 88.31 226 TYR B O 1
ATOM 5153 N N . MET B 1 227 ? 13.586 13.516 -9.383 1 84.12 227 MET B N 1
ATOM 5154 C CA . MET B 1 227 ? 14.102 14.266 -10.531 1 84.12 227 MET B CA 1
ATOM 5155 C C . MET B 1 227 ? 13.016 15.156 -11.125 1 84.12 227 MET B C 1
ATOM 5157 O O . MET B 1 227 ? 11.844 14.773 -11.172 1 84.12 227 MET B O 1
ATOM 5161 N N . ASN B 1 228 ? 13.414 16.312 -11.641 1 83.06 228 ASN B N 1
ATOM 5162 C CA . ASN B 1 228 ? 12.469 17.234 -12.25 1 83.06 228 ASN B CA 1
ATOM 5163 C C . ASN B 1 228 ? 12.547 17.203 -13.773 1 83.06 228 ASN B C 1
ATOM 5165 O O . ASN B 1 228 ? 11.625 17.656 -14.461 1 83.06 228 ASN B O 1
ATOM 5169 N N . ASN B 1 229 ? 13.547 16.656 -14.359 1 84.94 229 ASN B N 1
ATOM 5170 C CA . ASN B 1 229 ? 13.727 16.625 -15.812 1 84.94 229 ASN B CA 1
ATOM 5171 C C . ASN B 1 229 ? 12.727 15.695 -16.484 1 84.94 229 ASN B C 1
ATOM 5173 O O . ASN B 1 229 ? 12.836 14.469 -16.359 1 84.94 229 ASN B O 1
ATOM 5177 N N . ILE B 1 230 ? 11.852 16.219 -17.203 1 86.75 230 ILE B N 1
ATOM 5178 C CA . ILE B 1 230 ? 10.758 15.469 -17.812 1 86.75 230 ILE B CA 1
ATOM 5179 C C . ILE B 1 230 ? 11.297 14.539 -18.906 1 86.75 230 ILE B C 1
ATOM 5181 O O . ILE B 1 230 ? 10.789 13.43 -19.078 1 86.75 230 ILE B O 1
ATOM 5185 N N . ILE B 1 231 ? 12.25 14.945 -19.625 1 90.62 231 ILE B N 1
ATOM 5186 C CA . ILE B 1 231 ? 12.812 14.141 -20.719 1 90.62 231 ILE B CA 1
ATOM 5187 C C . ILE B 1 231 ? 13.461 12.883 -20.141 1 90.62 231 ILE B C 1
ATOM 5189 O O . ILE B 1 231 ? 13.211 11.773 -20.609 1 90.62 231 ILE B O 1
ATOM 5193 N N . LEU B 1 232 ? 14.242 13.102 -19.141 1 88.5 232 LEU B N 1
ATOM 5194 C CA . LEU B 1 232 ? 14.906 11.961 -18.516 1 88.5 232 LEU B CA 1
ATOM 5195 C C . LEU B 1 232 ? 13.883 11.008 -17.891 1 88.5 232 LEU B C 1
ATOM 5197 O O . LEU B 1 232 ? 14.016 9.789 -18 1 88.5 232 LEU B O 1
ATOM 5201 N N . LYS B 1 233 ? 12.891 11.531 -17.297 1 89.62 233 LYS B N 1
ATOM 5202 C CA . LYS B 1 233 ? 11.828 10.719 -16.703 1 89.62 233 LYS B CA 1
ATOM 5203 C C . LYS B 1 233 ? 11.133 9.867 -17.781 1 89.62 233 LYS B C 1
ATOM 5205 O O . LYS B 1 233 ? 10.859 8.688 -17.547 1 89.62 233 LYS B O 1
ATOM 5210 N N . THR B 1 234 ? 10.891 10.453 -18.875 1 93.12 234 THR B N 1
ATOM 5211 C CA . THR B 1 234 ? 10.195 9.766 -19.953 1 93.12 234 THR B CA 1
ATOM 5212 C C . THR B 1 234 ? 11.07 8.656 -20.547 1 93.12 234 THR B C 1
ATOM 5214 O O . THR B 1 234 ? 10.594 7.551 -20.797 1 93.12 234 THR B O 1
ATOM 5217 N N . VAL B 1 235 ? 12.281 8.93 -20.703 1 94.19 235 VAL B N 1
ATOM 5218 C CA . VAL B 1 235 ? 13.211 7.945 -21.25 1 94.19 235 VAL B CA 1
ATOM 5219 C C . VAL B 1 235 ? 13.328 6.766 -20.297 1 94.19 235 VAL B C 1
ATOM 5221 O O . VAL B 1 235 ? 13.289 5.605 -20.719 1 94.19 235 VAL B O 1
ATOM 5224 N N . ILE B 1 236 ? 13.43 7.07 -19.047 1 94.12 236 ILE B N 1
ATOM 5225 C CA . ILE B 1 236 ? 13.555 6.016 -18.047 1 94.12 236 ILE B CA 1
ATOM 5226 C C . ILE B 1 236 ? 12.266 5.195 -18 1 94.12 236 ILE B C 1
ATOM 5228 O O . ILE B 1 236 ? 12.305 3.969 -17.891 1 94.12 236 ILE B O 1
ATOM 5232 N N . ALA B 1 237 ? 11.133 5.859 -18.078 1 94.38 237 ALA B N 1
ATOM 5233 C CA . ALA B 1 237 ? 9.852 5.164 -18.078 1 94.38 237 ALA B CA 1
ATOM 5234 C C . ALA B 1 237 ? 9.742 4.199 -19.25 1 94.38 237 ALA B C 1
ATOM 5236 O O . ALA B 1 237 ? 9.312 3.055 -19.094 1 94.38 237 ALA B O 1
ATOM 5237 N N . PHE B 1 238 ? 10.156 4.609 -20.391 1 96.44 238 PHE B N 1
ATOM 5238 C CA . PHE B 1 238 ? 10.125 3.758 -21.578 1 96.44 238 PHE B CA 1
ATOM 5239 C C . PHE B 1 238 ? 11.102 2.596 -21.422 1 96.44 238 PHE B C 1
ATOM 5241 O O . PHE B 1 238 ? 10.797 1.467 -21.812 1 96.44 238 PHE B O 1
ATOM 5248 N N . PHE B 1 239 ? 12.227 2.91 -20.906 1 96.5 239 PHE B N 1
ATOM 5249 C CA . PHE B 1 239 ? 13.234 1.882 -20.688 1 96.5 239 PHE B CA 1
ATOM 5250 C C . PHE B 1 239 ? 12.711 0.817 -19.719 1 96.5 239 PHE B C 1
ATOM 5252 O O . PHE B 1 239 ? 12.938 -0.377 -19.938 1 96.5 239 PHE B O 1
ATOM 5259 N N . CYS B 1 240 ? 12.016 1.236 -18.703 1 97.38 240 CYS B N 1
ATOM 5260 C CA . CYS B 1 240 ? 11.438 0.296 -17.75 1 97.38 240 CYS B CA 1
ATOM 5261 C C . CYS B 1 240 ? 10.375 -0.573 -18.422 1 97.38 240 CYS B C 1
ATOM 5263 O O . CYS B 1 240 ? 10.305 -1.776 -18.172 1 97.38 240 CYS B O 1
ATOM 5265 N N . CYS B 1 241 ? 9.57 0.019 -19.297 1 97.56 241 CYS B N 1
ATOM 5266 C CA . CYS B 1 241 ? 8.578 -0.75 -20.047 1 97.56 241 CYS B CA 1
ATOM 5267 C C . CYS B 1 241 ? 9.25 -1.817 -20.891 1 97.56 241 CYS B C 1
ATOM 5269 O O . CYS B 1 241 ? 8.75 -2.938 -21 1 97.56 241 CYS B O 1
ATOM 5271 N N . PHE B 1 242 ? 10.336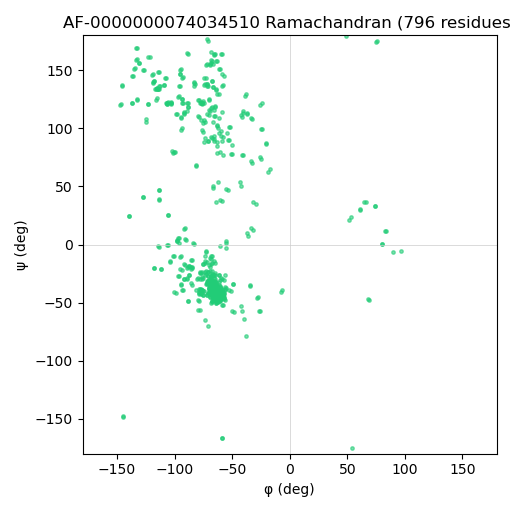 -1.447 -21.422 1 96.94 242 PHE B N 1
ATOM 5272 C CA . PHE B 1 242 ? 11.109 -2.379 -22.234 1 96.94 242 PHE B CA 1
ATOM 5273 C C . PHE B 1 242 ? 11.617 -3.541 -21.391 1 96.94 242 PHE B C 1
ATOM 5275 O O . PHE B 1 242 ? 11.539 -4.699 -21.812 1 96.94 242 PHE B O 1
ATOM 5282 N N . ILE B 1 243 ? 12.078 -3.264 -20.25 1 97.19 243 ILE B N 1
ATOM 5283 C CA . ILE B 1 243 ? 12.602 -4.297 -19.359 1 97.19 243 ILE B CA 1
ATOM 5284 C C . ILE B 1 243 ? 11.469 -5.246 -18.953 1 97.19 243 ILE B C 1
ATOM 5286 O O . ILE B 1 243 ? 11.641 -6.465 -18.969 1 97.19 243 ILE B O 1
ATOM 5290 N N . TYR B 1 244 ? 10.281 -4.676 -18.594 1 98.12 244 TYR B N 1
ATOM 5291 C CA . TYR B 1 244 ? 9.141 -5.512 -18.234 1 98.12 244 TYR B CA 1
ATOM 5292 C C . TYR B 1 244 ? 8.789 -6.465 -19.375 1 98.12 244 TYR B C 1
ATOM 5294 O O . TYR B 1 244 ? 8.586 -7.66 -19.156 1 98.12 244 TYR B O 1
ATOM 5302 N N . ALA B 1 245 ? 8.75 -5.941 -20.578 1 97.19 245 ALA B N 1
ATOM 5303 C CA . ALA B 1 245 ? 8.398 -6.742 -21.734 1 97.19 245 ALA B CA 1
ATOM 5304 C C . ALA B 1 245 ? 9.414 -7.855 -21.969 1 97.19 245 ALA B C 1
ATOM 5306 O O . ALA B 1 245 ? 9.047 -9 -22.25 1 97.19 245 ALA B O 1
ATOM 5307 N N . LEU B 1 246 ? 10.625 -7.539 -21.812 1 96.75 246 LEU B N 1
ATOM 5308 C CA . LEU B 1 246 ? 11.688 -8.5 -22.078 1 96.75 246 LEU B CA 1
ATOM 5309 C C . LEU B 1 246 ? 11.648 -9.641 -21.062 1 96.75 246 LEU B C 1
ATOM 5311 O O . LEU B 1 246 ? 11.859 -10.805 -21.422 1 96.75 246 LEU B O 1
ATOM 5315 N N . ILE B 1 247 ? 11.359 -9.336 -19.828 1 96.62 247 ILE B N 1
ATOM 5316 C CA . ILE B 1 247 ? 11.375 -10.375 -18.797 1 96.62 247 ILE B CA 1
ATOM 5317 C C . ILE B 1 247 ? 10.188 -11.312 -19 1 96.62 247 ILE B C 1
ATOM 5319 O O . ILE B 1 247 ? 10.289 -12.516 -18.75 1 96.62 247 ILE B O 1
ATOM 5323 N N . ILE B 1 248 ? 9.07 -10.82 -19.516 1 97.56 248 ILE B N 1
ATOM 5324 C CA . ILE B 1 248 ? 7.895 -11.656 -19.766 1 97.56 248 ILE B CA 1
ATOM 5325 C C . ILE B 1 248 ? 8.086 -12.453 -21.047 1 97.56 248 ILE B C 1
ATOM 5327 O O . ILE B 1 248 ? 7.949 -13.68 -21.047 1 97.56 248 ILE B O 1
ATOM 5331 N N . ILE B 1 249 ? 8.5 -11.781 -22.109 1 96.88 249 ILE B N 1
ATOM 5332 C CA . ILE B 1 249 ? 8.633 -12.406 -23.422 1 96.88 249 ILE B CA 1
ATOM 5333 C C . ILE B 1 249 ? 9.773 -13.422 -23.406 1 96.88 249 ILE B C 1
ATOM 5335 O O . ILE B 1 249 ? 9.711 -14.445 -24.094 1 96.88 249 ILE B O 1
ATOM 5339 N N . GLY B 1 250 ? 10.75 -13.211 -22.562 1 95.94 250 GLY B N 1
ATOM 5340 C CA . GLY B 1 250 ? 11.883 -14.109 -22.453 1 95.94 250 GLY B CA 1
ATOM 5341 C C . GLY B 1 250 ? 11.617 -15.297 -21.547 1 95.94 250 GLY B C 1
ATOM 5342 O O . GLY B 1 250 ? 12.508 -16.125 -21.312 1 95.94 250 GLY B O 1
ATOM 5343 N N . PHE B 1 251 ? 10.406 -15.43 -20.969 1 95.81 251 PHE B N 1
ATOM 5344 C CA . PHE B 1 251 ? 9.984 -16.5 -20.094 1 95.81 251 PHE B CA 1
ATOM 5345 C C . PHE B 1 251 ? 10.844 -16.547 -18.828 1 95.81 251 PHE B C 1
ATOM 5347 O O . PHE B 1 251 ? 11.148 -17.625 -18.312 1 95.81 251 PHE B O 1
ATOM 5354 N N . ILE B 1 252 ? 11.305 -15.391 -18.469 1 94.25 252 ILE B N 1
ATOM 5355 C CA . ILE B 1 252 ? 12.07 -15.297 -17.234 1 94.25 252 ILE B CA 1
ATOM 5356 C C . ILE B 1 252 ? 11.117 -15.289 -16.031 1 94.25 252 ILE B C 1
ATOM 5358 O O . ILE B 1 252 ? 11.375 -15.953 -15.031 1 94.25 252 ILE B O 1
ATOM 5362 N N . HIS B 1 253 ? 10.055 -14.578 -16.156 1 96.62 253 HIS B N 1
ATOM 5363 C CA . HIS B 1 253 ? 9 -14.5 -15.164 1 96.62 253 HIS B CA 1
ATOM 5364 C C . HIS B 1 253 ? 7.621 -14.594 -15.805 1 96.62 253 HIS B C 1
ATOM 5366 O O . HIS B 1 253 ? 7.461 -14.281 -16.984 1 96.62 253 HIS B O 1
ATOM 5372 N N . TYR B 1 254 ? 6.656 -15.102 -15.078 1 97.62 254 TYR B N 1
ATOM 5373 C CA . TYR B 1 254 ? 5.266 -15.047 -15.5 1 97.62 254 TYR B CA 1
ATOM 5374 C C . TYR B 1 254 ? 4.746 -13.617 -15.516 1 97.62 254 TYR B C 1
ATOM 5376 O O . TYR B 1 254 ? 5.266 -12.758 -14.805 1 97.62 254 TYR B O 1
ATOM 5384 N N . THR B 1 255 ? 3.734 -13.375 -16.312 1 98 255 THR B N 1
ATOM 5385 C CA . THR B 1 255 ? 3.148 -12.039 -16.391 1 98 255 THR B CA 1
ATOM 5386 C C . THR B 1 255 ? 2.604 -11.609 -15.031 1 98 255 THR B C 1
ATOM 5388 O O . THR B 1 255 ? 2.791 -10.461 -14.617 1 98 255 THR B O 1
ATOM 5391 N N . SER B 1 256 ? 1.939 -12.508 -14.328 1 97.06 256 SER B N 1
ATOM 5392 C CA . SER B 1 256 ? 1.367 -12.18 -13.031 1 97.06 256 SER B CA 1
ATOM 5393 C C . SER B 1 256 ? 2.453 -11.797 -12.031 1 97.06 256 SER B C 1
ATOM 5395 O O . SER B 1 256 ? 2.279 -10.867 -11.234 1 97.06 256 SER B O 1
ATOM 5397 N N . ASP B 1 257 ? 3.555 -12.5 -12.016 1 97.06 257 ASP B N 1
ATOM 5398 C CA . ASP B 1 257 ? 4.617 -12.203 -11.062 1 97.06 257 ASP B CA 1
ATOM 5399 C C . ASP B 1 257 ? 5.258 -10.844 -11.367 1 97.06 257 ASP B C 1
ATOM 5401 O O . ASP B 1 257 ? 5.617 -10.109 -10.445 1 97.06 257 ASP B O 1
ATOM 5405 N N . VAL B 1 258 ? 5.414 -10.531 -12.68 1 98.19 258 VAL B N 1
ATOM 5406 C CA . VAL B 1 258 ? 5.934 -9.219 -13.07 1 98.19 258 VAL B CA 1
ATOM 5407 C C . VAL B 1 258 ? 4.969 -8.125 -12.617 1 98.19 258 VAL B C 1
ATOM 5409 O O . VAL B 1 258 ? 5.391 -7.109 -12.055 1 98.19 258 VAL B O 1
ATOM 5412 N N . LEU B 1 259 ? 3.701 -8.344 -12.805 1 98.06 259 LEU B N 1
ATOM 5413 C CA . LEU B 1 259 ? 2.691 -7.375 -12.391 1 98.06 259 LEU B CA 1
ATOM 5414 C C . LEU B 1 259 ? 2.688 -7.203 -10.875 1 98.06 259 LEU B C 1
ATOM 5416 O O . LEU B 1 259 ? 2.559 -6.086 -10.375 1 98.06 259 LEU B O 1
ATOM 5420 N N . LEU B 1 260 ? 2.793 -8.266 -10.18 1 98.06 260 LEU B N 1
ATOM 5421 C CA . LEU B 1 260 ? 2.832 -8.188 -8.727 1 98.06 260 LEU B CA 1
ATOM 5422 C C . LEU B 1 260 ? 4.07 -7.43 -8.25 1 98.06 260 LEU B C 1
ATOM 5424 O O . LEU B 1 260 ? 3.992 -6.617 -7.324 1 98.06 260 LEU B O 1
ATOM 5428 N N . GLY B 1 261 ? 5.266 -7.707 -8.898 1 98.19 261 GLY B N 1
ATOM 5429 C CA . GLY B 1 261 ? 6.453 -6.93 -8.57 1 98.19 261 GLY B CA 1
ATOM 5430 C C . GLY B 1 261 ? 6.27 -5.441 -8.797 1 98.19 261 GLY B C 1
ATOM 5431 O O . GLY B 1 261 ? 6.688 -4.625 -7.973 1 98.19 261 GLY B O 1
ATOM 5432 N N . PHE B 1 262 ? 5.641 -5.195 -9.898 1 97.94 262 PHE B N 1
ATOM 5433 C CA . PHE B 1 262 ? 5.328 -3.818 -10.266 1 97.94 262 PHE B CA 1
ATOM 5434 C C . PHE B 1 262 ? 4.426 -3.176 -9.219 1 97.94 262 PHE B C 1
ATOM 5436 O O . PHE B 1 262 ? 4.715 -2.084 -8.727 1 97.94 262 PHE B O 1
ATOM 5443 N N . ILE B 1 263 ? 3.369 -3.803 -8.789 1 97.06 263 ILE B N 1
ATOM 5444 C CA . ILE B 1 263 ? 2.365 -3.283 -7.867 1 97.06 263 ILE B CA 1
ATOM 5445 C C . ILE B 1 263 ? 2.971 -3.139 -6.473 1 97.06 263 ILE B C 1
ATOM 5447 O O . ILE B 1 263 ? 2.783 -2.113 -5.812 1 97.06 263 ILE B O 1
ATOM 5451 N N . PHE B 1 264 ? 3.688 -4.117 -6.016 1 97.5 264 PHE B N 1
ATOM 5452 C CA . PHE B 1 264 ? 4.297 -4.07 -4.695 1 97.5 264 PHE B CA 1
ATOM 5453 C C . PHE B 1 264 ? 5.301 -2.926 -4.602 1 97.5 264 PHE B C 1
ATOM 5455 O O . PHE B 1 264 ? 5.41 -2.273 -3.561 1 97.5 264 PHE B O 1
ATOM 5462 N N . ALA B 1 265 ? 6.039 -2.688 -5.695 1 97.75 265 ALA B N 1
ATOM 5463 C CA . ALA B 1 265 ? 6.984 -1.573 -5.703 1 97.75 265 ALA B CA 1
ATOM 5464 C C . ALA B 1 265 ? 6.262 -0.24 -5.527 1 97.75 265 ALA B C 1
ATOM 5466 O O . ALA B 1 265 ? 6.691 0.608 -4.742 1 97.75 265 ALA B O 1
ATOM 5467 N N . ILE B 1 266 ? 5.137 -0.106 -6.195 1 94.81 266 ILE B N 1
ATOM 5468 C CA . ILE B 1 266 ? 4.367 1.13 -6.117 1 94.81 266 ILE B CA 1
ATOM 5469 C C . ILE B 1 266 ? 3.811 1.304 -4.707 1 94.81 266 ILE B C 1
ATOM 5471 O O . ILE B 1 266 ? 3.912 2.385 -4.121 1 94.81 266 ILE B O 1
ATOM 5475 N N . PHE B 1 267 ? 3.35 0.247 -4.156 1 94.06 267 PHE B N 1
ATOM 5476 C CA . PHE B 1 267 ? 2.736 0.307 -2.836 1 94.06 267 PHE B CA 1
ATOM 5477 C C . PHE B 1 267 ? 3.777 0.633 -1.771 1 94.06 267 PHE B C 1
ATOM 5479 O O . PHE B 1 267 ? 3.594 1.56 -0.979 1 94.06 267 PHE B O 1
ATOM 5486 N N . ILE B 1 268 ? 4.844 -0.051 -1.797 1 95.75 268 ILE B N 1
ATOM 5487 C CA . ILE B 1 268 ? 5.867 0.115 -0.771 1 95.75 268 ILE B CA 1
ATOM 5488 C C . ILE B 1 268 ? 6.496 1.5 -0.89 1 95.75 268 ILE B C 1
ATOM 5490 O O . ILE B 1 268 ? 6.676 2.197 0.112 1 95.75 268 ILE B O 1
ATOM 5494 N N . PHE B 1 269 ? 6.801 1.924 -2.08 1 95.69 269 PHE B N 1
ATOM 5495 C CA . PHE B 1 269 ? 7.43 3.217 -2.32 1 95.69 269 PHE B CA 1
ATOM 5496 C C . PHE B 1 269 ? 6.516 4.355 -1.885 1 95.69 269 PHE B C 1
ATOM 5498 O O . PHE B 1 269 ? 6.941 5.262 -1.168 1 95.69 269 PHE B O 1
ATOM 5505 N N . THR B 1 270 ? 5.258 4.285 -2.307 1 91.88 270 THR B N 1
ATOM 5506 C CA . THR B 1 270 ? 4.305 5.348 -2.006 1 91.88 270 THR B CA 1
ATOM 5507 C C . THR B 1 270 ? 4 5.395 -0.511 1 91.88 270 THR B C 1
ATOM 5509 O O . THR B 1 270 ? 3.932 6.477 0.081 1 91.88 270 THR B O 1
ATOM 5512 N N . PHE B 1 271 ? 3.838 4.25 0.036 1 91.19 271 PHE B N 1
ATOM 5513 C CA . PHE B 1 271 ? 3.586 4.188 1.471 1 91.19 271 PHE B CA 1
ATOM 5514 C C . PHE B 1 271 ? 4.746 4.797 2.25 1 91.19 271 PHE B C 1
ATOM 5516 O O . PHE B 1 271 ? 4.535 5.633 3.131 1 91.19 271 PHE B O 1
ATOM 5523 N N . TYR B 1 272 ? 5.949 4.445 1.902 1 93.56 272 TYR B N 1
ATOM 5524 C CA . TYR B 1 272 ? 7.148 4.938 2.568 1 93.56 272 TYR B CA 1
ATOM 5525 C C . TYR B 1 272 ? 7.25 6.457 2.463 1 93.56 272 TYR B C 1
ATOM 5527 O O . TYR B 1 272 ? 7.473 7.141 3.463 1 93.56 272 TYR B O 1
ATOM 5535 N N . HIS B 1 273 ? 7.023 7.023 1.365 1 92.88 273 HIS B N 1
ATOM 5536 C CA . HIS B 1 273 ? 7.234 8.445 1.13 1 92.88 273 HIS B CA 1
ATOM 5537 C C . HIS B 1 273 ? 6.07 9.273 1.675 1 92.88 273 HIS B C 1
ATOM 5539 O O . HIS B 1 273 ? 6.258 10.414 2.088 1 92.88 273 HIS B O 1
ATOM 5545 N N . ILE B 1 274 ? 4.895 8.672 1.69 1 89.06 274 ILE B N 1
ATOM 5546 C CA . ILE B 1 274 ? 3.777 9.367 2.324 1 89.06 274 ILE B CA 1
ATOM 5547 C C . ILE B 1 274 ? 4.016 9.461 3.83 1 89.06 274 ILE B C 1
ATOM 5549 O O . ILE B 1 274 ? 3.719 10.484 4.449 1 89.06 274 ILE B O 1
ATOM 5553 N N . MET B 1 275 ? 4.52 8.43 4.359 1 89.62 275 MET B N 1
ATOM 5554 C CA . MET B 1 275 ? 4.828 8.438 5.785 1 89.62 275 MET B CA 1
ATOM 5555 C C . MET B 1 275 ? 5.875 9.5 6.109 1 89.62 275 MET B C 1
ATOM 5557 O O . MET B 1 275 ? 5.793 10.164 7.145 1 89.62 275 MET B O 1
ATOM 5561 N N . LEU B 1 276 ? 6.836 9.656 5.219 1 91.5 276 LEU B N 1
ATOM 5562 C CA . LEU B 1 276 ? 7.84 10.703 5.406 1 91.5 276 LEU B CA 1
ATOM 5563 C C . LEU B 1 276 ? 7.195 12.086 5.379 1 91.5 276 LEU B C 1
ATOM 5565 O O . LEU B 1 276 ? 7.531 12.945 6.195 1 91.5 276 LEU B O 1
ATOM 5569 N N . ASP B 1 277 ? 6.301 12.25 4.512 1 88 277 ASP B N 1
ATOM 5570 C CA . ASP B 1 277 ? 5.605 13.523 4.391 1 88 277 ASP B CA 1
ATOM 5571 C C . ASP B 1 277 ? 4.777 13.812 5.641 1 88 277 ASP B C 1
ATOM 5573 O O . ASP B 1 277 ? 4.848 14.914 6.199 1 88 277 ASP B O 1
ATOM 5577 N N . ILE B 1 278 ? 4.035 12.852 6.062 1 84.62 278 ILE B N 1
ATOM 5578 C CA . ILE B 1 278 ? 3.162 13.039 7.219 1 84.62 278 ILE B CA 1
ATOM 5579 C C . ILE B 1 278 ? 4.004 13.312 8.461 1 84.62 278 ILE B C 1
ATOM 5581 O O . ILE B 1 278 ? 3.713 14.242 9.219 1 84.62 278 ILE B O 1
ATOM 5585 N N . PHE B 1 279 ? 4.992 12.602 8.602 1 86.75 279 PHE B N 1
ATOM 5586 C CA . PHE B 1 279 ? 5.848 12.789 9.766 1 86.75 279 PHE B CA 1
ATOM 5587 C C . PHE B 1 279 ? 6.496 14.172 9.742 1 86.75 279 PHE B C 1
ATOM 5589 O O . PHE B 1 279 ? 6.52 14.867 10.766 1 86.75 279 PHE B O 1
ATOM 5596 N N . SER B 1 280 ? 7.09 14.547 8.648 1 86.75 280 SER B N 1
ATOM 5597 C CA . SER B 1 280 ? 7.777 15.828 8.539 1 86.75 280 SER B CA 1
ATOM 5598 C C . SER B 1 280 ? 6.836 16.984 8.844 1 86.75 280 SER B C 1
ATOM 5600 O O . SER B 1 280 ? 7.199 17.922 9.562 1 86.75 280 SER B O 1
ATOM 5602 N N . GLN B 1 281 ? 5.664 16.859 8.344 1 79.12 281 GLN B N 1
ATOM 5603 C CA . GLN B 1 281 ? 4.688 17.922 8.578 1 79.12 281 GLN B CA 1
ATOM 5604 C C . GLN B 1 281 ? 4.305 17.984 10.055 1 79.12 281 GLN B C 1
ATOM 5606 O O . GLN B 1 281 ? 4.305 19.062 10.648 1 79.12 281 GLN B O 1
ATOM 5611 N N . TYR B 1 282 ? 4.051 16.891 10.594 1 76.81 282 TYR B N 1
ATOM 5612 C CA . TYR B 1 282 ? 3.654 16.859 12 1 76.81 282 TYR B CA 1
ATOM 5613 C C . TYR B 1 282 ? 4.805 17.297 12.898 1 76.81 282 TYR B C 1
ATOM 5615 O O . TYR B 1 282 ? 4.598 18.031 13.867 1 76.81 282 TYR B O 1
ATOM 5623 N N . TYR B 1 283 ? 5.973 16.875 12.578 1 81.62 283 TYR B N 1
ATOM 5624 C CA . TYR B 1 283 ? 7.148 17.203 13.367 1 81.62 283 TYR B CA 1
ATOM 5625 C C . TYR B 1 283 ? 7.434 18.703 13.328 1 81.62 283 TYR B C 1
ATOM 5627 O O . TYR B 1 283 ? 7.664 19.328 14.359 1 81.62 283 TYR B O 1
ATOM 5635 N N . ILE B 1 284 ? 7.387 19.266 12.211 1 77 284 ILE B N 1
ATOM 5636 C CA . ILE B 1 284 ? 7.652 20.688 12.023 1 77 284 ILE B CA 1
ATOM 5637 C C . ILE B 1 284 ? 6.562 21.5 12.703 1 77 284 ILE B C 1
ATOM 5639 O O . ILE B 1 284 ? 6.852 22.484 13.383 1 77 284 ILE B O 1
ATOM 5643 N N . PHE B 1 285 ? 5.348 21.047 12.555 1 73.19 285 PHE B N 1
ATOM 5644 C CA . PHE B 1 285 ? 4.234 21.766 13.164 1 73.19 285 PHE B CA 1
ATOM 5645 C C . PHE B 1 285 ? 4.336 21.734 14.688 1 73.19 285 PHE B C 1
ATOM 5647 O O . PHE B 1 285 ? 4.051 22.719 15.359 1 73.19 285 PHE B O 1
ATOM 5654 N N . ASN B 1 286 ? 4.699 20.672 15.164 1 72.12 286 ASN B N 1
ATOM 5655 C CA . ASN B 1 286 ? 4.816 20.547 16.609 1 72.12 286 ASN B CA 1
ATOM 5656 C C . ASN B 1 286 ? 5.996 21.344 17.156 1 72.12 286 ASN B C 1
ATOM 5658 O O . ASN B 1 286 ? 5.992 21.75 18.328 1 72.12 286 ASN B O 1
ATOM 5662 N N . LYS B 1 287 ? 6.977 21.531 16.359 1 73.44 287 LYS B N 1
ATOM 5663 C CA . LYS B 1 287 ? 8.125 22.344 16.766 1 73.44 287 LYS B CA 1
ATOM 5664 C C . LYS B 1 287 ? 7.801 23.828 16.719 1 73.44 287 LYS B C 1
ATOM 5666 O O . LYS B 1 287 ? 8.312 24.609 17.531 1 73.44 287 LYS B O 1
ATOM 5671 N N . LEU B 1 288 ? 6.914 24.141 15.812 1 69 288 LEU B N 1
ATOM 5672 C CA . LEU B 1 288 ? 6.613 25.547 15.602 1 69 288 LEU B CA 1
ATOM 5673 C C . LEU B 1 288 ? 5.395 25.969 16.422 1 69 288 LEU B C 1
ATOM 5675 O O . LEU B 1 288 ? 5.285 27.125 16.828 1 69 288 LEU B O 1
ATOM 5679 N N . PHE B 1 289 ? 4.523 24.906 16.469 1 68.75 289 PHE B N 1
ATOM 5680 C CA . PHE B 1 289 ? 3.248 25.234 17.094 1 68.75 289 PHE B CA 1
ATOM 5681 C C . PHE B 1 289 ? 2.92 24.266 18.219 1 68.75 289 PHE B C 1
ATOM 5683 O O . PHE B 1 289 ? 3.471 23.156 18.266 1 68.75 289 PHE B O 1
ATOM 5690 N N . GLU B 1 290 ? 2.217 24.766 19.156 1 68.56 290 GLU B N 1
ATOM 5691 C CA . GLU B 1 290 ? 1.562 23.891 20.109 1 68.56 290 GLU B CA 1
ATOM 5692 C C . GLU B 1 290 ? 0.126 23.578 19.703 1 68.56 290 GLU B C 1
ATOM 5694 O O . GLU B 1 290 ? -0.731 24.469 19.719 1 68.56 290 GLU B O 1
ATOM 5699 N N . ILE B 1 291 ? 0.009 22.453 19.125 1 66.06 291 ILE B N 1
ATOM 5700 C CA . ILE B 1 291 ? -1.305 22.078 18.625 1 66.06 291 ILE B CA 1
ATOM 5701 C C . ILE B 1 291 ? -2.09 21.359 19.719 1 66.06 291 ILE B C 1
ATOM 5703 O O . ILE B 1 291 ? -1.584 20.406 20.328 1 66.06 291 ILE B O 1
ATOM 5707 N N . LYS B 1 292 ? -3.152 21.844 20.047 1 65.56 292 LYS B N 1
ATOM 5708 C CA . LYS B 1 292 ? -4.059 21.234 21.016 1 65.56 292 LYS B CA 1
ATOM 5709 C C . LYS B 1 292 ? -5.379 20.828 20.359 1 65.56 292 LYS B C 1
ATOM 5711 O O . LYS B 1 292 ? -5.918 21.578 19.531 1 65.56 292 LYS B O 1
ATOM 5716 N N . ILE B 1 293 ? -5.711 19.625 20.516 1 65.69 293 ILE B N 1
ATOM 5717 C CA . ILE B 1 293 ? -7.012 19.156 20.047 1 65.69 293 ILE B CA 1
ATOM 5718 C C . ILE B 1 293 ? -8.023 19.234 21.188 1 65.69 293 ILE B C 1
ATOM 5720 O O . ILE B 1 293 ? -7.781 18.719 22.281 1 65.69 293 ILE B O 1
ATOM 5724 N N . ILE B 1 294 ? -9.016 19.953 20.938 1 63.81 294 ILE B N 1
ATOM 5725 C CA . ILE B 1 294 ? -10.047 20.172 21.953 1 63.81 294 ILE B CA 1
ATOM 5726 C C . ILE B 1 294 ? -11.266 19.312 21.641 1 63.81 294 ILE B C 1
ATOM 5728 O O . ILE B 1 294 ? -11.695 19.219 20.484 1 63.81 294 ILE B O 1
ATOM 5732 N N . SER B 1 295 ? -11.609 18.516 22.531 1 65.69 295 SER B N 1
ATOM 5733 C CA . SER B 1 295 ? -12.82 17.703 22.391 1 65.69 295 SER B CA 1
ATOM 5734 C C . SER B 1 295 ? -13.867 18.094 23.422 1 65.69 295 SER B C 1
ATOM 5736 O O . SER B 1 295 ? -13.523 18.422 24.562 1 65.69 295 SER B O 1
ATOM 5738 N N . ASN B 1 296 ? -15.086 18.188 22.969 1 60.56 296 ASN B N 1
ATOM 5739 C CA . ASN B 1 296 ? -16.188 18.469 23.891 1 60.56 296 ASN B CA 1
ATOM 5740 C C . ASN B 1 296 ? -16.719 17.203 24.547 1 60.56 296 ASN B C 1
ATOM 5742 O O . ASN B 1 296 ? -17.5 17.281 25.5 1 60.56 296 ASN B O 1
ATOM 5746 N N . LYS B 1 297 ? -16.422 16.125 23.922 1 61.56 297 LYS B N 1
ATOM 5747 C CA . LYS B 1 297 ? -16.875 14.859 24.5 1 61.56 297 LYS B CA 1
ATOM 5748 C C . LYS B 1 297 ? -15.914 14.367 25.578 1 61.56 297 LYS B C 1
ATOM 5750 O O . LYS B 1 297 ? -14.703 14.508 25.438 1 61.56 297 LYS B O 1
ATOM 5755 N N . LYS B 1 298 ? -16.641 13.938 26.609 1 56.06 298 LYS B N 1
ATOM 5756 C CA . LYS B 1 298 ? -15.867 13.375 27.719 1 56.06 298 LYS B CA 1
ATOM 5757 C C . LYS B 1 298 ? -15.156 12.086 27.312 1 56.06 298 LYS B C 1
ATOM 5759 O O . LYS B 1 298 ? -15.781 11.188 26.75 1 56.06 298 LYS B O 1
ATOM 5764 N N . ASN B 1 299 ? -13.953 11.961 27.266 1 58.38 299 ASN B N 1
ATOM 5765 C CA . ASN B 1 299 ? -13.109 10.766 27.266 1 58.38 299 ASN B CA 1
ATOM 5766 C C . ASN B 1 299 ? -12.859 10.273 25.844 1 58.38 299 ASN B C 1
ATOM 5768 O O . ASN B 1 299 ? -12.391 9.148 25.641 1 58.38 299 ASN B O 1
ATOM 5772 N N . VAL B 1 300 ? -13.602 10.961 24.781 1 62.41 300 VAL B N 1
ATOM 5773 C CA . VAL B 1 300 ? -13.32 10.398 23.469 1 62.41 300 VAL B CA 1
ATOM 5774 C C . VAL B 1 300 ? -12.797 11.492 22.547 1 62.41 300 VAL B C 1
ATOM 5776 O O . VAL B 1 300 ? -13.336 12.602 22.516 1 62.41 300 VAL B O 1
ATOM 5779 N N . GLN B 1 301 ? -11.664 11.352 22.031 1 62.72 301 GLN B N 1
ATOM 5780 C CA . GLN B 1 301 ? -11.094 12.25 21.031 1 62.72 301 GLN B CA 1
ATOM 5781 C C . GLN B 1 301 ? -11.062 11.602 19.656 1 62.72 301 GLN B C 1
ATOM 5783 O O . GLN B 1 301 ? -10.602 10.469 19.516 1 62.72 301 GLN B O 1
ATOM 5788 N N . ALA B 1 302 ? -11.766 12.328 18.719 1 66.94 302 ALA B N 1
ATOM 5789 C CA . ALA B 1 302 ? -11.656 11.859 17.328 1 66.94 302 ALA B CA 1
ATOM 5790 C C . ALA B 1 302 ? -10.258 12.117 16.781 1 66.94 302 ALA B C 1
ATOM 5792 O O . ALA B 1 302 ? -9.672 13.172 17 1 66.94 302 ALA B O 1
ATOM 5793 N N . LYS B 1 303 ? -9.656 11.062 16.297 1 70.25 303 LYS B N 1
ATOM 5794 C CA . LYS B 1 303 ? -8.312 11.125 15.727 1 70.25 303 LYS B CA 1
ATOM 5795 C C . LYS B 1 303 ? -8.344 10.812 14.234 1 70.25 303 LYS B C 1
ATOM 5797 O O . LYS B 1 303 ? -9.258 10.156 13.75 1 70.25 303 LYS B O 1
ATOM 5802 N N . PRO B 1 304 ? -7.383 11.484 13.609 1 76.12 304 PRO B N 1
ATOM 5803 C CA . PRO B 1 304 ? -7.262 11.086 12.203 1 76.12 304 PRO B CA 1
ATOM 5804 C C . PRO B 1 304 ? -6.957 9.594 12.039 1 76.12 304 PRO B C 1
ATOM 5806 O O . PRO B 1 304 ? -6.586 8.93 13.008 1 76.12 304 PRO B O 1
ATOM 5809 N N . PHE B 1 305 ? -7.141 9.078 10.875 1 80.25 305 PHE B N 1
ATOM 5810 C CA . PHE B 1 305 ? -7.035 7.645 10.617 1 80.25 305 PHE B CA 1
ATOM 5811 C C . PHE B 1 305 ? -5.613 7.156 10.859 1 80.25 305 PHE B C 1
ATOM 5813 O O . PHE B 1 305 ? -5.406 6.031 11.312 1 80.25 305 PHE B O 1
ATOM 5820 N N . PHE B 1 306 ? -4.688 8 10.523 1 73.38 306 PHE B N 1
ATOM 5821 C CA . PHE B 1 306 ? -3.311 7.527 10.609 1 73.38 306 PHE B CA 1
ATOM 5822 C C . PHE B 1 306 ? -2.902 7.316 12.062 1 73.38 306 PHE B C 1
ATOM 5824 O O . PHE B 1 306 ? -1.919 6.629 12.344 1 73.38 306 PHE B O 1
ATOM 5831 N N . LEU B 1 307 ? -3.713 7.812 13 1 73.06 307 LEU B N 1
ATOM 5832 C CA . LEU B 1 307 ? -3.426 7.633 14.414 1 73.06 307 LEU B CA 1
ATOM 5833 C C . LEU B 1 307 ? -4.273 6.508 15 1 73.06 307 LEU B C 1
ATOM 5835 O O . LEU B 1 307 ? -4.043 6.082 16.141 1 73.06 307 LEU B O 1
ATOM 5839 N N . ARG B 1 308 ? -5.219 6.023 14.289 1 74.38 308 ARG B N 1
ATOM 5840 C CA . ARG B 1 308 ? -6.148 5.02 14.797 1 74.38 308 ARG B CA 1
ATOM 5841 C C . ARG B 1 308 ? -5.625 3.609 14.555 1 74.38 308 ARG B C 1
ATOM 5843 O O . ARG B 1 308 ? -5.93 2.688 15.312 1 74.38 308 ARG B O 1
ATOM 5850 N N . CYS B 1 309 ? -4.867 3.486 13.539 1 71.81 309 CYS B N 1
ATOM 5851 C CA . CYS B 1 309 ? -4.391 2.15 13.195 1 71.81 309 CYS B CA 1
ATOM 5852 C C . CYS B 1 309 ? -2.99 1.911 13.75 1 71.81 309 CYS B C 1
ATOM 5854 O O . CYS B 1 309 ? -2.068 2.682 13.477 1 71.81 309 CYS B O 1
ATOM 5856 N N . PHE B 1 310 ? -2.914 0.832 14.445 1 73.94 310 PHE B N 1
ATOM 5857 C CA . PHE B 1 310 ? -1.653 0.488 15.094 1 73.94 310 PHE B CA 1
ATOM 5858 C C . PHE B 1 310 ? -0.542 0.333 14.062 1 73.94 310 PHE B C 1
ATOM 5860 O O . PHE B 1 310 ? 0.57 0.828 14.266 1 73.94 310 PHE B O 1
ATOM 5867 N N . PHE B 1 311 ? -0.845 -0.216 12.953 1 76.81 311 PHE B N 1
ATOM 5868 C CA . PHE B 1 311 ? 0.166 -0.479 11.938 1 76.81 311 PHE B CA 1
ATOM 5869 C C . PHE B 1 311 ? 0.691 0.824 11.344 1 76.81 311 PHE B C 1
ATOM 5871 O O . PHE B 1 311 ? 1.901 0.99 11.172 1 76.81 311 PHE B O 1
ATOM 5878 N N . THR B 1 312 ? -0.16 1.734 11.156 1 77.25 312 THR B N 1
ATOM 5879 C CA . THR B 1 312 ? 0.251 3.01 10.578 1 77.25 312 THR B CA 1
ATOM 5880 C C . THR B 1 312 ? 1.055 3.826 11.586 1 77.25 312 THR B C 1
ATOM 5882 O O . THR B 1 312 ? 2.047 4.461 11.227 1 77.25 312 THR B O 1
ATOM 5885 N N . ARG B 1 313 ? 0.672 3.658 12.805 1 80.94 313 ARG B N 1
ATOM 5886 C CA . ARG B 1 313 ? 1.383 4.379 13.859 1 80.94 313 ARG B CA 1
ATOM 5887 C C . ARG B 1 313 ? 2.799 3.84 14.031 1 80.94 313 ARG B C 1
ATOM 5889 O O . ARG B 1 313 ? 3.74 4.609 14.234 1 80.94 313 ARG B O 1
ATOM 5896 N N . MET B 1 314 ? 2.846 2.562 13.875 1 84.38 314 MET B N 1
ATOM 5897 C CA . MET B 1 314 ? 4.152 1.93 14.023 1 84.38 314 MET B CA 1
ATOM 5898 C C . MET B 1 314 ? 5.102 2.371 12.914 1 84.38 314 MET B C 1
ATOM 5900 O O . MET B 1 314 ? 6.258 2.705 13.18 1 84.38 314 MET B O 1
ATOM 5904 N N . PHE B 1 315 ? 4.609 2.496 11.758 1 87.06 315 PHE B N 1
ATOM 5905 C CA . PHE B 1 315 ? 5.465 2.879 10.641 1 87.06 315 PHE B CA 1
ATOM 5906 C C . PHE B 1 315 ? 5.781 4.367 10.688 1 87.06 315 PHE B C 1
ATOM 5908 O O . PHE B 1 315 ? 6.859 4.793 10.266 1 87.06 315 PHE B O 1
ATOM 5915 N N . LEU B 1 316 ? 4.883 5.137 11.266 1 86.19 316 LEU B N 1
ATOM 5916 C CA . LEU B 1 316 ? 5.121 6.57 11.414 1 86.19 316 LEU B CA 1
ATOM 5917 C C . LEU B 1 316 ? 6.242 6.828 12.422 1 86.19 316 LEU B C 1
ATOM 5919 O O . LEU B 1 316 ? 6.918 7.855 12.344 1 86.19 316 LEU B O 1
ATOM 5923 N N . LYS B 1 317 ? 6.418 5.824 13.266 1 85.94 317 LYS B N 1
ATOM 5924 C CA . LYS B 1 317 ? 7.484 5.961 14.25 1 85.94 317 LYS B CA 1
ATOM 5925 C C . LYS B 1 317 ? 8.781 5.336 13.75 1 85.94 317 LYS B C 1
ATOM 5927 O O . LYS B 1 317 ? 9.852 5.938 13.859 1 85.94 317 LYS B O 1
ATOM 5932 N N . ILE B 1 318 ? 8.695 4.27 13.109 1 90.25 318 ILE B N 1
ATOM 5933 C CA . ILE B 1 318 ? 9.852 3.467 12.742 1 90.25 318 ILE B CA 1
ATOM 5934 C C . ILE B 1 318 ? 10.57 4.109 11.562 1 90.25 318 ILE B C 1
ATOM 5936 O O . ILE B 1 318 ? 11.797 4.27 11.578 1 90.25 318 ILE B O 1
ATOM 5940 N N . ILE B 1 319 ? 9.883 4.586 10.578 1 90.5 319 ILE B N 1
ATOM 5941 C CA . ILE B 1 319 ? 10.477 5.027 9.32 1 90.5 319 ILE B CA 1
ATOM 5942 C C . ILE B 1 319 ? 11.32 6.277 9.562 1 90.5 319 ILE B C 1
ATOM 5944 O O . ILE B 1 319 ? 12.508 6.301 9.234 1 90.5 319 ILE B O 1
ATOM 5948 N N . PRO B 1 320 ? 10.812 7.289 10.227 1 88.56 320 PRO B N 1
ATOM 5949 C CA . PRO B 1 320 ? 11.656 8.461 10.477 1 88.56 320 PRO B CA 1
ATOM 5950 C C . PRO B 1 320 ? 12.797 8.172 11.453 1 88.56 320 PRO B C 1
ATOM 5952 O O . PRO B 1 320 ? 13.875 8.758 11.328 1 88.56 320 PRO B O 1
ATOM 5955 N N . PHE B 1 321 ? 12.57 7.219 12.289 1 89.06 321 PHE B N 1
ATOM 5956 C CA . PHE B 1 321 ? 13.586 6.875 13.281 1 89.06 321 PHE B CA 1
ATOM 5957 C C . PHE B 1 321 ? 14.773 6.188 12.633 1 89.06 321 PHE B C 1
ATOM 5959 O O . PHE B 1 321 ? 15.93 6.52 12.922 1 89.06 321 PHE B O 1
ATOM 5966 N N . ILE B 1 322 ? 14.5 5.316 11.766 1 92 322 ILE B N 1
ATOM 5967 C CA . ILE B 1 322 ? 15.578 4.523 11.188 1 92 322 ILE B CA 1
ATOM 5968 C C . ILE B 1 322 ? 16.344 5.359 10.164 1 92 322 ILE B C 1
ATOM 5970 O O . ILE B 1 322 ? 17.516 5.109 9.906 1 92 322 ILE B O 1
ATOM 5974 N N . GLU B 1 323 ? 15.781 6.328 9.609 1 91.62 323 GLU B N 1
ATOM 5975 C CA . GLU B 1 323 ? 16.453 7.188 8.633 1 91.62 323 GLU B CA 1
ATOM 5976 C C . GLU B 1 323 ? 17.094 8.391 9.305 1 91.62 323 GLU B C 1
ATOM 5978 O O . GLU B 1 323 ? 17.938 9.07 8.703 1 91.62 323 GLU B O 1
ATOM 5983 N N . GLY B 1 324 ? 16.75 8.766 10.539 1 90.94 324 GLY B N 1
ATOM 5984 C CA . GLY B 1 324 ? 17.234 9.945 11.219 1 90.94 324 GLY B CA 1
ATOM 5985 C C . GLY B 1 324 ? 16.625 11.234 10.703 1 90.94 324 GLY B C 1
ATOM 5986 O O . GLY B 1 324 ? 17.297 12.258 10.594 1 90.94 324 GLY B O 1
ATOM 5987 N N . LEU B 1 325 ? 15.406 11.148 10.297 1 90.56 325 LEU B N 1
ATOM 5988 C CA . LEU B 1 325 ? 14.727 12.297 9.711 1 90.56 325 LEU B CA 1
ATOM 5989 C C . LEU B 1 325 ? 14.562 13.414 10.734 1 90.56 325 LEU B C 1
ATOM 5991 O O . LEU B 1 325 ? 14.633 14.594 10.383 1 90.56 325 LEU B O 1
ATOM 5995 N N . ASN B 1 326 ? 14.336 13.055 11.977 1 87.75 326 ASN B N 1
ATOM 5996 C CA . ASN B 1 326 ? 14.188 14.07 13.016 1 87.75 326 ASN B CA 1
ATOM 5997 C C . ASN B 1 326 ? 15.453 14.922 13.148 1 87.75 326 ASN B C 1
ATOM 5999 O O . ASN B 1 326 ? 15.375 16.141 13.32 1 87.75 326 ASN B O 1
ATOM 6003 N N . TYR B 1 327 ? 16.641 14.281 12.984 1 88.81 327 TYR B N 1
ATOM 6004 C CA . TYR B 1 327 ? 17.891 15.008 13.086 1 88.81 327 TYR B CA 1
ATOM 6005 C C . TYR B 1 327 ? 18.078 15.938 11.898 1 88.81 327 TYR B C 1
ATOM 6007 O O . TYR B 1 327 ? 18.547 17.078 12.062 1 88.81 327 TYR B O 1
ATOM 6015 N N . THR B 1 328 ? 17.734 15.461 10.758 1 88.5 328 THR B N 1
ATOM 6016 C CA . THR B 1 328 ? 17.859 16.266 9.555 1 88.5 328 THR B CA 1
ATOM 6017 C C . THR B 1 328 ? 16.953 17.484 9.625 1 88.5 328 THR B C 1
ATOM 6019 O O . THR B 1 328 ? 17.344 18.594 9.273 1 88.5 328 THR B O 1
ATOM 6022 N N . LEU B 1 329 ? 15.742 17.281 10.125 1 86.44 329 LEU B N 1
ATOM 6023 C CA . LEU B 1 329 ? 14.789 18.375 10.227 1 86.44 329 LEU B CA 1
ATOM 6024 C C . LEU B 1 329 ? 15.211 19.375 11.297 1 86.44 329 LEU B C 1
ATOM 6026 O O . LEU B 1 329 ? 15.062 20.578 11.125 1 86.44 329 LEU B O 1
ATOM 6030 N N . ASP B 1 330 ? 15.734 18.859 12.328 1 84.44 330 ASP B N 1
ATOM 6031 C CA . ASP B 1 330 ? 16.234 19.734 13.383 1 84.44 330 ASP B CA 1
ATOM 6032 C C . ASP B 1 330 ? 17.375 20.609 12.875 1 84.44 330 ASP B C 1
ATOM 6034 O O . ASP B 1 330 ? 17.438 21.797 13.195 1 84.44 330 ASP B O 1
ATOM 6038 N N . TYR B 1 331 ? 18.219 20 12.148 1 84.38 331 TYR B N 1
ATOM 6039 C CA . TYR B 1 331 ? 19.328 20.766 11.586 1 84.38 331 TYR B CA 1
ATOM 6040 C C . TYR B 1 331 ? 18.828 21.812 10.594 1 84.38 331 TYR B C 1
ATOM 6042 O O . TYR B 1 331 ? 19.328 22.922 10.547 1 84.38 331 TYR B O 1
ATOM 6050 N N . ALA B 1 332 ? 17.859 21.484 9.867 1 81.25 332 ALA B N 1
ATOM 6051 C CA . ALA B 1 332 ? 17.312 22.375 8.844 1 81.25 332 ALA B CA 1
ATOM 6052 C C . ALA B 1 332 ? 16.594 23.562 9.469 1 81.25 332 ALA B C 1
ATOM 6054 O O . ALA B 1 332 ? 16.562 24.656 8.891 1 81.25 332 ALA B O 1
ATOM 6055 N N . ILE B 1 333 ? 16.031 23.312 10.656 1 77.38 333 ILE B N 1
ATOM 6056 C CA . ILE B 1 333 ? 15.273 24.359 11.328 1 77.38 333 ILE B CA 1
ATOM 6057 C C . ILE B 1 333 ? 16.203 25.219 12.18 1 77.38 333 ILE B C 1
ATOM 6059 O O . ILE B 1 333 ? 15.898 26.375 12.469 1 77.38 333 ILE B O 1
ATOM 6063 N N . SER B 1 334 ? 17.344 24.641 12.445 1 75.75 334 SER B N 1
ATOM 6064 C CA . SER B 1 334 ? 18.266 25.359 13.32 1 75.75 334 SER B CA 1
ATOM 6065 C C . SER B 1 334 ? 18.797 26.625 12.641 1 75.75 334 SER B C 1
ATOM 6067 O O . SER B 1 334 ? 19.047 26.625 11.43 1 75.75 334 SER B O 1
ATOM 6069 N N . LYS B 1 335 ? 18.922 27.703 13.398 1 63.72 335 LYS B N 1
ATOM 6070 C CA . LYS B 1 335 ? 19.391 29 12.922 1 63.72 335 LYS B CA 1
ATOM 6071 C C . LYS B 1 335 ? 20.844 28.922 12.461 1 63.72 335 LYS B C 1
ATOM 6073 O O . LYS B 1 335 ? 21.25 29.672 11.578 1 63.72 335 LYS B O 1
ATOM 6078 N N . ASN B 1 336 ? 21.547 28.078 13.047 1 61.78 336 ASN B N 1
ATOM 6079 C CA . ASN B 1 336 ? 22.984 27.984 12.742 1 61.78 336 ASN B CA 1
ATOM 6080 C C . ASN B 1 336 ? 23.25 26.984 11.617 1 61.78 336 ASN B C 1
ATOM 6082 O O . ASN B 1 336 ? 24.391 26.609 11.383 1 61.78 336 ASN B O 1
ATOM 6086 N N . ALA B 1 337 ? 22.156 26.609 10.922 1 67.44 337 ALA B N 1
ATOM 6087 C CA . ALA B 1 337 ? 22.344 25.578 9.906 1 67.44 337 ALA B CA 1
ATOM 6088 C C . ALA B 1 337 ? 22.922 26.172 8.625 1 67.44 337 ALA B C 1
ATOM 6090 O O . ALA B 1 337 ? 22.609 27.297 8.25 1 67.44 337 ALA B O 1
ATOM 6091 N N . ASP B 1 338 ? 24.078 25.562 8.242 1 65.25 338 ASP B N 1
ATOM 6092 C CA . ASP B 1 338 ? 24.578 25.891 6.914 1 65.25 338 ASP B CA 1
ATOM 6093 C C . ASP B 1 338 ? 23.656 25.359 5.82 1 65.25 338 ASP B C 1
ATOM 6095 O O . ASP B 1 338 ? 23.766 24.188 5.438 1 65.25 338 ASP B O 1
ATOM 6099 N N . LEU B 1 339 ? 22.766 26.125 5.422 1 64.94 339 LEU B N 1
ATOM 6100 C CA . LEU B 1 339 ? 21.719 25.719 4.488 1 64.94 339 LEU B CA 1
ATOM 6101 C C . LEU B 1 339 ? 22.312 25.375 3.127 1 64.94 339 LEU B C 1
ATOM 6103 O O . LEU B 1 339 ? 21.656 24.703 2.318 1 64.94 339 LEU B O 1
ATOM 6107 N N . SER B 1 340 ? 23.594 25.828 2.941 1 63.94 340 SER B N 1
ATOM 6108 C CA . SER B 1 340 ? 24.25 25.547 1.668 1 63.94 340 SER B CA 1
ATOM 6109 C C . SER B 1 340 ? 24.531 24.062 1.499 1 63.94 340 SER B C 1
ATOM 6111 O O . SER B 1 340 ? 24.766 23.594 0.385 1 63.94 340 SER B O 1
ATOM 6113 N N . THR B 1 341 ? 24.312 23.406 2.611 1 67 341 THR B N 1
ATOM 6114 C CA . THR B 1 341 ? 24.562 21.969 2.529 1 67 341 THR B CA 1
ATOM 6115 C C . THR B 1 341 ? 23.344 21.234 1.985 1 67 341 THR B C 1
ATOM 6117 O O . THR B 1 341 ? 23.453 20.109 1.496 1 67 341 THR B O 1
ATOM 6120 N N . PHE B 1 342 ? 22.234 21.875 2.082 1 66.19 342 PHE B N 1
ATOM 6121 C CA . PHE B 1 342 ? 21.016 21.219 1.638 1 66.19 342 PHE B CA 1
ATOM 6122 C C . PHE B 1 342 ? 20.625 21.672 0.237 1 66.19 342 PHE B C 1
ATOM 6124 O O . PHE B 1 342 ? 20.094 20.891 -0.557 1 66.19 342 PHE B O 1
ATOM 6131 N N . CYS B 1 343 ? 20.766 22.922 0.029 1 64.31 343 CYS B N 1
ATOM 6132 C CA . CYS B 1 343 ? 20.281 23.453 -1.242 1 64.31 343 CYS B CA 1
ATOM 6133 C C . CYS B 1 343 ? 21.172 24.594 -1.719 1 64.31 343 CYS B C 1
ATOM 6135 O O . CYS B 1 343 ? 21.859 25.234 -0.917 1 64.31 343 CYS B O 1
ATOM 6137 N N . ILE B 1 344 ? 21.484 24.594 -2.996 1 59.31 344 ILE B N 1
ATOM 6138 C CA . ILE B 1 344 ? 22.188 25.734 -3.58 1 59.31 344 ILE B CA 1
ATOM 6139 C C . ILE B 1 344 ? 21.281 26.953 -3.566 1 59.31 344 ILE B C 1
ATOM 6141 O O . ILE B 1 344 ? 20.562 27.219 -4.539 1 59.31 344 ILE B O 1
ATOM 6145 N N . CYS B 1 345 ? 20.688 27.156 -2.361 1 55.69 345 CYS B N 1
ATOM 6146 C CA . CYS B 1 345 ? 19.875 28.375 -2.311 1 55.69 345 CYS B CA 1
ATOM 6147 C C . CYS B 1 345 ? 20.75 29.609 -2.395 1 55.69 345 CYS B C 1
ATOM 6149 O O . CYS B 1 345 ? 21.906 29.609 -1.962 1 55.69 345 CYS B O 1
ATOM 6151 N N . GLU B 1 346 ? 20.672 30.438 -3.332 1 51.72 346 GLU B N 1
ATOM 6152 C CA . GLU B 1 346 ? 21.5 31.609 -3.598 1 51.72 346 GLU B CA 1
ATOM 6153 C C . GLU B 1 346 ? 21.906 32.312 -2.299 1 51.72 346 GLU B C 1
ATOM 6155 O O . GLU B 1 346 ? 21.078 32.469 -1.396 1 51.72 346 GLU B O 1
ATOM 6160 N N . LYS B 1 347 ? 23.219 32.281 -1.967 1 46.38 347 LYS B N 1
ATOM 6161 C CA . LYS B 1 347 ? 23.953 32.938 -0.884 1 46.38 347 LYS B CA 1
ATOM 6162 C C . LYS B 1 347 ? 23.25 34.219 -0.441 1 46.38 347 LYS B C 1
ATOM 6164 O O . LYS B 1 347 ? 23.266 34.562 0.742 1 46.38 347 LYS B O 1
ATOM 6169 N N . GLU B 1 348 ? 23.109 35.031 -1.428 1 43.75 348 GLU B N 1
ATOM 6170 C CA . GLU B 1 348 ? 22.781 36.406 -1.112 1 43.75 348 GLU B CA 1
ATOM 6171 C C . GLU B 1 348 ? 21.609 36.5 -0.133 1 43.75 348 GLU B C 1
ATOM 6173 O O . GLU B 1 348 ? 21.453 37.5 0.574 1 43.75 348 GLU B O 1
ATOM 6178 N N . PHE B 1 349 ? 20.703 35.594 -0.243 1 41.25 349 PHE B N 1
ATOM 6179 C CA . PHE B 1 349 ? 19.516 35.812 0.58 1 41.25 349 PHE B CA 1
ATOM 6180 C C . PHE B 1 349 ? 19.609 35 1.878 1 41.25 349 PHE B C 1
ATOM 6182 O O . PHE B 1 349 ? 18.641 34.938 2.645 1 41.25 349 PHE B O 1
ATOM 6189 N N . ALA B 1 350 ? 20.656 34.312 2.121 1 41.41 350 ALA B N 1
ATOM 6190 C CA . ALA B 1 350 ? 20.938 33.562 3.346 1 41.41 350 ALA B CA 1
ATOM 6191 C C . ALA B 1 350 ? 21 34.5 4.551 1 41.41 350 ALA B C 1
ATOM 6193 O O . ALA B 1 350 ? 21.156 34.062 5.688 1 41.41 350 ALA B O 1
ATOM 6194 N N . ILE B 1 351 ? 21.438 35.719 4.367 1 40.25 351 ILE B N 1
ATOM 6195 C CA . ILE B 1 351 ? 21.766 36.5 5.562 1 40.25 351 ILE B CA 1
ATOM 6196 C C . ILE B 1 351 ? 20.609 36.406 6.562 1 40.25 351 ILE B C 1
ATOM 6198 O O . ILE B 1 351 ? 20.828 36.375 7.773 1 40.25 351 ILE B O 1
ATOM 6202 N N . ASP B 1 352 ? 19.328 36.812 6.211 1 38.88 352 ASP B N 1
ATOM 6203 C CA . ASP B 1 352 ? 18.312 36.812 7.254 1 38.88 352 ASP B CA 1
ATOM 6204 C C . ASP B 1 352 ? 17.422 35.562 7.137 1 38.88 352 ASP B C 1
ATOM 6206 O O . ASP B 1 352 ? 16.781 35.344 6.102 1 38.88 352 ASP B O 1
ATOM 6210 N N . VAL B 1 353 ? 17.844 34.469 7.59 1 45.03 353 VAL B N 1
ATOM 6211 C CA . VAL B 1 353 ? 17.156 33.188 7.695 1 45.03 353 VAL B CA 1
ATOM 6212 C C . VAL B 1 353 ? 15.641 33.406 7.648 1 45.03 353 VAL B C 1
ATOM 6214 O O . VAL B 1 353 ? 15.078 34.094 8.508 1 45.03 353 VAL B O 1
ATOM 6217 N N . PRO B 1 354 ? 14.961 33.469 6.5 1 46.72 354 PRO B N 1
ATOM 6218 C CA . PRO B 1 354 ? 13.5 33.594 6.547 1 46.72 354 PRO B CA 1
ATOM 6219 C C . PRO B 1 354 ? 12.883 32.75 7.676 1 46.72 354 PRO B C 1
ATOM 6221 O O . PRO B 1 354 ? 13.398 31.703 8.031 1 46.72 354 PRO B O 1
ATOM 6224 N N . GLU B 1 355 ? 12.055 33.344 8.531 1 56.22 355 GLU B N 1
ATOM 6225 C CA . GLU B 1 355 ? 11.156 32.688 9.469 1 56.22 355 GLU B CA 1
ATOM 6226 C C . GLU B 1 355 ? 10.477 31.484 8.812 1 56.22 355 GLU B C 1
ATOM 6228 O O . GLU B 1 355 ? 9.984 31.578 7.688 1 56.22 355 GLU B O 1
ATOM 6233 N N . VAL B 1 356 ? 10.844 30.234 9.227 1 64.31 356 VAL B N 1
ATOM 6234 C CA . VAL B 1 356 ? 10.25 28.984 8.781 1 64.31 356 VAL B CA 1
ATOM 6235 C C . VAL B 1 356 ? 8.758 29.172 8.531 1 64.31 356 VAL B C 1
ATOM 6237 O O . VAL B 1 356 ? 8.211 28.625 7.57 1 64.31 356 VAL B O 1
ATOM 6240 N N . CYS B 1 357 ? 8.172 29.969 9.312 1 65.56 357 CYS B N 1
ATOM 6241 C CA . CYS B 1 357 ? 6.734 30.203 9.211 1 65.56 357 CYS B CA 1
ATOM 6242 C C . CYS B 1 357 ? 6.398 31.641 9.594 1 65.56 357 CYS B C 1
ATOM 6244 O O . CYS B 1 357 ? 6.949 32.188 10.555 1 65.56 357 CYS B O 1
ATOM 6246 N N . SER B 1 358 ? 5.793 32.469 8.688 1 65.5 358 SER B N 1
ATOM 6247 C CA . SER B 1 358 ? 5.336 33.812 9.008 1 65.5 358 SER B CA 1
ATOM 6248 C C . SER B 1 358 ? 3.822 33.938 8.867 1 65.5 358 SER B C 1
ATOM 6250 O O . SER B 1 358 ? 3.215 33.25 8.039 1 65.5 358 SER B O 1
ATOM 6252 N N . PHE B 1 359 ? 3.188 34.531 9.828 1 63.59 359 PHE B N 1
ATOM 6253 C CA . PHE B 1 359 ? 1.751 34.781 9.797 1 63.59 359 PHE B CA 1
ATOM 6254 C C . PHE B 1 359 ? 1.456 36.188 9.359 1 63.59 359 PHE B C 1
ATOM 6256 O O . PHE B 1 359 ? 2.152 37.125 9.758 1 63.59 359 PHE B O 1
ATOM 6263 N N . SER B 1 360 ? 0.889 36.344 8.234 1 60.56 360 SER B N 1
ATOM 6264 C CA . SER B 1 360 ? 0.471 37.688 7.828 1 60.56 360 SER B CA 1
ATOM 6265 C C . SER B 1 360 ? -1.042 37.75 7.652 1 60.56 360 SER B C 1
ATOM 6267 O O . SER B 1 360 ? -1.701 36.75 7.434 1 60.56 360 SER B O 1
ATOM 6269 N N . LYS B 1 361 ? -1.782 38.906 8.07 1 57.84 361 LYS B N 1
ATOM 6270 C CA . LYS B 1 361 ? -3.207 39.125 7.832 1 57.84 361 LYS B CA 1
ATOM 6271 C C . LYS B 1 361 ? -3.496 39.25 6.34 1 57.84 361 LYS B C 1
ATOM 6273 O O . LYS B 1 361 ? -2.756 39.938 5.625 1 57.84 361 LYS B O 1
ATOM 6278 N N . SER B 1 362 ? -4.145 38.281 5.805 1 55.28 362 SER B N 1
ATOM 6279 C CA . SER B 1 362 ? -4.477 38.406 4.391 1 55.28 362 SER B CA 1
ATOM 6280 C C . SER B 1 362 ? -5.523 39.5 4.18 1 55.28 362 SER B C 1
ATOM 6282 O O . SER B 1 362 ? -6.414 39.688 5.012 1 55.28 362 SER B O 1
ATOM 6284 N N . GLY B 1 363 ? -5.219 40.656 3.467 1 45.97 363 GLY B N 1
ATOM 6285 C CA . GLY B 1 363 ? -6.121 41.75 3.186 1 45.97 363 GLY B CA 1
ATOM 6286 C C . GLY B 1 363 ? -7.52 41.312 2.809 1 45.97 363 GLY B C 1
ATOM 6287 O O . GLY B 1 363 ? -8.508 41.938 3.182 1 45.97 363 GLY B O 1
ATOM 6288 N N . LYS B 1 364 ? -7.703 40.562 1.849 1 50.72 364 LYS B N 1
ATOM 6289 C CA . LYS B 1 364 ? -9.023 40.594 1.235 1 50.72 364 LYS B CA 1
ATOM 6290 C C . LYS B 1 364 ? -10.062 39.906 2.125 1 50.72 364 LYS B C 1
ATOM 6292 O O . LYS B 1 364 ? -11.195 40.375 2.242 1 50.72 364 LYS B O 1
ATOM 6297 N N . LYS B 1 365 ? -9.961 38.5 2.387 1 53.97 365 LYS B N 1
ATOM 6298 C CA . LYS B 1 365 ? -11.109 37.75 2.914 1 53.97 365 LYS B CA 1
ATOM 6299 C C . LYS B 1 365 ? -10.836 37.25 4.328 1 53.97 365 LYS B C 1
ATOM 6301 O O . LYS B 1 365 ? -11.406 36.25 4.758 1 53.97 365 LYS B O 1
ATOM 6306 N N . ASN B 1 366 ? -10.32 38.094 5.238 1 55.41 366 ASN B N 1
ATOM 6307 C CA . ASN B 1 366 ? -10.195 37.844 6.672 1 55.41 366 ASN B CA 1
ATOM 6308 C C . ASN B 1 366 ? -9.523 36.531 6.977 1 55.41 366 ASN B C 1
ATOM 6310 O O . ASN B 1 366 ? -9.914 35.812 7.922 1 55.41 366 ASN B O 1
ATOM 6314 N N . LYS B 1 367 ? -8.758 36 6.008 1 62.81 367 LYS B N 1
ATOM 6315 C CA . LYS B 1 367 ? -7.992 34.781 6.32 1 62.81 367 LYS B CA 1
ATOM 6316 C C . LYS B 1 367 ? -6.582 35.125 6.785 1 62.81 367 LYS B C 1
ATOM 6318 O O . LYS B 1 367 ? -6.059 36.188 6.449 1 62.81 367 LYS B O 1
ATOM 6323 N N . ILE B 1 368 ? -6.117 34.312 7.754 1 66 368 ILE B N 1
ATOM 6324 C CA . ILE B 1 368 ? -4.723 34.406 8.172 1 66 368 ILE B CA 1
ATOM 6325 C C . ILE B 1 368 ? -3.826 33.75 7.137 1 66 368 ILE B C 1
ATOM 6327 O O . ILE B 1 368 ? -4.102 32.625 6.707 1 66 368 ILE B O 1
ATOM 6331 N N . SER B 1 369 ? -2.922 34.406 6.586 1 67.94 369 SER B N 1
ATOM 6332 C CA . SER B 1 369 ? -1.966 33.844 5.637 1 67.94 369 SER B CA 1
ATOM 6333 C C . SER B 1 369 ? -0.739 33.281 6.348 1 67.94 369 SER B C 1
ATOM 6335 O O . SER B 1 369 ? -0.166 33.938 7.219 1 67.94 369 SER B O 1
ATOM 6337 N N . ILE B 1 370 ? -0.599 32.031 6.148 1 68.12 370 ILE B N 1
ATOM 6338 C CA . ILE B 1 370 ? 0.592 31.391 6.684 1 68.12 370 ILE B CA 1
ATOM 6339 C C . ILE B 1 370 ? 1.596 31.141 5.559 1 68.12 370 ILE B C 1
ATOM 6341 O O . ILE B 1 370 ? 1.25 30.562 4.523 1 68.12 370 ILE B O 1
ATOM 6345 N N . SER B 1 371 ? 2.727 31.625 5.664 1 67.31 371 SER B N 1
ATOM 6346 C CA . SER B 1 371 ? 3.777 31.422 4.676 1 67.31 371 SER B CA 1
ATOM 6347 C C . SER B 1 371 ? 4.836 30.453 5.191 1 67.31 371 SER B C 1
ATOM 6349 O O . SER B 1 371 ? 5.336 30.609 6.309 1 67.31 371 SER B O 1
ATOM 6351 N N . PHE B 1 372 ? 4.969 29.391 4.41 1 69.5 372 PHE B N 1
ATOM 6352 C CA . PHE B 1 372 ? 5.988 28.406 4.742 1 69.5 372 PHE B CA 1
ATOM 6353 C C . PHE B 1 372 ? 7.137 28.453 3.748 1 69.5 372 PHE B C 1
ATOM 6355 O O . PHE B 1 372 ? 6.918 28.609 2.545 1 69.5 372 PHE B O 1
ATOM 6362 N N . SER B 1 373 ? 8.344 28.375 4.312 1 68.31 373 SER B N 1
ATOM 6363 C CA . SER B 1 373 ? 9.516 28.297 3.445 1 68.31 373 SER B CA 1
ATOM 6364 C C . SER B 1 373 ? 9.633 26.906 2.811 1 68.31 373 SER B C 1
ATOM 6366 O O . SER B 1 373 ? 9.406 25.906 3.477 1 68.31 373 SER B O 1
ATOM 6368 N N . ASP B 1 374 ? 9.945 26.812 1.569 1 72.38 374 ASP B N 1
ATOM 6369 C CA . ASP B 1 374 ? 10.109 25.547 0.87 1 72.38 374 ASP B CA 1
ATOM 6370 C C . ASP B 1 374 ? 11.391 24.844 1.294 1 72.38 374 ASP B C 1
ATOM 6372 O O . ASP B 1 374 ? 11.617 23.672 0.945 1 72.38 374 ASP B O 1
ATOM 6376 N N . HIS B 1 375 ? 12.164 25.547 2.107 1 70.19 375 HIS B N 1
ATOM 6377 C CA . HIS B 1 375 ? 13.398 24.969 2.619 1 70.19 375 HIS B CA 1
ATOM 6378 C C . HIS B 1 375 ? 13.125 23.703 3.424 1 70.19 375 HIS B C 1
ATOM 6380 O O . HIS B 1 375 ? 13.945 22.781 3.449 1 70.19 375 HIS B O 1
ATOM 6386 N N . LEU B 1 376 ? 11.992 23.75 3.947 1 71.75 376 LEU B N 1
ATOM 6387 C CA . LEU B 1 376 ? 11.633 22.594 4.766 1 71.75 376 LEU B CA 1
ATOM 6388 C C . LEU B 1 376 ? 11.461 21.344 3.906 1 71.75 376 LEU B C 1
ATOM 6390 O O . LEU B 1 376 ? 11.797 20.234 4.332 1 71.75 376 LEU B O 1
ATOM 6394 N N . PHE B 1 377 ? 11.141 21.578 2.695 1 75.62 377 PHE B N 1
ATOM 6395 C CA . PHE B 1 377 ? 10.938 20.438 1.802 1 75.62 377 PHE B CA 1
ATOM 6396 C C . PHE B 1 377 ? 12.25 20.031 1.144 1 75.62 377 PHE B C 1
ATOM 6398 O O . PHE B 1 377 ? 12.414 18.875 0.746 1 75.62 377 PHE B O 1
ATOM 6405 N N . HIS B 1 378 ? 13.172 20.875 1.138 1 75.69 378 HIS B N 1
ATOM 6406 C CA . HIS B 1 378 ? 14.477 20.578 0.56 1 75.69 378 HIS B CA 1
ATOM 6407 C C . HIS B 1 378 ? 15.25 19.578 1.418 1 75.69 378 HIS B C 1
ATOM 6409 O O . HIS B 1 378 ? 15.984 18.75 0.893 1 75.69 378 HIS B O 1
ATOM 6415 N N . SER B 1 379 ? 14.977 19.703 2.666 1 77.44 379 SER B N 1
ATOM 6416 C CA . SER B 1 379 ? 15.797 18.938 3.604 1 77.44 379 SER B CA 1
ATOM 6417 C C . SER B 1 379 ? 15.516 17.453 3.482 1 77.44 379 SER B C 1
ATOM 6419 O O . SER B 1 379 ? 16.438 16.625 3.566 1 77.44 379 SER B O 1
ATOM 6421 N N . TYR B 1 380 ? 14.289 17.094 3.201 1 82.44 380 TYR B N 1
ATOM 6422 C CA . TYR B 1 380 ? 14.047 15.664 3.205 1 82.44 380 TYR B CA 1
ATOM 6423 C C . TYR B 1 380 ? 13.602 15.18 1.827 1 82.44 380 TYR B C 1
ATOM 6425 O O . TYR B 1 380 ? 13.703 13.992 1.518 1 82.44 380 TYR B O 1
ATOM 6433 N N . ALA B 1 381 ? 13.109 16.016 0.958 1 81.12 381 ALA B N 1
A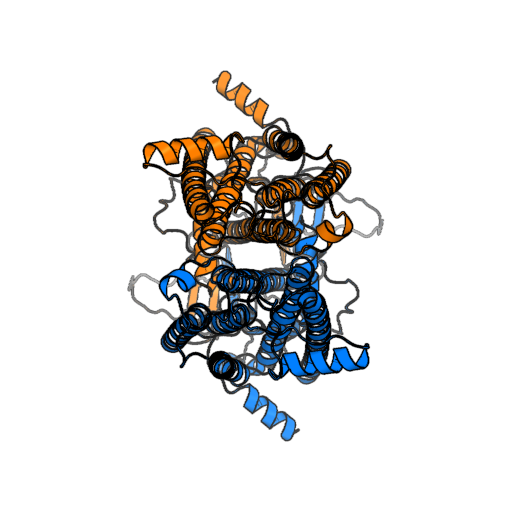TOM 6434 C CA . ALA B 1 381 ? 12.617 15.609 -0.355 1 81.12 381 ALA B CA 1
ATOM 6435 C C . ALA B 1 381 ? 13.516 16.141 -1.468 1 81.12 381 ALA B C 1
ATOM 6437 O O . ALA B 1 381 ? 13.562 15.57 -2.562 1 81.12 381 ALA B O 1
ATOM 6438 N N . GLY B 1 382 ? 14.242 17.109 -1.223 1 77.44 382 GLY B N 1
ATOM 6439 C CA . GLY B 1 382 ? 15.078 17.703 -2.256 1 77.44 382 GLY B CA 1
ATOM 6440 C C . GLY B 1 382 ? 14.297 18.562 -3.24 1 77.44 382 GLY B C 1
ATOM 6441 O O . GLY B 1 382 ? 13.062 18.625 -3.166 1 77.44 382 GLY B O 1
ATOM 6442 N N . ASP B 1 383 ? 14.977 19.234 -4.156 1 73.88 383 ASP B N 1
ATOM 6443 C CA . ASP B 1 383 ? 14.328 20.094 -5.129 1 73.88 383 ASP B CA 1
ATOM 6444 C C . ASP B 1 383 ? 14.312 19.469 -6.52 1 73.88 383 ASP B C 1
ATOM 6446 O O . ASP B 1 383 ? 13.758 20.031 -7.465 1 73.88 383 ASP B O 1
ATOM 6450 N N . GLY B 1 384 ? 14.891 18.234 -6.676 1 74.94 384 GLY B N 1
ATOM 6451 C CA . GLY B 1 384 ? 14.859 17.516 -7.938 1 74.94 384 GLY B CA 1
ATOM 6452 C C . GLY B 1 384 ? 15.898 18 -8.93 1 74.94 384 GLY B C 1
ATOM 6453 O O . GLY B 1 384 ? 15.977 17.484 -10.055 1 74.94 384 GLY B O 1
ATOM 6454 N N . THR B 1 385 ? 16.672 19 -8.484 1 76.06 385 THR B N 1
ATOM 6455 C CA . THR B 1 385 ? 17.688 19.547 -9.383 1 76.06 385 THR B CA 1
ATOM 6456 C C . THR B 1 385 ? 19.031 18.875 -9.148 1 76.06 385 THR B C 1
ATOM 6458 O O . THR B 1 385 ? 19.297 18.359 -8.062 1 76.06 385 THR B O 1
ATOM 6461 N N . ILE B 1 386 ? 19.797 18.844 -10.258 1 73.12 386 ILE B N 1
ATOM 6462 C CA . ILE B 1 386 ? 21.141 18.281 -10.188 1 73.12 386 ILE B CA 1
ATOM 6463 C C . ILE B 1 386 ? 22.078 19.297 -9.539 1 73.12 386 ILE B C 1
ATOM 6465 O O . ILE B 1 386 ? 22.062 20.484 -9.883 1 73.12 386 ILE B O 1
ATOM 6469 N N . ASN B 1 387 ? 22.656 18.859 -8.477 1 74.69 387 ASN B N 1
ATOM 6470 C CA . ASN B 1 387 ? 23.625 19.734 -7.832 1 74.69 387 ASN B CA 1
ATOM 6471 C C . ASN B 1 387 ? 24.922 18.984 -7.5 1 74.69 387 ASN B C 1
ATOM 6473 O O . ASN B 1 387 ? 24.984 17.766 -7.617 1 74.69 387 ASN B O 1
ATOM 6477 N N . PHE B 1 388 ? 26 19.688 -7.305 1 70.81 388 PHE B N 1
ATOM 6478 C CA . PHE B 1 388 ? 27.297 19.094 -7.031 1 70.81 388 PHE B CA 1
ATOM 6479 C C . PHE B 1 388 ? 27.672 19.266 -5.562 1 70.81 388 PHE B C 1
ATOM 6481 O O . PHE B 1 388 ? 28.859 19.297 -5.223 1 70.81 388 PHE B O 1
ATOM 6488 N N . LEU B 1 389 ? 26.734 19.406 -4.746 1 72.38 389 LEU B N 1
ATOM 6489 C CA . LEU B 1 389 ? 26.953 19.703 -3.334 1 72.38 389 LEU B CA 1
ATOM 6490 C C . LEU B 1 389 ? 27.656 18.547 -2.645 1 72.38 389 LEU B C 1
ATOM 6492 O O . LEU B 1 389 ? 28.438 18.75 -1.708 1 72.38 389 LEU B O 1
ATOM 6496 N N . LEU B 1 390 ? 27.406 17.391 -3.066 1 75.44 390 LEU B N 1
ATOM 6497 C CA . LEU B 1 390 ? 28.078 16.234 -2.5 1 75.44 390 LEU B CA 1
ATOM 6498 C C . LEU B 1 390 ? 29.594 16.328 -2.693 1 75.44 390 LEU B C 1
ATOM 6500 O O . LEU B 1 390 ? 30.359 16.094 -1.758 1 75.44 390 LEU B O 1
ATOM 6504 N N . PHE B 1 391 ? 29.953 16.734 -3.867 1 71.38 391 PHE B N 1
ATOM 6505 C CA . PHE B 1 391 ? 31.375 16.812 -4.188 1 71.38 391 PHE B CA 1
ATOM 6506 C C . PHE B 1 391 ? 32.031 17.969 -3.439 1 71.38 391 PHE B C 1
ATOM 6508 O O . PHE B 1 391 ? 33.188 17.875 -3.01 1 71.38 391 PHE B O 1
ATOM 6515 N N . ASN B 1 392 ? 31.266 19.047 -3.223 1 73.69 392 ASN B N 1
ATOM 6516 C CA . ASN B 1 392 ? 31.766 20.188 -2.461 1 73.69 392 ASN B CA 1
ATOM 6517 C C . ASN B 1 392 ? 32 19.812 -0.999 1 73.69 392 ASN B C 1
ATOM 6519 O O . ASN B 1 392 ? 33 20.25 -0.399 1 73.69 392 ASN B O 1
ATOM 6523 N N . PHE B 1 393 ? 31.141 19.094 -0.493 1 74.94 393 PHE B N 1
ATOM 6524 C CA . PHE B 1 393 ? 31.281 18.641 0.885 1 74.94 393 PHE B CA 1
ATOM 6525 C C . PHE B 1 393 ? 32.5 17.734 1.036 1 74.94 393 PHE B C 1
ATOM 6527 O O . PHE B 1 393 ? 33.281 17.875 1.988 1 74.94 393 PHE B O 1
ATOM 6534 N N . LEU B 1 394 ? 32.719 16.844 0.098 1 72.75 394 LEU B N 1
ATOM 6535 C CA . LEU B 1 394 ? 33.844 15.906 0.167 1 72.75 394 LEU B CA 1
ATOM 6536 C C . LEU B 1 394 ? 35.156 16.641 0.027 1 72.75 394 LEU B C 1
ATOM 6538 O O . LEU B 1 394 ? 36.156 16.266 0.661 1 72.75 394 LEU B O 1
AT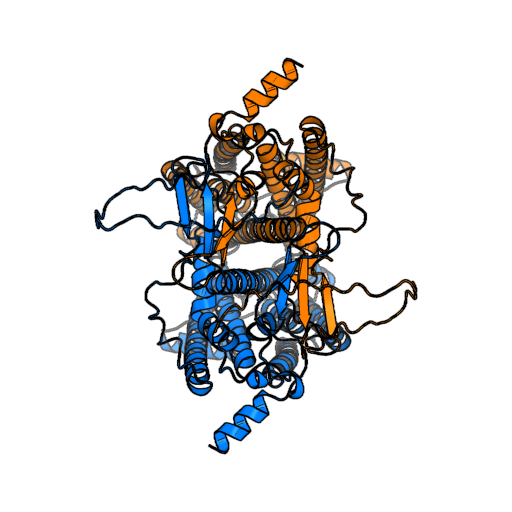OM 6542 N N . ARG B 1 395 ? 35.094 17.719 -0.726 1 70.25 395 ARG B N 1
ATOM 6543 C CA . ARG B 1 395 ? 36.312 18.531 -0.903 1 70.25 395 ARG B CA 1
ATOM 6544 C C . ARG B 1 395 ? 36.656 19.281 0.376 1 70.25 395 ARG B C 1
ATOM 6546 O O . ARG B 1 395 ? 37.812 19.422 0.725 1 70.25 395 ARG B O 1
ATOM 6553 N N . LYS B 1 396 ? 35.625 19.672 1.129 1 71.62 396 LYS B N 1
ATOM 6554 C CA . LYS B 1 396 ? 35.844 20.438 2.354 1 71.62 396 LYS B CA 1
ATOM 6555 C C . LYS B 1 396 ? 36.344 19.531 3.486 1 71.62 396 LYS B C 1
ATOM 6557 O O . LYS B 1 396 ? 37.125 19.953 4.332 1 71.62 396 LYS B O 1
ATOM 6562 N N . ILE B 1 397 ? 35.844 18.406 3.562 1 67.12 397 ILE B N 1
ATOM 6563 C CA . ILE B 1 397 ? 36.281 17.469 4.582 1 67.12 397 ILE B CA 1
ATOM 6564 C C . ILE B 1 397 ? 37.781 17.156 4.383 1 67.12 397 ILE B C 1
ATOM 6566 O O . ILE B 1 397 ? 38.531 17.062 5.352 1 67.12 397 ILE B O 1
ATOM 6570 N N . LYS B 1 398 ? 38.188 17.125 3.104 1 62.31 398 LYS B N 1
ATOM 6571 C CA . LYS B 1 398 ? 39.594 16.844 2.816 1 62.31 398 LYS B CA 1
ATOM 6572 C C . LYS B 1 398 ? 40.5 18.016 3.205 1 62.31 398 LYS B C 1
ATOM 6574 O O . LYS B 1 398 ? 41.656 17.828 3.586 1 62.31 398 LYS B O 1
ATOM 6579 N N . MET B 1 399 ? 39.812 19.078 3.215 1 56.69 399 MET B N 1
ATOM 6580 C CA . MET B 1 399 ? 40.594 20.281 3.523 1 56.69 399 MET B CA 1
ATOM 6581 C C . MET B 1 399 ? 40.656 20.5 5.027 1 56.69 399 MET B C 1
ATOM 6583 O O . MET B 1 399 ? 41.625 21.109 5.52 1 56.69 399 MET B O 1
ATOM 6587 N N . ASP B 1 400 ? 39.625 19.984 5.754 1 54.16 400 ASP B N 1
ATOM 6588 C CA . ASP B 1 400 ? 39.719 20.141 7.203 1 54.16 400 ASP B CA 1
ATOM 6589 C C . ASP B 1 400 ? 40.562 19.016 7.82 1 54.16 400 ASP B C 1
ATOM 6591 O O . ASP B 1 400 ? 41.281 19.25 8.781 1 54.16 400 ASP B O 1
#

pLDDT: mean 78.18, std 21.55, range [21.55, 98.25]

Solvent-accessible surface area (backbone atoms only — not comparable to full-atom values): 43516 Å² total; per-residue (Å²): 134,77,76,74,80,71,79,74,77,77,80,74,75,76,87,80,84,72,84,77,78,69,81,64,73,62,64,63,64,98,47,69,67,67,36,76,44,56,70,67,74,50,72,58,70,82,71,66,60,74,57,73,78,86,70,77,44,73,64,58,52,51,54,52,46,50,50,33,41,52,50,28,51,51,48,28,51,53,17,51,49,50,19,34,52,26,47,51,56,20,14,65,75,53,56,67,61,38,74,44,68,55,30,56,67,49,61,72,57,72,58,53,53,87,85,50,43,74,66,54,56,52,51,53,50,50,55,52,48,49,57,54,50,49,56,39,56,24,21,19,54,67,48,24,50,44,53,52,30,53,51,31,49,53,51,19,54,46,33,42,53,49,17,50,42,23,36,37,30,30,42,62,24,73,46,39,83,44,65,51,53,89,83,67,54,73,70,54,43,52,51,48,34,52,32,43,78,67,67,72,50,66,71,40,20,72,47,62,54,26,64,66,35,20,52,48,37,44,52,47,48,51,43,50,58,44,40,64,56,64,66,62,42,50,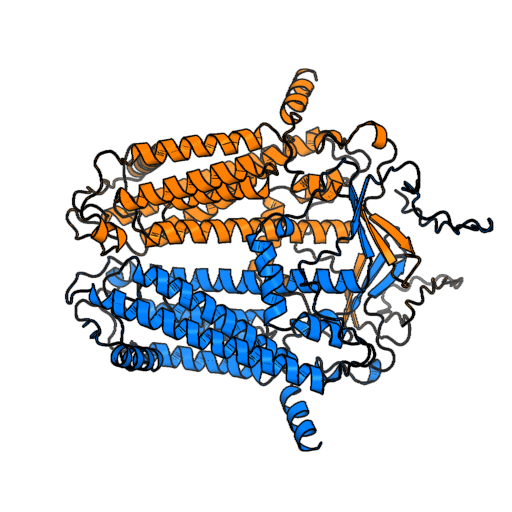53,50,50,51,50,45,52,50,51,55,50,47,38,34,57,33,46,70,38,49,56,37,10,36,51,44,10,38,49,50,28,52,50,53,52,51,51,54,44,45,43,49,43,54,41,53,51,52,53,53,44,56,73,58,25,44,47,28,40,37,21,80,42,84,93,52,72,36,51,55,55,60,72,52,32,67,69,49,39,49,49,52,36,48,55,42,59,58,57,43,46,64,59,52,52,50,40,67,68,37,88,86,44,68,59,68,54,56,38,91,58,70,67,85,61,55,77,65,71,72,64,64,61,44,80,43,80,40,81,84,80,76,28,47,23,37,35,34,45,27,64,68,26,27,57,80,54,32,69,29,61,83,38,61,43,27,58,52,51,57,53,48,61,73,70,103,135,76,81,73,82,72,79,76,79,79,80,74,76,76,90,79,83,72,80,76,78,68,83,65,71,62,66,62,64,95,46,68,63,67,36,74,46,56,70,67,73,49,72,56,69,83,71,65,60,75,56,74,78,86,70,75,43,74,65,58,50,50,52,52,45,50,52,33,40,51,51,28,53,51,48,28,52,50,18,51,50,51,19,33,52,25,48,52,57,22,14,64,74,55,58,68,61,40,77,45,67,56,28,56,66,50,62,74,57,72,59,52,54,86,85,49,43,73,65,54,55,52,50,52,49,50,55,54,48,50,57,53,50,48,56,40,56,23,21,19,55,67,47,23,51,44,52,51,32,52,51,31,48,53,50,20,54,47,32,41,52,48,16,51,42,24,36,37,31,30,42,60,25,73,46,39,83,46,66,51,51,88,82,68,54,72,69,54,42,51,50,49,35,53,31,42,76,67,67,72,48,67,71,39,22,70,48,61,53,26,63,67,35,19,53,48,40,44,52,46,48,50,43,50,59,46,40,63,57,63,65,61,43,49,52,50,51,52,51,46,53,49,50,55,49,48,37,34,58,33,46,72,39,49,56,36,11,35,50,44,10,38,50,51,27,52,49,53,52,51,52,52,44,46,43,50,43,53,44,51,52,52,52,52,43,56,73,58,25,44,45,29,40,36,19,79,41,80,95,51,71,36,52,55,55,60,72,51,31,68,68,50,39,50,48,52,34,47,53,42,57,57,57,43,45,65,59,51,49,50,38,68,68,38,87,84,43,68,58,68,54,56,37,92,56,68,67,85,63,56,78,64,69,72,62,65,62,45,79,42,80,38,80,85,80,77,28,48,22,39,33,35,43,28,63,68,26,28,57,79,54,33,69,28,60,84,37,61,44,28,57,54,52,56,54,47,61,72,69,103

InterPro domains:
  IPR025749 Sphingomyelin synthase-like domain [PF14360] (204-274)
  IPR045221 Sphingomyelin synthase-like [PTHR21290] (58-277)

Sequence (800 aa):
MSITTEFKKKTSEHSGTENEDSNNCRDVGNYKINVDVKMSNSPMPKKVKPSNEHNLTKWKLFKILVIKFSIALVFLFISLFIQGFFMIYSDSYYKTYTTPLHDRIHTFFEYPPRWISYNLSNNLIALLTLTFIQLILFNSIFLSIAIICRFLYMLGFFYILRGILVYVTSLPATLETCVPLERGNFAFNLLQVAKINMNLVYVCSDLIISGHSFSTTIFLLFSLFYMNNIILKTVIAFFCCFIYALIIIGFIHYTSDVLLGFIFAIFIFTFYHIMLDIFSQYYIFNKLFEIKIISNKKNVQAKPFFLRCFFTRMFLKIIPFIEGLNYTLDYAISKNADLSTFCICEKEFAIDVPEVCSFSKSGKKNKISISFSDHLFHSYAGDGTINFLLFNFLRKIKMDMSITTEFKKKTSEHSGTENEDSNNCRDVGNYKINVDVKMSNSPMPKKVKPSNEHNLTKWKLFKILVIKFSIALVFLFISLFIQGFFMIYSDSYYKTYTTPLHDRIHTFFEYPPRWISYNLSNNLIALLTLTFIQLILFNSIFLSIAIICRFLYMLGFFYILRGILVYVTSLPATLETCVPLERGNFAFNLLQVAKINMNLVYVCSDLIISGHSFSTTIFLLFSLFYMNNIILKTVIAFFCCFIYALIIIGFIHYTSDVLLGFIFAIFIFTFYHIMLDIFSQYYIFNKLFEIKIISNKKNVQAKPFFLRCFFTRMFLKIIPFIEGLNYTLDYAISKNADLSTFCICEKEFAIDVPEVCSFSKSGKKNKISISFSDHLFHSYAGDGTINFLLFNFLRKIKMD

Radius of gyration: 29.13 Å; Cα contacts (8 Å, |Δi|>4): 1169; chains: 2; bounding box: 83×93×75 Å

Foldseek 3Di:
DFPPPPPPPPPPPDDDDCPPDPPCQPCPDVARQQDWDFPPPQVADVPPPPPVLPDDDPVNLLVVLVVLLVVLVVLLVVLLVLLLVLLQQLLVPADFQPDADDFPLCVVLVAFDPVQDPVVLVVLLVVLVVVVVLLLQQFFVLQSSLSSSLVSNLLSVVSNVLSVVLNVDFHAALDRRDDADDDDDPVVSSVVSVCVVVVNDDGRRSAQADPSLLSLLLSLVCLVQQADDPVVNVVSVVSSVVSLVSCCSNSVYGNNNSVRSNVSSCVSSVLLVVLVVVLLVVLVCVVVDRDIDGDSDNPDDDDDPCVVDPVSSVSNHPSCVSSVVSVLLSLLQDLPRPLVSQDVPPVVVNPPPPDQWDWDQDPPPRDIDIDGDCSSVSSHRNPNDGHNSHVVVVVVVVVD/DAPPPPPPPPPPPDDDDCPPDPPPQPCPDVARQQDWDFPPPQVADVPPPCPVLQDDDPVNLVVVLVVLLVVLVVLLVVLLVLLLVLLQQLLVPADFQPDADDFPLCVVLVAFDPVQDPVVLVVLLVVLVVVVVLLLQQFFVLQSSLSSSLVSNLLSVVSNVLSVVLNVDFHAALDRRDDADDDDDPVVSSVVSVCVVVVNDDGRRSAQADPSLLSLLLSLVCLVQQADDPVVNVVSVVSSVVSLVSCCSNSVYGNNNSVRSNVSSVVSSVLLVVLVVVLLVVLVCVVVDRDIDGDSDNPDDDDDPCVVDPVSSVSNHPSCVSSVVSVLLSLLQDLPRPLVSQDVPPVVVNPPPPDQWDWDQDPPPRDIDIDGDCSSVSSHRNPNDGHNSHVVVVVVVVVD

Secondary structure (DSSP, 8-state):
---------------------------BTTB---EEEETT--S--TTS----GGG--HHHHHHHHHHHHHHHHHHHHHHHHHHHHHHHHHHTT--TTPPPPEEHHHHHHSS--TT--HHHHHHHHHHHHHHHHHHHHTS-HHHHHHHHHHHHHHHHHHHHHHHHHHHHEEPPPSSTT--PPP--SHHHHHHHHHHHHTTSS--SS--SS-HHHHHHHHHHHHHHHH---HHHHHHHHHHHHHHHHHHHHTTSS-HHHHHHHHHHHHHHHHHHHHHHHHHHHHHHHHHHEEEEEEE-STT-----HHHH-HHHHHHHHHHHHHHTHHHHHHHHHSTT--GGGT----GGG-SS---SEEEEE-SSSSPEEEEEETHHHHHHT--S----HHHHHHHHHHH-/---------------------------BTTB---EEEETT--S--TTS----GGG--HHHHHHHHHHHHHHHHHHHHHHHHHHHHHHHHHHTT--TTPPPPEEHHHHHHSS--TT--HHHHHHHHHHHHHHHHHHHHTS-HHHHHHHHHHHHHHHHHHHHHHHHHHHHEEPPPSSTT--PPP--SHHHHHHHHHHHHTTSS--SS--SS-HHHHHHHHHHHHHHHH---HHHHHHHHHHHHHHHHHHHHTTSS-HHHHHHHHHHHHHHHHHHHHHHHHHHHHHHHHHHEEEEEEESSTT-----HHHH-HHHHHHHHHHHHHHTHHHHHHHHHSTT--GGGT----GGG-SS---SEEEEE-SSSSPEEEEEETHHHHHHT--S----HHHHHHHHHHH-

Nearest PDB structures (foldseek):
  6ebu-assembly1_A  TM=5.784E-01  e=9.448E-01  Aquifex aeolicus VF5
  6ebu-assembly1_A  TM=5.785E-01  e=1.024E+00  Aquifex aeolicus VF5
  5jwy-assembly1_A  TM=6.820E-01  e=7.489E+00  Escherichia coli K-12